Protein AF-0000000068820997 (afdb_homodimer)

Sequence (966 aa):
GFYFESSSDLPFSGQDLAVEGIIVVSINYRLNIFGFFCLGSAEARGNLGLLDQYFSLLWVKENIKHFGGDPEKLTLFGFGSGAASVTLHLISPRTAGIFQRAIISSGSALTPWLTSNDPTVASREVLRLLGCSSYVVNAMNCIRSKKVEHIFQALEEYSESYNWSDRFMPVVDTFLPANNRYLPVEPTKALKDGTYLQVPILTGITKPIANQQFVKWLELASQGYSQLQQYTERAKIPEIMRLYRFNGNIKDQIFELIKWRYTSFIEADVRILFQQLKNLEFESKIEATHFMQLSSLVSSYVQPIYVYFIDDIGFVLNTTASTELLLLFGPVLLKQAGRRRFNPVEARLSNLLKYMWVNFINFGNPTPNNNKNKPWRKYTSEDPYIEHFETVKAVDSNAEVKQRIQGIHFWNTLLPKINSIKNTLPHTLPKELQNSPDPAAGFRNAMYTLLGLVIALLILLTICLFLLKRRAKEGPSRFHMGYGFYFESSSDLPFSGQDLAVEGIIVVSINYRLNIFGFFCLGSAEARGNLGLLDQYFSLLWVKENIKHFGGDPEKLTLFGFGSGAASVTLHLISPRTAGIFQRAIISSGSALTPWLTSNDPTVASREVLRLLGCSSYVVNAMNCIRSKKVEHIFQALEEYSESYNWSDRFMPVVDTFLPANNRYLPVEPTKALKDGTYLQVPILTGITKPIANQQFVKWLELASQGYSQLQQYTERAKIPEIMRLYRFNGNIKDQIFELIKWRYTSFIEADVRILFQQLKNLEFESKIEATHFMQLSSLVSSYVQPIYVYFIDDIGFVLNTTASTELLLLFGPVLLKQAGRRRFNPVEARLSNLLKYMWVNFINFGNPTPNNNKNKPWRKYTSEDPYIEHFETVKAVDSNAEVKQRIQGIHFWNTLLPKINSIKNTLPHTLPKELQNSPDPAAGFRNAMYTLLGLVIALLILLTICLFLLKRRAKEGPSRFHMGY

Radius of gyration: 40.06 Å; Cα contacts (8 Å, |Δi|>4): 1339; chains: 2; bounding box: 61×111×149 Å

Structure (mmCIF, N/CA/C/O backbone):
data_AF-0000000068820997-model_v1
#
loop_
_entity.id
_entity.type
_entity.pdbx_description
1 polymer 'Carboxylesterase type B domain-containing protein'
#
loop_
_atom_site.group_PDB
_atom_site.id
_atom_site.type_symbol
_atom_site.label_atom_id
_atom_site.label_alt_id
_atom_site.label_comp_id
_atom_site.label_asym_id
_atom_site.label_entity_id
_atom_site.label_seq_id
_atom_site.pdbx_PDB_ins_code
_atom_site.Cartn_x
_atom_site.Cartn_y
_atom_site.Cartn_z
_atom_site.occupancy
_atom_site.B_iso_or_equiv
_atom_site.auth_seq_id
_atom_site.auth_comp_id
_atom_site.auth_asym_id
_atom_site.auth_atom_id
_atom_site.pdbx_PDB_model_num
ATOM 1 N N . GLY A 1 1 ? 6.371 31.594 10.812 1 52.06 1 GLY A N 1
ATOM 2 C CA . GLY A 1 1 ? 7.297 30.688 11.492 1 52.06 1 GLY A CA 1
ATOM 3 C C . GLY A 1 1 ? 7.266 29.281 10.953 1 52.06 1 GLY A C 1
ATOM 4 O O . GLY A 1 1 ? 6.203 28.781 10.578 1 52.06 1 GLY A O 1
ATOM 5 N N . PHE A 1 2 ? 8.383 28.75 10.75 1 53.88 2 PHE A N 1
ATOM 6 C CA . PHE A 1 2 ? 8.516 27.359 10.336 1 53.88 2 PHE A CA 1
ATOM 7 C C . PHE A 1 2 ? 8.461 26.438 11.547 1 53.88 2 PHE A C 1
ATOM 9 O O . PHE A 1 2 ? 9.367 26.438 12.375 1 53.88 2 PHE A O 1
ATOM 16 N N . TYR A 1 3 ? 7.504 25.672 11.781 1 52.22 3 TYR A N 1
ATOM 17 C CA . TYR A 1 3 ? 7.238 24.719 12.844 1 52.22 3 TYR A CA 1
ATOM 18 C C . TYR A 1 3 ? 7.254 25.391 14.211 1 52.22 3 TYR A C 1
ATOM 20 O O . TYR A 1 3 ? 7.719 24.812 15.195 1 52.22 3 TYR A O 1
ATOM 28 N N . PHE A 1 4 ? 6.953 26.656 14.242 1 53.72 4 PHE A N 1
ATOM 29 C CA . PHE A 1 4 ? 6.969 27.453 15.469 1 53.72 4 PHE A CA 1
ATOM 30 C C . PHE A 1 4 ? 8.391 27.609 15.992 1 53.72 4 PHE A C 1
ATOM 32 O O . PHE A 1 4 ? 8.594 27.906 17.172 1 53.72 4 PHE A O 1
ATOM 39 N N . GLU A 1 5 ? 9.305 27.234 15.156 1 51.81 5 GLU A N 1
ATOM 40 C CA . GLU A 1 5 ? 10.688 27.219 15.609 1 51.81 5 GLU A CA 1
ATOM 41 C C . GLU A 1 5 ? 11.484 28.375 15.023 1 51.81 5 GLU A C 1
ATOM 43 O O . GLU A 1 5 ? 12.344 28.953 15.695 1 51.81 5 GLU A O 1
ATOM 48 N N . SER A 1 6 ? 11.234 28.703 13.766 1 49.84 6 SER A N 1
ATOM 49 C CA . SER A 1 6 ? 12.062 29.719 13.117 1 49.84 6 SER A CA 1
ATOM 50 C C . SER A 1 6 ? 11.227 30.625 12.234 1 49.84 6 SER A C 1
ATOM 52 O O . SER A 1 6 ? 10.188 30.219 11.711 1 49.84 6 SER A O 1
ATOM 54 N N . SER A 1 7 ? 11.625 31.891 12.344 1 52.03 7 SER A N 1
ATOM 55 C CA . SER A 1 7 ? 10.961 32.875 11.484 1 52.03 7 SER A CA 1
ATOM 56 C C . SER A 1 7 ? 11.43 32.719 10.039 1 52.03 7 SER A C 1
ATOM 58 O O . SER A 1 7 ? 12.508 32.188 9.781 1 52.03 7 SER A O 1
ATOM 60 N N . SER A 1 8 ? 10.555 33.062 9.086 1 57.31 8 SER A N 1
ATOM 61 C CA . SER A 1 8 ? 10.945 33.094 7.68 1 57.31 8 SER A CA 1
ATOM 62 C C . SER A 1 8 ? 12.07 34.094 7.441 1 57.31 8 SER A C 1
ATOM 64 O O . SER A 1 8 ? 12.117 35.156 8.086 1 57.31 8 SER A O 1
ATOM 66 N N . ASP A 1 9 ? 13.117 33.656 6.777 1 53.94 9 ASP A N 1
ATOM 67 C CA . ASP A 1 9 ? 14.25 34.5 6.434 1 53.94 9 ASP A CA 1
ATOM 68 C C . ASP A 1 9 ? 13.805 35.688 5.57 1 53.94 9 ASP A C 1
ATOM 70 O O . ASP A 1 9 ? 14.414 36.75 5.609 1 53.94 9 ASP A O 1
ATOM 74 N N . LEU A 1 10 ? 12.766 35.469 4.777 1 59.38 10 LEU A N 1
ATOM 75 C CA . LEU A 1 10 ? 12.398 36.531 3.859 1 59.38 10 LEU A CA 1
ATOM 76 C C . LEU A 1 10 ? 11.102 37.188 4.297 1 59.38 10 LEU A C 1
ATOM 78 O O . LEU A 1 10 ? 10.102 36.531 4.559 1 59.38 10 LEU A O 1
ATOM 82 N N . PRO A 1 11 ? 11.234 38.438 4.543 1 63.59 11 PRO A N 1
ATOM 83 C CA . PRO A 1 11 ? 9.984 39.156 4.824 1 63.59 11 PRO A CA 1
ATOM 84 C C . PRO A 1 11 ? 9 39.094 3.654 1 63.59 11 PRO A C 1
ATOM 86 O O . PRO A 1 11 ? 9.398 39.281 2.502 1 63.59 11 PRO A O 1
ATOM 89 N N . PHE A 1 12 ? 7.848 38.594 3.904 1 71.88 12 PHE A N 1
ATOM 90 C CA . PHE A 1 12 ? 6.793 38.625 2.898 1 71.88 12 PHE A CA 1
ATOM 91 C C . PHE A 1 12 ? 6.121 40 2.855 1 71.88 12 PHE A C 1
ATOM 93 O O . PHE A 1 12 ? 5.457 40.406 3.811 1 71.88 12 PHE A O 1
ATOM 100 N N . SER A 1 13 ? 6.465 40.688 1.752 1 75.94 13 SER A N 1
ATOM 101 C CA . SER A 1 13 ? 5.781 41.969 1.599 1 75.94 13 SER A CA 1
ATOM 102 C C . SER A 1 13 ? 4.324 41.75 1.199 1 75.94 13 SER A C 1
ATOM 104 O O . SER A 1 13 ? 4.02 40.969 0.319 1 75.94 13 SER A O 1
ATOM 106 N N . GLY A 1 14 ? 3.451 42.406 1.972 1 80.81 14 GLY A N 1
ATOM 107 C CA . GLY A 1 14 ? 2.035 42.344 1.649 1 80.81 14 GLY A CA 1
ATOM 108 C C . GLY A 1 14 ? 1.63 43.312 0.568 1 80.81 14 GLY A C 1
ATOM 109 O O . GLY A 1 14 ? 0.439 43.5 0.308 1 80.81 14 GLY A O 1
ATOM 110 N N . GLN A 1 15 ? 2.568 43.906 -0.091 1 80.88 15 GLN A N 1
ATOM 111 C CA . GLN A 1 15 ? 2.307 45 -1.005 1 80.88 15 GLN A CA 1
ATOM 112 C C . GLN A 1 15 ? 1.437 44.562 -2.176 1 80.88 15 GLN A C 1
ATOM 114 O O . GLN A 1 15 ? 0.497 45.25 -2.561 1 80.88 15 GLN A O 1
ATOM 119 N N . ASP A 1 16 ? 1.731 43.438 -2.701 1 85.88 16 ASP A N 1
ATOM 120 C CA . ASP A 1 16 ? 1.03 42.969 -3.896 1 85.88 16 ASP A CA 1
ATOM 121 C C . ASP A 1 16 ? -0.427 42.656 -3.586 1 85.88 16 ASP A C 1
ATOM 123 O O . ASP A 1 16 ? -1.301 42.812 -4.441 1 85.88 16 ASP A O 1
ATOM 127 N N . LEU A 1 17 ? -0.652 42.219 -2.393 1 87 17 LEU A N 1
ATOM 128 C CA . LEU A 1 17 ? -2.029 41.969 -1.982 1 87 17 LEU A CA 1
ATOM 129 C C . LEU A 1 17 ? -2.73 43.281 -1.612 1 87 17 LEU A C 1
ATOM 131 O O . LEU A 1 17 ? -3.936 43.438 -1.828 1 87 17 LEU A O 1
ATOM 135 N N . ALA A 1 18 ? -1.967 44.188 -1.063 1 88.25 18 ALA A N 1
ATOM 136 C CA . ALA A 1 18 ? -2.523 45.438 -0.63 1 88.25 18 ALA A CA 1
ATOM 137 C C . ALA A 1 18 ? -3.035 46.25 -1.819 1 88.25 18 ALA A C 1
ATOM 139 O O . ALA A 1 18 ? -4.023 47 -1.705 1 88.25 18 ALA A O 1
ATOM 140 N N . VAL A 1 19 ? -2.477 46.062 -2.904 1 88.56 19 VAL A N 1
ATOM 141 C CA . VAL A 1 19 ? -2.861 46.812 -4.109 1 88.56 19 VAL A CA 1
ATOM 142 C C . VAL A 1 19 ? -4.254 46.375 -4.555 1 88.56 19 VAL A C 1
ATOM 144 O O . VAL A 1 19 ? -4.953 47.125 -5.25 1 88.56 19 VAL A O 1
ATOM 147 N N . GLU A 1 20 ? -4.613 45.25 -4.074 1 89.12 20 GLU A N 1
ATOM 148 C CA . GLU A 1 20 ? -5.918 44.719 -4.449 1 89.12 20 GLU A CA 1
ATOM 149 C C . GLU A 1 20 ? -7.023 45.312 -3.58 1 89.12 20 GLU A C 1
ATOM 151 O O . GLU A 1 20 ? -8.188 44.938 -3.697 1 89.12 20 GLU A O 1
ATOM 156 N N . GLY A 1 21 ? -6.664 46.219 -2.623 1 90.38 21 GLY A N 1
ATOM 157 C CA . GLY A 1 21 ? -7.676 46.938 -1.872 1 90.38 21 GLY A CA 1
ATOM 158 C C . GLY A 1 21 ? -7.871 46.406 -0.465 1 90.38 21 GLY A C 1
ATOM 159 O O . GLY A 1 21 ? -8.93 46.594 0.135 1 90.38 21 GLY A O 1
ATOM 160 N N . ILE A 1 22 ? -6.855 45.656 0.011 1 92.69 22 ILE A N 1
ATOM 161 C CA . ILE A 1 22 ? -6.949 45.156 1.378 1 92.69 22 ILE A CA 1
ATOM 162 C C . ILE A 1 22 ? -5.738 45.625 2.184 1 92.69 22 ILE A C 1
ATOM 164 O O . ILE A 1 22 ? -4.691 45.938 1.614 1 92.69 22 ILE A O 1
ATOM 168 N N . ILE A 1 23 ? -5.941 45.75 3.477 1 94.31 23 ILE A N 1
ATOM 169 C CA . ILE A 1 23 ? -4.844 46.031 4.383 1 94.31 23 ILE A CA 1
ATOM 170 C C . ILE A 1 23 ? -4.23 44.75 4.914 1 94.31 23 ILE A C 1
ATOM 172 O O . ILE A 1 23 ? -4.945 43.875 5.43 1 94.31 23 ILE A O 1
ATOM 176 N N . VAL A 1 24 ? -2.939 44.625 4.699 1 92.88 24 VAL A N 1
ATOM 177 C CA . VAL A 1 24 ? -2.236 43.438 5.148 1 92.88 24 VAL A CA 1
ATOM 178 C C . VAL A 1 24 ? -1.393 43.75 6.379 1 92.88 24 VAL A C 1
ATOM 180 O O . VAL A 1 24 ? -0.557 44.656 6.344 1 92.88 24 VAL A O 1
ATOM 183 N N . VAL A 1 25 ? -1.638 43.062 7.465 1 92.69 25 VAL A N 1
ATOM 184 C CA . VAL A 1 25 ? -0.865 43.188 8.695 1 92.69 25 VAL A CA 1
ATOM 185 C C . VAL A 1 25 ? -0.081 41.906 8.969 1 92.69 25 VAL A C 1
ATOM 187 O O . VAL A 1 25 ? -0.667 40.844 9.094 1 92.69 25 VAL A O 1
ATOM 190 N N . SER A 1 26 ? 1.206 42 9.016 1 89.5 26 SER A N 1
ATOM 191 C CA . SER A 1 26 ? 2.07 40.875 9.375 1 89.5 26 SER A CA 1
ATOM 192 C C . SER A 1 26 ? 2.584 41.031 10.805 1 89.5 26 SER A C 1
ATOM 194 O O . SER A 1 26 ? 2.973 42.125 11.234 1 89.5 26 SER A O 1
ATOM 196 N N . ILE A 1 27 ? 2.545 39.938 11.523 1 89 27 ILE A N 1
ATOM 197 C CA . ILE A 1 27 ? 2.934 40 12.93 1 89 27 ILE A CA 1
ATOM 198 C C . ILE A 1 27 ? 4.078 39.031 13.195 1 89 27 ILE A C 1
ATOM 200 O O . ILE A 1 27 ? 4.207 38 12.508 1 89 27 ILE A O 1
ATOM 204 N N . ASN A 1 28 ? 4.898 39.344 14.148 1 87.19 28 ASN A N 1
ATOM 205 C CA . ASN A 1 28 ? 5.91 38.469 14.695 1 87.19 28 ASN A CA 1
ATOM 206 C C . ASN A 1 28 ? 5.535 37.969 16.094 1 87.19 28 ASN A C 1
ATOM 208 O O . ASN A 1 28 ? 4.723 38.594 16.781 1 87.19 28 ASN A O 1
ATOM 212 N N . TYR A 1 29 ? 6.027 36.906 16.422 1 91.62 29 TYR A N 1
ATOM 213 C CA . TYR A 1 29 ? 5.77 36.312 17.734 1 91.62 29 TYR A CA 1
ATOM 214 C C . TYR A 1 29 ? 6.938 35.469 18.188 1 91.62 29 TYR A C 1
ATOM 216 O O . TYR A 1 29 ? 7.789 35.094 17.375 1 91.62 29 TYR A O 1
ATOM 224 N N . ARG A 1 30 ? 7.008 35.219 19.438 1 91.75 30 ARG A N 1
ATOM 225 C CA . ARG A 1 30 ? 8.086 34.406 20 1 91.75 30 ARG A CA 1
ATOM 226 C C . ARG A 1 30 ? 7.934 32.938 19.578 1 91.75 30 ARG A C 1
ATOM 228 O O . ARG A 1 30 ? 6.824 32.406 19.531 1 91.75 30 ARG A O 1
ATOM 235 N N . LEU A 1 31 ? 8.992 32.312 19.281 1 89.75 31 LEU A N 1
ATOM 236 C CA . LEU A 1 31 ? 9.023 30.938 18.781 1 89.75 31 LEU A CA 1
ATOM 237 C C . LEU A 1 31 ? 9.812 30.031 19.719 1 89.75 31 LEU A C 1
ATOM 239 O O . LEU A 1 31 ? 10.43 30.5 20.672 1 89.75 31 LEU A O 1
ATOM 243 N N . ASN A 1 32 ? 9.742 28.797 19.453 1 88.88 32 ASN A N 1
ATOM 244 C CA . ASN A 1 32 ? 10.555 27.781 20.109 1 88.88 32 ASN A CA 1
ATOM 245 C C . ASN A 1 32 ? 10.453 27.875 21.625 1 88.88 32 ASN A C 1
ATOM 247 O O . ASN A 1 32 ? 9.359 28.031 22.188 1 88.88 32 ASN A O 1
ATOM 251 N N . ILE A 1 33 ? 11.578 27.812 22.312 1 89.62 33 ILE A N 1
ATOM 252 C CA . ILE A 1 33 ? 11.609 27.797 23.766 1 89.62 33 ILE A CA 1
ATOM 253 C C . ILE A 1 33 ? 11.117 29.125 24.328 1 89.62 33 ILE A C 1
ATOM 255 O O . ILE A 1 33 ? 10.539 29.188 25.422 1 89.62 33 ILE A O 1
ATOM 259 N N . PHE A 1 34 ? 11.211 30.188 23.594 1 91.31 34 PHE A N 1
ATOM 260 C CA . PHE A 1 34 ? 10.828 31.516 24.062 1 91.31 34 PHE A CA 1
ATOM 261 C C . PHE A 1 34 ? 9.32 31.688 24 1 91.31 34 PHE A C 1
ATOM 263 O O . PHE A 1 34 ? 8.75 32.5 24.75 1 91.31 34 PHE A O 1
ATOM 270 N N . GLY A 1 35 ? 8.734 30.922 23.172 1 92.75 35 GLY A N 1
ATOM 271 C CA . GLY A 1 35 ? 7.301 31.078 23 1 92.75 35 GLY A CA 1
ATOM 272 C C . GLY A 1 35 ? 6.504 29.953 23.625 1 92.75 35 GLY A C 1
ATOM 273 O O . GLY A 1 35 ? 5.328 30.125 23.953 1 92.75 35 GLY A O 1
ATOM 274 N N . PHE A 1 36 ? 7.184 28.844 23.906 1 92.94 36 PHE A N 1
ATOM 275 C CA . PHE A 1 36 ? 6.367 27.688 24.234 1 92.94 36 PHE A CA 1
ATOM 276 C C . PHE A 1 36 ? 7.004 26.875 25.344 1 92.94 36 PHE A C 1
ATOM 278 O O . PHE A 1 36 ? 6.723 25.672 25.5 1 92.94 36 PHE A O 1
ATOM 285 N N . PHE A 1 37 ? 7.832 27.469 26.109 1 92.69 37 PHE A N 1
ATOM 286 C CA . PHE A 1 37 ? 8.398 26.859 27.312 1 92.69 37 PHE A CA 1
ATOM 287 C C . PHE A 1 37 ? 7.32 26.625 28.359 1 92.69 37 PHE A C 1
ATOM 289 O O . PHE A 1 37 ? 6.633 27.562 28.781 1 92.69 37 PHE A O 1
ATOM 296 N N . CYS A 1 38 ? 7.203 25.344 28.797 1 93.88 38 CYS A N 1
ATOM 297 C CA . CYS A 1 38 ? 6.117 25 29.719 1 93.88 38 CYS A CA 1
ATOM 298 C C . CYS A 1 38 ? 6.605 24.062 30.812 1 93.88 38 CYS A C 1
ATOM 300 O O . CYS A 1 38 ? 7.238 23.047 30.531 1 93.88 38 CYS A O 1
ATOM 302 N N . LEU A 1 39 ? 6.301 24.406 32.062 1 92.44 39 LEU A N 1
ATOM 303 C CA . LEU A 1 39 ? 6.609 23.547 33.219 1 92.44 39 LEU A CA 1
ATOM 304 C C . LEU A 1 39 ? 5.344 23.172 33.969 1 92.44 39 LEU A C 1
ATOM 306 O O . LEU A 1 39 ? 5.414 22.719 35.094 1 92.44 39 LEU A O 1
ATOM 310 N N . GLY A 1 40 ? 4.262 23.484 33.375 1 91.88 40 GLY A N 1
ATOM 311 C CA . GLY A 1 40 ? 3.004 23.125 34 1 91.88 40 GLY A CA 1
ATOM 312 C C . GLY A 1 40 ? 2.625 24.031 35.156 1 91.88 40 GLY A C 1
ATOM 313 O O . GLY A 1 40 ? 1.928 23.625 36.094 1 91.88 40 GLY A O 1
ATOM 314 N N . SER A 1 41 ? 3.139 25.25 35.094 1 90.88 41 SER A N 1
ATOM 315 C CA . SER A 1 41 ? 2.855 26.266 36.094 1 90.88 41 SER A CA 1
ATOM 316 C C . SER A 1 41 ? 2.596 27.625 35.469 1 90.88 41 SER A C 1
ATOM 318 O O . SER A 1 41 ? 2.861 27.828 34.281 1 90.88 41 SER A O 1
ATOM 320 N N . ALA A 1 42 ? 2.086 28.562 36.219 1 91.19 42 ALA A N 1
ATOM 321 C CA . ALA A 1 42 ? 1.763 29.891 35.719 1 91.19 42 ALA A CA 1
ATOM 322 C C . ALA A 1 42 ? 3.021 30.641 35.312 1 91.19 42 ALA A C 1
ATOM 324 O O . ALA A 1 42 ? 2.99 31.438 34.375 1 91.19 42 ALA A O 1
ATOM 325 N N . GLU A 1 43 ? 4.129 30.375 35.969 1 89.62 43 GLU A N 1
ATOM 326 C CA . GLU A 1 43 ? 5.379 31.062 35.656 1 89.62 43 GLU A CA 1
ATOM 327 C C . GLU A 1 43 ? 5.957 30.578 34.344 1 89.62 43 GLU A C 1
ATOM 329 O O . GLU A 1 43 ? 6.652 31.328 33.656 1 89.62 43 GLU A O 1
ATOM 334 N N . ALA A 1 44 ? 5.703 29.375 34.094 1 93.38 44 ALA A N 1
ATOM 335 C CA . ALA A 1 44 ? 6.094 28.766 32.812 1 93.38 44 ALA A CA 1
ATOM 336 C C . ALA A 1 44 ? 4.898 28.094 32.125 1 93.38 44 ALA A C 1
ATOM 338 O O . ALA A 1 44 ? 4.852 26.875 32 1 93.38 44 ALA A O 1
ATOM 339 N N . ARG A 1 45 ? 4.059 28.953 31.625 1 93.69 45 ARG A N 1
ATOM 340 C CA . ARG A 1 45 ? 2.711 28.547 31.25 1 93.69 45 ARG A CA 1
ATOM 341 C C . ARG A 1 45 ? 2.689 27.953 29.844 1 93.69 45 ARG A C 1
ATOM 343 O O . ARG A 1 45 ? 1.7 27.344 29.438 1 93.69 45 ARG A O 1
ATOM 350 N N . GLY A 1 46 ? 3.738 28.156 29.156 1 93.69 46 GLY A N 1
ATOM 351 C CA . GLY A 1 46 ? 3.652 27.859 27.734 1 93.69 46 GLY A CA 1
ATOM 352 C C . GLY A 1 46 ? 2.811 28.875 26.969 1 93.69 46 GLY A C 1
ATOM 353 O O . GLY A 1 46 ? 2.373 29.875 27.516 1 93.69 46 GLY A O 1
ATOM 354 N N . ASN A 1 47 ? 2.738 28.828 25.766 1 95.5 47 ASN A N 1
ATOM 355 C CA . ASN A 1 47 ? 1.821 29.5 24.844 1 95.5 47 ASN A CA 1
ATOM 356 C C . ASN A 1 47 ? 2.09 31 24.781 1 95.5 47 ASN A C 1
ATOM 358 O O . ASN A 1 47 ? 1.197 31.781 24.453 1 95.5 47 ASN A O 1
ATOM 362 N N . LEU A 1 48 ? 3.273 31.406 25.172 1 95.94 48 LEU A N 1
ATOM 363 C CA . LEU A 1 48 ? 3.59 32.812 25.031 1 95.94 48 LEU A CA 1
ATOM 364 C C . LEU A 1 48 ? 3.559 33.25 23.562 1 95.94 48 LEU A C 1
ATOM 366 O O . LEU A 1 48 ? 3.195 34.375 23.25 1 95.94 48 LEU A O 1
ATOM 370 N N . GLY A 1 49 ? 3.943 32.344 22.719 1 95.19 49 GLY A N 1
ATOM 371 C CA . GLY A 1 49 ? 3.842 32.625 21.297 1 95.19 49 GLY A CA 1
ATOM 372 C C . GLY A 1 49 ? 2.418 32.875 20.828 1 95.19 49 GLY A C 1
ATOM 373 O O . GLY A 1 49 ? 2.16 33.781 20.047 1 95.19 49 GLY A O 1
ATOM 374 N N . LEU A 1 50 ? 1.479 32.125 21.312 1 96.25 50 LEU A N 1
ATOM 375 C CA . LEU A 1 50 ? 0.072 32.312 20.984 1 96.25 50 LEU A CA 1
ATOM 376 C C . LEU A 1 50 ? -0.461 33.625 21.578 1 96.25 50 LEU A C 1
ATOM 378 O O . LEU A 1 50 ? -1.277 34.312 20.953 1 96.25 50 LEU A O 1
ATOM 382 N N . LEU A 1 51 ? -0 33.875 22.766 1 97.31 51 LEU A N 1
ATOM 383 C CA . LEU A 1 51 ? -0.439 35.094 23.422 1 97.31 51 LEU A CA 1
ATOM 384 C C . LEU A 1 51 ? 0.064 36.344 22.688 1 97.31 51 LEU A C 1
ATOM 386 O O . LEU A 1 51 ? -0.634 37.344 22.609 1 97.31 51 LEU A O 1
ATOM 390 N N . ASP A 1 52 ? 1.299 36.219 22.172 1 96.88 52 ASP A N 1
ATOM 391 C CA . ASP A 1 52 ? 1.787 37.281 21.312 1 96.88 52 ASP A CA 1
ATOM 392 C C . ASP A 1 52 ? 0.843 37.531 20.141 1 96.88 52 ASP A C 1
ATOM 394 O O . ASP A 1 52 ? 0.534 38.688 19.812 1 96.88 52 ASP A O 1
ATOM 398 N N . GLN A 1 53 ? 0.43 36.5 19.516 1 96.94 53 GLN A N 1
ATOM 399 C CA . GLN A 1 53 ? -0.495 36.594 18.391 1 96.94 53 GLN A CA 1
ATOM 400 C C . GLN A 1 53 ? -1.834 37.188 18.828 1 96.94 53 GLN A C 1
ATOM 402 O O . GLN A 1 53 ? -2.395 38.062 18.141 1 96.94 53 GLN A O 1
ATOM 407 N N . TYR A 1 54 ? -2.295 36.75 19.969 1 97.81 54 TYR A N 1
ATOM 408 C CA . TYR A 1 54 ? -3.562 37.219 20.516 1 97.81 54 TYR A CA 1
ATOM 409 C C . TYR A 1 54 ? -3.521 38.719 20.781 1 97.81 54 TYR A C 1
ATOM 411 O O . TYR A 1 54 ? -4.434 39.469 20.391 1 97.81 54 TYR A O 1
ATOM 419 N N . PHE A 1 55 ? -2.502 39.156 21.375 1 97.81 55 PHE A N 1
ATOM 420 C CA . PHE A 1 55 ? -2.387 40.562 21.688 1 97.81 55 PHE A CA 1
ATOM 421 C C . PHE A 1 55 ? -2.262 41.406 20.406 1 97.81 55 PHE A C 1
ATOM 423 O O . PHE A 1 55 ? -2.75 42.531 20.344 1 97.81 55 PHE A O 1
ATOM 430 N N . SER A 1 56 ? -1.592 40.844 19.453 1 96.75 56 SER A N 1
ATOM 431 C CA . SER A 1 56 ? -1.529 41.5 18.156 1 96.75 56 SER A CA 1
ATOM 432 C C . SER A 1 56 ? -2.914 41.625 17.531 1 96.75 56 SER A C 1
ATOM 434 O O . SER A 1 56 ? -3.242 42.656 16.938 1 96.75 56 SER A O 1
ATOM 436 N N . LEU A 1 57 ? -3.719 40.656 17.656 1 97.62 57 LEU A N 1
ATOM 437 C CA . LEU A 1 57 ? -5.082 40.656 17.125 1 97.62 57 LEU A CA 1
ATOM 438 C C . LEU A 1 57 ? -5.91 41.75 17.812 1 97.62 57 LEU A C 1
ATOM 440 O O . LEU A 1 57 ? -6.672 42.469 17.156 1 97.62 57 LEU A O 1
ATOM 444 N N . LEU A 1 58 ? -5.734 41.844 19.125 1 97.81 58 LEU A N 1
ATOM 445 C CA . LEU A 1 58 ? -6.438 42.875 19.875 1 97.81 58 LEU A CA 1
ATOM 446 C C . LEU A 1 58 ? -6.023 44.281 19.406 1 97.81 58 LEU A C 1
ATOM 448 O O . LEU A 1 58 ? -6.871 45.156 19.234 1 97.81 58 LEU A O 1
ATOM 452 N N . TRP A 1 59 ? -4.758 44.375 19.188 1 97.81 59 TRP A N 1
ATOM 453 C CA . TRP A 1 59 ? -4.246 45.656 18.703 1 97.81 59 TRP A CA 1
ATOM 454 C C . TRP A 1 59 ? -4.84 46 17.344 1 97.81 59 TRP A C 1
ATOM 456 O O . TRP A 1 59 ? -5.215 47.156 17.109 1 97.81 59 TRP A O 1
ATOM 466 N N . VAL A 1 60 ? -4.871 45.094 16.469 1 97.38 60 VAL A N 1
ATOM 467 C CA . VAL A 1 60 ? -5.402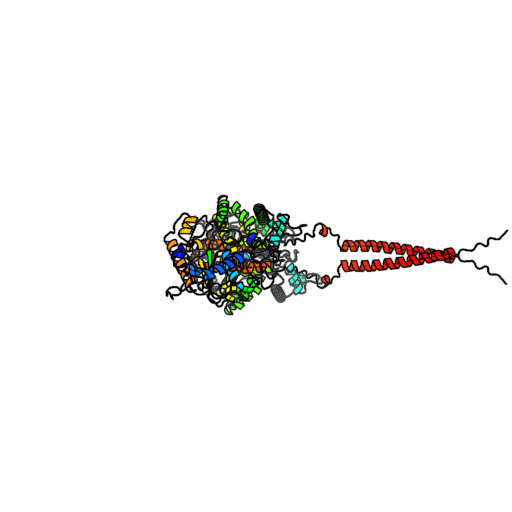 45.344 15.125 1 97.38 60 VAL A CA 1
ATOM 468 C C . VAL A 1 60 ? -6.879 45.719 15.211 1 97.38 60 VAL A C 1
ATOM 470 O O . VAL A 1 60 ? -7.324 46.656 14.555 1 97.38 60 VAL A O 1
ATOM 473 N N . LYS A 1 61 ? -7.629 45 15.984 1 97.06 61 LYS A N 1
ATOM 474 C CA . LYS A 1 61 ? -9.055 45.281 16.156 1 97.06 61 LYS A CA 1
ATOM 475 C C . LYS A 1 61 ? -9.281 46.719 16.641 1 97.06 61 LYS A C 1
ATOM 477 O O . LYS A 1 61 ? -10.18 47.406 16.156 1 97.06 61 LYS A O 1
ATOM 482 N N . GLU A 1 62 ? -8.414 47.188 17.453 1 97.06 62 GLU A N 1
ATOM 483 C CA . GLU A 1 62 ? -8.57 48.469 18.094 1 97.06 62 GLU A CA 1
ATOM 484 C C . GLU A 1 62 ? -8.07 49.594 17.172 1 97.06 62 GLU A C 1
ATOM 486 O O . GLU A 1 62 ? -8.594 50.719 17.203 1 97.06 62 GLU A O 1
ATOM 491 N N . ASN A 1 63 ? -7.109 49.281 16.297 1 97.56 63 ASN A N 1
ATOM 492 C CA . ASN A 1 63 ? -6.375 50.375 15.68 1 97.56 63 ASN A CA 1
ATOM 493 C C . ASN A 1 63 ? -6.543 50.375 14.164 1 97.56 63 ASN A C 1
ATOM 495 O O . ASN A 1 63 ? -6.238 51.344 13.5 1 97.56 63 ASN A O 1
ATOM 499 N N . ILE A 1 64 ? -7.059 49.375 13.594 1 96.56 64 ILE A N 1
ATOM 500 C CA . ILE A 1 64 ? -7 49.219 12.148 1 96.56 64 ILE A CA 1
ATOM 501 C C . ILE A 1 64 ? -7.812 50.312 11.469 1 96.56 64 ILE A C 1
ATOM 503 O O . ILE A 1 64 ? -7.551 50.656 10.312 1 96.56 64 ILE A O 1
ATOM 507 N N . LYS A 1 65 ? -8.789 50.844 12.18 1 96.31 65 LYS A N 1
ATOM 508 C CA . LYS A 1 65 ? -9.609 51.938 11.641 1 96.31 65 LYS A CA 1
ATOM 509 C C . LYS A 1 65 ? -8.758 53.125 11.289 1 96.31 65 LYS A C 1
ATOM 511 O O . LYS A 1 65 ? -9.062 53.875 10.336 1 96.31 65 LYS A O 1
ATOM 516 N N . HIS A 1 66 ? -7.742 53.344 11.984 1 97.12 66 HIS A N 1
ATOM 517 C CA . HIS A 1 66 ? -6.867 54.469 11.766 1 97.12 66 HIS A CA 1
ATOM 518 C C . HIS A 1 66 ? -5.988 54.281 10.531 1 97.12 66 HIS A C 1
ATOM 520 O O . HIS A 1 66 ? -5.367 55.219 10.047 1 97.12 66 HIS A O 1
ATOM 526 N N . PHE A 1 67 ? -6.027 53.094 10.016 1 94.5 67 PHE A N 1
ATOM 527 C CA . PHE A 1 67 ? -5.246 52.781 8.828 1 94.5 67 PHE A CA 1
ATOM 528 C C . PHE A 1 67 ? -6.152 52.562 7.625 1 94.5 67 PHE A C 1
ATOM 530 O O . PHE A 1 67 ? -5.699 52.125 6.57 1 94.5 67 PHE A O 1
ATOM 537 N N . GLY A 1 68 ? -7.41 52.844 7.941 1 94.56 68 GLY A N 1
ATOM 538 C CA . GLY A 1 68 ? -8.359 52.719 6.844 1 94.56 68 GLY A CA 1
ATOM 539 C C . GLY A 1 68 ? -9.008 51.344 6.762 1 94.56 68 GLY A C 1
ATOM 540 O O . GLY A 1 68 ? -9.734 51.062 5.809 1 94.56 68 GLY A O 1
ATOM 541 N N . GLY A 1 69 ? -8.672 50.562 7.711 1 94.81 69 GLY A N 1
ATOM 542 C CA . GLY A 1 69 ? -9.266 49.219 7.723 1 94.81 69 GLY A CA 1
ATOM 543 C C . GLY A 1 69 ? -10.578 49.156 8.484 1 94.81 69 GLY A C 1
ATOM 544 O O . GLY A 1 69 ? -10.961 50.125 9.141 1 94.81 69 GLY A O 1
ATOM 545 N N . ASP A 1 70 ? -11.328 48.094 8.32 1 95.12 70 ASP A N 1
ATOM 546 C CA . ASP A 1 70 ? -12.594 47.844 9 1 95.12 70 ASP A CA 1
ATOM 547 C C . ASP A 1 70 ? -12.414 46.781 10.109 1 95.12 70 ASP A C 1
ATOM 549 O O . ASP A 1 70 ? -12.141 45.625 9.82 1 95.12 70 ASP A O 1
ATOM 553 N N . PRO A 1 71 ? -12.562 47.156 11.336 1 95.56 71 PRO A N 1
ATOM 554 C CA . PRO A 1 71 ? -12.359 46.219 12.438 1 95.56 71 PRO A CA 1
ATOM 555 C C . PRO A 1 71 ? -13.398 45.094 12.461 1 95.56 71 PRO A C 1
ATOM 557 O O . PRO A 1 71 ? -13.234 44.125 13.188 1 95.56 71 PRO A O 1
ATOM 560 N N . GLU A 1 72 ? -14.461 45.188 11.656 1 94.5 72 GLU A N 1
ATOM 561 C CA . GLU A 1 72 ? -15.5 44.188 11.609 1 94.5 72 GLU A CA 1
ATOM 562 C C . GLU A 1 72 ? -15.312 43.25 10.414 1 94.5 72 GLU A C 1
ATOM 564 O O . GLU A 1 72 ? -16.156 42.375 10.164 1 94.5 72 GLU A O 1
ATOM 569 N N . LYS A 1 73 ? -14.242 43.406 9.688 1 95 73 LYS A N 1
ATOM 570 C CA . LYS A 1 73 ? -13.93 42.562 8.547 1 95 73 LYS A CA 1
ATOM 571 C C . LYS A 1 73 ? -12.484 42.062 8.609 1 95 73 LYS A C 1
ATOM 573 O O . LYS A 1 73 ? -11.734 42.188 7.641 1 95 73 LYS A O 1
ATOM 578 N N . LEU A 1 74 ? -12.18 41.5 9.711 1 97.56 74 LEU A N 1
ATOM 579 C CA . LEU A 1 74 ? -10.836 40.969 9.906 1 97.56 74 LEU A CA 1
ATOM 580 C C . LEU A 1 74 ? -10.781 39.5 9.492 1 97.56 74 LEU A C 1
ATOM 582 O O . LEU A 1 74 ? -11.664 38.719 9.844 1 97.56 74 LEU A O 1
ATOM 586 N N . THR A 1 75 ? -9.859 39.188 8.625 1 97.75 75 THR A N 1
ATOM 587 C CA . THR A 1 75 ? -9.578 37.781 8.234 1 97.75 75 THR A CA 1
ATOM 588 C C . THR A 1 75 ? -8.211 37.344 8.758 1 97.75 75 THR A C 1
ATOM 590 O O . THR A 1 75 ? -7.207 38.031 8.531 1 97.75 75 THR A O 1
ATOM 593 N N . LEU A 1 76 ? -8.219 36.281 9.469 1 97.69 76 LEU A N 1
ATOM 594 C CA . LEU A 1 76 ? -6.969 35.719 9.961 1 97.69 76 LEU A CA 1
ATOM 595 C C . LEU A 1 76 ? -6.395 34.719 8.961 1 97.69 76 LEU A C 1
ATOM 597 O O . LEU A 1 76 ? -7.07 33.781 8.578 1 97.69 76 LEU A O 1
ATOM 601 N N . PHE A 1 77 ? -5.199 35 8.492 1 95.94 77 PHE A N 1
ATOM 602 C CA . PHE A 1 77 ? -4.523 34.125 7.52 1 95.94 77 PHE A CA 1
ATOM 603 C C . PHE A 1 77 ? -3.238 33.562 8.102 1 95.94 77 PHE A C 1
ATOM 605 O O . PHE A 1 77 ? -2.467 34.281 8.742 1 95.94 77 PHE A O 1
ATOM 612 N N . GLY A 1 78 ? -3.057 32.281 7.918 1 93.81 78 GLY A N 1
ATOM 613 C CA . GLY A 1 78 ? -1.822 31.641 8.344 1 93.81 78 GLY A CA 1
ATOM 614 C C . GLY A 1 78 ? -1.356 30.547 7.395 1 93.81 78 GLY A C 1
ATOM 615 O O . GLY A 1 78 ? -2.174 29.875 6.77 1 93.81 78 GLY A O 1
ATOM 616 N N . PHE A 1 79 ? -0.021 30.328 7.367 1 90.56 79 PHE A N 1
ATOM 617 C CA . PHE A 1 79 ? 0.616 29.297 6.562 1 90.56 79 PHE A CA 1
ATOM 618 C C . PHE A 1 79 ? 1.5 28.406 7.43 1 90.56 79 PHE A C 1
ATOM 620 O O . PHE A 1 79 ? 2.219 28.891 8.305 1 90.56 79 PHE A O 1
ATOM 627 N N . GLY A 1 80 ? 1.422 27.078 7.188 1 88.62 80 GLY A N 1
ATOM 628 C CA . GLY A 1 80 ? 2.234 26.156 7.961 1 88.62 80 GLY A CA 1
ATOM 629 C C . GLY A 1 80 ? 1.919 26.188 9.445 1 88.62 80 GLY A C 1
ATOM 630 O O . GLY A 1 80 ? 0.792 25.891 9.852 1 88.62 80 GLY A O 1
ATOM 631 N N . SER A 1 81 ? 2.922 26.641 10.219 1 88.94 81 SER A N 1
ATOM 632 C CA . SER A 1 81 ? 2.686 26.797 11.648 1 88.94 81 SER A CA 1
ATOM 633 C C . SER A 1 81 ? 1.664 27.906 11.914 1 88.94 81 SER A C 1
ATOM 635 O O . SER A 1 81 ? 0.9 27.828 12.883 1 88.94 81 SER A O 1
ATOM 637 N N . GLY A 1 82 ? 1.671 28.875 11.039 1 92 82 GLY A N 1
ATOM 638 C CA . GLY A 1 82 ? 0.651 29.906 11.141 1 92 82 GLY A CA 1
ATOM 639 C C . GLY A 1 82 ? -0.754 29.391 10.914 1 92 82 GLY A C 1
ATOM 640 O O . GLY A 1 82 ? -1.704 29.844 11.555 1 92 82 GLY A O 1
ATOM 641 N N . ALA A 1 83 ? -0.794 28.453 9.977 1 94.5 83 ALA A N 1
ATOM 642 C CA . ALA A 1 83 ? -2.09 27.812 9.742 1 94.5 83 ALA A CA 1
ATOM 643 C C . ALA A 1 83 ? -2.568 27.078 10.984 1 94.5 83 ALA A C 1
ATOM 645 O O . ALA A 1 83 ? -3.75 27.125 11.336 1 94.5 83 ALA A O 1
ATOM 646 N N . ALA A 1 84 ? -1.701 26.406 11.57 1 94.88 84 ALA A N 1
ATOM 647 C CA . ALA A 1 84 ? -2.033 25.75 12.836 1 94.88 84 ALA A CA 1
ATOM 648 C C . ALA A 1 84 ? -2.484 26.75 13.883 1 94.88 84 ALA A C 1
ATOM 650 O O . ALA A 1 84 ? -3.449 26.516 14.609 1 94.88 84 ALA A O 1
ATOM 651 N N . SER A 1 85 ? -1.807 27.844 13.945 1 95.81 85 SER A N 1
ATOM 652 C CA . SER A 1 85 ? -2.152 28.891 14.891 1 95.81 85 SER A CA 1
ATOM 653 C C . SER A 1 85 ? -3.561 29.422 14.641 1 95.81 85 SER A C 1
ATOM 655 O O . SER A 1 85 ? -4.309 29.688 15.586 1 95.81 85 SER A O 1
ATOM 657 N N . VAL A 1 86 ? -3.861 29.625 13.414 1 97.06 86 VAL A N 1
ATOM 658 C CA . VAL A 1 86 ? -5.195 30.094 13.078 1 97.06 86 VAL A CA 1
ATOM 659 C C . VAL A 1 86 ? -6.246 29.172 13.68 1 97.06 86 VAL A C 1
ATOM 661 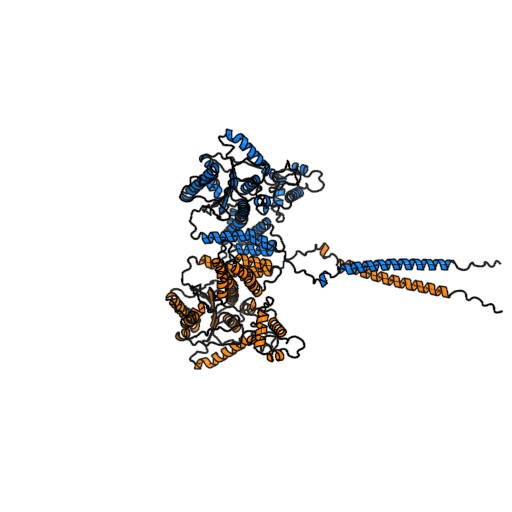O O . VAL A 1 86 ? -7.223 29.625 14.281 1 97.06 86 VAL A O 1
ATOM 664 N N . THR A 1 87 ? -6.02 27.891 13.516 1 96.75 87 THR A N 1
ATOM 665 C CA . THR A 1 87 ? -6.961 26.906 14.047 1 96.75 87 THR A CA 1
ATOM 666 C C . THR A 1 87 ? -7.004 26.984 15.57 1 96.75 87 THR A C 1
ATOM 668 O O . THR A 1 87 ? -8.078 26.891 16.172 1 96.75 87 THR A O 1
ATOM 671 N N . LEU A 1 88 ? -5.891 27.188 16.188 1 96.88 88 LEU A N 1
ATOM 672 C CA . LEU A 1 88 ? -5.836 27.281 17.641 1 96.88 88 LEU A CA 1
ATOM 673 C C . LEU A 1 88 ? -6.559 28.531 18.125 1 96.88 88 LEU A C 1
ATOM 675 O O . LEU A 1 88 ? -7.223 28.516 19.172 1 96.88 88 LEU A O 1
ATOM 679 N N . HIS A 1 89 ? -6.453 29.594 17.375 1 97.75 89 HIS A N 1
ATOM 680 C CA . HIS A 1 89 ? -7.188 30.812 17.719 1 97.75 89 HIS A CA 1
ATOM 681 C C . HIS A 1 89 ? -8.688 30.609 17.531 1 97.75 89 HIS A C 1
ATOM 683 O O . HIS A 1 89 ? -9.484 31.188 18.281 1 97.75 89 HIS A O 1
ATOM 689 N N . LEU A 1 90 ? -9.086 29.828 16.562 1 96.44 90 LEU A N 1
ATOM 690 C CA . LEU A 1 90 ? -10.492 29.484 16.391 1 96.44 90 LEU A CA 1
ATOM 691 C C . LEU A 1 90 ? -11.023 28.734 17.625 1 96.44 90 LEU A C 1
ATOM 693 O O . LEU A 1 90 ? -12.18 28.922 18 1 96.44 90 LEU A O 1
ATOM 697 N N . ILE A 1 91 ? -10.172 27.984 18.219 1 95.69 91 ILE A N 1
ATOM 698 C CA . ILE A 1 91 ? -10.57 27.125 19.328 1 95.69 91 ILE A CA 1
ATOM 699 C C . ILE A 1 91 ? -10.578 27.922 20.641 1 95.69 91 ILE A C 1
ATOM 701 O O . ILE A 1 91 ? -11.398 27.656 21.516 1 95.69 91 ILE A O 1
ATOM 705 N N . SER A 1 92 ? -9.727 28.891 20.781 1 97.06 92 SER A N 1
ATOM 706 C CA . SER A 1 92 ? -9.617 29.672 22 1 97.06 92 SER A CA 1
ATOM 707 C C . SER A 1 92 ? -10.852 30.547 22.219 1 97.06 92 SER A C 1
ATOM 709 O O . SER A 1 92 ? -11.211 31.344 21.344 1 97.06 92 SER A O 1
ATOM 711 N N . PRO A 1 93 ? -11.391 30.484 23.375 1 95.5 93 PRO A N 1
ATOM 712 C CA . PRO A 1 93 ? -12.547 31.344 23.641 1 95.5 93 PRO A CA 1
ATOM 713 C C . PRO A 1 93 ? -12.18 32.812 23.719 1 95.5 93 PRO A C 1
ATOM 715 O O . PRO A 1 93 ? -13.039 33.688 23.547 1 95.5 93 PRO A O 1
ATOM 718 N N . ARG A 1 94 ? -10.961 33.125 23.875 1 96.25 94 ARG A N 1
ATOM 719 C CA . ARG A 1 94 ? -10.508 34.5 24.062 1 96.25 94 ARG A CA 1
ATOM 720 C C . ARG A 1 94 ? -10.586 35.281 22.75 1 96.25 94 ARG A C 1
ATOM 722 O O . ARG A 1 94 ? -10.625 36.5 22.766 1 96.25 94 ARG A O 1
ATOM 729 N N . THR A 1 95 ? -10.672 34.594 21.672 1 96.62 95 THR A N 1
ATOM 730 C CA . THR A 1 95 ? -10.633 35.281 20.391 1 96.62 95 THR A CA 1
ATOM 731 C C . THR A 1 95 ? -12.039 35.469 19.828 1 96.62 95 THR A C 1
ATOM 733 O O . THR A 1 95 ? -12.211 35.938 18.703 1 96.62 95 THR A O 1
ATOM 736 N N . ALA A 1 96 ? -13.008 35.094 20.594 1 94.31 96 ALA A N 1
ATOM 737 C CA . ALA A 1 96 ? -14.391 35.219 20.125 1 94.31 96 ALA A CA 1
ATOM 738 C C . ALA A 1 96 ? -14.711 36.656 19.703 1 94.31 96 ALA A C 1
ATOM 740 O O . ALA A 1 96 ? -14.492 37.594 20.469 1 94.31 96 ALA A O 1
ATOM 741 N N . GLY A 1 97 ? -15.117 36.75 18.484 1 93.81 97 GLY A N 1
ATOM 742 C CA . GLY A 1 97 ? -15.617 38 18 1 93.81 97 GLY A CA 1
ATOM 743 C C . GLY A 1 97 ? -14.531 38.906 17.422 1 93.81 97 GLY A C 1
ATOM 744 O O . GLY A 1 97 ? -14.805 40 16.953 1 93.81 97 GLY A O 1
ATOM 745 N N . ILE A 1 98 ? -13.305 38.438 17.438 1 96.44 98 ILE A N 1
ATOM 746 C CA . ILE A 1 98 ? -12.211 39.312 17 1 96.44 98 ILE A CA 1
ATOM 747 C C . ILE A 1 98 ? -12.102 39.281 15.484 1 96.44 98 ILE A C 1
ATOM 749 O O . ILE A 1 98 ? -11.906 40.312 14.852 1 96.44 98 ILE A O 1
ATOM 753 N N . PHE A 1 99 ? -12.203 38.156 14.836 1 96.88 99 PHE A N 1
ATOM 754 C CA . PHE A 1 99 ? -12.117 38.062 13.391 1 96.88 99 PHE A CA 1
ATOM 755 C C . PHE A 1 99 ? -13.336 37.344 12.82 1 96.88 99 PHE A C 1
ATOM 757 O O . PHE A 1 99 ? -13.992 36.562 13.523 1 96.88 99 PHE A O 1
ATOM 764 N N . GLN A 1 100 ? -13.586 37.562 11.523 1 96.25 100 GLN A N 1
ATOM 765 C CA . GLN A 1 100 ? -14.852 37.125 10.93 1 96.25 100 GLN A CA 1
ATOM 766 C C . GLN A 1 100 ? -14.633 36.031 9.914 1 96.25 100 GLN A C 1
ATOM 768 O O . GLN A 1 100 ? -15.578 35.344 9.5 1 96.25 100 GLN A O 1
ATOM 773 N N . ARG A 1 101 ? -13.375 35.875 9.5 1 97.19 101 ARG A N 1
ATOM 774 C CA . ARG A 1 101 ? -13.031 34.844 8.539 1 97.19 101 ARG A CA 1
ATOM 775 C C . ARG A 1 101 ? -11.641 34.281 8.805 1 97.19 101 ARG A C 1
ATOM 777 O O . ARG A 1 101 ? -10.836 34.906 9.492 1 97.19 101 ARG A O 1
ATOM 784 N N . ALA A 1 102 ? -11.398 33.062 8.297 1 97.56 102 ALA A N 1
ATOM 785 C CA . ALA A 1 102 ? -10.102 32.438 8.531 1 97.56 102 ALA A CA 1
ATOM 786 C C . ALA A 1 102 ? -9.602 31.734 7.27 1 97.56 102 ALA A C 1
ATOM 788 O O . ALA A 1 102 ? -10.383 31.125 6.547 1 97.56 102 ALA A O 1
ATOM 789 N N . ILE A 1 103 ? -8.367 31.906 6.953 1 97.81 103 ILE A N 1
ATOM 790 C CA . ILE A 1 103 ? -7.68 31.203 5.875 1 97.81 103 ILE A CA 1
ATOM 791 C C . ILE A 1 103 ? -6.574 30.312 6.453 1 97.81 103 ILE A C 1
ATOM 793 O O . ILE A 1 103 ? -5.621 30.828 7.051 1 97.81 103 ILE A O 1
ATOM 797 N N . ILE A 1 104 ? -6.707 29.016 6.305 1 97.12 104 ILE A N 1
ATOM 798 C CA . ILE A 1 104 ? -5.781 28.031 6.84 1 97.12 104 ILE A CA 1
ATOM 799 C C . ILE A 1 104 ? -5.016 27.359 5.699 1 97.12 104 ILE A C 1
ATOM 801 O O . ILE A 1 104 ? -5.527 26.453 5.055 1 97.12 104 ILE A O 1
ATOM 805 N N . SER A 1 105 ? -3.74 27.734 5.551 1 94.69 105 SER A N 1
ATOM 806 C CA . SER A 1 105 ? -3.014 27.312 4.359 1 94.69 105 SER A CA 1
ATOM 807 C C . SER A 1 105 ? -1.889 26.344 4.715 1 94.69 105 SER A C 1
ATOM 809 O O . SER A 1 105 ? -0.946 26.703 5.418 1 94.69 105 SER A O 1
ATOM 811 N N . SER A 1 106 ? -1.975 25.141 4.219 1 92.62 106 SER A N 1
ATOM 812 C CA . SER A 1 106 ? -0.923 24.125 4.25 1 92.62 106 SER A CA 1
ATOM 813 C C . SER A 1 106 ? -0.438 23.875 5.672 1 92.62 106 SER A C 1
ATOM 815 O O . SER A 1 106 ? 0.768 23.828 5.926 1 92.62 106 SER A O 1
ATOM 817 N N . GLY A 1 107 ? -1.306 23.812 6.543 1 91.75 107 GLY A N 1
ATOM 818 C CA . GLY A 1 107 ? -1.022 23.531 7.941 1 91.75 107 GLY A CA 1
ATOM 819 C C . GLY A 1 107 ? -2.238 23.047 8.711 1 91.75 107 GLY A C 1
ATOM 820 O O . GLY A 1 107 ? -3.371 23.203 8.25 1 91.75 107 GLY A O 1
ATOM 821 N N . SER A 1 108 ? -1.956 22.391 9.852 1 93.94 108 SER A N 1
ATOM 822 C CA . SER A 1 108 ? -3.041 21.797 10.633 1 93.94 108 SER A CA 1
ATOM 823 C C . SER A 1 108 ? -2.701 21.781 12.117 1 93.94 108 SER A C 1
ATOM 825 O O . SER A 1 108 ? -1.543 21.594 12.492 1 93.94 108 SER A O 1
ATOM 827 N N . ALA A 1 109 ? -3.695 22.016 12.891 1 94.25 109 ALA A N 1
ATOM 828 C CA . ALA A 1 109 ? -3.529 21.938 14.336 1 94.25 109 ALA A CA 1
ATOM 829 C C . ALA A 1 109 ? -3.686 20.484 14.82 1 94.25 109 ALA A C 1
ATOM 831 O O . ALA A 1 109 ? -3.436 20.188 15.992 1 94.25 109 ALA A O 1
ATOM 832 N N . LEU A 1 110 ? -4.055 19.609 13.93 1 92.88 110 LEU A N 1
ATOM 833 C CA . LEU A 1 110 ? -4.273 18.234 14.32 1 92.88 110 LEU A CA 1
ATOM 834 C C . LEU A 1 110 ? -3.086 17.359 13.922 1 92.88 110 LEU A C 1
ATOM 836 O O . LEU A 1 110 ? -3.195 16.125 13.891 1 92.88 110 LEU A O 1
ATOM 840 N N . THR A 1 111 ? -2.016 17.938 13.664 1 90 111 THR A N 1
ATOM 841 C CA . THR A 1 111 ? -0.825 17.156 13.344 1 90 111 THR A CA 1
ATOM 842 C C . THR A 1 111 ? -0.381 16.328 14.547 1 90 111 THR A C 1
ATOM 844 O O . THR A 1 111 ? -0.433 16.812 15.688 1 90 111 THR A O 1
ATOM 847 N N . PRO A 1 112 ? 0.065 15.094 14.352 1 84.88 112 PRO A N 1
ATOM 848 C CA . PRO A 1 112 ? 0.414 14.203 15.453 1 84.88 112 PRO A CA 1
ATOM 849 C C . PRO A 1 112 ? 1.522 14.766 16.344 1 84.88 112 PRO A C 1
ATOM 851 O O . PRO A 1 112 ? 1.586 14.453 17.531 1 84.88 112 PRO A O 1
ATOM 854 N N . TRP A 1 113 ? 2.285 15.625 15.844 1 80.81 113 TRP A N 1
ATOM 855 C CA . TRP A 1 113 ? 3.418 16.109 16.625 1 80.81 113 TRP A CA 1
ATOM 856 C C . TRP A 1 113 ? 3.055 17.375 17.391 1 80.81 113 TRP A C 1
ATOM 858 O O . TRP A 1 113 ? 3.857 17.891 18.172 1 80.81 113 TRP A O 1
ATOM 868 N N . LEU A 1 114 ? 1.893 17.812 17.172 1 82.12 114 LEU A N 1
ATOM 869 C CA . LEU A 1 114 ? 1.425 18.953 17.938 1 82.12 114 LEU A CA 1
ATOM 870 C C . LEU A 1 114 ? 0.723 18.5 19.219 1 82.12 114 LEU A C 1
ATOM 872 O O . LEU A 1 114 ? 0.589 19.266 20.172 1 82.12 114 LEU A O 1
ATOM 876 N N . THR A 1 115 ? 0.28 17.25 19.234 1 70.19 115 THR A N 1
ATOM 877 C CA . THR A 1 115 ? -0.401 16.719 20.406 1 70.19 115 THR A CA 1
ATOM 878 C C . THR A 1 115 ? 0.597 16.094 21.375 1 70.19 115 THR A C 1
ATOM 880 O O . THR A 1 115 ? 1.393 15.234 20.984 1 70.19 115 THR A O 1
ATOM 883 N N . SER A 1 116 ? 0.931 16.875 22.406 1 65.94 116 SER A N 1
ATOM 884 C CA . SER A 1 116 ? 1.857 16.312 23.391 1 65.94 116 SER A CA 1
ATOM 885 C C . SER A 1 116 ? 1.111 15.695 24.578 1 65.94 116 SER A C 1
ATOM 887 O O . SER A 1 116 ? 0.085 16.219 25 1 65.94 116 SER A O 1
ATOM 889 N N . ASN A 1 117 ? 1.602 14.477 24.922 1 66.12 117 ASN A N 1
ATOM 890 C CA . ASN A 1 117 ? 1.065 13.891 26.156 1 66.12 117 ASN A CA 1
ATOM 891 C C . ASN A 1 117 ? 1.508 14.68 27.391 1 66.12 117 ASN A C 1
ATOM 893 O O . ASN A 1 117 ? 0.698 14.961 28.266 1 66.12 117 ASN A O 1
ATOM 897 N N . ASP A 1 118 ? 2.77 15.055 27.453 1 80.69 118 ASP A N 1
ATOM 898 C CA . ASP A 1 118 ? 3.332 15.859 28.531 1 80.69 118 ASP A CA 1
ATOM 899 C C . ASP A 1 118 ? 4.102 17.062 27.984 1 80.69 118 ASP A C 1
ATOM 901 O O . ASP A 1 118 ? 5.223 16.906 27.5 1 80.69 118 ASP A O 1
ATOM 905 N N . PRO A 1 119 ? 3.436 18.25 28.141 1 85.5 119 PRO A N 1
ATOM 906 C CA . PRO A 1 119 ? 4.027 19.438 27.531 1 85.5 119 PRO A CA 1
ATOM 907 C C . PRO A 1 119 ? 5.316 19.875 28.219 1 85.5 119 PRO A C 1
ATOM 909 O O . PRO A 1 119 ? 6.023 20.766 27.719 1 85.5 119 PRO A O 1
ATOM 912 N N . THR A 1 120 ? 5.672 19.234 29.328 1 89.62 120 THR A N 1
ATOM 913 C CA . THR A 1 120 ? 6.805 19.719 30.109 1 89.62 120 THR A CA 1
ATOM 914 C C . THR A 1 120 ? 8.086 18.984 29.734 1 89.62 120 THR A C 1
ATOM 916 O O . THR A 1 120 ? 9.18 19.391 30.109 1 89.62 120 THR A O 1
ATOM 919 N N . VAL A 1 121 ? 7.938 18 28.953 1 86.81 121 VAL A N 1
ATOM 920 C CA . VAL A 1 121 ? 9.055 17.094 28.703 1 86.81 121 VAL A CA 1
ATOM 921 C C . VAL A 1 121 ? 10.195 17.859 28.031 1 86.81 121 VAL A C 1
ATOM 923 O O . VAL A 1 121 ? 11.344 17.797 28.469 1 86.81 121 VAL A O 1
ATOM 926 N N . ALA A 1 122 ? 9.844 18.531 26.969 1 87 122 ALA A N 1
ATOM 927 C CA . ALA A 1 122 ? 10.875 19.266 26.25 1 87 122 ALA A CA 1
ATOM 928 C C . ALA A 1 122 ? 11.555 20.297 27.141 1 87 122 ALA A C 1
ATOM 930 O O . ALA A 1 122 ? 12.781 20.422 27.125 1 87 122 ALA A O 1
ATOM 931 N N . SER A 1 123 ? 10.773 20.969 27.891 1 90.94 123 SER A N 1
ATOM 932 C CA . SER A 1 123 ? 11.289 22 28.781 1 90.94 123 SER A CA 1
ATOM 933 C C . SER A 1 123 ? 12.203 21.406 29.844 1 90.94 123 SER A C 1
ATOM 935 O O . SER A 1 123 ? 13.281 21.953 30.109 1 90.94 123 SER A O 1
ATOM 937 N N . ARG A 1 124 ? 11.82 20.344 30.422 1 89.19 124 ARG A N 1
ATOM 938 C CA . ARG A 1 124 ? 12.602 19.688 31.453 1 89.19 124 ARG A CA 1
ATOM 939 C C . ARG A 1 124 ? 13.93 19.172 30.906 1 89.19 124 ARG A C 1
ATOM 941 O O . ARG A 1 124 ? 14.953 19.234 31.578 1 89.19 124 ARG A O 1
ATOM 948 N N . GLU A 1 125 ? 13.82 18.719 29.766 1 88.44 125 GLU A N 1
ATOM 949 C CA . GLU A 1 125 ? 15.039 18.188 29.156 1 88.44 125 GLU A CA 1
ATOM 950 C C . GLU A 1 125 ? 16.031 19.312 28.844 1 88.44 125 GLU A C 1
ATOM 952 O O . GLU A 1 125 ? 17.25 19.141 29.016 1 88.44 125 GLU A O 1
ATOM 957 N N . VAL A 1 126 ? 15.578 20.375 28.359 1 89.62 126 VAL A N 1
ATOM 958 C CA . VAL A 1 126 ? 16.453 21.5 28.062 1 89.62 126 VAL A CA 1
ATOM 959 C C . VAL A 1 126 ? 17.031 22.078 29.344 1 89.62 126 VAL A C 1
ATOM 961 O O . VAL A 1 126 ? 18.188 22.484 29.391 1 89.62 126 VAL A O 1
ATOM 964 N N . LEU A 1 127 ? 16.25 22.078 30.406 1 91.31 127 LEU A N 1
ATOM 965 C CA . LEU A 1 127 ? 16.734 22.531 31.703 1 91.31 127 LEU A CA 1
ATOM 966 C C . LEU A 1 127 ? 17.859 21.641 32.188 1 91.31 127 LEU A C 1
ATOM 968 O O . LEU A 1 127 ? 18.844 22.125 32.75 1 91.31 127 LEU A O 1
ATOM 972 N N . ARG A 1 128 ? 17.672 20.406 31.969 1 89.69 128 ARG A N 1
ATOM 973 C CA . ARG A 1 128 ? 18.719 19.453 32.344 1 89.69 128 ARG A CA 1
ATOM 974 C C . ARG A 1 128 ? 20.016 19.734 31.594 1 89.69 128 ARG A C 1
ATOM 976 O O . ARG A 1 128 ? 21.094 19.75 32.188 1 89.69 128 ARG A O 1
ATOM 983 N N . LEU A 1 129 ? 19.875 20 30.359 1 89 129 LEU A N 1
ATOM 984 C CA . LEU A 1 129 ? 21.047 20.266 29.531 1 89 129 LEU A CA 1
ATOM 985 C C . LEU A 1 129 ? 21.734 21.547 29.953 1 89 129 LEU A C 1
ATOM 987 O O . LEU A 1 129 ? 22.953 21.688 29.812 1 89 129 LEU A O 1
ATOM 991 N N . LEU A 1 130 ? 20.984 22.453 30.547 1 91.44 130 LEU A N 1
ATOM 992 C CA . LEU A 1 130 ? 21.516 23.75 30.938 1 91.44 130 LEU A CA 1
ATOM 993 C C . LEU A 1 130 ? 22.031 23.719 32.375 1 91.44 130 LEU A C 1
ATOM 995 O O . LEU A 1 130 ? 22.562 24.703 32.875 1 91.44 130 LEU A O 1
ATOM 999 N N . GLY A 1 131 ? 21.828 22.531 33.031 1 87.25 131 GLY A N 1
ATOM 1000 C CA . GLY A 1 131 ? 22.266 22.391 34.406 1 87.25 131 GLY A CA 1
ATOM 1001 C C . GLY A 1 131 ? 21.312 23.031 35.406 1 87.25 131 GLY A C 1
ATOM 1002 O O . GLY A 1 131 ? 21.703 23.391 36.531 1 87.25 131 GLY A O 1
ATOM 1003 N N . CYS A 1 132 ? 20.109 23.25 35 1 86.62 132 CYS A N 1
ATOM 1004 C CA . CYS A 1 132 ? 19.125 23.906 35.844 1 86.62 132 CYS A CA 1
ATOM 1005 C C . CYS A 1 132 ? 18.234 22.875 36.531 1 86.62 132 CYS A C 1
ATOM 1007 O O . CYS A 1 132 ? 17.234 23.234 37.156 1 86.62 132 CYS A O 1
ATOM 1009 N N . SER A 1 133 ? 18.188 21.516 36.344 1 71 133 SER A N 1
ATOM 1010 C CA . SER A 1 133 ? 17.25 20.484 36.781 1 71 133 SER A CA 1
ATOM 1011 C C . SER A 1 133 ? 17.375 20.266 38.312 1 71 133 SER A C 1
ATOM 1013 O O . SER A 1 133 ? 16.375 20.016 38.969 1 71 133 SER A O 1
ATOM 1015 N N . SER A 1 134 ? 18.562 19.828 38.812 1 58.53 134 SER A N 1
ATOM 1016 C CA . SER A 1 134 ? 18.766 19.203 40.125 1 58.53 134 SER A CA 1
ATOM 1017 C C . SER A 1 134 ? 18.297 20.109 41.25 1 58.53 134 SER A C 1
ATOM 1019 O O . SER A 1 134 ? 17.734 21.188 41 1 58.53 134 SER A O 1
ATOM 1021 N N . TYR A 1 135 ? 19.312 20.484 42.125 1 51.75 135 TYR A N 1
ATOM 1022 C CA . TYR A 1 135 ? 19.422 21.062 43.469 1 51.75 135 TYR A CA 1
ATOM 1023 C C . TYR A 1 135 ? 19.062 22.547 43.438 1 51.75 135 TYR A C 1
ATOM 1025 O O . TYR A 1 135 ? 19.188 23.234 44.438 1 51.75 135 TYR A O 1
ATOM 1033 N N . VAL A 1 136 ? 18.578 22.922 42.25 1 53.38 136 VAL A N 1
ATOM 1034 C CA . VAL A 1 136 ? 18.5 24.375 42.25 1 53.38 136 VAL A CA 1
ATOM 1035 C C . VAL A 1 136 ? 17.094 24.812 42.656 1 53.38 136 VAL A C 1
ATOM 1037 O O . VAL A 1 136 ? 16.094 24.234 42.188 1 53.38 136 VAL A O 1
ATOM 1040 N N . VAL A 1 137 ? 16.859 25.547 43.625 1 60.06 137 VAL A N 1
ATOM 1041 C CA . VAL A 1 137 ? 15.703 26.078 44.312 1 60.06 137 VAL A CA 1
ATOM 1042 C C . VAL A 1 137 ? 14.688 26.625 43.312 1 60.06 137 VAL A C 1
ATOM 1044 O O . VAL A 1 137 ? 13.492 26.344 43.406 1 60.06 137 VAL A O 1
ATOM 1047 N N . ASN A 1 138 ? 15.086 27.422 42.094 1 82.25 138 ASN A N 1
ATOM 1048 C CA . ASN A 1 138 ? 14.109 28.016 41.188 1 82.25 138 ASN A CA 1
ATOM 1049 C C . ASN A 1 138 ? 14.539 27.891 39.719 1 82.25 138 ASN A C 1
ATOM 1051 O O . ASN A 1 138 ? 15.398 28.641 39.25 1 82.25 138 ASN A O 1
ATOM 1055 N N . ALA A 1 139 ? 14.023 26.844 38.969 1 86.44 139 ALA A N 1
ATOM 1056 C CA . ALA A 1 139 ? 14.359 26.547 37.594 1 86.44 139 ALA A CA 1
ATOM 1057 C C . ALA A 1 139 ? 14.211 27.781 36.719 1 86.44 139 ALA A C 1
ATOM 1059 O O . ALA A 1 139 ? 15.016 28.016 35.812 1 86.44 139 ALA A O 1
ATOM 1060 N N . MET A 1 140 ? 13.297 28.594 37.062 1 88.81 140 MET A N 1
ATOM 1061 C CA . MET A 1 140 ? 13.047 29.781 36.25 1 88.81 140 MET A CA 1
ATOM 1062 C C . MET A 1 140 ? 14.164 30.812 36.438 1 88.81 140 MET A C 1
ATOM 1064 O O . MET A 1 140 ? 14.602 31.422 35.469 1 88.81 140 MET A O 1
ATOM 1068 N N . ASN A 1 141 ? 14.586 30.938 37.594 1 88.38 141 ASN A N 1
ATOM 1069 C CA . ASN A 1 141 ? 15.695 31.859 37.844 1 88.38 141 ASN A CA 1
ATOM 1070 C C . ASN A 1 141 ? 16.984 31.391 37.188 1 88.38 141 ASN A C 1
ATOM 1072 O O . ASN A 1 141 ? 17.75 32.188 36.656 1 88.38 141 ASN A O 1
ATOM 1076 N N . CYS A 1 142 ? 17.078 30.203 37.25 1 90.31 142 CYS A N 1
ATOM 1077 C CA . CYS A 1 142 ? 18.266 29.609 36.625 1 90.31 142 CYS A CA 1
ATOM 1078 C C . CYS A 1 142 ? 18.297 29.875 35.125 1 90.31 142 CYS A C 1
ATOM 1080 O O . CYS A 1 142 ? 19.297 30.375 34.594 1 90.31 142 CYS A O 1
ATOM 1082 N N . ILE A 1 143 ? 17.234 29.562 34.438 1 90.81 143 ILE A N 1
ATOM 1083 C CA . ILE A 1 143 ? 17.234 29.672 32.969 1 90.81 143 ILE A CA 1
ATOM 1084 C C . ILE A 1 143 ? 17.312 31.141 32.594 1 90.81 143 ILE A C 1
ATOM 1086 O O . ILE A 1 143 ? 17.922 31.484 31.562 1 90.81 143 ILE A O 1
ATOM 1090 N N . ARG A 1 144 ? 16.75 32 33.406 1 89.88 144 ARG A N 1
ATOM 1091 C CA . ARG A 1 144 ? 16.781 33.438 33.125 1 89.88 144 ARG A CA 1
ATOM 1092 C C . ARG A 1 144 ? 18.203 33.969 33.25 1 89.88 144 ARG A C 1
ATOM 1094 O O . ARG A 1 144 ? 18.531 35 32.688 1 89.88 144 ARG A O 1
ATOM 1101 N N . SER A 1 145 ? 18.969 33.25 34 1 89.62 145 SER A N 1
ATOM 1102 C CA . SER A 1 145 ? 20.328 33.719 34.25 1 89.62 145 SER A CA 1
ATOM 1103 C C . SER A 1 145 ? 21.281 33.25 33.156 1 89.62 145 SER A C 1
ATOM 1105 O O . SER A 1 145 ? 22.391 33.75 33.031 1 89.62 145 SER A O 1
ATOM 1107 N N . LYS A 1 146 ? 20.797 32.406 32.375 1 92.38 146 LYS A N 1
ATOM 1108 C CA . LYS A 1 146 ? 21.641 31.875 31.312 1 92.38 146 LYS A CA 1
ATOM 1109 C C . LYS A 1 146 ? 21.719 32.812 30.109 1 92.38 146 LYS A C 1
ATOM 1111 O O . LYS A 1 146 ? 20.75 33.5 29.812 1 92.38 146 LYS A O 1
ATOM 1116 N N . LYS A 1 147 ? 22.828 32.781 29.422 1 94 147 LYS A N 1
ATOM 1117 C CA . LYS A 1 147 ? 22.953 33.531 28.172 1 94 147 LYS A CA 1
ATOM 1118 C C . LYS A 1 147 ? 22.141 32.844 27.062 1 94 147 LYS A C 1
ATOM 1120 O O . LYS A 1 147 ? 22.016 31.625 27.016 1 94 147 LYS A O 1
ATOM 1125 N N . VAL A 1 148 ? 21.719 33.656 26.156 1 92.12 148 VAL A N 1
ATOM 1126 C CA . VAL A 1 148 ? 20.875 33.188 25.062 1 92.12 148 VAL A CA 1
ATOM 1127 C C . VAL A 1 148 ? 21.641 32.188 24.219 1 92.12 148 VAL A C 1
ATOM 1129 O O . VAL A 1 148 ? 21.078 31.203 23.719 1 92.12 148 VAL A O 1
ATOM 1132 N N . GLU A 1 149 ? 22.875 32.406 24.078 1 93.12 149 GLU A N 1
ATOM 1133 C CA . GLU A 1 149 ? 23.703 31.5 23.281 1 93.12 149 GLU A CA 1
ATOM 1134 C C . GLU A 1 149 ? 23.719 30.094 23.859 1 93.12 149 GLU A C 1
ATOM 1136 O O . GLU A 1 149 ? 23.703 29.109 23.125 1 93.12 149 GLU A O 1
ATOM 1141 N N . HIS A 1 150 ? 23.719 30.078 25.125 1 93.06 150 HIS A N 1
ATOM 1142 C CA . HIS A 1 150 ? 23.719 28.781 25.797 1 93.06 150 HIS A CA 1
ATOM 1143 C C . HIS A 1 150 ? 22.375 28.078 25.641 1 93.06 150 HIS A C 1
ATOM 1145 O O . HIS A 1 150 ? 22.328 26.859 25.531 1 93.06 150 HIS A O 1
ATOM 1151 N N . ILE A 1 151 ? 21.422 28.844 25.609 1 92.12 151 ILE A N 1
ATOM 1152 C CA . ILE A 1 151 ? 20.078 28.281 25.422 1 92.12 151 ILE A CA 1
ATOM 1153 C C . ILE A 1 151 ? 19.953 27.688 24.016 1 92.12 151 ILE A C 1
ATOM 1155 O O . ILE A 1 151 ? 19.453 26.594 23.844 1 92.12 151 ILE A O 1
ATOM 1159 N N . PHE A 1 152 ? 20.516 28.359 23.078 1 89.5 152 PHE A N 1
ATOM 1160 C CA . PHE A 1 152 ? 20.469 27.875 21.703 1 89.5 152 PHE A CA 1
ATOM 1161 C C . PHE A 1 152 ? 21.297 26.609 21.547 1 89.5 152 PHE A C 1
ATOM 1163 O O . PHE A 1 152 ? 20.922 25.703 20.781 1 89.5 152 PHE A O 1
ATOM 1170 N N . GLN A 1 153 ? 22.328 26.578 22.172 1 90.12 153 GLN A N 1
ATOM 1171 C CA . GLN A 1 153 ? 23.172 25.375 22.125 1 90.12 153 GLN A CA 1
ATOM 1172 C C . GLN A 1 153 ? 22.438 24.172 22.719 1 90.12 153 GLN A C 1
ATOM 1174 O O . GLN A 1 153 ? 22.516 23.062 22.188 1 90.12 153 GLN A O 1
ATOM 1179 N N . ALA A 1 154 ? 21.812 24.453 23.797 1 89 154 ALA A N 1
ATOM 1180 C CA . ALA A 1 154 ? 21.047 23.375 24.438 1 89 154 ALA A CA 1
ATOM 1181 C C . ALA A 1 154 ? 19.906 22.906 23.531 1 89 154 ALA A C 1
ATOM 1183 O O . ALA A 1 154 ? 19.609 21.703 23.469 1 89 154 ALA A O 1
ATOM 1184 N N . LEU A 1 155 ? 19.312 23.797 22.875 1 86.69 155 LEU A N 1
ATOM 1185 C CA . LEU A 1 155 ? 18.234 23.469 21.953 1 86.69 155 LEU A CA 1
ATOM 1186 C C . LEU A 1 155 ? 18.75 22.641 20.781 1 86.69 155 LEU A C 1
ATOM 1188 O O . LEU A 1 155 ? 18.078 21.703 20.328 1 86.69 155 LEU A O 1
ATOM 1192 N N . GLU A 1 156 ? 19.781 23.016 20.281 1 83.25 156 GLU A N 1
ATOM 1193 C CA . GLU A 1 156 ? 20.406 22.266 19.188 1 83.25 156 GLU A CA 1
ATOM 1194 C C . GLU A 1 156 ? 20.75 20.844 19.625 1 83.25 156 GLU A C 1
ATOM 1196 O O . GLU A 1 156 ? 20.516 19.891 18.875 1 83.25 156 GLU A O 1
ATOM 1201 N N . GLU A 1 157 ? 21.297 20.781 20.75 1 84.69 157 GLU A N 1
ATOM 1202 C CA . GLU A 1 157 ? 21.625 19.469 21.297 1 84.69 157 GLU A CA 1
ATOM 1203 C C . GLU A 1 157 ? 20.375 18.609 21.484 1 84.69 157 GLU A C 1
ATOM 1205 O O . GLU A 1 157 ? 20.375 17.406 21.219 1 84.69 157 GLU A O 1
ATOM 1210 N N . TYR A 1 158 ? 19.375 19.25 21.984 1 83.44 158 TYR A N 1
ATOM 1211 C CA . TYR A 1 158 ? 18.109 18.562 22.188 1 83.44 158 TYR A CA 1
ATOM 1212 C C . TYR A 1 158 ? 17.531 18.062 20.859 1 83.44 158 TYR A C 1
ATOM 1214 O O . TYR A 1 158 ? 17.062 16.938 20.781 1 83.44 158 TYR A O 1
ATOM 1222 N N . SER A 1 159 ? 17.531 18.859 19.875 1 75.38 159 SER A N 1
ATOM 1223 C CA . SER A 1 159 ? 16.984 18.531 18.562 1 75.38 159 SER A CA 1
ATOM 1224 C C . SER A 1 159 ? 17.75 17.391 17.906 1 75.38 159 SER A C 1
ATOM 1226 O O . SER A 1 159 ? 17.172 16.625 17.125 1 75.38 159 SER A O 1
ATOM 1228 N N . GLU A 1 160 ? 18.953 17.375 18.156 1 70.25 160 GLU A N 1
ATOM 1229 C CA . GLU A 1 160 ? 19.797 16.359 17.531 1 70.25 160 GLU A CA 1
ATOM 1230 C C . GLU A 1 160 ? 19.656 15.016 18.25 1 70.25 160 GLU A C 1
ATOM 1232 O O . GLU A 1 160 ? 20 13.977 17.672 1 70.25 160 GLU A O 1
ATOM 1237 N N . SER A 1 161 ? 19.156 15.164 19.453 1 63.25 161 SER A N 1
ATOM 1238 C CA . SER A 1 161 ? 19.062 13.906 20.188 1 63.25 161 SER A CA 1
ATOM 1239 C C . SER A 1 161 ? 17.875 13.078 19.703 1 63.25 161 SER A C 1
ATOM 1241 O O . SER A 1 161 ? 16.797 13.609 19.438 1 63.25 161 SER A O 1
ATOM 1243 N N . TYR A 1 162 ? 18.047 12.109 18.766 1 53.94 162 TYR A N 1
ATOM 1244 C CA . TYR A 1 162 ? 17.109 11.227 18.094 1 53.94 162 TYR A CA 1
ATOM 1245 C C . TYR A 1 162 ? 15.992 10.797 19.047 1 53.94 162 TYR A C 1
ATOM 1247 O O . TYR A 1 162 ? 14.922 10.367 18.609 1 53.94 162 TYR A O 1
ATOM 1255 N N . ASN A 1 163 ? 16.219 10.953 20.359 1 53.03 163 ASN A N 1
ATOM 1256 C CA . ASN A 1 163 ? 15.352 10.297 21.312 1 53.03 163 ASN A CA 1
ATOM 1257 C C . ASN A 1 163 ? 14.164 11.18 21.688 1 53.03 163 ASN A C 1
ATOM 1259 O O . ASN A 1 163 ? 13.211 10.719 22.328 1 53.03 163 ASN A O 1
ATOM 1263 N N . TRP A 1 164 ? 14.297 12.438 21.188 1 56.47 164 TRP A N 1
ATOM 1264 C CA . TRP A 1 164 ? 13.227 13.242 21.781 1 56.47 164 TRP A CA 1
ATOM 1265 C C . TRP A 1 164 ? 12.289 13.766 20.703 1 56.47 164 TRP A C 1
ATOM 1267 O O . TRP A 1 164 ? 12.734 14.375 19.719 1 56.47 164 TRP A O 1
ATOM 1277 N N . SER A 1 165 ? 11.031 13.219 20.781 1 61.69 165 SER A N 1
ATOM 1278 C CA . SER A 1 165 ? 10 13.531 19.797 1 61.69 165 SER A CA 1
ATOM 1279 C C . SER A 1 165 ? 9.148 14.719 20.25 1 61.69 165 SER A C 1
ATOM 1281 O O . SER A 1 165 ? 8.336 15.234 19.484 1 61.69 165 SER A O 1
ATOM 1283 N N . ASP A 1 166 ? 9.555 15.234 21.453 1 73.25 166 ASP A N 1
ATOM 1284 C CA . ASP A 1 166 ? 8.727 16.328 21.953 1 73.25 166 ASP A CA 1
ATOM 1285 C C . ASP A 1 166 ? 9.312 17.688 21.547 1 73.25 166 ASP A C 1
ATOM 1287 O O . ASP A 1 166 ? 10.523 17.875 21.594 1 73.25 166 ASP A O 1
ATOM 1291 N N . ARG A 1 167 ? 8.508 18.5 20.969 1 79.62 167 ARG A N 1
ATOM 1292 C CA . ARG A 1 167 ? 8.922 19.828 20.5 1 79.62 167 ARG A CA 1
ATOM 1293 C C . ARG A 1 167 ? 8.203 20.922 21.281 1 79.62 167 ARG A C 1
ATOM 1295 O O . ARG A 1 167 ? 7.305 20.641 22.078 1 79.62 167 ARG A O 1
ATOM 1302 N N . PHE A 1 168 ? 8.859 22.047 21.234 1 87.75 168 PHE A N 1
ATOM 1303 C CA . PHE A 1 168 ? 8.203 23.219 21.812 1 87.75 168 PHE A CA 1
ATOM 1304 C C . PHE A 1 168 ? 7.035 23.672 20.938 1 87.75 168 PHE A C 1
ATOM 1306 O O . PHE A 1 168 ? 7.234 24.281 19.891 1 87.75 168 PHE A O 1
ATOM 1313 N N . MET A 1 169 ? 5.887 23.266 21.422 1 89.44 169 MET A N 1
ATOM 1314 C CA . MET A 1 169 ? 4.66 23.516 20.672 1 89.44 169 MET A CA 1
ATOM 1315 C C . MET A 1 169 ? 3.57 24.062 21.578 1 89.44 169 MET A C 1
ATOM 1317 O O . MET A 1 169 ? 3.701 24.031 22.812 1 89.44 169 MET A O 1
ATOM 1321 N N . PRO A 1 170 ? 2.531 24.641 20.953 1 92.25 170 PRO A N 1
ATOM 1322 C CA . PRO A 1 170 ? 1.405 25.062 21.797 1 92.25 170 PRO A CA 1
ATOM 1323 C C . PRO A 1 170 ? 0.881 23.938 22.688 1 92.25 170 PRO A C 1
ATOM 1325 O O . PRO A 1 170 ? 0.899 22.766 22.297 1 92.25 170 PRO A O 1
ATOM 1328 N N . VAL A 1 171 ? 0.412 24.328 23.891 1 93.25 171 VAL A N 1
ATOM 1329 C CA . VAL A 1 171 ? 0.011 23.328 24.875 1 93.25 171 VAL A CA 1
ATOM 1330 C C . VAL A 1 171 ? -1.41 23.609 25.359 1 93.25 171 VAL A C 1
ATOM 1332 O O . VAL A 1 171 ? -1.845 24.766 25.375 1 93.25 171 VAL A O 1
ATOM 1335 N N . VAL A 1 172 ? -2.09 22.547 25.656 1 93.81 172 VAL A N 1
ATOM 1336 C CA . VAL A 1 172 ? -3.359 22.672 26.375 1 93.81 172 VAL A CA 1
ATOM 1337 C C . VAL A 1 172 ? -3.102 23.062 27.828 1 93.81 172 VAL A C 1
ATOM 1339 O O . VAL A 1 172 ? -2.398 22.344 28.547 1 93.81 172 VAL A O 1
ATOM 1342 N N . ASP A 1 173 ? -3.668 24.188 28.25 1 95 173 ASP A N 1
ATOM 1343 C CA . ASP A 1 173 ? -3.227 24.781 29.516 1 95 173 ASP A CA 1
ATOM 1344 C C . ASP A 1 173 ? -4.293 24.641 30.594 1 95 173 ASP A C 1
ATOM 1346 O O . ASP A 1 173 ? -4.586 25.594 31.312 1 95 173 ASP A O 1
ATOM 1350 N N . THR A 1 174 ? -4.793 23.469 30.719 1 93.19 174 THR A N 1
ATOM 1351 C CA . THR A 1 174 ? -5.828 23.188 31.703 1 93.19 174 THR A CA 1
ATOM 1352 C C . THR A 1 174 ? -5.246 23.234 33.125 1 93.19 174 THR A C 1
ATOM 1354 O O . THR A 1 174 ? -5.992 23.297 34.094 1 93.19 174 THR A O 1
ATOM 1357 N N . PHE A 1 175 ? -3.92 23.188 33.25 1 92.94 175 PHE A N 1
ATOM 1358 C CA . PHE A 1 175 ? -3.258 23.25 34.562 1 92.94 175 PHE A CA 1
ATOM 1359 C C . PHE A 1 175 ? -3.311 24.656 35.125 1 92.94 175 PHE A C 1
ATOM 1361 O O . PHE A 1 175 ? -3.029 24.859 36.312 1 92.94 175 PHE A O 1
ATOM 1368 N N . LEU A 1 176 ? -3.742 25.594 34.375 1 95.69 176 LEU A N 1
ATOM 1369 C CA . LEU A 1 176 ? -3.887 26.969 34.812 1 95.69 176 LEU A CA 1
ATOM 1370 C C . LEU A 1 176 ? -5.305 27.234 35.312 1 95.69 176 LEU A C 1
ATOM 1372 O O . LEU A 1 176 ? -6.238 26.516 34.969 1 95.69 176 LEU A O 1
ATOM 1376 N N . PRO A 1 177 ? -5.426 28.312 36.125 1 94.88 177 PRO A N 1
ATOM 1377 C CA . PRO A 1 177 ? -6.785 28.719 36.5 1 94.88 177 PRO A CA 1
ATOM 1378 C C . PRO A 1 177 ? -7.621 29.141 35.281 1 94.88 177 PRO A C 1
ATOM 1380 O O . PRO A 1 177 ? -7.082 29.656 34.312 1 94.88 177 PRO A O 1
ATOM 1383 N N . ALA A 1 178 ? -8.875 28.969 35.375 1 92.81 178 ALA A N 1
ATOM 1384 C CA . ALA A 1 178 ? -9.805 29.156 34.25 1 92.81 178 ALA A CA 1
ATOM 1385 C C . ALA A 1 178 ? -9.641 30.547 33.656 1 92.81 178 ALA A C 1
ATOM 1387 O O . ALA A 1 178 ? -9.734 30.703 32.438 1 92.81 178 ALA A O 1
ATOM 1388 N N . ASN A 1 179 ? -9.383 31.484 34.5 1 92.19 179 ASN A N 1
ATOM 1389 C CA . ASN A 1 179 ? -9.32 32.875 34 1 92.19 179 ASN A CA 1
ATOM 1390 C C . ASN A 1 179 ? -8.008 33.156 33.281 1 92.19 179 ASN A C 1
ATOM 1392 O O . ASN A 1 179 ? -7.879 34.156 32.594 1 92.19 179 ASN A O 1
ATOM 1396 N N . ASN A 1 180 ? -7.113 32.219 33.375 1 94.25 180 ASN A N 1
ATOM 1397 C CA . ASN A 1 180 ? -5.797 32.469 32.812 1 94.25 180 ASN A CA 1
ATOM 1398 C C . ASN A 1 180 ? -5.5 31.484 31.672 1 94.25 180 ASN A C 1
ATOM 1400 O O . ASN A 1 180 ? -4.398 31.484 31.125 1 94.25 180 ASN A O 1
ATOM 1404 N N . ARG A 1 181 ? -6.438 30.719 31.25 1 95.94 181 ARG A N 1
ATOM 1405 C CA . ARG A 1 181 ? -6.258 29.734 30.188 1 95.94 181 ARG A CA 1
ATOM 1406 C C . ARG A 1 181 ? -6.414 30.375 28.812 1 95.94 181 ARG A C 1
ATOM 1408 O O . ARG A 1 181 ? -7.211 31.312 28.641 1 95.94 181 ARG A O 1
ATOM 1415 N N . TYR A 1 182 ? -5.609 29.953 27.922 1 96.69 182 TYR A N 1
ATOM 1416 C CA . TYR A 1 182 ? -5.766 30.391 26.531 1 96.69 182 TYR A CA 1
ATOM 1417 C C . TYR A 1 182 ? -6.336 29.281 25.672 1 96.69 182 TYR A C 1
ATOM 1419 O O . TYR A 1 182 ? -7.207 29.516 24.828 1 96.69 182 TYR A O 1
ATOM 1427 N N . LEU A 1 183 ? -5.793 28.078 25.812 1 95.19 183 LEU A N 1
ATOM 1428 C CA . LEU A 1 183 ? -6.254 26.906 25.078 1 95.19 183 LEU A CA 1
ATOM 1429 C C . LEU A 1 183 ? -6.754 25.828 26.047 1 95.19 183 LEU A C 1
ATOM 1431 O O . LEU A 1 183 ? -6.078 24.828 26.266 1 95.19 183 LEU A O 1
ATOM 1435 N N . PRO A 1 184 ? -7.93 25.906 26.453 1 93.62 184 PRO A N 1
ATOM 1436 C CA . PRO A 1 184 ? -8.414 25.016 27.516 1 93.62 184 PRO A CA 1
ATOM 1437 C C . PRO A 1 184 ? -8.875 23.656 26.984 1 93.62 184 PRO A C 1
ATOM 1439 O O . PRO A 1 184 ? -9.094 22.734 27.766 1 93.62 184 PRO A O 1
ATOM 1442 N N . VAL A 1 185 ? -9.008 23.547 25.656 1 92.31 185 VAL A N 1
ATOM 1443 C CA . VAL A 1 185 ? -9.516 22.312 25.094 1 92.31 185 VAL A CA 1
ATOM 1444 C C . VAL A 1 185 ? -8.539 21.766 24.047 1 92.31 185 VAL A C 1
ATOM 1446 O O . VAL A 1 185 ? -7.957 22.531 23.281 1 92.31 185 VAL A O 1
ATOM 1449 N N . GLU A 1 186 ? -8.391 20.438 24.094 1 92.62 186 GLU A N 1
ATOM 1450 C CA . GLU A 1 186 ? -7.566 19.797 23.078 1 92.62 186 GLU A CA 1
ATOM 1451 C C . GLU A 1 186 ? -8.141 20.016 21.672 1 92.62 186 GLU A C 1
ATOM 1453 O O . GLU A 1 186 ? -9.344 19.891 21.469 1 92.62 186 GLU A O 1
ATOM 1458 N N . PRO A 1 187 ? -7.266 20.312 20.734 1 93.19 187 PRO A N 1
ATOM 1459 C CA . PRO A 1 187 ? -7.734 20.688 19.391 1 93.19 187 PRO A CA 1
ATOM 1460 C C . PRO A 1 187 ? -8.602 19.625 18.734 1 93.19 187 PRO A C 1
ATOM 1462 O O . PRO A 1 187 ? -9.633 19.938 18.141 1 93.19 187 PRO A O 1
ATOM 1465 N N . THR A 1 188 ? -8.242 18.359 18.875 1 90.56 188 THR A N 1
ATOM 1466 C CA . THR A 1 188 ? -9.031 17.297 18.266 1 90.56 188 THR A CA 1
ATOM 1467 C C . THR A 1 188 ? -10.438 17.25 18.859 1 90.56 188 THR A C 1
ATOM 1469 O O . THR A 1 188 ? -11.422 17.125 18.125 1 90.56 188 THR A O 1
ATOM 1472 N N . LYS A 1 189 ? -10.5 17.359 20.094 1 90.5 189 LYS A N 1
ATOM 1473 C CA . LYS A 1 189 ? -11.789 17.344 20.781 1 90.5 189 LYS A CA 1
ATOM 1474 C C . LYS A 1 189 ? -12.609 18.578 20.453 1 90.5 189 LYS A C 1
ATOM 1476 O O . LYS A 1 189 ? -13.812 18.5 20.234 1 90.5 189 LYS A O 1
ATOM 1481 N N . ALA A 1 190 ? -11.93 19.703 20.422 1 92.88 190 ALA A N 1
ATOM 1482 C CA . ALA A 1 190 ? -12.609 20.953 20.141 1 92.88 190 ALA A CA 1
ATOM 1483 C C . ALA A 1 190 ? -13.273 20.938 18.766 1 92.88 190 ALA A C 1
ATOM 1485 O O . ALA A 1 190 ? -14.438 21.328 18.609 1 92.88 190 ALA A O 1
ATOM 1486 N N . LEU A 1 191 ? -12.586 20.438 17.781 1 91.69 191 LEU A N 1
ATOM 1487 C CA . LEU A 1 191 ? -13.109 20.391 16.422 1 91.69 191 LEU A CA 1
ATOM 1488 C C . LEU A 1 191 ? -14.219 19.359 16.297 1 91.69 191 LEU A C 1
ATOM 1490 O O . LEU A 1 191 ? -15.234 19.609 15.641 1 91.69 191 LEU A O 1
ATOM 1494 N N . LYS A 1 192 ? -14.039 18.25 16.938 1 87.19 192 LYS A N 1
ATOM 1495 C CA . LYS A 1 192 ? -15.047 17.203 16.875 1 87.19 192 LYS A CA 1
ATOM 1496 C C . LYS A 1 192 ? -16.344 17.641 17.547 1 87.19 192 LYS A C 1
ATOM 1498 O O . LYS A 1 192 ? -17.438 17.328 17.062 1 87.19 192 LYS A O 1
ATOM 1503 N N . ASP A 1 193 ? -16.156 18.375 18.609 1 87.81 193 ASP A N 1
ATOM 1504 C CA . ASP A 1 193 ? -17.312 18.781 19.406 1 87.81 193 ASP A CA 1
ATOM 1505 C C . ASP A 1 193 ? -17.922 20.078 18.875 1 87.81 193 ASP A C 1
ATOM 1507 O O . ASP A 1 193 ? -19.016 20.469 19.281 1 87.81 193 ASP A O 1
ATOM 1511 N N . GLY A 1 194 ? -17.219 20.688 18.016 1 86.94 194 GLY A N 1
ATOM 1512 C CA . GLY A 1 194 ? -17.703 21.938 17.469 1 86.94 194 GLY A CA 1
ATOM 1513 C C . GLY A 1 194 ? -17.531 23.125 18.391 1 86.94 194 GLY A C 1
ATOM 1514 O O . GLY A 1 194 ? -18.266 24.109 18.312 1 86.94 194 GLY A O 1
ATOM 1515 N N . THR A 1 195 ? -16.656 22.953 19.328 1 87.44 195 THR A N 1
ATOM 1516 C CA . THR A 1 195 ? -16.422 24.016 20.281 1 87.44 195 THR A CA 1
ATOM 1517 C C . THR A 1 195 ? -15.312 24.953 19.797 1 87.44 195 THR A C 1
ATOM 1519 O O . THR A 1 195 ? -14.234 25.016 20.391 1 87.44 195 THR A O 1
ATOM 1522 N N . TYR A 1 196 ? -15.539 25.688 18.766 1 91 196 TYR A N 1
ATOM 1523 C CA . TYR A 1 196 ? -14.648 26.688 18.172 1 91 196 TYR A CA 1
ATOM 1524 C C . TYR A 1 196 ? -15.438 27.734 17.391 1 91 196 TYR A C 1
ATOM 1526 O O . TYR A 1 196 ? -16.625 27.547 17.125 1 91 196 TYR A O 1
ATOM 1534 N N . LEU A 1 197 ? -14.852 28.766 17.109 1 91.81 197 LEU A N 1
ATOM 1535 C CA . LEU A 1 197 ? -15.508 29.875 16.422 1 91.81 197 LEU A CA 1
ATOM 1536 C C . LEU A 1 197 ? -16 29.453 15.039 1 91.81 197 LEU A C 1
ATOM 1538 O O . LEU A 1 197 ? -15.25 28.859 14.266 1 91.81 197 LEU A O 1
ATOM 1542 N N . GLN A 1 198 ? -17.25 29.734 14.773 1 91.75 198 GLN A N 1
ATOM 1543 C CA . GLN A 1 198 ? -17.875 29.375 13.5 1 91.75 198 GLN A CA 1
ATOM 1544 C C . GLN A 1 198 ? -17.828 30.531 12.516 1 91.75 198 GLN A C 1
ATOM 1546 O O . GLN A 1 198 ? -18.75 31.344 12.461 1 91.75 198 GLN A O 1
ATOM 1551 N N . VAL A 1 199 ? -16.781 30.625 11.742 1 94.31 199 VAL A N 1
ATOM 1552 C CA . VAL A 1 199 ? -16.609 31.625 10.695 1 94.31 199 VAL A CA 1
ATOM 1553 C C . VAL A 1 199 ? -16.312 30.938 9.367 1 94.31 199 VAL A C 1
ATOM 1555 O O . VAL A 1 199 ? -15.891 29.781 9.336 1 94.31 199 VAL A O 1
ATOM 1558 N N . PRO A 1 200 ? -16.594 31.641 8.227 1 95.81 200 PRO A N 1
ATOM 1559 C CA . PRO A 1 200 ? -16.188 31.062 6.945 1 95.81 200 PRO A CA 1
ATOM 1560 C C . PRO A 1 200 ? -14.703 30.734 6.887 1 95.81 200 PRO A C 1
ATOM 1562 O O . PRO A 1 200 ? -13.875 31.516 7.359 1 95.81 200 PRO A O 1
ATOM 1565 N N . ILE A 1 201 ? -14.438 29.531 6.328 1 97.19 201 ILE A N 1
ATOM 1566 C CA . ILE A 1 201 ? -13.055 29.078 6.297 1 97.19 201 ILE A CA 1
ATOM 1567 C C . ILE A 1 201 ? -12.641 28.781 4.855 1 97.19 201 ILE A C 1
ATOM 1569 O O . ILE A 1 201 ? -13.391 28.172 4.102 1 97.19 201 ILE A O 1
ATOM 1573 N N . LEU A 1 202 ? -11.547 29.297 4.465 1 97.75 202 LEU A N 1
ATOM 1574 C CA . LEU A 1 202 ? -10.828 28.922 3.254 1 97.75 202 LEU A CA 1
ATOM 1575 C C . LEU A 1 202 ? -9.562 28.141 3.6 1 97.75 202 LEU A C 1
ATOM 1577 O O . LEU A 1 202 ? -8.688 28.641 4.309 1 97.75 202 LEU A O 1
ATOM 1581 N N . THR A 1 203 ? -9.539 26.828 3.205 1 97.56 203 THR A N 1
ATOM 1582 C CA . THR A 1 203 ? -8.391 26.016 3.561 1 97.56 203 THR A CA 1
ATOM 1583 C C . THR A 1 203 ? -7.918 25.203 2.361 1 97.56 203 THR A C 1
ATOM 1585 O O . THR A 1 203 ? -8.672 25 1.408 1 97.56 203 THR A O 1
ATOM 1588 N N . GLY A 1 204 ? -6.637 24.859 2.367 1 96.44 204 GLY A N 1
ATOM 1589 C CA . GLY A 1 204 ? -6.102 24.062 1.268 1 96.44 204 GLY A CA 1
ATOM 1590 C C . GLY A 1 204 ? -4.609 23.828 1.372 1 96.44 204 GLY A C 1
ATOM 1591 O O . GLY A 1 204 ? -3.979 24.234 2.357 1 96.44 204 GLY A O 1
ATOM 1592 N N . ILE A 1 205 ? -4.156 23.047 0.374 1 94.38 205 ILE A N 1
ATOM 1593 C CA . ILE A 1 205 ? -2.746 22.688 0.373 1 94.38 205 ILE A CA 1
ATOM 1594 C C . ILE A 1 205 ? -2.172 22.844 -1.034 1 94.38 205 ILE A C 1
ATOM 1596 O O . ILE A 1 205 ? -2.922 22.938 -2.01 1 94.38 205 ILE A O 1
ATOM 1600 N N . THR A 1 206 ? -0.845 22.953 -1.017 1 89.56 206 THR A N 1
ATOM 1601 C CA . THR A 1 206 ? -0.128 23.094 -2.279 1 89.56 206 THR A CA 1
ATOM 1602 C C . THR A 1 206 ? 0.952 22.031 -2.412 1 89.56 206 THR A C 1
ATOM 1604 O O . THR A 1 206 ? 1.607 21.672 -1.43 1 89.56 206 THR A O 1
ATOM 1607 N N . LYS A 1 207 ? 1.056 21.5 -3.646 1 80.38 207 LYS A N 1
ATOM 1608 C CA . LYS A 1 207 ? 2.096 20.531 -3.988 1 80.38 207 LYS A CA 1
ATOM 1609 C C . LYS A 1 207 ? 3.109 21.141 -4.957 1 80.38 207 LYS A C 1
ATOM 1611 O O . LYS A 1 207 ? 2.729 21.766 -5.949 1 80.38 207 LYS A O 1
ATOM 1616 N N . PRO A 1 208 ? 4.426 20.906 -4.723 1 67.94 208 PRO A N 1
ATOM 1617 C CA . PRO A 1 208 ? 5.117 20.516 -3.492 1 67.94 208 PRO A CA 1
ATOM 1618 C C . PRO A 1 208 ? 5.355 21.703 -2.553 1 67.94 208 PRO A C 1
ATOM 1620 O O . PRO A 1 208 ? 5.367 22.844 -2.992 1 67.94 208 PRO A O 1
ATOM 1623 N N . ILE A 1 209 ? 5.457 21.312 -1.344 1 62.91 209 ILE A N 1
ATOM 1624 C CA . ILE A 1 209 ? 5.828 22.391 -0.445 1 62.91 209 ILE A CA 1
ATOM 1625 C C . ILE A 1 209 ? 7.332 22.641 -0.532 1 62.91 209 ILE A C 1
ATOM 1627 O O . ILE A 1 209 ? 8.125 21.703 -0.604 1 62.91 209 ILE A O 1
ATOM 1631 N N . ALA A 1 210 ? 7.535 23.766 -0.811 1 60.5 210 ALA A N 1
ATOM 1632 C CA . ALA A 1 210 ? 8.945 24.141 -0.759 1 60.5 210 ALA A CA 1
ATOM 1633 C C . ALA A 1 210 ? 9.547 23.812 0.602 1 60.5 210 ALA A C 1
ATOM 1635 O O . ALA A 1 210 ? 8.93 24.047 1.64 1 60.5 210 ALA A O 1
ATOM 1636 N N . ASN A 1 211 ? 10.523 22.953 0.478 1 64 211 ASN A N 1
ATOM 1637 C CA . ASN A 1 211 ? 11.203 22.516 1.699 1 64 211 ASN A CA 1
ATOM 1638 C C . ASN A 1 211 ? 12.688 22.859 1.662 1 64 211 ASN A C 1
ATOM 1640 O O . ASN A 1 211 ? 13.344 22.672 0.633 1 64 211 ASN A O 1
ATOM 1644 N N . GLN A 1 212 ? 13.031 23.484 2.762 1 64.94 212 GLN A N 1
ATOM 1645 C CA . GLN A 1 212 ? 14.445 23.828 2.873 1 64.94 212 GLN A CA 1
ATOM 1646 C C . GLN A 1 212 ? 15.328 22.594 2.678 1 64.94 212 GLN A C 1
ATOM 1648 O O . GLN A 1 212 ? 16.469 22.703 2.238 1 64.94 212 GLN A O 1
ATOM 1653 N N . GLN A 1 213 ? 14.773 21.516 2.918 1 74.5 213 GLN A N 1
ATOM 1654 C CA . GLN A 1 213 ? 15.555 20.297 2.852 1 74.5 213 GLN A CA 1
ATOM 1655 C C . GLN A 1 213 ? 15.734 19.828 1.407 1 74.5 213 GLN A C 1
ATOM 1657 O O . GLN A 1 213 ? 16.531 18.922 1.133 1 74.5 213 GLN A O 1
ATOM 1662 N N . PHE A 1 214 ? 15.078 20.516 0.515 1 76.62 214 PHE A N 1
ATOM 1663 C CA . PHE A 1 214 ? 15.109 20.062 -0.875 1 76.62 214 PHE A CA 1
ATOM 1664 C C . PHE A 1 214 ? 16.516 20.203 -1.456 1 76.62 214 PHE A C 1
ATOM 1666 O O . PHE A 1 214 ? 16.938 19.375 -2.264 1 76.62 214 PHE A O 1
ATOM 1673 N N . VAL A 1 215 ? 17.156 21.297 -0.976 1 75.19 215 VAL A N 1
ATOM 1674 C CA . VAL A 1 215 ? 18.516 21.516 -1.46 1 75.19 215 VAL A CA 1
ATOM 1675 C C . VAL A 1 215 ? 19.406 20.359 -1.017 1 75.19 215 VAL A C 1
ATOM 1677 O O . VAL A 1 215 ? 20.219 19.844 -1.802 1 75.19 215 VAL A O 1
ATOM 1680 N N . LYS A 1 216 ? 19.25 20.016 0.22 1 83.25 216 LYS A N 1
ATOM 1681 C CA . LYS A 1 216 ? 20 18.875 0.731 1 83.25 216 LYS A CA 1
ATOM 1682 C C . LYS A 1 216 ? 19.672 17.594 -0.037 1 83.25 216 LYS A C 1
ATOM 1684 O O . LYS A 1 216 ? 20.562 16.797 -0.331 1 83.25 216 LYS A O 1
ATOM 1689 N N . TRP A 1 217 ? 18.469 17.375 -0.403 1 88.5 217 TRP A N 1
ATOM 1690 C CA . TRP A 1 217 ? 18.047 16.188 -1.141 1 88.5 217 TRP A CA 1
ATOM 1691 C C . TRP A 1 217 ? 18.656 16.172 -2.541 1 88.5 217 TRP A C 1
ATOM 1693 O O . TRP A 1 217 ? 19.031 15.117 -3.049 1 88.5 217 TRP A O 1
ATOM 1703 N N . LEU A 1 218 ? 18.703 17.375 -3.07 1 86.06 218 LEU A N 1
ATOM 1704 C CA . LEU A 1 218 ? 19.297 17.5 -4.402 1 86.06 218 LEU A CA 1
ATOM 1705 C C . LEU A 1 218 ? 20.781 17.156 -4.371 1 86.06 218 LEU A C 1
ATOM 1707 O O . LEU A 1 218 ? 21.297 16.531 -5.301 1 86.06 218 LEU A O 1
ATOM 1711 N N . GLU A 1 219 ? 21.375 17.641 -3.369 1 89.69 219 GLU A N 1
ATOM 1712 C CA . GLU A 1 219 ? 22.797 17.328 -3.205 1 89.69 219 GLU A CA 1
ATOM 1713 C C . GLU A 1 219 ? 23 15.828 -3.053 1 89.69 219 GLU A C 1
ATOM 1715 O O . GLU A 1 219 ? 23.906 15.258 -3.678 1 89.69 219 GLU A O 1
ATOM 1720 N N . LEU A 1 220 ? 22.234 15.219 -2.24 1 92.81 220 LEU A N 1
ATOM 1721 C CA . LEU A 1 220 ? 22.328 13.781 -2.037 1 92.81 220 LEU A CA 1
ATOM 1722 C C . LEU A 1 220 ? 22.016 13.023 -3.322 1 92.81 220 LEU A C 1
ATOM 1724 O O . LEU A 1 220 ? 22.656 12.023 -3.639 1 92.81 220 LEU A O 1
ATOM 1728 N N . ALA A 1 221 ? 21.031 13.484 -4.043 1 92.25 221 ALA A N 1
ATOM 1729 C CA . ALA A 1 221 ? 20.672 12.867 -5.316 1 92.25 221 ALA A CA 1
ATOM 1730 C C . ALA A 1 221 ? 21.828 12.953 -6.316 1 92.25 221 ALA A C 1
ATOM 1732 O O . ALA A 1 221 ? 22.031 12.031 -7.105 1 92.25 221 ALA A O 1
ATOM 1733 N N . SER A 1 222 ? 22.5 14.094 -6.254 1 93.62 222 SER A N 1
ATOM 1734 C CA . SER A 1 222 ? 23.625 14.281 -7.168 1 93.62 222 SER A CA 1
ATOM 1735 C C . SER A 1 222 ? 24.75 13.297 -6.859 1 93.62 222 SER A C 1
ATOM 1737 O O . SER A 1 222 ? 25.562 12.977 -7.738 1 93.62 222 SER A O 1
ATOM 1739 N N . GLN A 1 223 ? 24.812 12.883 -5.598 1 94.81 223 GLN A N 1
ATOM 1740 C CA . GLN A 1 223 ? 25.828 11.922 -5.191 1 94.81 223 GLN A CA 1
ATOM 1741 C C . GLN A 1 223 ? 25.438 10.5 -5.609 1 94.81 223 GLN A C 1
ATOM 1743 O O . GLN A 1 223 ? 26.266 9.594 -5.594 1 94.81 223 GLN A O 1
ATOM 1748 N N . GLY A 1 224 ? 24.156 10.328 -5.879 1 92 224 GLY A N 1
ATOM 1749 C CA . GLY A 1 224 ? 23.75 9.047 -6.426 1 92 224 GLY A CA 1
ATOM 1750 C C . GLY A 1 224 ? 22.531 8.469 -5.738 1 92 224 GLY A C 1
ATOM 1751 O O . GLY A 1 224 ? 22.062 9 -4.73 1 92 224 GLY A O 1
ATOM 1752 N N . TYR A 1 225 ? 22.078 7.355 -6.281 1 92.31 225 TYR A N 1
ATOM 1753 C CA . TYR A 1 225 ? 20.875 6.688 -5.801 1 92.31 225 TYR A CA 1
ATOM 1754 C C . TYR A 1 225 ? 21.078 6.145 -4.391 1 92.31 225 TYR A C 1
ATOM 1756 O O . TYR A 1 225 ? 20.219 6.309 -3.527 1 92.31 225 TYR A O 1
ATOM 1764 N N . SER A 1 226 ? 22.188 5.508 -4.164 1 92.31 226 SER A N 1
ATOM 1765 C CA . SER A 1 226 ? 22.453 4.848 -2.891 1 92.31 226 SER A CA 1
ATOM 1766 C C . SER A 1 226 ? 22.469 5.848 -1.74 1 92.31 226 SER A C 1
ATOM 1768 O O . SER A 1 226 ? 21.969 5.559 -0.652 1 92.31 226 SER A O 1
ATOM 1770 N N . GLN A 1 227 ? 23 7.012 -1.988 1 94.5 227 GLN A N 1
ATOM 1771 C CA . GLN A 1 227 ? 23.078 8.031 -0.944 1 94.5 227 GLN A CA 1
ATOM 1772 C C . GLN A 1 227 ? 21.688 8.547 -0.582 1 94.5 227 GLN A C 1
ATOM 1774 O O . GLN A 1 227 ? 21.359 8.703 0.598 1 94.5 227 GLN A O 1
ATOM 1779 N N . LEU A 1 228 ? 20.938 8.812 -1.57 1 94.06 228 LEU A N 1
ATOM 1780 C CA . LEU A 1 228 ? 19.594 9.312 -1.328 1 94.06 228 LEU A CA 1
ATOM 1781 C C . LEU A 1 228 ? 18.734 8.25 -0.658 1 94.06 228 LEU A C 1
ATOM 1783 O O . LEU A 1 228 ? 17.922 8.555 0.221 1 94.06 228 LEU A O 1
ATOM 1787 N N . GLN A 1 229 ? 18.953 7.027 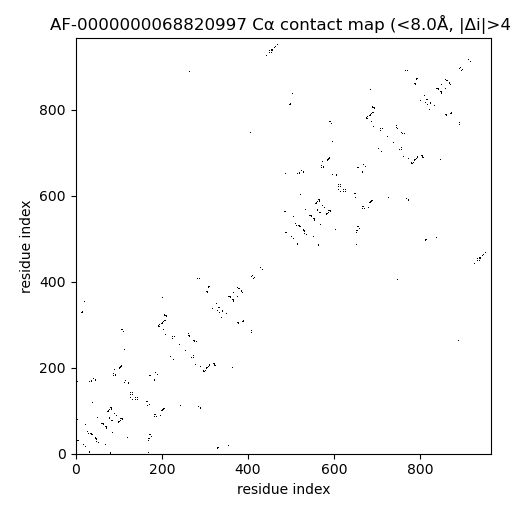-1.105 1 93.75 229 GLN A N 1
ATOM 1788 C CA . GLN A 1 229 ? 18.219 5.918 -0.507 1 93.75 229 GLN A CA 1
ATOM 1789 C C . GLN A 1 229 ? 18.562 5.766 0.972 1 93.75 229 GLN A C 1
ATOM 1791 O O . GLN A 1 229 ? 17.672 5.551 1.801 1 93.75 229 GLN A O 1
ATOM 1796 N N . GLN A 1 230 ? 19.797 5.836 1.326 1 93.81 230 GLN A N 1
ATOM 1797 C CA . GLN A 1 230 ? 20.234 5.723 2.713 1 93.81 230 GLN A CA 1
ATOM 1798 C C . GLN A 1 230 ? 19.641 6.836 3.572 1 93.81 230 GLN A C 1
ATOM 1800 O O . GLN A 1 230 ? 19.188 6.59 4.691 1 93.81 230 GLN A O 1
ATOM 1805 N N . TYR A 1 231 ? 19.688 7.977 3.039 1 93.81 231 TYR A N 1
ATOM 1806 C CA . TYR A 1 231 ? 19.094 9.102 3.76 1 93.81 231 TYR A CA 1
ATOM 1807 C C . TYR A 1 231 ? 17.609 8.891 3.996 1 93.81 231 TYR A C 1
ATOM 1809 O O . TYR A 1 231 ? 17.109 9.133 5.098 1 93.81 231 TYR A O 1
ATOM 1817 N N . THR A 1 232 ? 16.922 8.461 2.959 1 94.06 232 THR A N 1
ATOM 1818 C CA . THR A 1 232 ? 15.484 8.234 3.061 1 94.06 232 THR A CA 1
ATOM 1819 C C . THR A 1 232 ? 15.172 7.18 4.121 1 94.06 232 THR A C 1
ATOM 1821 O O . THR A 1 232 ? 14.305 7.379 4.969 1 94.06 232 THR A O 1
ATOM 1824 N N . GLU A 1 233 ? 15.914 6.113 4.121 1 94 233 GLU A N 1
ATOM 1825 C CA . GLU A 1 233 ? 15.625 4.961 4.969 1 94 233 GLU A CA 1
ATOM 1826 C C . GLU A 1 233 ? 16.141 5.18 6.387 1 94 233 GLU A C 1
ATOM 1828 O O . GLU A 1 233 ? 15.516 4.746 7.355 1 94 233 GLU A O 1
ATOM 1833 N N . ARG A 1 234 ? 17.219 5.898 6.551 1 92.69 234 ARG A N 1
ATOM 1834 C CA . ARG A 1 234 ? 17.875 5.961 7.855 1 92.69 234 ARG A CA 1
ATOM 1835 C C . ARG A 1 234 ? 17.531 7.27 8.57 1 92.69 234 ARG A C 1
ATOM 1837 O O . ARG A 1 234 ? 17.703 7.375 9.789 1 92.69 234 ARG A O 1
ATOM 1844 N N . ALA A 1 235 ? 17.078 8.172 7.801 1 90.69 235 ALA A N 1
ATOM 1845 C CA . ALA A 1 235 ? 16.859 9.469 8.422 1 90.69 235 ALA A CA 1
ATOM 1846 C C . ALA A 1 235 ? 15.398 9.906 8.273 1 90.69 235 ALA A C 1
ATOM 1848 O O . ALA A 1 235 ? 14.688 10.055 9.266 1 90.69 235 ALA A O 1
ATOM 1849 N N . LYS A 1 236 ? 14.922 9.961 7.059 1 92.25 236 LYS A N 1
ATOM 1850 C CA . LYS A 1 236 ? 13.633 10.594 6.805 1 92.25 236 LYS A CA 1
ATOM 1851 C C . LYS A 1 236 ? 12.484 9.742 7.336 1 92.25 236 LYS A C 1
ATOM 1853 O O . LYS A 1 236 ? 11.609 10.242 8.047 1 92.25 236 LYS A O 1
ATOM 1858 N N . ILE A 1 237 ? 12.492 8.445 6.98 1 94.81 237 ILE A N 1
ATOM 1859 C CA . ILE A 1 237 ? 11.398 7.59 7.422 1 94.81 237 ILE A CA 1
ATOM 1860 C C . ILE A 1 237 ? 11.367 7.527 8.945 1 94.81 237 ILE A C 1
ATOM 1862 O O . ILE A 1 237 ? 10.32 7.742 9.562 1 94.81 237 ILE A O 1
ATOM 1866 N N . PRO A 1 238 ? 12.484 7.367 9.617 1 91.19 238 PRO A N 1
ATOM 1867 C CA . PRO A 1 238 ? 12.461 7.363 11.086 1 91.19 238 PRO A CA 1
ATOM 1868 C C . PRO A 1 238 ? 11.992 8.695 11.672 1 91.19 238 PRO A C 1
ATOM 1870 O O . PRO A 1 238 ? 11.312 8.711 12.695 1 91.19 238 PRO A O 1
ATOM 1873 N N . GLU A 1 239 ? 12.367 9.758 11.047 1 87.56 239 GLU A N 1
ATOM 1874 C CA . GLU A 1 239 ? 11.914 11.062 11.5 1 87.56 239 GLU A CA 1
ATOM 1875 C C . GLU A 1 239 ? 10.391 11.156 11.5 1 87.56 239 GLU A C 1
ATOM 1877 O O . GLU A 1 239 ? 9.781 11.594 12.477 1 87.56 239 GLU A O 1
ATOM 1882 N N . ILE A 1 240 ? 9.852 10.75 10.422 1 91.69 240 ILE A N 1
ATOM 1883 C CA . ILE A 1 240 ? 8.398 10.828 10.258 1 91.69 240 ILE A CA 1
ATOM 1884 C C . ILE A 1 240 ? 7.723 9.883 11.242 1 91.69 240 ILE A C 1
ATOM 1886 O O . ILE A 1 240 ? 6.703 10.227 11.844 1 91.69 240 ILE A O 1
ATOM 1890 N N . MET A 1 241 ? 8.281 8.703 11.414 1 92.31 241 MET A N 1
ATOM 1891 C CA . MET A 1 241 ? 7.719 7.746 12.359 1 92.31 241 MET A CA 1
ATOM 1892 C C . MET A 1 241 ? 7.734 8.305 13.781 1 92.31 241 MET A C 1
ATOM 1894 O O . MET A 1 241 ? 6.797 8.086 14.547 1 92.31 241 MET A O 1
ATOM 1898 N N . ARG A 1 242 ? 8.734 9 14.102 1 87.12 242 ARG A N 1
ATOM 1899 C CA . ARG A 1 242 ? 8.805 9.625 15.422 1 87.12 242 ARG A CA 1
ATOM 1900 C C . ARG A 1 242 ? 7.742 10.703 15.578 1 87.12 242 ARG A C 1
ATOM 1902 O O . ARG A 1 242 ? 7.121 10.82 16.641 1 87.12 242 ARG A O 1
ATOM 1909 N N . LEU A 1 243 ? 7.555 11.438 14.555 1 87.19 243 LEU A N 1
ATOM 1910 C CA . LEU A 1 243 ? 6.555 12.5 14.578 1 87.19 243 LEU A CA 1
ATOM 1911 C C . LEU A 1 243 ? 5.156 11.93 14.797 1 87.19 243 LEU A C 1
ATOM 1913 O O . LEU A 1 243 ? 4.352 12.508 15.523 1 87.19 243 LEU A O 1
ATOM 1917 N N . TYR A 1 244 ? 4.941 10.758 14.195 1 90.62 244 TYR A N 1
ATOM 1918 C CA . TYR A 1 244 ? 3.629 10.133 14.305 1 90.62 244 TYR A CA 1
ATOM 1919 C C . TYR A 1 244 ? 3.549 9.242 15.539 1 90.62 244 TYR A C 1
ATOM 1921 O O . TYR A 1 244 ? 2.506 8.648 15.812 1 90.62 244 TYR A O 1
ATOM 1929 N N . ARG A 1 245 ? 4.758 9.078 16.219 1 87 245 ARG A N 1
ATOM 1930 C CA . ARG A 1 245 ? 4.859 8.266 17.438 1 87 245 ARG A CA 1
ATOM 1931 C C . ARG A 1 245 ? 4.598 6.793 17.125 1 87 245 ARG A C 1
ATOM 1933 O O . ARG A 1 245 ? 3.854 6.125 17.844 1 87 245 ARG A O 1
ATOM 1940 N N . PHE A 1 246 ? 5.062 6.387 16.016 1 89.75 246 PHE A N 1
ATOM 1941 C CA . PHE A 1 246 ? 5.031 4.973 15.656 1 89.75 246 PHE A CA 1
ATOM 1942 C C . PHE A 1 246 ? 6.191 4.227 16.297 1 89.75 246 PHE A C 1
ATOM 1944 O O . PHE A 1 246 ? 7.113 3.783 15.609 1 89.75 246 PHE A O 1
ATOM 1951 N N . ASN A 1 247 ? 6.258 4.121 17.531 1 77.5 247 ASN A N 1
ATOM 1952 C CA . ASN A 1 247 ? 7.371 3.521 18.266 1 77.5 247 ASN A CA 1
ATOM 1953 C C . ASN A 1 247 ? 6.926 2.281 19.031 1 77.5 247 ASN A C 1
ATOM 1955 O O . ASN A 1 247 ? 7.664 1.783 19.891 1 77.5 247 ASN A O 1
ATOM 1959 N N . GLY A 1 248 ? 5.844 1.72 18.734 1 77.75 248 GLY A N 1
ATOM 1960 C CA . GLY A 1 248 ? 5.34 0.574 19.484 1 77.75 248 GLY A CA 1
ATOM 1961 C C . GLY A 1 248 ? 5.969 -0.738 19.047 1 77.75 248 GLY A C 1
ATOM 1962 O O . GLY A 1 248 ? 7.074 -0.754 18.516 1 77.75 248 GLY A O 1
ATOM 1963 N N . ASN A 1 249 ? 5.297 -1.816 19.328 1 79.31 249 ASN A N 1
ATOM 1964 C CA . ASN A 1 249 ? 5.805 -3.172 19.156 1 79.31 249 ASN A CA 1
ATOM 1965 C C . ASN A 1 249 ? 5.957 -3.523 17.672 1 79.31 249 ASN A C 1
ATOM 1967 O O . ASN A 1 249 ? 6.688 -4.449 17.328 1 79.31 249 ASN A O 1
ATOM 1971 N N . ILE A 1 250 ? 5.344 -2.656 16.875 1 89.06 250 ILE A N 1
ATOM 1972 C CA . ILE A 1 250 ? 5.391 -3.049 15.469 1 89.06 250 ILE A CA 1
ATOM 1973 C C . ILE A 1 250 ? 6.121 -1.977 14.656 1 89.06 250 ILE A C 1
ATOM 1975 O O . ILE A 1 250 ? 5.82 -1.77 13.484 1 89.06 250 ILE A O 1
ATOM 1979 N N . LYS A 1 251 ? 7 -1.232 15.281 1 92.25 251 LYS A N 1
ATOM 1980 C CA . LYS A 1 251 ? 7.711 -0.127 14.648 1 92.25 251 LYS A CA 1
ATOM 1981 C C . LYS A 1 251 ? 8.453 -0.598 13.398 1 92.25 251 LYS A C 1
ATOM 1983 O O . LYS A 1 251 ? 8.484 0.106 12.383 1 92.25 251 LYS A O 1
ATOM 1988 N N . ASP A 1 252 ? 9.055 -1.788 13.516 1 92.94 252 ASP A N 1
ATOM 1989 C CA . ASP A 1 252 ? 9.828 -2.293 12.391 1 92.94 252 ASP A CA 1
ATOM 1990 C C . ASP A 1 252 ? 8.922 -2.646 11.211 1 92.94 252 ASP A C 1
ATOM 1992 O O . ASP A 1 252 ? 9.289 -2.439 10.055 1 92.94 252 ASP A O 1
ATOM 1996 N N . GLN A 1 253 ? 7.766 -3.174 11.5 1 93.62 253 GLN A N 1
ATOM 1997 C CA . GLN A 1 253 ? 6.793 -3.49 10.461 1 93.62 253 GLN A CA 1
ATOM 1998 C C . GLN A 1 253 ? 6.289 -2.225 9.773 1 93.62 253 GLN A C 1
ATOM 2000 O O . GLN A 1 253 ? 6.137 -2.191 8.555 1 93.62 253 GLN A O 1
ATOM 2005 N N . ILE A 1 254 ? 6.082 -1.18 10.547 1 95.94 254 ILE A N 1
ATOM 2006 C CA . ILE A 1 254 ? 5.609 0.088 10 1 95.94 254 ILE A CA 1
ATOM 2007 C C . ILE A 1 254 ? 6.691 0.705 9.117 1 95.94 254 ILE A C 1
ATOM 2009 O O . ILE A 1 254 ? 6.398 1.257 8.055 1 95.94 254 ILE A O 1
ATOM 2013 N N . PHE A 1 255 ? 7.91 0.555 9.586 1 96.19 255 PHE A N 1
ATOM 2014 C CA . PHE A 1 255 ? 9.039 1.039 8.797 1 96.19 255 PHE A CA 1
ATOM 2015 C C . PHE A 1 255 ? 9.047 0.391 7.418 1 96.19 255 PHE A C 1
ATOM 2017 O O . PHE A 1 255 ? 9.18 1.079 6.402 1 96.19 255 PHE A O 1
ATOM 2024 N N . GLU A 1 256 ? 8.906 -0.919 7.305 1 95.25 256 GLU A N 1
ATOM 2025 C CA . GLU A 1 256 ? 8.93 -1.648 6.043 1 95.25 256 GLU A CA 1
ATOM 2026 C C . GLU A 1 256 ? 7.746 -1.263 5.16 1 95.25 256 GLU A C 1
ATOM 2028 O O . GLU A 1 256 ? 7.863 -1.236 3.932 1 95.25 256 GLU A O 1
ATOM 2033 N N . LEU A 1 257 ? 6.66 -1.031 5.812 1 95.88 257 LEU A N 1
ATOM 2034 C CA . LEU A 1 257 ? 5.457 -0.647 5.082 1 95.88 257 LEU A CA 1
ATOM 2035 C C . LEU A 1 257 ? 5.637 0.715 4.422 1 95.88 257 LEU A C 1
ATOM 2037 O O . LEU A 1 257 ? 5.289 0.893 3.252 1 95.88 257 LEU A O 1
ATOM 2041 N N . ILE A 1 258 ? 6.141 1.693 5.156 1 97.38 258 ILE A N 1
ATOM 2042 C CA . ILE A 1 258 ? 6.375 3.023 4.605 1 97.38 258 ILE A CA 1
ATOM 2043 C C . ILE A 1 258 ? 7.422 2.945 3.496 1 97.38 258 ILE A C 1
ATOM 2045 O O . ILE A 1 258 ? 7.262 3.557 2.438 1 97.38 258 ILE A O 1
ATOM 2049 N N . LYS A 1 259 ? 8.461 2.189 3.775 1 95.25 259 LYS A N 1
ATOM 2050 C CA . LYS A 1 259 ? 9.5 2 2.771 1 95.25 259 LYS A CA 1
ATOM 2051 C C . LYS A 1 259 ? 8.922 1.431 1.479 1 95.25 259 LYS A C 1
ATOM 2053 O O . LYS A 1 259 ? 9.234 1.916 0.389 1 95.25 259 LYS A O 1
ATOM 2058 N N . TRP A 1 260 ? 8.094 0.459 1.543 1 94.25 260 TRP A N 1
ATOM 2059 C CA . TRP A 1 260 ? 7.477 -0.169 0.38 1 94.25 260 TRP A CA 1
ATOM 2060 C C . TRP A 1 260 ? 6.648 0.839 -0.408 1 94.25 260 TRP A C 1
ATOM 2062 O O . TRP A 1 260 ? 6.684 0.85 -1.642 1 94.25 260 TRP A O 1
ATOM 2072 N N . ARG A 1 261 ? 5.902 1.688 0.284 1 93.88 261 ARG A N 1
ATOM 2073 C CA . ARG A 1 261 ? 4.996 2.609 -0.4 1 93.88 261 ARG A CA 1
ATOM 2074 C C . ARG A 1 261 ? 5.777 3.688 -1.146 1 93.88 261 ARG A C 1
ATOM 2076 O O . ARG A 1 261 ? 5.352 4.141 -2.211 1 93.88 261 ARG A O 1
ATOM 2083 N N . TYR A 1 262 ? 6.922 4.059 -0.59 1 92.88 262 TYR A N 1
ATOM 2084 C CA . TYR A 1 262 ? 7.559 5.25 -1.143 1 92.88 262 TYR A CA 1
ATOM 2085 C C . TYR A 1 262 ? 8.914 4.914 -1.755 1 92.88 262 TYR A C 1
ATOM 2087 O O . TYR A 1 262 ? 9.766 5.789 -1.908 1 92.88 262 TYR A O 1
ATOM 2095 N N . THR A 1 263 ? 9.125 3.672 -2.062 1 82.12 263 THR A N 1
ATOM 2096 C CA . THR A 1 263 ? 10.32 3.275 -2.803 1 82.12 263 THR A CA 1
ATOM 2097 C C . THR A 1 263 ? 9.945 2.674 -4.152 1 82.12 263 THR A C 1
ATOM 2099 O O . THR A 1 263 ? 8.781 2.369 -4.398 1 82.12 263 THR A O 1
ATOM 2102 N N . SER A 1 264 ? 10.852 2.783 -5.07 1 70.12 264 SER A N 1
ATOM 2103 C CA . SER A 1 264 ? 10.641 2.189 -6.383 1 70.12 264 SER A CA 1
ATOM 2104 C C . SER A 1 264 ? 11.383 0.866 -6.52 1 70.12 264 SER A C 1
ATOM 2106 O O . SER A 1 264 ? 12.508 0.724 -6.02 1 70.12 264 SER A O 1
ATOM 2108 N N . PHE A 1 265 ? 10.703 -0.123 -7.047 1 68.44 265 PHE A N 1
ATOM 2109 C CA . PHE A 1 265 ? 11.297 -1.45 -7.172 1 68.44 265 PHE A CA 1
ATOM 2110 C C . PHE A 1 265 ? 11.742 -1.71 -8.602 1 68.44 265 PHE A C 1
ATOM 2112 O O . PHE A 1 265 ? 12.25 -2.789 -8.914 1 68.44 265 PHE A O 1
ATOM 2119 N N . ILE A 1 266 ? 11.469 -0.872 -9.508 1 65.69 266 ILE A N 1
ATOM 2120 C CA . ILE A 1 266 ? 11.867 -1.134 -10.883 1 65.69 266 ILE A CA 1
ATOM 2121 C C . ILE A 1 266 ? 13.352 -0.823 -11.062 1 65.69 266 ILE A C 1
ATOM 2123 O O . ILE A 1 266 ? 14.109 -1.656 -11.562 1 65.69 266 ILE A O 1
ATOM 2127 N N . GLU A 1 267 ? 13.656 0.495 -11.117 1 69.75 267 GLU A N 1
ATOM 2128 C CA . GLU A 1 267 ? 15.008 0.934 -11.438 1 69.75 267 GLU A CA 1
ATOM 2129 C C . GLU A 1 267 ? 15.555 1.868 -10.359 1 69.75 267 GLU A C 1
ATOM 2131 O O . GLU A 1 267 ? 14.789 2.555 -9.68 1 69.75 267 GLU A O 1
ATOM 2136 N N . ALA A 1 268 ? 16.859 1.436 -10.109 1 76.62 268 ALA A N 1
ATOM 2137 C CA . ALA A 1 268 ? 17.562 2.373 -9.234 1 76.62 268 ALA A CA 1
ATOM 2138 C C . ALA A 1 268 ? 17.719 3.732 -9.906 1 76.62 268 ALA A C 1
ATOM 2140 O O . ALA A 1 268 ? 18.844 4.145 -10.211 1 76.62 268 ALA A O 1
ATOM 2141 N N . ASP A 1 269 ? 16.609 4.367 -10.102 1 86.38 269 ASP A N 1
ATOM 2142 C CA . ASP A 1 269 ? 16.578 5.703 -10.695 1 86.38 269 ASP A CA 1
ATOM 2143 C C . ASP A 1 269 ? 16.5 6.777 -9.617 1 86.38 269 ASP A C 1
ATOM 2145 O O . ASP A 1 269 ? 15.492 6.879 -8.906 1 86.38 269 ASP A O 1
ATOM 2149 N N . VAL A 1 270 ? 17.531 7.543 -9.578 1 91 270 VAL A N 1
ATOM 2150 C CA . VAL A 1 270 ? 17.656 8.547 -8.531 1 91 270 VAL A CA 1
ATOM 2151 C C . VAL A 1 270 ? 16.547 9.586 -8.672 1 91 270 VAL A C 1
ATOM 2153 O O . VAL A 1 270 ? 16.047 10.109 -7.676 1 91 270 VAL A O 1
ATOM 2156 N N . ARG A 1 271 ? 16.141 9.867 -9.922 1 88.88 271 ARG A N 1
ATOM 2157 C CA . ARG A 1 271 ? 15.078 10.844 -10.148 1 88.88 271 ARG A CA 1
ATOM 2158 C C . ARG A 1 271 ? 13.75 10.367 -9.57 1 88.88 271 ARG A C 1
ATOM 2160 O O . ARG A 1 271 ? 12.992 11.164 -9.008 1 88.88 271 ARG A O 1
ATOM 2167 N N . ILE A 1 272 ? 13.469 9.078 -9.695 1 88.06 272 ILE A N 1
ATOM 2168 C CA . ILE A 1 272 ? 12.227 8.508 -9.18 1 88.06 272 ILE A CA 1
ATOM 2169 C C . ILE A 1 272 ? 12.25 8.523 -7.652 1 88.06 272 ILE A C 1
ATOM 2171 O O . ILE A 1 272 ? 11.258 8.875 -7.016 1 88.06 272 ILE A O 1
ATOM 2175 N N . LEU A 1 273 ? 13.406 8.125 -7.113 1 91.25 273 LEU A N 1
ATOM 2176 C CA . LEU A 1 273 ? 13.523 8.125 -5.656 1 91.25 273 LEU A CA 1
ATOM 2177 C C . LEU A 1 273 ? 13.375 9.531 -5.098 1 91.25 273 LEU A C 1
ATOM 2179 O O . LEU A 1 273 ? 12.781 9.719 -4.031 1 91.25 273 LEU A O 1
ATOM 2183 N N . PHE A 1 274 ? 13.914 10.508 -5.809 1 89.94 274 PHE A N 1
ATOM 2184 C CA . PHE A 1 274 ? 13.812 11.898 -5.402 1 89.94 274 PHE A CA 1
ATOM 2185 C C . PHE A 1 274 ? 12.352 12.344 -5.363 1 89.94 274 PHE A C 1
ATOM 2187 O O . PHE A 1 274 ? 11.922 12.992 -4.406 1 89.94 274 PHE A O 1
ATOM 2194 N N . GLN A 1 275 ? 11.633 11.984 -6.344 1 87.62 275 GLN A N 1
ATOM 2195 C CA . GLN A 1 275 ? 10.211 12.32 -6.391 1 87.62 275 GLN A CA 1
ATOM 2196 C C . GLN A 1 275 ? 9.445 11.617 -5.277 1 87.62 275 GLN A C 1
ATOM 2198 O O . GLN A 1 275 ? 8.523 12.203 -4.691 1 87.62 275 GLN A O 1
ATOM 2203 N N . GLN A 1 276 ? 9.781 10.398 -5.023 1 91.06 276 GLN A N 1
ATOM 2204 C CA . GLN A 1 276 ? 9.102 9.656 -3.965 1 91.06 276 GLN A CA 1
ATOM 2205 C C . GLN A 1 276 ? 9.391 10.258 -2.596 1 91.06 276 GLN A C 1
ATOM 2207 O O . GLN A 1 276 ? 8.539 10.242 -1.71 1 91.06 276 GLN A O 1
ATOM 2212 N N . LEU A 1 277 ? 10.594 10.727 -2.426 1 91.81 277 LEU A N 1
ATOM 2213 C CA . LEU A 1 277 ? 10.945 11.406 -1.185 1 91.81 277 LEU A CA 1
ATOM 2214 C C . LEU A 1 277 ? 10.109 12.672 -0.998 1 91.81 277 LEU A C 1
ATOM 2216 O O . LEU A 1 277 ? 9.625 12.938 0.104 1 91.81 277 LEU A O 1
ATOM 2220 N N . LYS A 1 278 ? 9.891 13.406 -2.043 1 88.69 278 LYS A N 1
ATOM 2221 C CA . LYS A 1 278 ? 9.039 14.594 -2.006 1 88.69 278 LYS A CA 1
ATOM 2222 C C . LYS A 1 278 ? 7.598 14.219 -1.662 1 88.69 278 LYS A C 1
ATOM 2224 O O . LYS A 1 278 ? 6.945 14.906 -0.874 1 88.69 278 LYS A O 1
ATOM 2229 N N . ASN A 1 279 ? 7.156 13.148 -2.248 1 91.06 279 ASN A N 1
ATOM 2230 C CA . ASN A 1 279 ? 5.801 12.688 -1.977 1 91.06 279 ASN A CA 1
ATOM 2231 C C . ASN A 1 279 ? 5.637 12.25 -0.522 1 91.06 279 ASN A C 1
ATOM 2233 O O . ASN A 1 279 ? 4.602 12.516 0.096 1 91.06 279 ASN A O 1
ATOM 2237 N N . LEU A 1 280 ? 6.652 11.547 -0.038 1 93.75 280 LEU A N 1
ATOM 2238 C CA . LEU A 1 280 ? 6.629 11.109 1.354 1 93.75 280 LEU A CA 1
ATOM 2239 C C . LEU A 1 280 ? 6.484 12.305 2.293 1 93.75 280 LEU A C 1
ATOM 2241 O O . LEU A 1 280 ? 5.637 12.289 3.191 1 93.75 280 LEU A O 1
ATOM 2245 N N . GLU A 1 281 ? 7.242 13.281 2.066 1 90.81 281 GLU A N 1
ATOM 2246 C CA . GLU A 1 281 ? 7.219 14.484 2.891 1 90.81 281 GLU A CA 1
ATOM 2247 C C . GLU A 1 281 ? 5.871 15.195 2.791 1 90.81 281 GLU A C 1
ATOM 2249 O O . GLU A 1 281 ? 5.281 15.562 3.809 1 90.81 281 GLU A O 1
ATOM 2254 N N . PHE A 1 282 ? 5.406 15.344 1.649 1 90.56 282 PHE A N 1
ATOM 2255 C CA . PHE A 1 282 ? 4.164 16.078 1.404 1 90.56 282 PHE A CA 1
ATOM 2256 C C . PHE A 1 282 ? 2.971 15.312 1.967 1 90.56 282 PHE A C 1
ATOM 2258 O O . PHE A 1 282 ? 2.143 15.883 2.678 1 90.56 282 PHE A O 1
ATOM 2265 N N . GLU A 1 283 ? 2.859 14.031 1.663 1 94.62 283 GLU A N 1
ATOM 2266 C CA . GLU A 1 283 ? 1.694 13.242 2.055 1 94.62 283 GLU A CA 1
ATOM 2267 C C . GLU A 1 283 ? 1.638 13.055 3.568 1 94.62 283 GLU A C 1
ATOM 2269 O O . GLU A 1 283 ? 0.562 13.109 4.168 1 94.62 283 GLU A O 1
ATOM 2274 N N . SER A 1 284 ? 2.756 12.867 4.156 1 94.62 284 SER A N 1
ATOM 2275 C CA . SER A 1 284 ? 2.787 12.578 5.586 1 94.62 284 SER A CA 1
ATOM 2276 C C . SER A 1 284 ? 2.633 13.852 6.414 1 94.62 284 SER A C 1
ATOM 2278 O O . SER A 1 284 ? 1.89 13.867 7.395 1 94.62 284 SER A O 1
ATOM 2280 N N . LYS A 1 285 ? 3.238 14.93 6.008 1 91.31 285 LYS A N 1
ATOM 2281 C CA . LYS A 1 285 ? 3.334 16.094 6.891 1 91.31 285 LYS A CA 1
ATOM 2282 C C . LYS A 1 285 ? 2.287 17.141 6.539 1 91.31 285 LYS A C 1
ATOM 2284 O O . LYS A 1 285 ? 1.929 17.969 7.375 1 91.31 285 LYS A O 1
ATOM 2289 N N . ILE A 1 286 ? 1.78 17.078 5.293 1 93 286 ILE A N 1
ATOM 2290 C CA . ILE A 1 286 ? 0.895 18.156 4.879 1 93 286 ILE A CA 1
ATOM 2291 C C . ILE A 1 286 ? -0.475 17.594 4.512 1 93 286 ILE A C 1
ATOM 2293 O O . ILE A 1 286 ? -1.478 17.906 5.156 1 93 286 ILE A O 1
ATOM 2297 N N . GLU A 1 287 ? -0.491 16.719 3.6 1 94.75 287 GLU A N 1
ATOM 2298 C CA . GLU A 1 287 ? -1.758 16.25 3.049 1 94.75 287 GLU A CA 1
ATOM 2299 C C . GLU A 1 287 ? -2.561 15.484 4.094 1 94.75 287 GLU A C 1
ATOM 2301 O O . GLU A 1 287 ? -3.744 15.758 4.301 1 94.75 287 GLU A O 1
ATOM 2306 N N . ALA A 1 288 ? -1.914 14.523 4.699 1 95.94 288 ALA A N 1
ATOM 2307 C CA . ALA A 1 288 ? -2.607 13.703 5.688 1 95.94 288 ALA A CA 1
ATOM 2308 C C . ALA A 1 288 ? -3.17 14.555 6.82 1 95.94 288 ALA A C 1
ATOM 2310 O O . ALA A 1 288 ? -4.336 14.414 7.195 1 95.94 288 ALA A O 1
ATOM 2311 N N . THR A 1 289 ? -2.414 15.461 7.312 1 95.19 289 THR A N 1
ATOM 2312 C CA . THR A 1 289 ? -2.82 16.266 8.461 1 95.19 289 THR A CA 1
ATOM 2313 C C . THR A 1 289 ? -3.893 17.281 8.062 1 95.19 289 THR A C 1
ATOM 2315 O O . THR A 1 289 ? -4.809 17.562 8.836 1 95.19 289 THR A O 1
ATOM 2318 N N . HIS A 1 290 ? -3.762 17.797 6.875 1 95.81 290 HIS A N 1
ATOM 2319 C CA . HIS A 1 290 ? -4.785 18.719 6.363 1 95.81 290 HIS A CA 1
ATOM 2320 C C . HIS A 1 290 ? -6.145 18.031 6.293 1 95.81 290 HIS A C 1
ATOM 2322 O O . HIS A 1 290 ? -7.145 18.578 6.762 1 95.81 290 HIS A O 1
ATOM 2328 N N . PHE A 1 291 ? -6.145 16.906 5.777 1 95.44 291 PHE A N 1
ATOM 2329 C CA . PHE A 1 291 ? -7.422 16.219 5.574 1 95.44 291 PHE A CA 1
ATOM 2330 C C . PHE A 1 291 ? -7.941 15.648 6.887 1 95.44 291 PHE A C 1
ATOM 2332 O O . PHE A 1 291 ? -9.156 15.492 7.066 1 95.44 291 PHE A O 1
ATOM 2339 N N . MET A 1 292 ? -7.074 15.352 7.801 1 94.62 292 MET A N 1
ATOM 2340 C CA . MET A 1 292 ? -7.531 15 9.141 1 94.62 292 MET A CA 1
ATOM 2341 C C . MET A 1 292 ? -8.289 16.156 9.781 1 94.62 292 MET A C 1
ATOM 2343 O O . MET A 1 292 ? -9.375 15.969 10.328 1 94.62 292 MET A O 1
ATOM 2347 N N . GLN A 1 293 ? -7.711 17.281 9.68 1 95.31 293 GLN A N 1
ATOM 2348 C CA . GLN A 1 293 ? -8.352 18.469 10.242 1 95.31 293 GLN A CA 1
ATOM 2349 C C . GLN A 1 293 ? -9.641 18.797 9.5 1 95.31 293 GLN A C 1
ATOM 2351 O O . GLN A 1 293 ? -10.648 19.156 10.125 1 95.31 293 GLN A O 1
ATOM 2356 N N . LEU A 1 294 ? -9.625 18.688 8.211 1 95 294 LEU A N 1
ATOM 2357 C CA . LEU A 1 294 ? -10.797 18.984 7.398 1 95 294 LEU A CA 1
ATOM 2358 C C . LEU A 1 294 ? -11.961 18.078 7.766 1 95 294 LEU A C 1
ATOM 2360 O O . LEU A 1 294 ? -13.109 18.516 7.832 1 95 294 LEU A O 1
ATOM 2364 N N . SER A 1 295 ? -11.68 16.828 7.996 1 91.88 295 SER A N 1
ATOM 2365 C CA . SER A 1 295 ? -12.711 15.867 8.383 1 91.88 295 SER A CA 1
ATOM 2366 C C . SER A 1 295 ? -13.352 16.25 9.711 1 91.88 295 SER A C 1
ATOM 2368 O O . SER A 1 295 ? -14.562 16.094 9.891 1 91.88 295 SER A O 1
ATOM 2370 N N . SER A 1 296 ? -12.57 16.75 10.594 1 90.88 296 SER A N 1
ATOM 2371 C CA . SER A 1 296 ? -13.078 17.188 11.891 1 90.88 296 SER A CA 1
ATOM 2372 C C . SER A 1 296 ? -13.875 18.484 11.758 1 90.88 296 SER A C 1
ATOM 2374 O O . SER A 1 296 ? -14.906 18.656 12.422 1 90.88 296 SER A O 1
ATOM 2376 N N . LEU A 1 297 ? -13.453 19.344 10.867 1 91.5 297 LEU A N 1
ATOM 2377 C CA . LEU A 1 297 ? -14.125 20.625 10.656 1 91.5 297 LEU A CA 1
ATOM 2378 C C . LEU A 1 297 ? -15.508 20.422 10.055 1 91.5 297 LEU A C 1
ATOM 2380 O O . LEU A 1 297 ? -16.469 21.062 10.477 1 91.5 297 LEU A O 1
ATOM 2384 N N . VAL A 1 298 ? -15.633 19.578 9.133 1 88.31 298 VAL A N 1
ATOM 2385 C CA . VAL A 1 298 ? -16.859 19.422 8.359 1 88.31 298 VAL A CA 1
ATOM 2386 C C . VAL A 1 298 ? -17.938 18.75 9.219 1 88.31 298 VAL A C 1
ATOM 2388 O O . VAL A 1 298 ? -19.125 18.984 9.023 1 88.31 298 VAL A O 1
ATOM 2391 N N . SER A 1 299 ? -17.562 17.984 10.094 1 78.06 299 SER A N 1
ATOM 2392 C CA . SER A 1 299 ? -18.516 17.25 10.922 1 78.06 299 SER A CA 1
ATOM 2393 C C . SER A 1 299 ? -19.297 18.188 11.836 1 78.06 299 SER A C 1
ATOM 2395 O O . SER A 1 299 ? -20.438 17.906 12.211 1 78.06 299 SER A O 1
ATOM 2397 N N . SER A 1 300 ? -18.75 19.297 12.078 1 67.44 300 SER A N 1
ATOM 2398 C CA . SER A 1 300 ? -19.359 20.125 13.117 1 67.44 300 SER A CA 1
ATOM 2399 C C . SER A 1 300 ? -19.656 21.531 12.594 1 67.44 300 SER A C 1
ATOM 2401 O O . SER A 1 300 ? -20.266 22.344 13.297 1 67.44 300 SER A O 1
ATOM 2403 N N . TYR A 1 301 ? -19.391 21.766 11.391 1 65.62 301 TYR A N 1
ATOM 2404 C CA . TYR A 1 301 ? -19.312 23.156 10.969 1 65.62 301 TYR A CA 1
ATOM 2405 C C . TYR A 1 301 ? -20.594 23.594 10.281 1 65.62 301 TYR A C 1
ATOM 2407 O O . TYR A 1 301 ? -21.172 22.844 9.484 1 65.62 301 TYR A O 1
ATOM 2415 N N . VAL A 1 302 ? -20.906 24.688 10.641 1 76.06 302 VAL A N 1
ATOM 2416 C CA . VAL A 1 302 ? -22.141 25.281 10.133 1 76.06 302 VAL A CA 1
ATOM 2417 C C . VAL A 1 302 ? -21.812 26.297 9.047 1 76.06 302 VAL A C 1
ATOM 2419 O O . VAL A 1 302 ? -22.547 26.438 8.07 1 76.06 302 VAL A O 1
ATOM 2422 N N . GLN A 1 303 ? -20.703 26.969 9.188 1 85.88 303 GLN A N 1
ATOM 2423 C CA . GLN A 1 303 ? -20.297 27.984 8.219 1 85.88 303 GLN A CA 1
ATOM 2424 C C . GLN A 1 303 ? -19.625 27.359 7.004 1 85.88 303 GLN A C 1
ATOM 2426 O O . GLN A 1 303 ? -19.203 26.203 7.055 1 85.88 303 GLN A O 1
ATOM 2431 N N . PRO A 1 304 ? -19.578 28.094 5.887 1 93.62 304 PRO A N 1
ATOM 2432 C CA . PRO A 1 304 ? -19.031 27.516 4.66 1 93.62 304 PRO A CA 1
ATOM 2433 C C . PRO A 1 304 ? -17.516 27.25 4.766 1 93.62 304 PRO A C 1
ATOM 2435 O O . PRO A 1 304 ? -16.797 28.047 5.367 1 93.62 304 PRO A O 1
ATOM 2438 N N . ILE A 1 305 ? -17.188 26.156 4.219 1 96.19 305 ILE A N 1
ATOM 2439 C CA . ILE A 1 305 ? -15.773 25.812 4.082 1 96.19 305 ILE A CA 1
ATOM 2440 C C . ILE A 1 305 ? -15.422 25.672 2.602 1 96.19 305 ILE A C 1
ATOM 2442 O O . ILE A 1 305 ? -16.109 24.969 1.857 1 96.19 305 ILE A O 1
ATOM 2446 N N . TYR A 1 306 ? -14.445 26.406 2.199 1 96.81 306 TYR A N 1
ATOM 2447 C CA . TYR A 1 306 ? -13.914 26.281 0.844 1 96.81 306 TYR A CA 1
ATOM 2448 C C . TYR A 1 306 ? -12.531 25.641 0.848 1 96.81 306 TYR A C 1
ATOM 2450 O O . TYR A 1 306 ? -11.656 26.047 1.611 1 96.81 306 TYR A O 1
ATOM 2458 N N . VAL A 1 307 ? -12.391 24.625 -0 1 96.94 307 VAL A N 1
ATOM 2459 C CA . VAL A 1 307 ? -11.141 23.875 -0.013 1 96.94 307 VAL A CA 1
ATOM 2460 C C . VAL A 1 307 ? -10.469 24.016 -1.377 1 96.94 307 VAL A C 1
ATOM 2462 O O . VAL A 1 307 ? -11.133 23.969 -2.412 1 96.94 307 VAL A O 1
ATOM 2465 N N . TYR A 1 308 ? -9.117 24.188 -1.367 1 95.62 308 TYR A N 1
ATOM 2466 C CA . TYR A 1 308 ? -8.383 24.297 -2.623 1 95.62 308 TYR A CA 1
ATOM 2467 C C . TYR A 1 308 ? -7.191 23.344 -2.637 1 95.62 308 TYR A C 1
ATOM 2469 O O . TYR A 1 308 ? -6.742 22.891 -1.584 1 95.62 308 TYR A O 1
ATOM 2477 N N . PHE A 1 309 ? -6.781 23.016 -3.771 1 93.12 309 PHE A N 1
ATOM 2478 C CA . PHE A 1 309 ? -5.551 22.281 -4.031 1 93.12 309 PHE A CA 1
ATOM 2479 C C . PHE A 1 309 ? -4.773 22.906 -5.184 1 93.12 309 PHE A C 1
ATOM 2481 O O . PHE A 1 309 ? -5.289 23.016 -6.297 1 93.12 309 PHE A O 1
ATOM 2488 N N . ILE A 1 310 ? -3.533 23.328 -4.809 1 91.25 310 ILE A N 1
ATOM 2489 C CA . ILE A 1 310 ? -2.664 23.859 -5.848 1 91.25 310 ILE A CA 1
ATOM 2490 C C . ILE A 1 310 ? -1.61 22.828 -6.23 1 91.25 310 ILE A C 1
ATOM 2492 O O . ILE A 1 310 ? -0.791 22.438 -5.402 1 91.25 310 ILE A O 1
ATOM 2496 N N . ASP A 1 311 ? -1.615 22.438 -7.449 1 85.5 311 ASP A N 1
ATOM 2497 C CA . ASP A 1 311 ? -0.686 21.422 -7.934 1 85.5 311 ASP A CA 1
ATOM 2498 C C . ASP A 1 311 ? 0.703 22.016 -8.164 1 85.5 311 ASP A C 1
ATOM 2500 O O . ASP A 1 311 ? 0.909 23.219 -7.984 1 85.5 311 ASP A O 1
ATOM 2504 N N . ASP A 1 312 ? 1.587 21.078 -8.492 1 77.88 312 ASP A N 1
ATOM 2505 C CA . ASP A 1 312 ? 2.945 21.5 -8.805 1 77.88 312 ASP A CA 1
ATOM 2506 C C . ASP A 1 312 ? 2.982 22.297 -10.109 1 77.88 312 ASP A C 1
ATOM 2508 O O . ASP A 1 312 ? 2.748 21.75 -11.188 1 77.88 312 ASP A O 1
ATOM 2512 N N . ILE A 1 313 ? 3.252 23.547 -9.945 1 77.06 313 ILE A N 1
ATOM 2513 C CA . ILE A 1 313 ? 3.219 24.406 -11.125 1 77.06 313 ILE A CA 1
ATOM 2514 C C . ILE A 1 313 ? 4.637 24.609 -11.656 1 77.06 313 ILE A C 1
ATOM 2516 O O . ILE A 1 313 ? 4.855 25.391 -12.586 1 77.06 313 ILE A O 1
ATOM 2520 N N . GLY A 1 314 ? 5.57 23.844 -11.008 1 71 314 GLY A N 1
ATOM 2521 C CA . GLY A 1 314 ? 6.902 23.766 -11.586 1 71 314 GLY A CA 1
ATOM 2522 C C . GLY A 1 314 ? 7.836 24.844 -11.078 1 71 314 GLY A C 1
ATOM 2523 O O . GLY A 1 314 ? 8.805 25.203 -11.75 1 71 314 GLY A O 1
ATOM 2524 N N . PHE A 1 315 ? 7.492 25.469 -9.914 1 69.81 315 PHE A N 1
ATOM 2525 C CA . PHE A 1 315 ? 8.43 26.438 -9.359 1 69.81 315 PHE A CA 1
ATOM 2526 C C . PHE A 1 315 ? 9.727 25.75 -8.93 1 69.81 315 PHE A C 1
ATOM 2528 O O . PHE A 1 315 ? 9.695 24.766 -8.188 1 69.81 315 PHE A O 1
ATOM 2535 N N . VAL A 1 316 ? 10.727 25.766 -9.656 1 62 316 VAL A N 1
ATOM 2536 C CA . VAL A 1 316 ? 12.008 25.219 -9.219 1 62 316 VAL A CA 1
ATOM 2537 C C . VAL A 1 316 ? 12.828 26.312 -8.539 1 62 316 VAL A C 1
ATOM 2539 O O . VAL A 1 316 ? 13.562 27.047 -9.203 1 62 316 VAL A O 1
ATOM 2542 N N . LEU A 1 317 ? 12.461 26.578 -7.305 1 63 317 LEU A N 1
ATOM 2543 C CA . LEU A 1 317 ? 13.141 27.672 -6.617 1 63 317 LEU A CA 1
ATOM 2544 C C . LEU A 1 317 ? 13.875 27.156 -5.379 1 63 317 LEU A C 1
ATOM 2546 O O . LEU A 1 317 ? 13.492 26.125 -4.809 1 63 317 LEU A O 1
ATOM 2550 N N . ASN A 1 318 ? 14.938 27.703 -5.188 1 59.5 318 ASN A N 1
ATOM 2551 C CA . ASN A 1 318 ? 15.68 27.469 -3.953 1 59.5 318 ASN A CA 1
ATOM 2552 C C . ASN A 1 318 ? 15.094 28.25 -2.785 1 59.5 318 ASN A C 1
ATOM 2554 O O . ASN A 1 318 ? 15.758 29.125 -2.225 1 59.5 318 ASN A O 1
ATOM 2558 N N . THR A 1 319 ? 13.828 28.188 -2.676 1 60.84 319 THR A N 1
ATOM 2559 C CA . THR A 1 319 ? 13.234 28.969 -1.599 1 60.84 319 THR A CA 1
ATOM 2560 C C . THR A 1 319 ? 12.344 28.078 -0.721 1 60.84 319 THR A C 1
ATOM 2562 O O . THR A 1 319 ? 11.945 27 -1.134 1 60.84 319 THR A O 1
ATOM 2565 N N . THR A 1 320 ? 12.242 28.703 0.497 1 62.06 320 THR A N 1
ATOM 2566 C CA . THR A 1 320 ? 11.359 28.047 1.456 1 62.06 320 THR A CA 1
ATOM 2567 C C . THR A 1 320 ? 9.914 28.5 1.249 1 62.06 320 THR A C 1
ATOM 2569 O O . THR A 1 320 ? 9 27.969 1.889 1 62.06 320 THR A O 1
ATOM 2572 N N . ALA A 1 321 ? 9.883 29.375 0.286 1 65.5 321 ALA A N 1
ATOM 2573 C CA . ALA A 1 321 ? 8.516 29.844 0.107 1 65.5 321 ALA A CA 1
ATOM 2574 C C . ALA A 1 321 ? 7.691 28.859 -0.71 1 65.5 321 ALA A C 1
ATOM 2576 O O . ALA A 1 321 ? 8.148 28.375 -1.753 1 65.5 321 ALA A O 1
ATOM 2577 N N . SER A 1 322 ? 6.625 28.578 -0.241 1 77.38 322 SER A N 1
ATOM 2578 C CA . SER A 1 322 ? 5.719 27.641 -0.9 1 77.38 322 SER A CA 1
ATOM 2579 C C . SER A 1 322 ? 5.086 28.266 -2.139 1 77.38 322 SER A C 1
ATOM 2581 O O . SER A 1 322 ? 5.02 29.484 -2.26 1 77.38 322 SER A O 1
ATOM 2583 N N . THR A 1 323 ? 4.633 27.516 -2.986 1 80.25 323 THR A N 1
ATOM 2584 C CA . THR A 1 323 ? 4.008 27.938 -4.234 1 80.25 323 THR A CA 1
ATOM 2585 C C . THR A 1 323 ? 2.822 28.859 -3.963 1 80.25 323 THR A C 1
ATOM 2587 O O . THR A 1 323 ? 2.635 29.859 -4.66 1 80.25 323 THR A O 1
ATOM 2590 N N . GLU A 1 324 ? 2.104 28.594 -3.023 1 86.38 324 GLU A N 1
ATOM 2591 C CA . GLU A 1 324 ? 0.923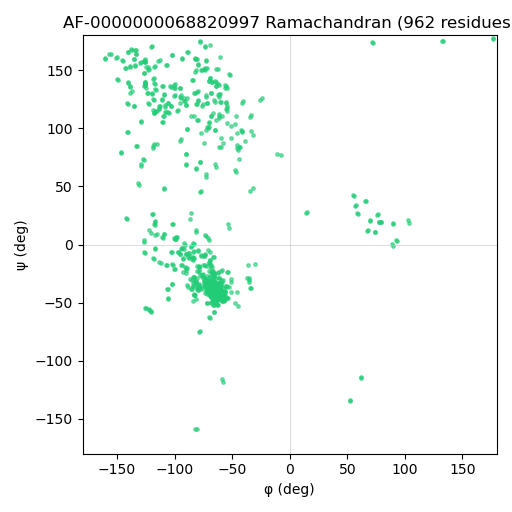 29.391 -2.695 1 86.38 324 GLU A CA 1
ATOM 2592 C C . GLU A 1 324 ? 1.312 30.797 -2.246 1 86.38 324 GLU A C 1
ATOM 2594 O O . GLU A 1 324 ? 0.687 31.781 -2.652 1 86.38 324 GLU A O 1
ATOM 2599 N N . LEU A 1 325 ? 2.307 30.859 -1.444 1 85.75 325 LEU A N 1
ATOM 2600 C CA . LEU A 1 325 ? 2.754 32.156 -0.971 1 85.75 325 LEU A CA 1
ATOM 2601 C C . LEU A 1 325 ? 3.357 32.969 -2.111 1 85.75 325 LEU A C 1
ATOM 2603 O O . LEU A 1 325 ? 3.16 34.188 -2.184 1 85.75 325 LEU A O 1
ATOM 2607 N N . LEU A 1 326 ? 4.02 32.312 -2.98 1 85.38 326 LEU A N 1
ATOM 2608 C CA . LEU A 1 326 ? 4.609 33 -4.129 1 85.38 326 LEU A CA 1
ATOM 2609 C C . LEU A 1 326 ? 3.529 33.562 -5.035 1 85.38 326 LEU A C 1
ATOM 2611 O O . LEU A 1 326 ? 3.686 34.688 -5.578 1 85.38 326 LEU A O 1
ATOM 2615 N N . LEU A 1 327 ? 2.527 32.875 -5.129 1 88.25 327 LEU A N 1
ATOM 2616 C CA . LEU A 1 327 ? 1.446 33.281 -6.008 1 88.25 327 LEU A CA 1
ATOM 2617 C C . LEU A 1 327 ? 0.636 34.406 -5.359 1 88.25 327 LEU A C 1
ATOM 2619 O O . LEU A 1 327 ? 0.23 35.375 -6.035 1 88.25 327 LEU A O 1
ATOM 2623 N N . LEU A 1 328 ? 0.433 34.344 -4.113 1 89.31 328 LEU A N 1
ATOM 2624 C CA . LEU A 1 328 ? -0.407 35.312 -3.41 1 89.31 328 LEU A CA 1
ATOM 2625 C C . LEU A 1 328 ? 0.352 36.625 -3.16 1 89.31 328 LEU A C 1
ATOM 2627 O O . LEU A 1 328 ? -0.234 37.688 -3.207 1 89.31 328 LEU A O 1
ATOM 2631 N N . PHE A 1 329 ? 1.642 36.5 -2.885 1 87.69 329 PHE A N 1
ATOM 2632 C CA . PHE A 1 329 ? 2.414 37.688 -2.51 1 87.69 329 PHE A CA 1
ATOM 2633 C C . PHE A 1 329 ? 3.381 38.062 -3.623 1 87.69 329 PHE A C 1
ATOM 2635 O O . PHE A 1 329 ? 4.285 38.875 -3.41 1 87.69 329 PHE A O 1
ATOM 2642 N N . GLY A 1 330 ? 3.205 37.406 -4.707 1 82.62 330 GLY A N 1
ATOM 2643 C CA . GLY A 1 330 ? 3.977 37.781 -5.879 1 82.62 330 GLY A CA 1
ATOM 2644 C C . GLY A 1 330 ? 3.375 38.969 -6.637 1 82.62 330 GLY A C 1
ATOM 2645 O O . GLY A 1 330 ? 2.205 39.312 -6.441 1 82.62 330 GLY A O 1
ATOM 2646 N N . PRO A 1 331 ? 4.238 39.594 -7.438 1 83.12 331 PRO A N 1
ATOM 2647 C CA . PRO A 1 331 ? 5.512 39.125 -7.988 1 83.12 331 PRO A CA 1
ATOM 2648 C C . PRO A 1 331 ? 6.707 39.5 -7.113 1 83.12 331 PRO A C 1
ATOM 2650 O O . PRO A 1 331 ? 7.812 39 -7.316 1 83.12 331 PRO A O 1
ATOM 2653 N N . VAL A 1 332 ? 6.527 40.312 -6.203 1 79.5 332 VAL A N 1
ATOM 2654 C CA . VAL A 1 332 ? 7.645 40.844 -5.422 1 79.5 332 VAL A CA 1
ATOM 2655 C C . VAL A 1 332 ? 8.344 39.688 -4.691 1 79.5 332 VAL A C 1
ATOM 2657 O O . VAL A 1 332 ? 9.578 39.594 -4.727 1 79.5 332 VAL A O 1
ATOM 2660 N N . LEU A 1 333 ? 7.609 38.875 -4.109 1 78.5 333 LEU A N 1
ATOM 2661 C CA . LEU A 1 333 ? 8.18 37.75 -3.361 1 78.5 333 LEU A CA 1
ATOM 2662 C C . LEU A 1 333 ? 8.969 36.844 -4.281 1 78.5 333 LEU A C 1
ATOM 2664 O O . LEU A 1 333 ? 10.031 36.344 -3.906 1 78.5 333 LEU A O 1
ATOM 2668 N N . LEU A 1 334 ? 8.406 36.625 -5.418 1 77.69 334 LEU A N 1
ATOM 2669 C CA . LEU A 1 334 ? 9.102 35.781 -6.379 1 77.69 334 LEU A CA 1
ATOM 2670 C C . LEU A 1 334 ? 10.422 36.406 -6.812 1 77.69 334 LEU A C 1
ATOM 2672 O O . LEU A 1 334 ? 11.414 35.688 -6.996 1 77.69 334 LEU A O 1
ATOM 2676 N N . LYS A 1 335 ? 10.352 37.656 -6.996 1 79.69 335 LYS A N 1
ATOM 2677 C CA . LYS A 1 335 ? 11.57 38.375 -7.367 1 79.69 335 LYS A CA 1
ATOM 2678 C C . LYS A 1 335 ? 12.617 38.281 -6.266 1 79.69 335 LYS A C 1
ATOM 2680 O O . LYS A 1 335 ? 13.805 38.094 -6.547 1 79.69 335 LYS A O 1
ATOM 2685 N N . GLN A 1 336 ? 12.234 38.375 -5.09 1 76.56 336 GLN A N 1
ATOM 2686 C CA . GLN A 1 336 ? 13.133 38.281 -3.941 1 76.56 336 GLN A CA 1
ATOM 2687 C C . GLN A 1 336 ? 13.672 36.875 -3.766 1 76.56 336 GLN A C 1
ATOM 2689 O O . GLN A 1 336 ? 14.859 36.688 -3.496 1 76.56 336 GLN A O 1
ATOM 2694 N N . ALA A 1 337 ? 12.828 35.969 -3.939 1 72.88 337 ALA A N 1
ATOM 2695 C CA . ALA A 1 337 ? 13.188 34.562 -3.656 1 72.88 337 ALA A CA 1
ATOM 2696 C C . ALA A 1 337 ? 13.914 33.938 -4.84 1 72.88 337 ALA A C 1
ATOM 2698 O O . ALA A 1 337 ? 14.836 33.125 -4.652 1 72.88 337 ALA A O 1
ATOM 2699 N N . GLY A 1 338 ? 13.469 34.156 -6.043 1 72.38 338 GLY A N 1
ATOM 2700 C CA . GLY A 1 338 ? 13.977 33.438 -7.195 1 72.38 338 GLY A CA 1
ATOM 2701 C C . GLY A 1 338 ? 14.656 34.312 -8.219 1 72.38 338 GLY A C 1
ATOM 2702 O O . GLY A 1 338 ? 15.195 33.844 -9.211 1 72.38 338 GLY A O 1
ATOM 2703 N N . ARG A 1 339 ? 14.633 35.562 -8 1 76.31 339 ARG A N 1
ATOM 2704 C CA . ARG A 1 339 ? 15.219 36.531 -8.922 1 76.31 339 ARG A CA 1
ATOM 2705 C C . ARG A 1 339 ? 14.602 36.406 -10.312 1 76.31 339 ARG A C 1
ATOM 2707 O O . ARG A 1 339 ? 15.312 36.438 -11.32 1 76.31 339 ARG A O 1
ATOM 2714 N N . ARG A 1 340 ? 13.336 36.062 -10.273 1 80.81 340 ARG A N 1
ATOM 2715 C CA . ARG A 1 340 ? 12.656 35.969 -11.555 1 80.81 340 ARG A CA 1
ATOM 2716 C C . ARG A 1 340 ? 11.234 36.531 -11.453 1 80.81 340 ARG A C 1
ATOM 2718 O O . ARG A 1 340 ? 10.711 36.719 -10.359 1 80.81 340 ARG A O 1
ATOM 2725 N N . ARG A 1 341 ? 10.695 36.75 -12.703 1 84.94 341 ARG A N 1
ATOM 2726 C CA . ARG A 1 341 ? 9.312 37.219 -12.797 1 84.94 341 ARG A CA 1
ATOM 2727 C C . ARG A 1 341 ? 8.375 36.062 -13.172 1 84.94 341 ARG A C 1
ATOM 2729 O O . ARG A 1 341 ? 8.82 35 -13.57 1 84.94 341 ARG A O 1
ATOM 2736 N N . PHE A 1 342 ? 7.133 36.406 -12.906 1 88.56 342 PHE A N 1
ATOM 2737 C CA . PHE A 1 342 ? 6.129 35.438 -13.344 1 88.56 342 PHE A CA 1
ATOM 2738 C C . PHE A 1 342 ? 6.133 35.312 -14.859 1 88.56 342 PHE A C 1
ATOM 2740 O O . PHE A 1 342 ? 6.266 36.312 -15.578 1 88.56 342 PHE A O 1
ATOM 2747 N N . ASN A 1 343 ? 6.062 34.094 -15.344 1 87.69 343 ASN A N 1
ATOM 2748 C CA . ASN A 1 343 ? 5.652 33.938 -16.734 1 87.69 343 ASN A CA 1
ATOM 2749 C C . ASN A 1 343 ? 4.156 34.188 -16.922 1 87.69 343 ASN A C 1
ATOM 2751 O O . ASN A 1 343 ? 3.432 34.344 -15.938 1 87.69 343 ASN A O 1
ATOM 2755 N N . PRO A 1 344 ? 3.68 34.281 -18.125 1 89.19 344 PRO A N 1
ATOM 2756 C CA . PRO A 1 344 ? 2.283 34.656 -18.344 1 89.19 344 PRO A CA 1
ATOM 2757 C C . PRO A 1 344 ? 1.298 33.688 -17.688 1 89.19 344 PRO A C 1
ATOM 2759 O O . PRO A 1 344 ? 0.273 34.125 -17.156 1 89.19 344 PRO A O 1
ATOM 2762 N N . VAL A 1 345 ? 1.625 32.469 -17.688 1 87.75 345 VAL A N 1
ATOM 2763 C CA . VAL A 1 345 ? 0.735 31.469 -17.094 1 87.75 345 VAL A CA 1
ATOM 2764 C C . VAL A 1 345 ? 0.717 31.625 -15.578 1 87.75 345 VAL A C 1
ATOM 2766 O O . VAL A 1 345 ? -0.349 31.594 -14.961 1 87.75 345 VAL A O 1
ATOM 2769 N N . GLU A 1 346 ? 1.883 31.828 -15.039 1 87.19 346 GLU A N 1
ATOM 2770 C CA . GLU A 1 346 ? 2.008 32.031 -13.594 1 87.19 346 GLU A CA 1
ATOM 2771 C C . GLU A 1 346 ? 1.315 33.312 -13.156 1 87.19 346 GLU A C 1
ATOM 2773 O O . GLU A 1 346 ? 0.671 33.344 -12.109 1 87.19 346 GLU A O 1
ATOM 2778 N N . ALA A 1 347 ? 1.447 34.312 -14 1 90.88 347 ALA A N 1
ATOM 2779 C CA . ALA A 1 347 ? 0.842 35.594 -13.688 1 90.88 347 ALA A CA 1
ATOM 2780 C C . ALA A 1 347 ? -0.681 35.5 -13.68 1 90.88 347 ALA A C 1
ATOM 2782 O O . ALA A 1 347 ? -1.342 36.094 -12.82 1 90.88 347 ALA A O 1
ATOM 2783 N N . ARG A 1 348 ? -1.167 34.812 -14.617 1 91.5 348 ARG A N 1
ATOM 2784 C CA . ARG A 1 348 ? -2.613 34.625 -14.688 1 91.5 348 ARG A CA 1
ATOM 2785 C C . ARG A 1 348 ? -3.129 33.875 -13.469 1 91.5 348 ARG A C 1
ATOM 2787 O O . ARG A 1 348 ? -4.168 34.219 -12.906 1 91.5 348 ARG A O 1
ATOM 2794 N N . LEU A 1 349 ? -2.387 32.906 -13.086 1 91.25 349 LEU A N 1
ATOM 2795 C CA . LEU A 1 349 ? -2.775 32.094 -11.922 1 91.25 349 LEU A CA 1
ATOM 2796 C C . LEU A 1 349 ? -2.689 32.938 -10.648 1 91.25 349 LEU A C 1
ATOM 2798 O O . LEU A 1 349 ? -3.561 32.844 -9.781 1 91.25 349 LEU A O 1
ATOM 2802 N N . SER A 1 350 ? -1.656 33.688 -10.531 1 91.69 350 SER A N 1
ATOM 2803 C CA . SER A 1 350 ? -1.481 34.562 -9.383 1 91.69 350 SER A CA 1
ATOM 2804 C C . SER A 1 350 ? -2.631 35.562 -9.273 1 91.69 350 SER A C 1
ATOM 2806 O O . SER A 1 350 ? -3.193 35.75 -8.195 1 91.69 350 SER A O 1
ATOM 2808 N N . ASN A 1 351 ? -2.99 36.094 -10.414 1 92.94 351 ASN A N 1
ATOM 2809 C CA . ASN A 1 351 ? -4.082 37.062 -10.43 1 92.94 351 ASN A CA 1
ATOM 2810 C C . ASN A 1 351 ? -5.41 36.438 -10.047 1 92.94 351 ASN A C 1
ATOM 2812 O O . ASN A 1 351 ? -6.207 37.031 -9.32 1 92.94 351 ASN A O 1
ATOM 2816 N N . LEU A 1 352 ? -5.539 35.281 -10.516 1 92.38 352 LEU A N 1
ATOM 2817 C CA . LEU A 1 352 ? -6.77 34.562 -10.211 1 92.38 352 LEU A CA 1
ATOM 2818 C C . LEU A 1 352 ? -6.859 34.25 -8.719 1 92.38 352 LEU A C 1
ATOM 2820 O O . LEU A 1 352 ? -7.91 34.438 -8.102 1 92.38 352 LEU A O 1
ATOM 2824 N N . LEU A 1 353 ? -5.797 33.781 -8.164 1 93.56 353 LEU A N 1
ATOM 2825 C CA . LEU A 1 353 ? -5.766 33.469 -6.742 1 93.56 353 LEU A CA 1
ATOM 2826 C C . LEU A 1 353 ? -6.023 34.719 -5.891 1 93.56 353 LEU A C 1
ATOM 2828 O O . LEU A 1 353 ? -6.832 34.656 -4.961 1 93.56 353 LEU A O 1
ATOM 2832 N N . LYS A 1 354 ? -5.406 35.781 -6.242 1 94.19 354 LYS A N 1
ATOM 2833 C CA . LYS A 1 354 ? -5.582 37.031 -5.496 1 94.19 354 LYS A CA 1
ATOM 2834 C C . LYS A 1 354 ? -7.031 37.5 -5.555 1 94.19 354 LYS A C 1
ATOM 2836 O O . LYS A 1 354 ? -7.594 37.906 -4.547 1 94.19 354 LYS A O 1
ATOM 2841 N N . TYR A 1 355 ? -7.52 37.375 -6.734 1 93.31 355 TYR A N 1
ATOM 2842 C CA . TYR A 1 355 ? -8.898 37.781 -6.926 1 93.31 355 TYR A CA 1
ATOM 2843 C C . TYR A 1 355 ? -9.844 37 -6.031 1 93.31 355 TYR A C 1
ATOM 2845 O O . T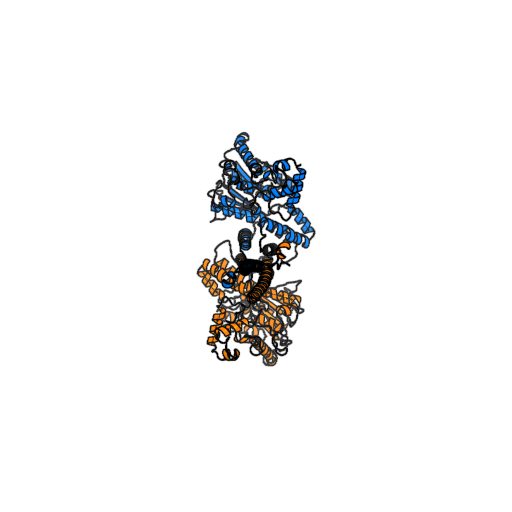YR A 1 355 ? -10.695 37.562 -5.344 1 93.31 355 TYR A O 1
ATOM 2853 N N . MET A 1 356 ? -9.672 35.75 -5.973 1 94.81 356 MET A N 1
ATOM 2854 C CA . MET A 1 356 ? -10.547 34.875 -5.199 1 94.81 356 MET A CA 1
ATOM 2855 C C . MET A 1 356 ? -10.305 35.062 -3.703 1 94.81 356 MET A C 1
ATOM 2857 O O . MET A 1 356 ? -11.25 35 -2.91 1 94.81 356 MET A O 1
ATOM 2861 N N . TRP A 1 357 ? -9.062 35.219 -3.289 1 95.62 357 TRP A N 1
ATOM 2862 C CA . TRP A 1 357 ? -8.742 35.438 -1.886 1 95.62 357 TRP A CA 1
ATOM 2863 C C . TRP A 1 357 ? -9.336 36.75 -1.396 1 95.62 357 TRP A C 1
ATOM 2865 O O . TRP A 1 357 ? -9.883 36.844 -0.291 1 95.62 357 TRP A O 1
ATOM 2875 N N . VAL A 1 358 ? -9.219 37.75 -2.25 1 94.81 358 VAL A N 1
ATOM 2876 C CA . VAL A 1 358 ? -9.781 39.062 -1.896 1 94.81 358 VAL A CA 1
ATOM 2877 C C . VAL A 1 358 ? -11.297 38.969 -1.771 1 94.81 358 VAL A C 1
ATOM 2879 O O . VAL A 1 358 ? -11.898 39.531 -0.85 1 94.81 358 VAL A O 1
ATOM 2882 N N . ASN A 1 359 ? -11.906 38.281 -2.682 1 94.5 359 ASN A N 1
ATOM 2883 C CA . ASN A 1 359 ? -13.344 38.031 -2.592 1 94.5 359 ASN A CA 1
ATOM 2884 C C . ASN A 1 359 ? -13.719 37.344 -1.29 1 94.5 359 ASN A C 1
ATOM 2886 O O . ASN A 1 359 ? -14.703 37.719 -0.644 1 94.5 359 ASN A O 1
ATOM 2890 N N . PHE A 1 360 ? -12.969 36.406 -0.929 1 96.19 360 PHE A N 1
ATOM 2891 C CA . PHE A 1 360 ? -13.25 35.688 0.312 1 96.19 360 PHE A CA 1
ATOM 2892 C C . PHE A 1 360 ? -13.117 36.625 1.512 1 96.19 360 PHE A C 1
ATOM 2894 O O . PHE A 1 360 ? -13.938 36.562 2.43 1 96.19 360 PHE A O 1
ATOM 2901 N N . ILE A 1 361 ? -12.102 37.375 1.523 1 95.94 361 ILE A N 1
ATOM 2902 C CA . ILE A 1 361 ? -11.844 38.312 2.617 1 95.94 361 ILE A CA 1
ATOM 2903 C C . ILE A 1 361 ? -12.992 39.312 2.729 1 95.94 361 ILE A C 1
ATOM 2905 O O . ILE A 1 361 ? -13.422 39.656 3.834 1 95.94 361 ILE A O 1
ATOM 2909 N N . ASN A 1 362 ? -13.531 39.688 1.598 1 94 362 ASN A N 1
ATOM 2910 C CA . ASN A 1 362 ? -14.57 40.719 1.575 1 94 362 ASN A CA 1
ATOM 2911 C C . ASN A 1 362 ? -15.945 40.125 1.849 1 94 362 ASN A C 1
ATOM 2913 O O . ASN A 1 362 ? -16.766 40.719 2.523 1 94 362 ASN A O 1
ATOM 2917 N N . PHE A 1 363 ? -16.156 38.875 1.331 1 93.38 363 PHE A N 1
ATOM 2918 C CA . PHE A 1 363 ? -17.547 38.406 1.295 1 93.38 363 PHE A CA 1
ATOM 2919 C C . PHE A 1 363 ? -17.688 37.062 1.985 1 93.38 363 PHE A C 1
ATOM 2921 O O . PHE A 1 363 ? -18.812 36.562 2.188 1 93.38 363 PHE A O 1
ATOM 2928 N N . GLY A 1 364 ? -16.641 36.469 2.354 1 94.38 364 GLY A N 1
ATOM 2929 C CA . GLY A 1 364 ? -16.688 35.125 2.896 1 94.38 364 GLY A CA 1
ATOM 2930 C C . GLY A 1 364 ? -16.938 34.062 1.837 1 94.38 364 GLY A C 1
ATOM 2931 O O . GLY A 1 364 ? -17.219 32.906 2.16 1 94.38 364 GLY A O 1
ATOM 2932 N N . ASN A 1 365 ? -16.859 34.469 0.596 1 94.19 365 ASN A N 1
ATOM 2933 C CA . ASN A 1 365 ? -17.062 33.656 -0.595 1 94.19 365 ASN A CA 1
ATOM 2934 C C . ASN A 1 365 ? -16.078 34 -1.7 1 94.19 365 ASN A C 1
ATOM 2936 O O . ASN A 1 365 ? -16.062 35.156 -2.18 1 94.19 365 ASN A O 1
ATOM 2940 N N . PRO A 1 366 ? -15.281 33.031 -2.148 1 95.5 366 PRO A N 1
ATOM 2941 C CA . PRO A 1 366 ? -14.289 33.344 -3.178 1 95.5 366 PRO A CA 1
ATOM 2942 C C . PRO A 1 366 ? -14.93 33.719 -4.512 1 95.5 366 PRO A C 1
ATOM 2944 O O . PRO A 1 366 ? -14.305 34.375 -5.34 1 95.5 366 PRO A O 1
ATOM 2947 N N . THR A 1 367 ? -16.172 33.219 -4.688 1 94.12 367 THR A N 1
ATOM 2948 C CA . THR A 1 367 ? -16.875 33.531 -5.926 1 94.12 367 THR A CA 1
ATOM 2949 C C . THR A 1 367 ? -18.281 34.062 -5.629 1 94.12 367 THR A C 1
ATOM 2951 O O . THR A 1 367 ? -19.266 33.375 -5.957 1 94.12 367 THR A O 1
ATOM 2954 N N . PRO A 1 368 ? -18.406 35.25 -5.066 1 87.62 368 PRO A N 1
ATOM 2955 C CA . PRO A 1 368 ? -19.719 35.781 -4.66 1 87.62 368 PRO A CA 1
ATOM 2956 C C . PRO A 1 368 ? -20.625 36.062 -5.848 1 87.62 368 PRO A C 1
ATOM 2958 O O . PRO A 1 368 ? -21.859 36 -5.719 1 87.62 368 PRO A O 1
ATOM 2961 N N . ASN A 1 369 ? -20.172 36.75 -6.918 1 75.69 369 ASN A N 1
ATOM 2962 C CA . ASN A 1 369 ? -21 37.156 -8.047 1 75.69 369 ASN A CA 1
ATOM 2963 C C . ASN A 1 369 ? -21.375 35.969 -8.938 1 75.69 369 ASN A C 1
ATOM 2965 O O . ASN A 1 369 ? -21.859 36.156 -10.047 1 75.69 369 ASN A O 1
ATOM 2969 N N . ASN A 1 370 ? -22.047 34.938 -8.328 1 58.34 370 ASN A N 1
ATOM 2970 C CA . ASN A 1 370 ? -22.5 33.781 -9.125 1 58.34 370 ASN A CA 1
ATOM 2971 C C . ASN A 1 370 ? -21.812 33.75 -10.484 1 58.34 370 ASN A C 1
ATOM 2973 O O . ASN A 1 370 ? -22.453 33.906 -11.523 1 58.34 370 ASN A O 1
ATOM 2977 N N . ASN A 1 371 ? -20.719 34.25 -10.562 1 54.47 371 ASN A N 1
ATOM 2978 C CA . ASN A 1 371 ? -20.141 34.094 -11.883 1 54.47 371 ASN A CA 1
ATOM 2979 C C . ASN A 1 371 ? -20.406 32.688 -12.438 1 54.47 371 ASN A C 1
ATOM 2981 O O . ASN A 1 371 ? -20.062 31.688 -11.797 1 54.47 371 ASN A O 1
ATOM 2985 N N . LYS A 1 372 ? -21.375 32.562 -13.203 1 50.31 372 LYS A N 1
ATOM 2986 C CA . LYS A 1 372 ? -22.109 31.469 -13.828 1 50.31 372 LYS A CA 1
ATOM 2987 C C . LYS A 1 372 ? -21.156 30.344 -14.242 1 50.31 372 LYS A C 1
ATOM 2989 O O . LYS A 1 372 ? -21.578 29.203 -14.398 1 50.31 372 LYS A O 1
ATOM 2994 N N . ASN A 1 373 ? -19.969 30.625 -14.539 1 56.09 373 ASN A N 1
ATOM 2995 C CA . ASN A 1 373 ? -19.359 29.531 -15.297 1 56.09 373 ASN A CA 1
ATOM 2996 C C . ASN A 1 373 ? -18.859 28.422 -14.391 1 56.09 373 ASN A C 1
ATOM 2998 O O . ASN A 1 373 ? -19.078 27.234 -14.68 1 56.09 373 ASN A O 1
ATOM 3002 N N . LYS A 1 374 ? -18.047 28.812 -13.18 1 74.5 374 LYS A N 1
ATOM 3003 C CA . LYS A 1 374 ? -17.719 27.672 -12.32 1 74.5 374 LYS A CA 1
ATOM 3004 C C . LYS A 1 374 ? -17.672 28.094 -10.852 1 74.5 374 LYS A C 1
ATOM 3006 O O . LYS A 1 374 ? -16.625 28.469 -10.344 1 74.5 374 LYS A O 1
ATOM 3011 N N . PRO A 1 375 ? -18.844 28.234 -10.156 1 87 375 PRO A N 1
ATOM 3012 C CA . PRO A 1 375 ? -18.828 28.594 -8.734 1 87 375 PRO A CA 1
ATOM 3013 C C . PRO A 1 375 ? -18.016 27.625 -7.891 1 87 375 PRO A C 1
ATOM 3015 O O . PRO A 1 375 ? -18.016 26.422 -8.148 1 87 375 PRO A O 1
ATOM 3018 N N . TRP A 1 376 ? -17.172 28.266 -6.98 1 93.75 376 TRP A N 1
ATOM 3019 C CA . TRP A 1 376 ? -16.484 27.469 -5.98 1 93.75 376 TRP A CA 1
ATOM 3020 C C . TRP A 1 376 ? -17.453 26.922 -4.945 1 93.75 376 TRP A C 1
ATOM 3022 O O . TRP A 1 376 ? -17.891 27.656 -4.055 1 93.75 376 TRP A O 1
ATOM 3032 N N . ARG A 1 377 ? -17.75 25.688 -5.016 1 92.5 377 ARG A N 1
ATOM 3033 C CA . ARG A 1 377 ? -18.734 25.062 -4.148 1 92.5 377 ARG A CA 1
ATOM 3034 C C . ARG A 1 377 ? -18.172 24.812 -2.752 1 92.5 377 ARG A C 1
ATOM 3036 O O . ARG A 1 377 ? -16.969 24.578 -2.594 1 92.5 377 ARG A O 1
ATOM 3043 N N . LYS A 1 378 ? -19.094 24.859 -1.809 1 93.19 378 LYS A N 1
ATOM 3044 C CA . LYS A 1 378 ? -18.719 24.594 -0.423 1 93.19 378 LYS A CA 1
ATOM 3045 C C . LYS A 1 378 ? -18.344 23.125 -0.225 1 93.19 378 LYS A C 1
ATOM 3047 O O . LYS A 1 378 ? -18.922 22.25 -0.873 1 93.19 378 LYS A O 1
ATOM 3052 N N . TYR A 1 379 ? -17.406 22.906 0.581 1 94.56 379 TYR A N 1
ATOM 3053 C CA . TYR A 1 379 ? -17.016 21.547 0.945 1 94.56 379 TYR A CA 1
ATOM 3054 C C . TYR A 1 379 ? -17.938 20.984 2.021 1 94.56 379 TYR A C 1
ATOM 3056 O O . TYR A 1 379 ? -18.031 21.547 3.115 1 94.56 379 TYR A O 1
ATOM 3064 N N . THR A 1 380 ? -18.625 19.844 1.716 1 91.19 380 THR A N 1
ATOM 3065 C CA . THR A 1 380 ? -19.484 19.141 2.67 1 91.19 380 THR A CA 1
ATOM 3066 C C . THR A 1 380 ? -19.219 17.641 2.645 1 91.19 380 THR A C 1
ATOM 3068 O O . THR A 1 380 ? -18.5 17.156 1.778 1 91.19 380 THR A O 1
ATOM 3071 N N . SER A 1 381 ? -19.75 16.953 3.639 1 84.25 381 SER A N 1
ATOM 3072 C CA . SER A 1 381 ? -19.594 15.508 3.684 1 84.25 381 SER A CA 1
ATOM 3073 C C . SER A 1 381 ? -20.234 14.844 2.473 1 84.25 381 SER A C 1
ATOM 3075 O O . SER A 1 381 ? -19.75 13.812 1.989 1 84.25 381 SER A O 1
ATOM 3077 N N . GLU A 1 382 ? -21.25 15.43 1.915 1 84.19 382 GLU A N 1
ATOM 3078 C CA . GLU A 1 382 ? -21.984 14.883 0.774 1 84.19 382 GLU A CA 1
ATOM 3079 C C . GLU A 1 382 ? -21.328 15.281 -0.543 1 84.19 382 GLU A C 1
ATOM 3081 O O . GLU A 1 382 ? -21.391 14.547 -1.527 1 84.19 382 GLU A O 1
ATOM 3086 N N . ASP A 1 383 ? -20.688 16.484 -0.456 1 89 383 ASP A N 1
ATOM 3087 C CA . ASP A 1 383 ? -20.016 17 -1.645 1 89 383 ASP A CA 1
ATOM 3088 C C . ASP A 1 383 ? -18.609 17.5 -1.309 1 89 383 ASP A C 1
ATOM 3090 O O . ASP A 1 383 ? -18.391 18.703 -1.171 1 89 383 ASP A O 1
ATOM 3094 N N . PRO A 1 384 ? -17.688 16.562 -1.3 1 89.81 384 PRO A N 1
ATOM 3095 C CA . PRO A 1 384 ? -16.312 16.953 -0.968 1 89.81 384 PRO A CA 1
ATOM 3096 C C . PRO A 1 384 ? -15.594 17.625 -2.135 1 89.81 384 PRO A C 1
ATOM 3098 O O . PRO A 1 384 ? -14.562 17.141 -2.596 1 89.81 384 PRO A O 1
ATOM 3101 N N . TYR A 1 385 ? -16.031 18.844 -2.436 1 92.06 385 TYR A N 1
ATOM 3102 C CA . TYR A 1 385 ? -15.516 19.562 -3.594 1 92.06 385 TYR A CA 1
ATOM 3103 C C . TYR A 1 385 ? -14.203 20.25 -3.26 1 92.06 385 TYR A C 1
ATOM 3105 O O . TYR A 1 385 ? -14.109 20.969 -2.264 1 92.06 385 TYR A O 1
ATOM 3113 N N . ILE A 1 386 ? -13.25 20.062 -4.07 1 93.62 386 ILE A N 1
ATOM 3114 C CA . ILE A 1 386 ? -11.953 20.719 -3.953 1 93.62 386 ILE A CA 1
ATOM 3115 C C . ILE A 1 386 ? -11.648 21.484 -5.234 1 93.62 386 ILE A C 1
ATOM 3117 O O . ILE A 1 386 ? -11.688 20.922 -6.332 1 93.62 386 ILE A O 1
ATOM 3121 N N . GLU A 1 387 ? -11.438 22.766 -5.07 1 93 387 GLU A N 1
ATOM 3122 C CA . GLU A 1 387 ? -11.047 23.578 -6.227 1 93 387 GLU A CA 1
ATOM 3123 C C . GLU A 1 387 ? -9.578 23.344 -6.586 1 93 387 GLU A C 1
ATOM 3125 O O . GLU A 1 387 ? -8.688 23.594 -5.777 1 93 387 GLU A O 1
ATOM 3130 N N . HIS A 1 388 ? -9.352 22.859 -7.801 1 90.44 388 HIS A N 1
ATOM 3131 C CA . HIS A 1 388 ? -7.996 22.547 -8.234 1 90.44 388 HIS A CA 1
ATOM 3132 C C . HIS A 1 388 ? -7.422 23.656 -9.102 1 90.44 388 HIS A C 1
ATOM 3134 O O . HIS A 1 388 ? -8.086 24.141 -10.023 1 90.44 388 HIS A O 1
ATOM 3140 N N . PHE A 1 389 ? -6.25 24.062 -8.688 1 89.94 389 PHE A N 1
ATOM 3141 C CA . PHE A 1 389 ? -5.504 25.031 -9.492 1 89.94 389 PHE A CA 1
ATOM 3142 C C . PHE A 1 389 ? -4.289 24.375 -10.133 1 89.94 389 PHE A C 1
ATOM 3144 O O . PHE A 1 389 ? -3.422 23.828 -9.43 1 89.94 389 PHE A O 1
ATOM 3151 N N . GLU A 1 390 ? -4.312 24.219 -11.383 1 83.19 390 GLU A N 1
ATOM 3152 C CA . GLU A 1 390 ? -3.223 23.578 -12.125 1 83.19 390 GLU A CA 1
ATOM 3153 C C . GLU A 1 390 ? -2.932 24.312 -13.422 1 83.19 390 GLU A C 1
ATOM 3155 O O . GLU A 1 390 ? -3.752 25.109 -13.891 1 83.19 390 GLU A O 1
ATOM 3160 N N . THR A 1 391 ? -1.704 24.188 -13.859 1 70.94 391 THR A N 1
ATOM 3161 C CA . THR A 1 391 ? -1.349 24.812 -15.125 1 70.94 391 THR A CA 1
ATOM 3162 C C . THR A 1 391 ? -1.596 23.859 -16.297 1 70.94 391 THR A C 1
ATOM 3164 O O . THR A 1 391 ? -1.81 24.297 -17.422 1 70.94 391 THR A O 1
ATOM 3167 N N . VAL A 1 392 ? -1.352 22.516 -16.016 1 62.47 392 VAL A N 1
ATOM 3168 C CA . VAL A 1 392 ? -1.577 21.531 -17.062 1 62.47 392 VAL A CA 1
ATOM 3169 C C . VAL A 1 392 ? -2.648 20.531 -16.625 1 62.47 392 VAL A C 1
ATOM 3171 O O . VAL A 1 392 ? -2.613 20.047 -15.5 1 62.47 392 VAL A O 1
ATOM 3174 N N . LYS A 1 393 ? -3.699 20.578 -17.359 1 59.06 393 LYS A N 1
ATOM 3175 C CA . LYS A 1 393 ? -4.805 19.703 -17 1 59.06 393 LYS A CA 1
ATOM 3176 C C . LYS A 1 393 ? -4.344 18.25 -16.906 1 59.06 393 LYS A C 1
ATOM 3178 O O . LYS A 1 393 ? -3.721 17.734 -17.828 1 59.06 393 LYS A O 1
ATOM 3183 N N . ALA A 1 394 ? -4.25 17.891 -15.711 1 55.16 394 ALA A N 1
ATOM 3184 C CA . ALA A 1 394 ? -3.936 16.469 -15.547 1 55.16 394 ALA A CA 1
ATOM 3185 C C . ALA A 1 394 ? -4.945 15.594 -16.281 1 55.16 394 ALA A C 1
ATOM 3187 O O . ALA A 1 394 ? -6.141 15.891 -16.297 1 55.16 394 ALA A O 1
ATOM 3188 N N . VAL A 1 395 ? -4.637 14.812 -17.266 1 51.06 395 VAL A N 1
ATOM 3189 C CA . VAL A 1 395 ? -5.434 13.961 -18.141 1 51.06 395 VAL A CA 1
ATOM 3190 C C . VAL A 1 395 ? -6.406 13.133 -17.297 1 51.06 395 VAL A C 1
ATOM 3192 O O . VAL A 1 395 ? -7.578 12.992 -17.656 1 51.06 395 VAL A O 1
ATOM 3195 N N . ASP A 1 396 ? -5.871 12.422 -16.188 1 59.41 396 ASP A N 1
ATOM 3196 C CA . ASP A 1 396 ? -6.812 11.492 -15.578 1 59.41 396 ASP A CA 1
ATOM 3197 C C . ASP A 1 396 ? -7.102 11.883 -14.125 1 59.41 396 ASP A C 1
ATOM 3199 O O . ASP A 1 396 ? -6.445 11.398 -13.203 1 59.41 396 ASP A O 1
ATOM 3203 N N . SER A 1 397 ? -8.078 12.766 -13.961 1 65.81 397 SER A N 1
ATOM 3204 C CA . SER A 1 397 ? -8.492 13.367 -12.695 1 65.81 397 SER A CA 1
ATOM 3205 C C . SER A 1 397 ? -9.008 12.305 -11.727 1 65.81 397 SER A C 1
ATOM 3207 O O . SER A 1 397 ? -8.727 12.367 -10.523 1 65.81 397 SER A O 1
ATOM 3209 N N . ASN A 1 398 ? -9.461 11.227 -12.281 1 71.12 398 ASN A N 1
ATOM 3210 C CA . ASN A 1 398 ? -10.047 10.219 -11.406 1 71.12 398 ASN A CA 1
ATOM 3211 C C . ASN A 1 398 ? -8.969 9.367 -10.742 1 71.12 398 ASN A C 1
ATOM 3213 O O . ASN A 1 398 ? -9.078 9.023 -9.562 1 71.12 398 ASN A O 1
ATOM 3217 N N . ALA A 1 399 ? -7.965 9.109 -11.539 1 74.31 399 ALA A N 1
ATOM 3218 C CA . ALA A 1 399 ? -6.871 8.305 -11 1 74.31 399 ALA A CA 1
ATOM 3219 C C . ALA A 1 399 ? -6.125 9.062 -9.906 1 74.31 399 ALA A C 1
ATOM 3221 O O . ALA A 1 399 ? -5.727 8.469 -8.898 1 74.31 399 ALA A O 1
ATOM 3222 N N . GLU A 1 400 ? -6.039 10.352 -10.078 1 77.38 400 GLU A N 1
ATOM 3223 C CA . GLU A 1 400 ? -5.336 11.172 -9.102 1 77.38 400 GLU A CA 1
ATOM 3224 C C . GLU A 1 400 ? -6.129 11.273 -7.801 1 77.38 400 GLU A C 1
ATOM 3226 O O . GLU A 1 400 ? -5.551 11.258 -6.711 1 77.38 400 GLU A O 1
ATOM 3231 N N . VAL A 1 401 ? -7.395 11.398 -7.984 1 79.56 401 VAL A N 1
ATOM 3232 C CA . VAL A 1 401 ? -8.258 11.492 -6.816 1 79.56 401 VAL A CA 1
ATOM 3233 C C . VAL A 1 401 ? -8.211 10.188 -6.031 1 79.56 401 VAL A C 1
ATOM 3235 O O . VAL A 1 401 ? -8.133 10.195 -4.797 1 79.56 401 VAL A O 1
ATOM 3238 N N . LYS A 1 402 ? -8.203 9.109 -6.773 1 80.12 402 LYS A N 1
ATOM 3239 C CA . LYS A 1 402 ? -8.148 7.797 -6.133 1 80.12 402 LYS A CA 1
ATOM 3240 C C . LYS A 1 402 ? -6.848 7.621 -5.352 1 80.12 402 LYS A C 1
ATOM 3242 O O . LYS A 1 402 ? -6.859 7.121 -4.227 1 80.12 402 LYS A O 1
ATOM 3247 N N . GLN A 1 403 ? -5.832 8.031 -5.965 1 83.56 403 GLN A N 1
ATOM 3248 C CA . GLN A 1 403 ? -4.531 7.902 -5.32 1 83.56 403 GLN A CA 1
ATOM 3249 C C . GLN A 1 403 ? -4.445 8.781 -4.07 1 83.56 403 GLN A C 1
ATOM 3251 O O . GLN A 1 403 ? -3.859 8.375 -3.064 1 83.56 403 GLN A O 1
ATOM 3256 N N . ARG A 1 404 ? -5.008 9.906 -4.164 1 87.81 404 ARG A N 1
ATOM 3257 C CA . ARG A 1 404 ? -5.004 10.828 -3.031 1 87.81 404 ARG A CA 1
ATOM 3258 C C . ARG A 1 404 ? -5.785 10.25 -1.856 1 87.81 404 ARG A C 1
ATOM 3260 O O . ARG A 1 404 ? -5.309 10.266 -0.719 1 87.81 404 ARG A O 1
ATOM 3267 N N . ILE A 1 405 ? -6.926 9.734 -2.164 1 88.81 405 ILE A N 1
ATOM 3268 C CA . ILE A 1 405 ? -7.777 9.188 -1.112 1 88.81 405 ILE A CA 1
ATOM 3269 C C . ILE A 1 405 ? -7.09 7.988 -0.466 1 88.81 405 ILE A C 1
ATOM 3271 O O . ILE A 1 405 ? -7.121 7.832 0.757 1 88.81 405 ILE A O 1
ATOM 3275 N N . GLN A 1 406 ? -6.457 7.207 -1.278 1 89.5 406 GLN A N 1
ATOM 3276 C CA . GLN A 1 406 ? -5.727 6.059 -0.758 1 89.5 406 GLN A CA 1
ATOM 3277 C C . GLN A 1 406 ? -4.582 6.496 0.146 1 89.5 406 GLN A C 1
ATOM 3279 O O . GLN A 1 406 ? -4.309 5.863 1.168 1 89.5 406 GLN A O 1
ATOM 3284 N N . GLY A 1 407 ? -3.912 7.535 -0.294 1 92.94 407 GLY A N 1
ATOM 3285 C CA . GLY A 1 407 ? -2.818 8.055 0.509 1 92.94 407 GLY A CA 1
ATOM 3286 C C . GLY A 1 407 ? -3.27 8.617 1.844 1 92.94 407 GLY A C 1
ATOM 3287 O O . GLY A 1 407 ? -2.631 8.375 2.871 1 92.94 407 GLY A O 1
ATOM 3288 N N . ILE A 1 408 ? -4.328 9.312 1.833 1 94.44 408 ILE A N 1
ATOM 3289 C CA . ILE A 1 408 ? -4.887 9.883 3.053 1 94.44 408 ILE A CA 1
ATOM 3290 C C . ILE A 1 408 ? -5.289 8.766 4.012 1 94.44 408 ILE A C 1
ATOM 3292 O O . ILE A 1 408 ? -5.004 8.836 5.211 1 94.44 408 ILE A O 1
ATOM 3296 N N . HIS A 1 409 ? -5.91 7.719 3.492 1 94.5 409 HIS A N 1
ATOM 3297 C CA . HIS A 1 409 ? -6.328 6.598 4.324 1 94.5 409 HIS A CA 1
ATOM 3298 C C . HIS A 1 409 ? -5.125 5.828 4.859 1 94.5 409 HIS A C 1
ATOM 3300 O O . HIS A 1 409 ? -5.18 5.258 5.949 1 94.5 409 HIS A O 1
ATOM 3306 N N . PHE A 1 410 ? -4.07 5.742 4.102 1 96.5 410 PHE A N 1
ATOM 3307 C CA . PHE A 1 410 ? -2.846 5.086 4.539 1 96.5 410 PHE A CA 1
ATOM 3308 C C . PHE A 1 410 ? -2.322 5.715 5.824 1 96.5 410 PHE A C 1
ATOM 3310 O O . PHE A 1 410 ? -2.062 5.012 6.805 1 96.5 410 PHE A O 1
ATOM 3317 N N . TRP A 1 411 ? -2.254 7.031 5.844 1 96.94 411 TRP A N 1
ATOM 3318 C CA . TRP A 1 411 ? -1.623 7.742 6.953 1 96.94 411 TRP A CA 1
ATOM 3319 C C . TRP A 1 411 ? -2.611 7.961 8.094 1 96.94 411 TRP A C 1
ATOM 3321 O O . TRP A 1 411 ? -2.242 7.871 9.266 1 96.94 411 TRP A O 1
ATOM 3331 N N . ASN A 1 412 ? -3.826 8.242 7.781 1 95.12 412 ASN A N 1
ATOM 3332 C CA . ASN A 1 412 ? -4.766 8.695 8.805 1 95.12 412 ASN A CA 1
ATOM 3333 C C . ASN A 1 412 ? -5.578 7.539 9.375 1 95.12 412 ASN A C 1
ATOM 3335 O O . ASN A 1 412 ? -6.18 7.664 10.445 1 95.12 412 ASN A O 1
ATOM 3339 N N . THR A 1 413 ? -5.613 6.414 8.688 1 94.06 413 THR A N 1
ATOM 3340 C CA . THR A 1 413 ? -6.469 5.324 9.148 1 94.06 413 THR A CA 1
ATOM 3341 C C . THR A 1 413 ? -5.66 4.043 9.32 1 94.06 413 THR A C 1
ATOM 3343 O O . THR A 1 413 ? -5.609 3.477 10.414 1 94.06 413 THR A O 1
ATOM 3346 N N . LEU A 1 414 ? -4.973 3.623 8.289 1 95.69 414 LEU A N 1
ATOM 3347 C CA . LEU A 1 414 ? -4.312 2.32 8.305 1 95.69 414 LEU A CA 1
ATOM 3348 C C . LEU A 1 414 ? -3.195 2.291 9.344 1 95.69 414 LEU A C 1
ATOM 3350 O O . LEU A 1 414 ? -3.182 1.427 10.219 1 95.69 414 LEU A O 1
ATOM 3354 N N . LEU A 1 415 ? -2.229 3.189 9.227 1 95.94 415 LEU A N 1
ATOM 3355 C CA . LEU A 1 415 ? -1.046 3.145 10.078 1 95.94 415 LEU A CA 1
ATOM 3356 C C . LEU A 1 415 ? -1.426 3.309 11.547 1 95.94 415 LEU A C 1
ATOM 3358 O O . LEU A 1 415 ? -0.972 2.543 12.398 1 95.94 415 LEU A O 1
ATOM 3362 N N . PRO A 1 416 ? -2.295 4.305 11.875 1 92.94 416 PRO A N 1
ATOM 3363 C CA . PRO A 1 416 ? -2.711 4.387 13.273 1 92.94 416 PRO A CA 1
ATOM 3364 C C . PRO A 1 416 ? -3.432 3.125 13.75 1 92.94 416 PRO A C 1
ATOM 3366 O O . PRO A 1 416 ? -3.242 2.693 14.891 1 92.94 416 PRO A O 1
ATOM 3369 N N . LYS A 1 417 ? -4.23 2.545 12.898 1 92.38 417 LYS A N 1
ATOM 3370 C CA . LYS A 1 417 ? -4.969 1.339 13.258 1 92.38 417 LYS A CA 1
ATOM 3371 C C . LYS A 1 417 ? -4.02 0.173 13.523 1 92.38 417 LYS A C 1
ATOM 3373 O O . LYS A 1 417 ? -4.133 -0.513 14.539 1 92.38 417 LYS A O 1
ATOM 3378 N N . ILE A 1 418 ? -3.1 -0.062 12.617 1 92.5 418 ILE A N 1
ATOM 3379 C CA . ILE A 1 418 ? -2.162 -1.173 12.75 1 92.5 418 ILE A CA 1
ATOM 3380 C C . ILE A 1 418 ? -1.271 -0.953 13.969 1 92.5 418 ILE A C 1
ATOM 3382 O O . ILE A 1 418 ? -0.905 -1.908 14.664 1 92.5 418 ILE A O 1
ATOM 3386 N N . ASN A 1 419 ? -0.962 0.277 14.219 1 90.81 419 ASN A N 1
ATOM 3387 C CA . ASN A 1 419 ? -0.126 0.599 15.375 1 90.81 419 ASN A CA 1
ATOM 3388 C C . ASN A 1 419 ? -0.864 0.355 16.688 1 90.81 419 ASN A C 1
ATOM 3390 O O . ASN A 1 419 ? -0.241 0.056 17.703 1 90.81 419 ASN A O 1
ATOM 3394 N N . SER A 1 420 ? -2.141 0.433 16.719 1 88.31 420 SER A N 1
ATOM 3395 C CA . SER A 1 420 ? -2.926 0.345 17.938 1 88.31 420 SER A CA 1
ATOM 3396 C C . SER A 1 420 ? -3.34 -1.094 18.234 1 88.31 420 SER A C 1
ATOM 3398 O O . SER A 1 420 ? -3.719 -1.421 19.359 1 88.31 420 SER A O 1
ATOM 3400 N N . ILE A 1 421 ? -3.297 -1.918 17.219 1 81.75 421 ILE A N 1
ATOM 3401 C CA . ILE A 1 421 ? -3.695 -3.305 17.422 1 81.75 421 ILE A CA 1
ATOM 3402 C C . ILE A 1 421 ? -2.736 -3.973 18.406 1 81.75 421 ILE A C 1
ATOM 3404 O O . ILE A 1 421 ? -1.521 -3.953 18.203 1 81.75 421 ILE A O 1
ATOM 3408 N N . LYS A 1 422 ? -3.248 -4.23 19.688 1 65.44 422 LYS A N 1
ATOM 3409 C CA . LYS A 1 422 ? -2.463 -4.914 20.719 1 65.44 422 LYS A CA 1
ATOM 3410 C C . LYS A 1 422 ? -2.271 -6.387 20.375 1 65.44 422 LYS A C 1
ATOM 3412 O O . LYS A 1 422 ? -3.203 -7.047 19.906 1 65.44 422 LYS A O 1
ATOM 3417 N N . ASN A 1 423 ? -1.126 -6.762 19.875 1 56.75 423 ASN A N 1
ATOM 3418 C CA . ASN A 1 423 ? -0.839 -8.164 19.609 1 56.75 423 ASN A CA 1
ATOM 3419 C C . ASN A 1 423 ? -1.272 -9.055 20.766 1 56.75 423 ASN A C 1
ATOM 3421 O O . ASN A 1 423 ? -0.86 -8.844 21.906 1 56.75 423 ASN A O 1
ATOM 3425 N N . THR A 1 424 ? -2.59 -9.391 20.828 1 45.19 424 THR A N 1
ATOM 3426 C CA . THR A 1 424 ? -3.006 -10.344 21.844 1 45.19 424 THR A CA 1
ATOM 3427 C C . THR A 1 424 ? -2.07 -11.555 21.875 1 45.19 424 THR A C 1
ATOM 3429 O O . THR A 1 424 ? -2.043 -12.344 20.922 1 45.19 424 THR A O 1
ATOM 3432 N N . LEU A 1 425 ? -0.961 -11.438 22.141 1 43.03 425 LEU A N 1
ATOM 3433 C CA . LEU A 1 425 ? -0.402 -12.734 22.516 1 43.03 425 LEU A CA 1
ATOM 3434 C C . LEU A 1 425 ? -1.446 -13.594 23.219 1 43.03 425 LEU A C 1
ATOM 3436 O O . LEU A 1 425 ? -2.109 -13.125 24.156 1 43.03 425 LEU A O 1
ATOM 3440 N N . PRO A 1 426 ? -2.084 -14.508 22.438 1 38.09 426 PRO A N 1
ATOM 3441 C CA . PRO A 1 426 ? -2.826 -15.406 23.328 1 38.09 426 PRO A CA 1
ATOM 3442 C C . PRO A 1 426 ? -2.104 -15.664 24.656 1 38.09 426 PRO A C 1
ATOM 3444 O O . PRO A 1 426 ? -1.124 -16.406 24.688 1 38.09 426 PRO A O 1
ATOM 3447 N N . HIS A 1 427 ? -1.646 -14.812 25.266 1 36.84 427 HIS A N 1
ATOM 3448 C CA . HIS A 1 427 ? -1.276 -15.258 26.609 1 36.84 427 HIS A CA 1
ATOM 3449 C C . HIS A 1 427 ? -2.455 -15.914 27.312 1 36.84 427 HIS A C 1
ATOM 3451 O O . HIS A 1 427 ? -2.914 -15.438 28.344 1 36.84 427 HIS A O 1
ATOM 3457 N N . THR A 1 428 ? -3.5 -16.344 26.609 1 33.88 428 THR A N 1
ATOM 3458 C CA . THR A 1 428 ? -4.27 -17.203 27.5 1 33.88 428 THR A CA 1
ATOM 3459 C C . THR A 1 428 ? -3.426 -18.375 27.984 1 33.88 428 THR A C 1
ATOM 3461 O O . THR A 1 428 ? -3.066 -19.25 27.188 1 33.88 428 THR A O 1
ATOM 3464 N N . LEU A 1 429 ? -2.629 -18.266 28.984 1 34.62 429 LEU A N 1
ATOM 3465 C CA . LEU A 1 429 ? -2.4 -19.422 29.844 1 34.62 429 LEU A CA 1
ATOM 3466 C C . LEU A 1 429 ? -3.666 -20.266 29.969 1 34.62 429 LEU A C 1
ATOM 3468 O O . LEU A 1 429 ? -4.766 -19.719 30.109 1 34.62 429 LEU A O 1
ATOM 3472 N N . PRO A 1 430 ? -3.762 -21.438 29.422 1 31.81 430 PRO A N 1
ATOM 3473 C CA . PRO A 1 430 ? -4.965 -22.203 29.766 1 31.81 430 PRO A CA 1
ATOM 3474 C C . PRO A 1 430 ? -5.57 -21.781 31.109 1 31.81 430 PRO A C 1
ATOM 3476 O O . PRO A 1 430 ? -4.848 -21.359 32 1 31.81 430 PRO A O 1
ATOM 3479 N N . LYS A 1 431 ? -6.805 -21.453 31.078 1 36.41 431 LYS A N 1
ATOM 3480 C CA . LYS A 1 431 ? -7.453 -21.109 32.344 1 36.41 431 LYS A CA 1
ATOM 3481 C C . LYS A 1 431 ? -6.887 -21.938 33.5 1 36.41 431 LYS A C 1
ATOM 3483 O O . LYS A 1 431 ? -6.887 -21.5 34.625 1 36.41 431 LYS A O 1
ATOM 3488 N N . GLU A 1 432 ? -6.605 -23.172 33.188 1 33.59 432 GLU A N 1
ATOM 3489 C CA . GLU A 1 432 ? -6.012 -24.078 34.156 1 33.59 432 GLU A CA 1
ATOM 3490 C C . GLU A 1 432 ? -4.645 -23.562 34.625 1 33.59 432 GLU A C 1
ATOM 3492 O O . GLU A 1 432 ? -4.258 -23.766 35.781 1 33.59 432 GLU A O 1
ATOM 3497 N N . LEU A 1 433 ? -3.826 -23.062 33.562 1 33.5 433 LEU A N 1
ATOM 3498 C CA . LEU A 1 433 ? -2.521 -22.656 34.062 1 33.5 433 LEU A CA 1
ATOM 3499 C C . LEU A 1 433 ? -2.539 -21.188 34.469 1 33.5 433 LEU A C 1
ATOM 3501 O O . LEU A 1 433 ? -1.562 -20.672 35.031 1 33.5 433 LEU A O 1
ATOM 3505 N N . GLN A 1 434 ? -3.312 -20.453 34 1 33.03 434 GLN A N 1
ATOM 3506 C CA . GLN A 1 434 ? -3.439 -19.078 34.438 1 33.03 434 GLN A CA 1
ATOM 3507 C C . GLN A 1 434 ? -3.836 -19.016 35.906 1 33.03 434 GLN A C 1
ATOM 3509 O O . GLN A 1 434 ? -3.555 -18.031 36.594 1 33.03 434 GLN A O 1
ATOM 3514 N N . ASN A 1 435 ? -4.738 -19.797 36.125 1 33.03 435 ASN A N 1
ATOM 3515 C CA . ASN A 1 435 ? -4.984 -20.062 37.531 1 33.03 435 ASN A CA 1
ATOM 3516 C C . ASN A 1 435 ? -3.852 -20.875 38.156 1 33.03 435 ASN A C 1
ATOM 3518 O O . ASN A 1 435 ? -4.09 -21.719 39.031 1 33.03 435 ASN A O 1
ATOM 3522 N N . SER A 1 436 ? -2.828 -21.125 37.375 1 32.94 436 SER A N 1
ATOM 3523 C CA . SER A 1 436 ? -1.731 -21.75 38.094 1 32.94 436 SER A CA 1
ATOM 3524 C C . SER A 1 436 ? -1.248 -20.844 39.25 1 32.94 436 SER A C 1
ATOM 3526 O O . SER A 1 436 ? -1.004 -19.656 39.031 1 32.94 436 SER A O 1
ATOM 3528 N N . PRO A 1 437 ? -1.455 -21.203 40.312 1 35.25 437 PRO A N 1
ATOM 3529 C CA . PRO A 1 437 ? -1.038 -20.422 41.469 1 35.25 437 PRO A CA 1
ATOM 3530 C C . PRO A 1 437 ? 0.35 -19.812 41.312 1 35.25 437 PRO A C 1
ATOM 3532 O O . PRO A 1 437 ? 1.164 -20.312 40.531 1 35.25 437 PRO A O 1
ATOM 3535 N N . ASP A 1 438 ? 0.598 -18.562 41.375 1 40.25 438 ASP A N 1
ATOM 3536 C CA . ASP A 1 438 ? 1.892 -17.891 41.531 1 40.25 438 ASP A CA 1
ATOM 3537 C C . ASP A 1 438 ? 2.998 -18.906 41.812 1 40.25 438 ASP A C 1
ATOM 3539 O O . ASP A 1 438 ? 2.998 -19.547 42.844 1 40.25 438 ASP A O 1
ATOM 3543 N N . PRO A 1 439 ? 3.367 -19.531 40.75 1 42.38 439 PRO A N 1
ATOM 3544 C CA . PRO A 1 439 ? 4.266 -20.625 41.156 1 42.38 439 PRO A CA 1
ATOM 3545 C C . PRO A 1 439 ? 5.152 -20.266 42.344 1 42.38 439 PRO A C 1
ATOM 3547 O O . PRO A 1 439 ? 5.586 -21.141 43.094 1 42.38 439 PRO A O 1
ATOM 3550 N N . ALA A 1 440 ? 5.383 -19.031 42.312 1 43.22 440 ALA A N 1
ATOM 3551 C CA . ALA A 1 440 ? 6.074 -18.469 43.469 1 43.22 440 ALA A CA 1
ATOM 3552 C C . ALA A 1 440 ? 5.129 -18.344 44.656 1 43.22 440 ALA A C 1
ATOM 3554 O O . ALA A 1 440 ? 5.574 -18.281 45.781 1 43.22 440 ALA A O 1
ATOM 3555 N N . ALA A 1 441 ? 3.9 -18.203 44.312 1 48.19 441 ALA A N 1
ATOM 3556 C CA . ALA A 1 441 ? 2.904 -18.125 45.375 1 48.19 441 ALA A CA 1
ATOM 3557 C C . ALA A 1 441 ? 2.84 -19.438 46.156 1 48.19 441 ALA A C 1
ATOM 3559 O O . ALA A 1 441 ? 2.699 -19.422 47.375 1 48.19 441 ALA A O 1
ATOM 3560 N N . GLY A 1 442 ? 2.957 -20.484 45.406 1 50.34 442 GLY A N 1
ATOM 3561 C CA . GLY A 1 442 ? 3.098 -21.797 46.031 1 50.34 442 GLY A CA 1
ATOM 3562 C C . GLY A 1 442 ? 4.359 -21.922 46.875 1 50.34 442 GLY A C 1
ATOM 3563 O O . GLY A 1 442 ? 4.316 -22.391 48 1 50.34 442 GLY A O 1
ATOM 3564 N N . PHE A 1 443 ? 5.391 -21.453 46.25 1 56.41 443 PHE A N 1
ATOM 3565 C CA . PHE A 1 443 ? 6.652 -21.469 47 1 56.41 443 PHE A CA 1
ATOM 3566 C C . PHE A 1 443 ? 6.656 -20.422 48.094 1 56.41 443 PHE A C 1
ATOM 3568 O O . PHE A 1 443 ? 7.199 -20.672 49.188 1 56.41 443 PHE A O 1
ATOM 3575 N N . ARG A 1 444 ? 6.031 -19.391 47.844 1 60.03 444 ARG A N 1
ATOM 3576 C CA . ARG A 1 444 ? 5.883 -18.344 48.875 1 60.03 444 ARG A CA 1
ATOM 3577 C C . ARG A 1 444 ? 4.992 -18.812 50 1 60.03 444 ARG A C 1
ATOM 3579 O O . ARG A 1 444 ? 5.32 -18.594 51.188 1 60.03 444 ARG A O 1
ATOM 3586 N N . ASN A 1 445 ? 3.98 -19.422 49.625 1 64 445 ASN A N 1
ATOM 3587 C CA . ASN A 1 445 ? 3.105 -19.984 50.656 1 64 445 ASN A CA 1
ATOM 3588 C C . ASN A 1 445 ? 3.762 -21.156 51.375 1 64 445 ASN A C 1
ATOM 3590 O O . ASN A 1 445 ? 3.631 -21.312 52.594 1 64 445 ASN A O 1
ATOM 3594 N N . ALA A 1 446 ? 4.477 -21.938 50.625 1 65.69 446 ALA A N 1
ATOM 3595 C CA . ALA A 1 446 ? 5.25 -23.016 51.188 1 65.69 446 ALA A CA 1
ATOM 3596 C C . ALA A 1 446 ? 6.355 -22.484 52.094 1 65.69 446 ALA A C 1
ATOM 3598 O O . ALA A 1 446 ? 6.594 -23.016 53.188 1 65.69 446 ALA A O 1
ATOM 3599 N N . MET A 1 447 ? 6.867 -21.453 51.688 1 65.62 447 MET A N 1
ATOM 3600 C CA . MET A 1 447 ? 7.906 -20.781 52.469 1 65.62 447 MET A CA 1
ATOM 3601 C C . MET A 1 447 ? 7.332 -20.203 53.75 1 65.62 447 MET A C 1
ATOM 3603 O O . MET A 1 447 ? 7.922 -20.375 54.812 1 65.62 447 MET A O 1
ATOM 3607 N N . TYR A 1 448 ? 6.203 -19.641 53.625 1 73.81 448 TYR A N 1
ATOM 3608 C CA . TYR A 1 448 ? 5.586 -19.094 54.812 1 73.81 448 TYR A CA 1
ATOM 3609 C C . TYR A 1 448 ? 5.121 -20.219 55.75 1 73.81 448 TYR A C 1
ATOM 3611 O O . TYR A 1 448 ? 5.242 -20.109 56.969 1 73.81 448 TYR A O 1
ATOM 3619 N N . THR A 1 449 ? 4.68 -21.266 55.25 1 75.69 449 THR A N 1
ATOM 3620 C CA . THR A 1 449 ? 4.293 -22.422 56.031 1 75.69 449 THR A CA 1
ATOM 3621 C C . THR A 1 449 ? 5.512 -23.047 56.719 1 75.69 449 THR A C 1
ATOM 3623 O O . THR A 1 449 ? 5.453 -23.438 57.875 1 75.69 449 THR A O 1
ATOM 3626 N N . LEU A 1 450 ? 6.547 -23.016 55.938 1 74.94 450 LEU A N 1
ATOM 3627 C CA . LEU A 1 450 ? 7.777 -23.578 56.469 1 74.94 450 LEU A CA 1
ATOM 3628 C C . LEU A 1 450 ? 8.383 -22.656 57.531 1 74.94 450 LEU A C 1
ATOM 3630 O O . LEU A 1 450 ? 8.906 -23.125 58.531 1 74.94 450 LEU A O 1
ATOM 3634 N N . LEU A 1 451 ? 8.203 -21.438 57.344 1 77.94 451 LEU A N 1
ATOM 3635 C CA . LEU A 1 451 ? 8.633 -20.453 58.312 1 77.94 451 LEU A CA 1
ATOM 3636 C C . LEU A 1 451 ? 7.824 -20.578 59.594 1 77.94 451 LEU A C 1
ATOM 3638 O O . LEU A 1 451 ? 8.383 -20.516 60.719 1 77.94 451 LEU A O 1
ATOM 3642 N N . GLY A 1 452 ? 6.59 -20.781 59.469 1 76.5 452 GLY A N 1
ATOM 3643 C CA . GLY A 1 452 ? 5.75 -21.047 60.625 1 76.5 452 GLY A CA 1
ATOM 3644 C C . GLY A 1 452 ? 6.148 -22.312 61.375 1 76.5 452 GLY A C 1
ATOM 3645 O O . GLY A 1 452 ? 6.168 -22.328 62.594 1 76.5 452 GLY A O 1
ATOM 3646 N N . LEU A 1 453 ? 6.52 -23.281 60.625 1 80 453 LEU A N 1
ATOM 3647 C CA . LEU A 1 453 ? 6.949 -24.547 61.188 1 80 453 LEU A CA 1
ATOM 3648 C C . LEU A 1 453 ? 8.281 -24.391 61.906 1 80 453 LEU A C 1
ATOM 3650 O O . LEU A 1 453 ? 8.484 -24.953 63 1 80 453 LEU A O 1
ATOM 3654 N N . VAL A 1 454 ? 9.102 -23.672 61.406 1 77.81 454 VAL A N 1
ATOM 3655 C CA . VAL A 1 454 ? 10.398 -23.391 62 1 77.81 454 VAL A CA 1
ATOM 3656 C C . VAL A 1 454 ? 10.203 -22.656 63.344 1 77.81 454 VAL A C 1
ATOM 3658 O O . VAL A 1 454 ? 10.82 -23 64.312 1 77.81 454 VAL A O 1
ATOM 3661 N N . ILE A 1 455 ? 9.305 -21.766 63.375 1 78.69 455 ILE A N 1
ATOM 3662 C CA . ILE A 1 455 ? 9.008 -21.016 64.562 1 78.69 455 ILE A CA 1
ATOM 3663 C C . ILE A 1 455 ? 8.398 -21.938 65.625 1 78.69 455 ILE A C 1
ATOM 3665 O O . ILE A 1 455 ? 8.773 -21.891 66.812 1 78.69 455 ILE A O 1
ATOM 3669 N N . ALA A 1 456 ? 7.594 -22.781 65.25 1 81.5 456 ALA A N 1
ATOM 3670 C CA . ALA A 1 456 ? 6.953 -23.734 66.188 1 81.5 456 ALA A CA 1
ATOM 3671 C C . ALA A 1 456 ? 7.969 -24.703 66.75 1 81.5 456 ALA A C 1
ATOM 3673 O O . ALA A 1 456 ? 7.953 -25 67.938 1 81.5 456 ALA A O 1
ATOM 3674 N N . LEU A 1 457 ? 8.859 -25.062 65.938 1 81.5 457 LEU A N 1
ATOM 3675 C CA . LEU A 1 457 ? 9.867 -26.031 66.375 1 81.5 457 LEU A CA 1
ATOM 3676 C C . LEU A 1 457 ? 10.883 -25.359 67.312 1 81.5 457 LEU A C 1
ATOM 3678 O O . LEU A 1 457 ? 11.336 -25.969 68.25 1 81.5 457 LEU A O 1
ATOM 3682 N N . LEU A 1 458 ? 11.125 -24.156 67.125 1 80.44 458 LEU A N 1
ATOM 3683 C CA . LEU A 1 458 ? 12.016 -23.391 68 1 80.44 458 LEU A CA 1
ATOM 3684 C C . LEU A 1 458 ? 11.391 -23.188 69.375 1 80.44 458 LEU A C 1
ATOM 3686 O O . LEU A 1 458 ? 12.078 -23.281 70.375 1 80.44 458 LEU A O 1
ATOM 3690 N N . ILE A 1 459 ? 10.172 -23 69.375 1 80.06 459 ILE A N 1
ATOM 3691 C CA . ILE A 1 459 ? 9.453 -22.859 70.625 1 80.06 459 ILE A CA 1
ATOM 3692 C C . ILE A 1 459 ? 9.477 -24.172 71.375 1 80.06 459 ILE A C 1
ATOM 3694 O O . ILE A 1 459 ? 9.742 -24.188 72.625 1 80.06 459 ILE A O 1
ATOM 3698 N N . LEU A 1 460 ? 9.352 -25.172 70.688 1 82.94 460 LEU A N 1
ATOM 3699 C CA . LEU A 1 460 ? 9.352 -26.5 71.312 1 82.94 460 LEU A CA 1
ATOM 3700 C C . LEU A 1 460 ? 10.742 -26.844 71.875 1 82.94 460 LEU A C 1
ATOM 3702 O O . LEU A 1 460 ? 10.875 -27.406 72.938 1 82.94 460 LEU A O 1
ATOM 3706 N N . LEU A 1 461 ? 11.609 -26.5 71.125 1 80.56 461 LEU A N 1
ATOM 3707 C CA . LEU A 1 461 ? 12.984 -26.719 71.562 1 80.56 461 LEU A CA 1
ATOM 3708 C C . LEU A 1 461 ? 13.32 -25.906 72.812 1 80.56 461 LEU A C 1
ATOM 3710 O O . LEU A 1 461 ? 13.977 -26.422 73.75 1 80.56 461 LEU A O 1
ATOM 3714 N N . THR A 1 462 ? 12.836 -24.781 72.938 1 81.88 462 THR A N 1
ATOM 3715 C CA . THR A 1 462 ? 13.055 -23.922 74.125 1 81.88 462 THR A CA 1
ATOM 3716 C C . THR A 1 462 ? 12.359 -24.5 75.312 1 81.88 462 THR A C 1
ATOM 3718 O O . THR A 1 462 ? 12.914 -24.469 76.438 1 81.88 462 THR A O 1
ATOM 3721 N N . ILE A 1 463 ? 11.367 -25.062 75.125 1 81.75 463 ILE A N 1
ATOM 3722 C CA . ILE A 1 463 ? 10.625 -25.688 76.188 1 81.75 463 ILE A CA 1
ATOM 3723 C C . ILE A 1 463 ? 11.367 -26.938 76.688 1 81.75 463 ILE A C 1
ATOM 3725 O O . ILE A 1 463 ? 11.516 -27.141 77.875 1 81.75 463 ILE A O 1
ATOM 3729 N N . CYS A 1 464 ? 11.875 -27.578 75.75 1 80.69 464 CYS A N 1
ATOM 3730 C CA . CYS A 1 464 ? 12.609 -28.781 76.125 1 80.69 464 CYS A CA 1
ATOM 3731 C C . CYS A 1 464 ? 13.891 -28.453 76.875 1 80.69 464 CYS A C 1
ATOM 3733 O O . CYS A 1 464 ? 14.234 -29.109 77.875 1 80.69 464 CYS A O 1
ATOM 3735 N N . LEU A 1 465 ? 14.391 -27.453 76.562 1 81.5 465 LEU A N 1
ATOM 3736 C CA . LEU A 1 465 ? 15.617 -27.016 77.188 1 81.5 465 LEU A CA 1
ATOM 3737 C C . LEU A 1 465 ? 15.328 -26.5 78.625 1 81.5 465 LEU A C 1
ATOM 3739 O O . LEU A 1 465 ? 16.094 -26.75 79.5 1 81.5 465 LEU A O 1
ATOM 3743 N N . PHE A 1 466 ? 14.258 -25.969 78.75 1 82.56 466 PHE A N 1
ATOM 3744 C CA . PHE A 1 466 ? 13.828 -25.484 80.062 1 82.56 466 PHE A CA 1
ATOM 3745 C C . PHE A 1 466 ? 13.516 -26.641 81 1 82.56 466 PHE A C 1
ATOM 3747 O O . PHE A 1 466 ? 13.891 -26.609 82.125 1 82.56 466 PHE A O 1
ATOM 3754 N N . LEU A 1 467 ? 13.102 -27.609 80.5 1 81.69 467 LEU A N 1
ATOM 3755 C CA . LEU A 1 467 ? 12.766 -28.781 81.312 1 81.69 467 LEU A CA 1
ATOM 3756 C C . LEU A 1 467 ? 14.023 -29.547 81.688 1 81.69 467 LEU A C 1
ATOM 3758 O O . LEU A 1 467 ? 14.141 -30.047 82.812 1 81.69 467 LEU A O 1
ATOM 3762 N N . LEU A 1 468 ? 14.719 -29.484 80.875 1 80.62 468 LEU A N 1
ATOM 3763 C CA . LEU A 1 468 ? 15.977 -30.172 81.125 1 80.62 468 LEU A CA 1
ATOM 3764 C C . LEU A 1 468 ? 16.781 -29.406 82.188 1 80.62 468 LEU A C 1
ATOM 3766 O O . LEU A 1 468 ? 17.375 -30.016 83.062 1 80.62 468 LEU A O 1
ATOM 3770 N N . LYS A 1 469 ? 16.641 -28.25 82.188 1 80.12 469 LYS A N 1
ATOM 3771 C CA . LYS A 1 469 ? 17.344 -27.422 83.125 1 80.12 469 LYS A CA 1
ATOM 3772 C C . LYS A 1 469 ? 16.672 -27.5 84.5 1 80.12 469 LYS A C 1
ATOM 3774 O O . LYS A 1 469 ? 17.359 -27.562 85.562 1 80.12 469 LYS A O 1
ATOM 3779 N N . ARG A 1 470 ? 15.609 -27.578 84.625 1 78.56 470 ARG A N 1
ATOM 3780 C CA . ARG A 1 470 ? 14.883 -27.672 85.875 1 78.56 470 ARG A CA 1
ATOM 3781 C C . ARG A 1 470 ? 15.141 -29.016 86.562 1 78.56 470 ARG A C 1
ATOM 3783 O O . ARG A 1 470 ? 15.312 -29.078 87.75 1 78.56 470 ARG A O 1
ATOM 3790 N N . ARG A 1 471 ? 15.336 -29.969 85.875 1 73.81 471 ARG A N 1
ATOM 3791 C CA . ARG A 1 471 ? 15.594 -31.281 86.438 1 73.81 471 ARG A CA 1
ATOM 3792 C C . ARG A 1 471 ? 17.047 -31.406 86.875 1 73.81 471 ARG A C 1
ATOM 3794 O O . ARG A 1 471 ? 17.359 -32.125 87.812 1 73.81 471 ARG A O 1
ATOM 3801 N N . ALA A 1 472 ? 17.672 -30.812 86.312 1 70.12 472 ALA A N 1
ATOM 3802 C CA . ALA A 1 472 ? 19.078 -30.859 86.75 1 70.12 472 ALA A CA 1
ATOM 3803 C C . ALA A 1 472 ? 19.281 -30.125 88.062 1 70.12 472 ALA A C 1
ATOM 3805 O O . ALA A 1 472 ? 20.141 -30.516 88.875 1 70.12 472 ALA A O 1
ATOM 3806 N N . LYS A 1 473 ? 18.562 -29.281 88.312 1 59.91 473 LYS A N 1
ATOM 3807 C CA . LYS A 1 473 ? 18.719 -28.547 89.562 1 59.91 473 LYS A CA 1
ATOM 3808 C C . LYS A 1 473 ? 18.109 -29.312 90.75 1 59.91 473 LYS A C 1
ATOM 3810 O O . LYS A 1 473 ? 18.5 -29.141 91.875 1 59.91 473 LYS A O 1
ATOM 3815 N N . GLU A 1 474 ? 17.375 -30.125 90.562 1 56.66 474 GLU A N 1
ATOM 3816 C CA . GLU A 1 474 ? 16.828 -30.875 91.688 1 56.66 474 GLU A CA 1
ATOM 3817 C C . GLU A 1 474 ? 17.734 -32.031 92.062 1 56.66 474 GLU A C 1
ATOM 3819 O O . GLU A 1 474 ? 17.328 -32.906 92.812 1 56.66 474 GLU A O 1
ATOM 3824 N N . GLY A 1 475 ? 18.922 -31.906 91.812 1 49.94 475 GLY A N 1
ATOM 3825 C CA . GLY A 1 475 ? 19.812 -32.906 92.312 1 49.94 475 GLY A CA 1
ATOM 3826 C C . GLY A 1 475 ? 19.938 -32.844 93.812 1 49.94 475 GLY A C 1
ATOM 3827 O O . GLY A 1 475 ? 19.547 -31.859 94.438 1 49.94 475 GLY A O 1
ATOM 3828 N N . PRO A 1 476 ? 20.625 -33.875 94.375 1 45.69 476 PRO A N 1
ATOM 3829 C CA . PRO A 1 476 ? 20.719 -34.312 95.75 1 45.69 476 PRO A CA 1
ATOM 3830 C C . PRO A 1 476 ? 21.453 -33.281 96.625 1 45.69 476 PRO A C 1
ATOM 3832 O O . PRO A 1 476 ? 22.359 -32.594 96.188 1 45.69 476 PRO A O 1
ATOM 3835 N N . SER A 1 477 ? 20.797 -32.688 97.5 1 42.03 477 SER A N 1
ATOM 3836 C CA . SER A 1 477 ? 21.375 -32.156 98.688 1 42.03 477 SER A CA 1
ATOM 3837 C C . SER A 1 477 ? 22.328 -33.125 99.375 1 42.03 477 SER A C 1
ATOM 3839 O O . SER A 1 477 ? 21.938 -34.281 99.625 1 42.03 477 SER A O 1
ATOM 3841 N N . ARG A 1 478 ? 23.578 -33 99.125 1 37.16 478 ARG A N 1
ATOM 3842 C CA . ARG A 1 478 ? 24.75 -33.594 99.75 1 37.16 478 ARG A CA 1
ATOM 3843 C C . ARG A 1 478 ? 24.656 -33.469 101.312 1 37.16 478 ARG A C 1
ATOM 3845 O O . ARG A 1 478 ? 24.422 -32.375 101.812 1 37.16 478 ARG A O 1
ATOM 3852 N N . PHE A 1 479 ? 24.328 -34.562 102 1 32.75 479 PHE A N 1
ATOM 3853 C CA . PHE A 1 479 ? 24.578 -34.812 103.438 1 32.75 479 PHE A CA 1
ATOM 3854 C C . PHE A 1 479 ? 26.062 -34.719 103.75 1 32.75 479 PHE A C 1
ATOM 3856 O O . PHE A 1 479 ? 26.891 -35.312 103.062 1 32.75 479 PHE A O 1
ATOM 3863 N N . HIS A 1 480 ? 26.625 -33.531 104.062 1 35.31 480 HIS A N 1
ATOM 3864 C CA . HIS A 1 480 ? 27.891 -33.312 104.75 1 35.31 480 HIS A CA 1
ATOM 3865 C C . HIS A 1 480 ? 28.031 -34.188 105.938 1 35.31 480 HIS A C 1
ATOM 3867 O O . HIS A 1 480 ? 27.203 -34.156 106.875 1 35.31 480 HIS A O 1
ATOM 3873 N N . MET A 1 481 ? 28.484 -35.5 105.812 1 27.3 481 MET A N 1
ATOM 3874 C CA . MET A 1 481 ? 29 -36.219 106.938 1 27.3 481 MET A CA 1
ATOM 3875 C C . MET A 1 481 ? 30.219 -35.531 107.562 1 27.3 481 MET A C 1
ATOM 3877 O O . MET A 1 481 ? 31.172 -35.219 106.812 1 27.3 481 MET A O 1
ATOM 3881 N N . GLY A 1 482 ? 30.062 -34.594 108.625 1 31.16 482 GLY A N 1
ATOM 3882 C CA . GLY A 1 482 ? 30.953 -34.188 109.688 1 31.16 482 GLY A CA 1
ATOM 3883 C C . GLY A 1 482 ? 31.688 -35.344 110.312 1 31.16 482 GLY A C 1
ATOM 3884 O O . GLY A 1 482 ? 31.094 -36.375 110.625 1 31.16 482 GLY A O 1
ATOM 3885 N N . TYR A 1 483 ? 33.031 -35.531 109.812 1 24.72 483 TYR A N 1
ATOM 3886 C CA . TYR A 1 483 ? 33.969 -35.812 110.875 1 24.72 483 TYR A CA 1
ATOM 3887 C C . TYR A 1 483 ? 34.281 -34.594 111.75 1 24.72 483 TYR A C 1
ATOM 3889 O O . TYR A 1 483 ? 34.188 -33.469 111.25 1 24.72 483 TYR A O 1
ATOM 3897 N N . GLY B 1 1 ? -6.648 -30.391 -13.773 1 52.34 1 GLY B N 1
ATOM 3898 C CA . GLY B 1 1 ? -7.211 -30.375 -12.43 1 52.34 1 GLY B CA 1
ATOM 3899 C C . GLY B 1 1 ? -7.152 -29 -11.781 1 52.34 1 GLY B C 1
ATOM 3900 O O . GLY B 1 1 ? -6.223 -28.234 -12.023 1 52.34 1 GLY B O 1
ATOM 3901 N N . PHE B 1 2 ? -8.188 -28.672 -11.148 1 53.97 2 PHE B N 1
ATOM 3902 C CA . PHE B 1 2 ? -8.242 -27.438 -10.375 1 53.97 2 PHE B CA 1
ATOM 3903 C C . PHE B 1 2 ? -7.68 -27.656 -8.977 1 53.97 2 PHE B C 1
ATOM 3905 O O . PHE B 1 2 ? -8.273 -28.375 -8.164 1 53.97 2 PHE B O 1
ATOM 3912 N N . TYR B 1 3 ? -6.586 -27.156 -8.578 1 52.59 3 TYR B N 1
ATOM 3913 C CA . TYR B 1 3 ? -5.871 -27.219 -7.312 1 52.59 3 TYR B CA 1
ATOM 3914 C C . TYR B 1 3 ? -5.539 -28.656 -6.938 1 52.59 3 TYR B C 1
ATOM 3916 O O . TYR B 1 3 ? -5.582 -29.031 -5.762 1 52.59 3 TYR B O 1
ATOM 3924 N N . PHE B 1 4 ? -5.43 -29.516 -7.914 1 55.06 4 PHE B N 1
ATOM 3925 C CA . PHE B 1 4 ? -5.164 -30.938 -7.707 1 55.06 4 PHE B CA 1
ATOM 3926 C C . PHE B 1 4 ? -6.352 -31.609 -7.035 1 55.06 4 PHE B C 1
ATOM 3928 O O . PHE B 1 4 ? -6.203 -32.688 -6.445 1 55.06 4 PHE B O 1
ATOM 3935 N N . GLU B 1 5 ? -7.418 -30.906 -7.004 1 52.06 5 GLU B N 1
ATOM 3936 C CA . GLU B 1 5 ? -8.57 -31.406 -6.258 1 52.06 5 GLU B CA 1
ATOM 3937 C C . GLU B 1 5 ? -9.664 -31.891 -7.199 1 52.06 5 GLU B C 1
ATOM 3939 O O . GLU B 1 5 ? -10.344 -32.875 -6.91 1 52.06 5 GLU B O 1
ATOM 3944 N N . SER B 1 6 ? -9.867 -31.203 -8.297 1 49.97 6 SER B N 1
ATOM 3945 C CA . SER B 1 6 ? -10.984 -31.547 -9.156 1 49.97 6 SER B CA 1
ATOM 3946 C C . SER B 1 6 ? -10.609 -31.438 -10.633 1 49.97 6 SER B C 1
ATOM 3948 O O . SER B 1 6 ? -9.742 -30.641 -10.992 1 49.97 6 SER B O 1
ATOM 3950 N N . SER B 1 7 ? -11.125 -32.438 -11.328 1 52.41 7 SER B N 1
ATOM 3951 C CA . SER B 1 7 ? -10.906 -32.406 -12.773 1 52.41 7 SER B CA 1
ATOM 3952 C C . SER B 1 7 ? -11.781 -31.359 -13.438 1 52.41 7 SER B C 1
ATOM 3954 O O . SER B 1 7 ? -12.789 -30.922 -12.867 1 52.41 7 SER B O 1
ATOM 3956 N N . SER B 1 8 ? -11.312 -30.797 -14.57 1 57.59 8 SER B N 1
ATOM 3957 C CA . SER B 1 8 ? -12.133 -29.875 -15.352 1 57.59 8 SER B CA 1
ATOM 3958 C C . SER B 1 8 ? -13.398 -30.547 -15.859 1 57.59 8 SER B C 1
ATOM 3960 O O . SER B 1 8 ? -13.383 -31.734 -16.188 1 57.59 8 SER B O 1
ATOM 3962 N N . ASP B 1 9 ? -14.539 -29.938 -15.594 1 54.03 9 ASP B N 1
ATOM 3963 C CA . ASP B 1 9 ? -15.828 -30.438 -16.062 1 54.03 9 ASP B CA 1
ATOM 3964 C C . ASP B 1 9 ? -15.852 -30.562 -17.578 1 54.03 9 ASP B C 1
ATOM 3966 O O . ASP B 1 9 ? -16.562 -31.422 -18.125 1 54.03 9 ASP B O 1
A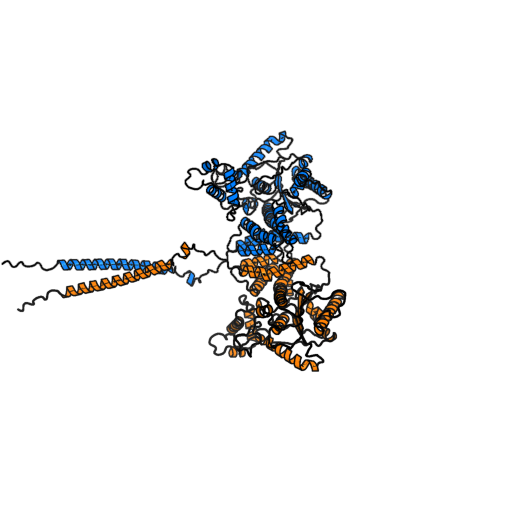TOM 3970 N N . LEU B 1 10 ? -15.109 -29.703 -18.25 1 59.41 10 LEU B N 1
ATOM 3971 C CA . LEU B 1 10 ? -15.203 -29.719 -19.703 1 59.41 10 LEU B CA 1
ATOM 3972 C C . LEU B 1 10 ? -13.938 -30.312 -20.328 1 59.41 10 LEU B C 1
ATOM 3974 O O . LEU B 1 10 ? -12.828 -29.906 -19.984 1 59.41 10 LEU B O 1
ATOM 3978 N N . PRO B 1 11 ? -14.156 -31.359 -21 1 63.91 11 PRO B N 1
ATOM 3979 C CA . PRO B 1 11 ? -12.992 -31.875 -21.734 1 63.91 11 PRO B CA 1
ATOM 3980 C C . PRO B 1 11 ? -12.438 -30.875 -22.734 1 63.91 11 PRO B C 1
ATOM 3982 O O . PRO B 1 11 ? -13.195 -30.25 -23.469 1 63.91 11 PRO B O 1
ATOM 3985 N N . PHE B 1 12 ? -11.211 -30.547 -22.594 1 71.62 12 PHE B N 1
ATOM 3986 C CA . PHE B 1 12 ? -10.547 -29.703 -23.562 1 71.62 12 PHE B CA 1
ATOM 3987 C C . PHE B 1 12 ? -10.117 -30.516 -24.781 1 71.62 12 PHE B C 1
ATOM 3989 O O . PHE B 1 12 ? -9.242 -31.375 -24.688 1 71.62 12 PHE B O 1
ATOM 3996 N N . SER B 1 13 ? -10.891 -30.25 -25.844 1 75.94 13 SER B N 1
ATOM 3997 C CA . SER B 1 13 ? -10.477 -30.922 -27.078 1 75.94 13 SER B CA 1
ATOM 3998 C C . SER B 1 13 ? -9.211 -30.297 -27.656 1 75.94 13 SER B C 1
ATOM 4000 O O . SER B 1 13 ? -9.102 -29.062 -27.719 1 75.94 13 SER B O 1
ATOM 4002 N N . GLY B 1 14 ? -8.227 -31.156 -27.906 1 80.75 14 GLY B N 1
ATOM 4003 C CA . GLY B 1 14 ? -6.996 -30.688 -28.516 1 80.75 14 GLY B CA 1
ATOM 4004 C C . GLY B 1 14 ? -7.098 -30.547 -30.031 1 80.75 14 GLY B C 1
ATOM 4005 O O . GLY B 1 14 ? -6.09 -30.312 -30.703 1 80.75 14 GLY B O 1
ATOM 4006 N N . GLN B 1 15 ? -8.266 -30.609 -30.547 1 80.81 15 GLN B N 1
ATOM 4007 C CA . GLN B 1 15 ? -8.461 -30.672 -31.984 1 80.81 15 GLN B CA 1
ATOM 4008 C C . GLN B 1 15 ? -7.961 -29.406 -32.688 1 80.81 15 GLN B C 1
ATOM 4010 O O . GLN B 1 15 ? -7.293 -29.484 -33.719 1 80.81 15 GLN B O 1
ATOM 4015 N N . ASP B 1 16 ? -8.258 -28.297 -32.125 1 85.81 16 ASP B N 1
ATOM 4016 C CA . ASP B 1 16 ? -7.914 -27.047 -32.75 1 85.81 16 ASP B CA 1
ATOM 4017 C C . ASP B 1 16 ? -6.402 -26.828 -32.781 1 85.81 16 ASP B C 1
ATOM 4019 O O . ASP B 1 16 ? -5.879 -26.203 -33.719 1 85.81 16 ASP B O 1
ATOM 4023 N N . LEU B 1 17 ? -5.762 -27.359 -31.828 1 86.81 17 LEU B N 1
ATOM 4024 C CA . LEU B 1 17 ? -4.305 -27.281 -31.828 1 86.81 17 LEU B CA 1
ATOM 4025 C C . LEU B 1 17 ? -3.707 -28.344 -32.75 1 86.81 17 LEU B C 1
ATOM 4027 O O . LEU B 1 17 ? -2.668 -28.109 -33.375 1 86.81 17 LEU B O 1
ATOM 4031 N N . ALA B 1 18 ? -4.371 -29.453 -32.781 1 88.19 18 ALA B N 1
ATOM 4032 C CA . ALA B 1 18 ? -3.883 -30.562 -33.594 1 88.19 18 ALA B CA 1
ATOM 4033 C C . ALA B 1 18 ? -3.896 -30.203 -35.094 1 88.19 18 ALA B C 1
ATOM 4035 O O . ALA B 1 18 ? -3.035 -30.656 -35.844 1 88.19 18 ALA B O 1
ATOM 4036 N N . VAL B 1 19 ? -4.738 -29.391 -35.469 1 88.5 19 VAL B N 1
ATOM 4037 C CA . VAL B 1 19 ? -4.867 -28.984 -36.844 1 88.5 19 VAL B CA 1
ATOM 4038 C C . VAL B 1 19 ? -3.645 -28.172 -37.281 1 88.5 19 VAL B C 1
ATOM 4040 O O . VAL B 1 19 ? -3.318 -28.094 -38.469 1 88.5 19 VAL B O 1
ATOM 4043 N N . GLU B 1 20 ? -2.992 -27.688 -36.281 1 89.12 20 GLU B N 1
ATOM 4044 C CA . GLU B 1 20 ? -1.816 -26.875 -36.562 1 89.12 20 GLU B CA 1
ATOM 4045 C C . GLU B 1 20 ? -0.582 -27.734 -36.781 1 89.12 20 GLU B C 1
ATOM 4047 O O . GLU B 1 20 ? 0.524 -27.219 -36.969 1 89.12 20 GLU B O 1
ATOM 4052 N N . GLY B 1 21 ? -0.729 -29.078 -36.719 1 90.5 21 GLY B N 1
ATOM 4053 C CA . GLY B 1 21 ? 0.362 -29.969 -37.094 1 90.5 21 GLY B CA 1
ATOM 4054 C C . GLY B 1 21 ? 1.069 -30.562 -35.875 1 90.5 21 GLY B C 1
ATOM 4055 O O . GLY B 1 21 ? 2.232 -30.969 -36 1 90.5 21 GLY B O 1
ATOM 4056 N N . ILE B 1 22 ? 0.369 -30.547 -34.75 1 92.75 22 ILE B N 1
ATOM 4057 C CA . ILE B 1 22 ? 0.963 -31.156 -33.562 1 92.75 22 ILE B CA 1
ATOM 4058 C C . ILE B 1 22 ? 0.022 -32.219 -33 1 92.75 22 ILE B C 1
ATOM 4060 O O . ILE B 1 22 ? -1.187 -32.188 -33.25 1 92.75 22 ILE B O 1
ATOM 4064 N N . ILE B 1 23 ? 0.603 -33.188 -32.344 1 94.31 23 ILE B N 1
ATOM 4065 C CA . ILE B 1 23 ? -0.182 -34.219 -31.656 1 94.31 23 ILE B CA 1
ATOM 4066 C C . ILE B 1 23 ? -0.408 -33.781 -30.203 1 94.31 23 ILE B C 1
ATOM 4068 O O . ILE B 1 23 ? 0.542 -33.469 -29.484 1 94.31 23 ILE B O 1
ATOM 4072 N N . VAL B 1 24 ? -1.667 -33.719 -29.844 1 92.81 24 VAL B N 1
ATOM 4073 C CA . VAL B 1 24 ? -2.021 -33.312 -28.484 1 92.81 24 VAL B CA 1
ATOM 4074 C C . VAL B 1 24 ? -2.465 -34.531 -27.672 1 92.81 24 VAL B C 1
ATOM 4076 O O . VAL B 1 24 ? -3.381 -35.25 -28.078 1 92.81 24 VAL B O 1
ATOM 4079 N N . VAL B 1 25 ? -1.781 -34.781 -26.562 1 92.81 25 VAL B N 1
ATOM 4080 C CA . VAL B 1 25 ? -2.133 -35.875 -25.656 1 92.81 25 VAL B CA 1
ATOM 4081 C C . VAL B 1 25 ? -2.609 -35.312 -24.328 1 92.81 25 VAL B C 1
ATOM 4083 O O . VAL B 1 25 ? -1.878 -34.562 -23.672 1 92.81 25 VAL B O 1
ATOM 4086 N N . SER B 1 26 ? -3.82 -35.594 -23.953 1 89.5 26 SER B N 1
ATOM 4087 C CA . SER B 1 26 ? -4.367 -35.219 -22.656 1 89.5 26 SER B CA 1
ATOM 4088 C C . SER B 1 26 ? -4.406 -36.406 -21.703 1 89.5 26 SER B C 1
ATOM 4090 O O . SER B 1 26 ? -4.777 -37.5 -22.078 1 89.5 26 SER B O 1
ATOM 4092 N N . ILE B 1 27 ? -3.982 -36.156 -20.484 1 89 27 ILE B N 1
ATOM 4093 C CA . ILE B 1 27 ? -3.906 -37.25 -19.531 1 89 27 ILE B CA 1
ATOM 4094 C C . ILE B 1 27 ? -4.762 -36.906 -18.297 1 89 27 ILE B C 1
ATOM 4096 O O . ILE B 1 27 ? -4.961 -35.75 -17.969 1 89 27 ILE B O 1
ATOM 4100 N N . ASN B 1 28 ? -5.285 -37.938 -17.672 1 87.38 28 ASN B N 1
ATOM 4101 C CA . ASN B 1 28 ? -5.938 -37.844 -16.375 1 87.38 28 ASN B CA 1
ATOM 4102 C C . ASN B 1 28 ? -5.074 -38.438 -15.266 1 87.38 28 ASN B C 1
ATOM 4104 O O . ASN B 1 28 ? -4.188 -39.25 -15.531 1 87.38 28 ASN B O 1
ATOM 4108 N N . TYR B 1 29 ? -5.273 -38 -14.148 1 91.69 29 TYR B N 1
ATOM 4109 C CA . TYR B 1 29 ? -4.535 -38.5 -13 1 91.69 29 TYR B CA 1
ATOM 4110 C C . TYR B 1 29 ? -5.367 -38.406 -11.727 1 91.69 29 TYR B C 1
ATOM 4112 O O . TYR B 1 29 ? -6.367 -37.688 -11.695 1 91.69 29 TYR B O 1
ATOM 4120 N N . ARG B 1 30 ? -5.004 -39.125 -10.75 1 91.62 30 ARG B N 1
ATOM 4121 C CA . ARG B 1 30 ? -5.723 -39.125 -9.477 1 91.62 30 ARG B CA 1
ATOM 4122 C C . ARG B 1 30 ? -5.516 -37.781 -8.75 1 91.62 30 ARG B C 1
ATOM 4124 O O . ARG B 1 30 ? -4.41 -37.25 -8.75 1 91.62 30 ARG B O 1
ATOM 4131 N N . LEU B 1 31 ? -6.512 -37.281 -8.141 1 89.75 31 LEU B N 1
ATOM 4132 C CA . LEU B 1 31 ? -6.508 -35.969 -7.477 1 89.75 31 LEU B CA 1
ATOM 4133 C C . LEU B 1 31 ? -6.836 -36.125 -5.992 1 89.75 31 LEU B C 1
ATOM 4135 O O . LEU B 1 31 ? -7.184 -37.219 -5.539 1 89.75 31 LEU B O 1
ATOM 4139 N N . ASN B 1 32 ? -6.672 -35.094 -5.301 1 88.94 32 ASN B N 1
ATOM 4140 C CA . ASN B 1 32 ? -7.086 -34.969 -3.906 1 88.94 32 ASN B CA 1
ATOM 4141 C C . ASN B 1 32 ? -6.527 -36.125 -3.057 1 88.94 32 ASN B C 1
ATOM 4143 O O . ASN B 1 32 ? -5.348 -36.469 -3.17 1 88.94 32 ASN B O 1
ATOM 4147 N N . ILE B 1 33 ? -7.348 -36.719 -2.227 1 89.5 33 ILE B N 1
ATOM 4148 C CA . ILE B 1 33 ? -6.906 -37.75 -1.283 1 89.5 33 ILE B CA 1
ATOM 4149 C C . ILE B 1 33 ? -6.453 -39 -2.043 1 89.5 33 ILE B C 1
ATOM 4151 O O . ILE B 1 33 ? -5.578 -39.719 -1.581 1 89.5 33 ILE B O 1
ATOM 4155 N N . PHE B 1 34 ? -6.93 -39.188 -3.219 1 91.44 34 PHE B N 1
ATOM 4156 C CA . PHE B 1 34 ? -6.602 -40.406 -3.992 1 91.44 34 PHE B CA 1
ATOM 4157 C C . PHE B 1 34 ? -5.23 -40.25 -4.645 1 91.44 34 PHE B C 1
ATOM 4159 O O . PHE B 1 34 ? -4.57 -41.25 -4.926 1 91.44 34 PHE B O 1
ATOM 4166 N N . GLY B 1 35 ? -4.848 -39.062 -4.805 1 92.75 35 GLY B N 1
ATOM 4167 C CA . GLY B 1 35 ? -3.576 -38.844 -5.477 1 92.75 35 GLY B CA 1
ATOM 4168 C C . GLY B 1 35 ? -2.471 -38.406 -4.531 1 92.75 35 GLY B C 1
ATOM 4169 O O . GLY B 1 35 ? -1.287 -38.625 -4.824 1 92.75 35 GLY B O 1
ATOM 4170 N N . PHE B 1 36 ? -2.869 -37.938 -3.355 1 93 36 PHE B N 1
ATOM 4171 C CA . PHE B 1 36 ? -1.837 -37.25 -2.582 1 93 36 PHE B CA 1
ATOM 4172 C C . PHE B 1 36 ? -1.971 -37.594 -1.1 1 93 36 PHE B C 1
ATOM 4174 O O . PHE B 1 36 ? -1.5 -36.812 -0.248 1 93 36 PHE B O 1
ATOM 4181 N N . PHE B 1 37 ? -2.58 -38.656 -0.787 1 92.69 37 PHE B N 1
ATOM 4182 C CA . PHE B 1 37 ? -2.65 -39.188 0.578 1 92.69 37 PHE B CA 1
ATOM 4183 C C . PHE B 1 37 ? -1.274 -39.594 1.066 1 92.69 37 PHE B C 1
ATOM 4185 O O . PHE B 1 37 ? -0.629 -40.469 0.448 1 92.69 37 PHE B O 1
ATOM 4192 N N . CYS B 1 38 ? -0.846 -39 2.215 1 93.81 38 CYS B N 1
ATOM 4193 C CA . CYS B 1 38 ? 0.508 -39.281 2.689 1 93.81 38 CYS B CA 1
ATOM 4194 C C . CYS B 1 38 ? 0.526 -39.5 4.199 1 93.81 38 CYS B C 1
ATOM 4196 O O . CYS B 1 38 ? -0.023 -38.688 4.949 1 93.81 38 CYS B O 1
ATOM 4198 N N . LEU B 1 39 ? 1.171 -40.562 4.641 1 92.38 39 LEU B N 1
ATOM 4199 C CA . LEU B 1 39 ? 1.356 -40.812 6.062 1 92.38 39 LEU B CA 1
ATOM 4200 C C . LEU B 1 39 ? 2.838 -40.938 6.406 1 92.38 39 LEU B C 1
ATOM 4202 O O . LEU B 1 39 ? 3.197 -41.438 7.473 1 92.38 39 LEU B O 1
ATOM 4206 N N . GLY B 1 40 ? 3.627 -40.562 5.48 1 91.88 40 GLY B N 1
ATOM 4207 C CA . GLY B 1 40 ? 5.059 -40.594 5.738 1 91.88 40 GLY B CA 1
ATOM 4208 C C . GLY B 1 40 ? 5.652 -41.969 5.691 1 91.88 40 GLY B C 1
ATOM 4209 O O . GLY B 1 40 ? 6.66 -42.25 6.352 1 91.88 40 GLY B O 1
ATOM 4210 N N . SER B 1 41 ? 4.98 -42.844 4.934 1 90.94 41 SER B N 1
ATOM 4211 C CA . SER B 1 41 ? 5.422 -44.219 4.762 1 90.94 41 SER B CA 1
ATOM 4212 C C . SER B 1 41 ? 5.277 -44.656 3.314 1 90.94 41 SER B C 1
ATOM 4214 O O . SER B 1 41 ? 4.629 -44 2.51 1 90.94 41 SER B O 1
ATOM 4216 N N . ALA B 1 42 ? 5.867 -45.781 2.984 1 91.19 42 ALA B N 1
ATOM 4217 C CA . ALA B 1 42 ? 5.828 -46.312 1.622 1 91.19 42 ALA B CA 1
ATOM 4218 C C . ALA B 1 42 ? 4.41 -46.688 1.223 1 91.19 42 ALA B C 1
ATOM 4220 O O . ALA B 1 42 ? 4.031 -46.594 0.053 1 91.19 42 ALA B O 1
ATOM 4221 N N . GLU B 1 43 ? 3.621 -47.125 2.188 1 89.69 43 GLU B N 1
ATOM 4222 C CA . GLU B 1 43 ? 2.254 -47.562 1.903 1 89.69 43 GLU B CA 1
ATOM 4223 C C . GLU B 1 43 ? 1.357 -46.375 1.584 1 89.69 43 GLU B C 1
ATOM 4225 O O . GLU B 1 43 ? 0.389 -46.5 0.833 1 89.69 43 GLU B O 1
ATOM 4230 N N . ALA B 1 44 ? 1.669 -45.312 2.199 1 93.38 44 ALA B N 1
ATOM 4231 C CA . ALA B 1 44 ? 0.986 -44.062 1.949 1 93.38 44 ALA B CA 1
ATOM 4232 C C . ALA B 1 44 ? 1.984 -42.938 1.622 1 93.38 44 ALA B C 1
ATOM 4234 O O . ALA B 1 44 ? 2.15 -42 2.398 1 93.38 44 ALA B O 1
ATOM 4235 N N . ARG B 1 45 ? 2.498 -43.062 0.417 1 93.69 45 ARG B N 1
ATOM 4236 C CA . ARG B 1 45 ? 3.701 -42.312 0.049 1 93.69 45 ARG B CA 1
ATOM 4237 C C . ARG B 1 45 ? 3.355 -40.906 -0.428 1 93.69 45 ARG B C 1
ATOM 4239 O O . ARG B 1 45 ? 4.238 -40.062 -0.562 1 93.69 45 ARG B O 1
ATOM 4246 N N . GLY B 1 46 ? 2.125 -40.719 -0.656 1 93.69 46 GLY B N 1
ATOM 4247 C CA . GLY B 1 46 ? 1.789 -39.5 -1.367 1 93.69 46 GLY B CA 1
ATOM 4248 C C . GLY B 1 46 ? 2.201 -39.531 -2.828 1 93.69 46 GLY B C 1
ATOM 4249 O O . GLY B 1 46 ? 2.656 -40.562 -3.33 1 93.69 46 GLY B O 1
ATOM 4250 N N . ASN B 1 47 ? 1.895 -38.625 -3.574 1 95.56 47 ASN B N 1
ATOM 4251 C CA . ASN B 1 47 ? 2.371 -38.312 -4.914 1 95.56 47 ASN B CA 1
ATOM 4252 C C . ASN B 1 47 ? 1.891 -39.344 -5.941 1 95.56 47 ASN B C 1
ATOM 4254 O O . ASN B 1 47 ? 2.516 -39.5 -6.988 1 95.56 47 ASN B O 1
ATOM 4258 N N . LEU B 1 48 ? 0.839 -40.062 -5.621 1 96 48 LEU B N 1
ATOM 4259 C CA . LEU B 1 48 ? 0.304 -40.969 -6.613 1 96 48 LEU B CA 1
ATOM 4260 C C . LEU B 1 48 ? -0.191 -40.219 -7.844 1 96 48 LEU B C 1
ATOM 4262 O O . LEU B 1 48 ? -0.107 -40.719 -8.969 1 96 48 LEU B O 1
ATOM 4266 N N . GLY B 1 49 ? -0.685 -39.062 -7.605 1 95.19 49 GLY B N 1
ATOM 4267 C CA . GLY B 1 49 ? -1.083 -38.219 -8.727 1 95.19 49 GLY B CA 1
ATOM 4268 C C . GLY B 1 49 ? 0.072 -37.844 -9.641 1 95.19 49 GLY B C 1
ATOM 4269 O O . GLY B 1 49 ? -0.063 -37.875 -10.867 1 95.19 49 GLY B O 1
ATOM 4270 N N . LEU B 1 50 ? 1.214 -37.562 -9.117 1 96.25 50 LEU B N 1
ATOM 4271 C CA . LEU B 1 50 ? 2.4 -37.25 -9.906 1 96.25 50 LEU B CA 1
ATOM 4272 C C . LEU B 1 50 ? 2.912 -38.5 -10.617 1 96.25 50 LEU B C 1
ATOM 4274 O O . LEU B 1 50 ? 3.385 -38.406 -11.758 1 96.25 50 LEU B O 1
ATOM 4278 N N . LEU B 1 51 ? 2.811 -39.594 -9.914 1 97.31 51 LEU B N 1
ATOM 4279 C CA . LEU B 1 51 ? 3.264 -40.844 -10.508 1 97.31 51 LEU B CA 1
ATOM 4280 C C . LEU B 1 51 ? 2.385 -41.219 -11.695 1 97.31 51 LEU B C 1
ATOM 4282 O O . LEU B 1 51 ? 2.877 -41.781 -12.688 1 97.31 51 LEU B O 1
ATOM 4286 N N . ASP B 1 52 ? 1.089 -40.969 -11.539 1 96.88 52 ASP B N 1
ATOM 4287 C CA . ASP B 1 52 ? 0.211 -41.156 -12.688 1 96.88 52 ASP B CA 1
ATOM 4288 C C . ASP B 1 52 ? 0.691 -40.344 -13.891 1 96.88 52 ASP B C 1
ATOM 4290 O O . ASP B 1 52 ? 0.721 -40.875 -15.016 1 96.88 52 ASP B O 1
ATOM 4294 N N . GLN B 1 53 ? 1.01 -39.156 -13.688 1 96.94 53 GLN B N 1
ATOM 4295 C CA . GLN B 1 53 ? 1.507 -38.281 -14.758 1 96.94 53 GLN B CA 1
ATOM 4296 C C . GLN B 1 53 ? 2.824 -38.812 -15.32 1 96.94 53 GLN B C 1
ATOM 4298 O O . GLN B 1 53 ? 3.014 -38.844 -16.547 1 96.94 53 GLN B O 1
ATOM 4303 N N . TYR B 1 54 ? 3.686 -39.281 -14.445 1 97.81 54 TYR B N 1
ATOM 4304 C CA . TYR B 1 54 ? 4.984 -39.812 -14.836 1 97.81 54 TYR B CA 1
ATOM 4305 C C . TYR B 1 54 ? 4.824 -41.031 -15.727 1 97.81 54 TYR B C 1
ATOM 4307 O O . TYR B 1 54 ? 5.453 -41.125 -16.781 1 97.81 54 TYR B O 1
ATOM 4315 N N . PHE B 1 55 ? 3.988 -41.906 -15.328 1 97.81 55 PHE B N 1
ATOM 4316 C CA . PHE B 1 55 ? 3.785 -43.094 -16.109 1 97.81 55 PHE B CA 1
ATOM 4317 C C . PHE B 1 55 ? 3.152 -42.781 -17.453 1 97.81 55 PHE B C 1
ATOM 4319 O O . PHE B 1 55 ? 3.436 -43.438 -18.453 1 97.81 55 PHE B O 1
ATOM 4326 N N . SER B 1 56 ? 2.299 -41.812 -17.438 1 96.75 56 SER B N 1
ATOM 4327 C CA . SER B 1 56 ? 1.735 -41.375 -18.703 1 96.75 56 SER B CA 1
ATOM 4328 C C . SER B 1 56 ? 2.818 -40.812 -19.625 1 96.75 56 SER B C 1
ATOM 4330 O O . SER B 1 56 ? 2.789 -41.031 -20.844 1 96.75 56 SER B O 1
ATOM 4332 N N . LEU B 1 57 ? 3.74 -40.094 -19.109 1 97.62 57 LEU B N 1
ATOM 4333 C CA . LEU B 1 57 ? 4.848 -39.531 -19.891 1 97.62 57 LEU B CA 1
ATOM 4334 C C . LEU B 1 57 ? 5.699 -40.656 -20.484 1 97.62 57 LEU B C 1
ATOM 4336 O O . LEU B 1 57 ? 6.102 -40.594 -21.641 1 97.62 57 LEU B O 1
ATOM 4340 N N . LEU B 1 58 ? 5.934 -41.688 -19.672 1 97.81 58 LEU B N 1
ATOM 4341 C CA . LEU B 1 58 ? 6.688 -42.844 -20.172 1 97.81 58 LEU B CA 1
ATOM 4342 C C . LEU B 1 58 ? 5.957 -43.5 -21.328 1 97.81 58 LEU B C 1
ATOM 4344 O O . LEU B 1 58 ? 6.574 -43.875 -22.328 1 97.81 58 LEU B O 1
ATOM 4348 N N . TRP B 1 59 ? 4.688 -43.594 -21.125 1 97.81 59 TRP B N 1
ATOM 4349 C CA . TRP B 1 59 ? 3.885 -44.219 -22.172 1 97.81 59 TRP B CA 1
ATOM 4350 C C . TRP B 1 59 ? 3.959 -43.406 -23.469 1 97.81 59 TRP B C 1
ATOM 4352 O O . TRP B 1 59 ? 4.082 -43.969 -24.562 1 97.81 59 TRP B O 1
ATOM 4362 N N . VAL B 1 60 ? 3.824 -42.156 -23.391 1 97.38 60 VAL B N 1
ATOM 4363 C CA . VAL B 1 60 ? 3.863 -41.281 -24.562 1 97.38 60 VAL B CA 1
ATOM 4364 C C . VAL B 1 60 ? 5.223 -41.406 -25.234 1 97.38 60 VAL B C 1
ATOM 4366 O O . VAL B 1 60 ? 5.305 -41.531 -26.469 1 97.38 60 VAL B O 1
ATOM 4369 N N . LYS B 1 61 ? 6.277 -41.344 -24.484 1 97.12 61 LYS B N 1
ATOM 4370 C CA . LYS B 1 61 ? 7.629 -41.469 -25.031 1 97.12 61 LYS B CA 1
ATOM 4371 C C . LYS B 1 61 ? 7.805 -42.75 -25.812 1 97.12 61 LYS B C 1
ATOM 4373 O O . LYS B 1 61 ? 8.398 -42.75 -26.891 1 97.12 61 LYS B O 1
ATOM 4378 N N . GLU B 1 62 ? 7.195 -43.781 -25.359 1 97.06 62 GLU B N 1
ATOM 4379 C CA . GLU B 1 62 ? 7.359 -45.125 -25.953 1 97.06 62 GLU B CA 1
ATOM 4380 C C . GLU B 1 62 ? 6.453 -45.312 -27.156 1 97.06 62 GLU B C 1
ATOM 4382 O O . GLU B 1 62 ? 6.801 -46 -28.109 1 97.06 62 GLU B O 1
ATOM 4387 N N . ASN B 1 63 ? 5.316 -44.594 -27.156 1 97.62 63 ASN B N 1
ATOM 4388 C CA . ASN B 1 63 ? 4.281 -45 -28.094 1 97.62 63 ASN B CA 1
ATOM 4389 C C . ASN B 1 63 ? 3.957 -43.906 -29.109 1 97.62 63 ASN B C 1
ATOM 4391 O O . ASN B 1 63 ? 3.32 -44.156 -30.125 1 97.62 63 ASN B O 1
ATOM 4395 N N . ILE B 1 64 ? 4.391 -42.75 -28.922 1 96.56 64 ILE B N 1
ATOM 4396 C CA . ILE B 1 64 ? 3.896 -41.625 -29.688 1 96.56 64 ILE B CA 1
ATOM 4397 C C . ILE B 1 64 ? 4.293 -41.781 -31.156 1 96.56 64 ILE B C 1
ATOM 4399 O O . ILE B 1 64 ? 3.637 -41.219 -32.062 1 96.56 64 ILE B O 1
ATOM 4403 N N . LYS B 1 65 ? 5.355 -42.531 -31.391 1 96.31 65 LYS B N 1
ATOM 4404 C CA . LYS B 1 65 ? 5.805 -42.781 -32.75 1 96.31 65 LYS B CA 1
ATOM 4405 C C . LYS B 1 65 ? 4.727 -43.469 -33.562 1 96.31 65 LYS B C 1
ATOM 4407 O O . LYS B 1 65 ? 4.605 -43.25 -34.781 1 96.31 65 LYS B O 1
ATOM 4412 N N . HIS B 1 66 ? 3.973 -44.25 -32.969 1 97.19 66 HIS B N 1
ATOM 4413 C CA . HIS B 1 66 ? 2.924 -45 -33.625 1 97.19 66 HIS B CA 1
ATOM 4414 C C . HIS B 1 66 ? 1.735 -44.094 -33.969 1 97.19 66 HIS B C 1
ATOM 4416 O O . HIS B 1 66 ? 0.864 -44.5 -34.75 1 97.19 66 HIS B O 1
ATOM 4422 N N . PHE B 1 67 ? 1.776 -42.938 -33.469 1 94.5 67 PHE B N 1
ATOM 4423 C CA . PHE B 1 67 ? 0.704 -41.969 -33.75 1 94.5 67 PHE B CA 1
ATOM 4424 C C . PHE B 1 67 ? 1.195 -40.844 -34.625 1 94.5 67 PHE B C 1
ATOM 4426 O O . PHE B 1 67 ? 0.492 -39.844 -34.812 1 94.5 67 PHE B O 1
ATOM 4433 N N . GLY B 1 68 ? 2.43 -41.062 -35.031 1 94.56 68 GLY B N 1
ATOM 4434 C CA . GLY B 1 68 ? 2.98 -40.062 -35.938 1 94.56 68 GLY B CA 1
ATOM 4435 C C . GLY B 1 68 ? 3.75 -38.969 -35.25 1 94.56 68 GLY B C 1
ATOM 4436 O O . GLY B 1 68 ? 4.156 -38 -35.844 1 94.56 68 GLY B O 1
ATOM 4437 N N . GLY B 1 69 ? 3.842 -39.156 -33.969 1 94.81 69 GLY B N 1
ATOM 4438 C CA . GLY B 1 69 ? 4.582 -38.188 -33.188 1 94.81 69 GLY B CA 1
ATOM 4439 C C . GLY B 1 69 ? 6.062 -38.5 -33.094 1 94.81 69 GLY B C 1
ATOM 4440 O O . GLY B 1 69 ? 6.504 -39.562 -33.5 1 94.81 69 GLY B O 1
ATOM 4441 N N . ASP B 1 70 ? 6.871 -37.531 -32.656 1 95.06 70 ASP B N 1
ATOM 4442 C CA . ASP B 1 70 ? 8.305 -37.656 -32.469 1 95.06 70 ASP B CA 1
ATOM 4443 C C . ASP B 1 70 ? 8.633 -37.75 -30.969 1 95.06 70 ASP B C 1
ATOM 4445 O O . ASP B 1 70 ? 8.453 -36.781 -30.219 1 95.06 70 ASP B O 1
ATOM 4449 N N . PRO B 1 71 ? 9.125 -38.844 -30.516 1 95.56 71 PRO B N 1
ATOM 4450 C CA . PRO B 1 71 ? 9.414 -39.031 -29.094 1 95.56 71 PRO B CA 1
ATOM 4451 C C . PRO B 1 71 ? 10.547 -38.125 -28.594 1 95.56 71 PRO B C 1
ATOM 4453 O O . PRO B 1 71 ? 10.758 -38 -27.391 1 95.56 71 PRO B O 1
ATOM 4456 N N . GLU B 1 72 ? 11.258 -37.469 -29.516 1 94.44 72 GLU B N 1
ATOM 4457 C CA . GLU B 1 72 ? 12.367 -36.594 -29.141 1 94.44 72 GLU B CA 1
ATOM 4458 C C . GLU B 1 72 ? 11.938 -35.125 -29.172 1 94.44 72 GLU B C 1
ATOM 4460 O O . GLU B 1 72 ? 12.766 -34.219 -28.984 1 94.44 72 GLU B O 1
ATOM 4465 N N . LYS B 1 73 ? 10.68 -34.875 -29.406 1 94.94 73 LYS B N 1
ATOM 4466 C CA . LYS B 1 73 ? 10.141 -33.5 -29.422 1 94.94 73 LYS B CA 1
ATOM 4467 C C . LYS B 1 73 ? 8.875 -33.406 -28.562 1 94.94 73 LYS B C 1
ATOM 4469 O O . LYS B 1 73 ? 7.852 -32.906 -29.031 1 94.94 73 LYS B O 1
ATOM 4474 N N . LEU B 1 74 ? 9.016 -33.875 -27.391 1 97.56 74 LEU B N 1
ATOM 4475 C CA . LEU B 1 74 ? 7.898 -33.812 -26.453 1 97.56 74 LEU B CA 1
ATOM 4476 C C . LEU B 1 74 ? 7.91 -32.531 -25.656 1 97.56 74 LEU B C 1
ATOM 4478 O O . LEU B 1 74 ? 8.961 -32.125 -25.156 1 97.56 74 LEU B O 1
ATOM 4482 N N . THR B 1 75 ? 6.816 -31.812 -25.672 1 97.75 75 THR B N 1
ATOM 4483 C CA . THR B 1 75 ? 6.621 -30.625 -24.844 1 97.75 75 THR B CA 1
ATOM 4484 C C . THR B 1 75 ? 5.57 -30.875 -23.766 1 97.75 75 THR B C 1
ATOM 4486 O O . THR B 1 75 ? 4.465 -31.328 -24.078 1 97.75 75 THR B O 1
ATOM 4489 N N . LEU B 1 76 ? 5.949 -30.656 -22.578 1 97.69 76 LEU B N 1
ATOM 4490 C CA . LEU B 1 76 ? 5.012 -30.797 -21.469 1 97.69 76 LEU B CA 1
ATOM 4491 C C . LEU B 1 76 ? 4.293 -29.469 -21.188 1 97.69 76 LEU B C 1
ATOM 4493 O O . LEU B 1 76 ? 4.934 -28.453 -20.969 1 97.69 76 LEU B O 1
ATOM 4497 N N . PHE B 1 77 ? 2.977 -29.5 -21.312 1 95.94 77 PHE B N 1
ATOM 4498 C CA . PHE B 1 77 ? 2.148 -28.312 -21.094 1 95.94 77 PHE B CA 1
ATOM 4499 C C . PHE B 1 77 ? 1.213 -28.516 -19.906 1 95.94 77 PHE B C 1
ATOM 4501 O O . PHE B 1 77 ? 0.592 -29.562 -19.781 1 95.94 77 PHE B O 1
ATOM 4508 N N . GLY B 1 78 ? 1.176 -27.516 -19.047 1 93.88 78 GLY B N 1
ATOM 4509 C CA . GLY B 1 78 ? 0.245 -27.547 -17.922 1 93.88 78 GLY B CA 1
ATOM 4510 C C . GLY B 1 78 ? -0.35 -26.188 -17.609 1 93.88 78 GLY B C 1
ATOM 4511 O O . GLY B 1 78 ? 0.307 -25.156 -17.781 1 93.88 78 GLY B O 1
ATOM 4512 N N . PHE B 1 79 ? -1.585 -26.203 -17.047 1 90.5 79 PHE B N 1
ATOM 4513 C CA . PHE B 1 79 ? -2.297 -25 -16.609 1 90.5 79 PHE B CA 1
ATOM 4514 C C . PHE B 1 79 ? -2.73 -25.125 -15.156 1 90.5 79 PHE B C 1
ATOM 4516 O O . PHE B 1 79 ? -3.195 -26.188 -14.734 1 90.5 79 PHE B O 1
ATOM 4523 N N . GLY B 1 80 ? -2.555 -24.047 -14.398 1 88.69 80 GLY B N 1
ATOM 4524 C CA . GLY B 1 80 ? -2.945 -24.062 -12.992 1 88.69 80 GLY B CA 1
ATOM 4525 C C . GLY B 1 80 ? -2.18 -25.094 -12.18 1 88.69 80 GLY B C 1
ATOM 4526 O O . GLY B 1 80 ? -0.955 -25.016 -12.07 1 88.69 80 GLY B O 1
ATOM 4527 N N . SER B 1 81 ? -2.939 -26.094 -11.695 1 88.94 81 SER B N 1
ATOM 4528 C CA . SER B 1 81 ? -2.285 -27.188 -10.992 1 88.94 81 SER B CA 1
ATOM 4529 C C . SER B 1 81 ? -1.39 -28 -11.93 1 88.94 81 SER B C 1
ATOM 4531 O O . SER B 1 81 ? -0.356 -28.531 -11.508 1 88.94 81 SER B O 1
ATOM 4533 N N . GLY B 1 82 ? -1.807 -28.047 -13.18 1 92.06 82 GLY B N 1
ATOM 4534 C CA . GLY B 1 82 ? -0.958 -28.688 -14.172 1 92.06 82 GLY B CA 1
ATOM 4535 C C . GLY B 1 82 ? 0.362 -27.969 -14.383 1 92.06 82 GLY B C 1
ATOM 4536 O O . GLY B 1 82 ? 1.392 -28.609 -14.609 1 92.06 82 GLY B O 1
ATOM 4537 N N . ALA B 1 83 ? 0.221 -26.641 -14.328 1 94.5 83 ALA B N 1
ATOM 4538 C CA . ALA B 1 83 ? 1.45 -25.859 -14.438 1 94.5 83 ALA B CA 1
ATOM 4539 C C . ALA B 1 83 ? 2.395 -26.172 -13.273 1 94.5 83 ALA B C 1
ATOM 4541 O O . ALA B 1 83 ? 3.607 -26.281 -13.469 1 94.5 83 ALA B O 1
ATOM 4542 N N . ALA B 1 84 ? 1.867 -26.25 -12.148 1 94.88 84 ALA B N 1
ATOM 4543 C CA . ALA B 1 84 ? 2.67 -26.641 -10.992 1 94.88 84 ALA B CA 1
ATOM 4544 C C . ALA B 1 84 ? 3.287 -28.031 -11.203 1 94.88 84 ALA B C 1
ATOM 4546 O O . ALA B 1 84 ? 4.461 -28.25 -10.883 1 94.88 84 ALA B O 1
ATOM 4547 N N . SER B 1 85 ? 2.52 -28.906 -11.719 1 95.81 85 SER B N 1
ATOM 4548 C CA . SER B 1 85 ? 2.998 -30.25 -11.992 1 95.81 85 SER B CA 1
ATOM 4549 C C . SER B 1 85 ? 4.168 -30.25 -12.969 1 95.81 85 SER B C 1
ATOM 4551 O O . SER B 1 85 ? 5.133 -30.984 -12.797 1 95.81 85 SER B O 1
ATOM 4553 N N . VAL B 1 86 ? 4.031 -29.469 -13.969 1 97.06 86 VAL B N 1
ATOM 4554 C CA . VAL B 1 86 ? 5.113 -29.375 -14.945 1 97.06 86 VAL B CA 1
ATOM 4555 C C . VAL B 1 86 ? 6.418 -29.016 -14.242 1 97.06 86 VAL B C 1
ATOM 4557 O O . VAL B 1 86 ? 7.457 -29.625 -14.5 1 97.06 86 VAL B O 1
ATOM 4560 N N . THR B 1 87 ? 6.336 -28.047 -13.367 1 96.75 87 THR B N 1
ATOM 4561 C CA . THR B 1 87 ? 7.527 -27.625 -12.633 1 96.75 87 THR B CA 1
ATOM 4562 C C . THR B 1 87 ? 8.039 -28.75 -11.742 1 96.75 87 THR B C 1
ATOM 4564 O O . THR B 1 87 ? 9.25 -28.969 -11.641 1 96.75 87 THR B O 1
ATOM 4567 N N . LEU B 1 88 ? 7.164 -29.484 -11.133 1 96.88 88 LEU B N 1
ATOM 4568 C CA . LEU B 1 88 ? 7.562 -30.594 -10.281 1 96.88 88 LEU B CA 1
ATOM 4569 C C . LEU B 1 88 ? 8.219 -31.703 -11.094 1 96.88 88 LEU B C 1
ATOM 4571 O O . LEU B 1 88 ? 9.18 -32.344 -10.641 1 96.88 88 LEU B O 1
ATOM 4575 N N . HIS B 1 89 ? 7.734 -31.906 -12.289 1 97.75 89 HIS B N 1
ATOM 4576 C CA . HIS B 1 89 ? 8.359 -32.875 -13.172 1 97.75 89 HIS B CA 1
ATOM 4577 C C . HIS B 1 89 ? 9.734 -32.406 -13.625 1 97.75 89 HIS B C 1
ATOM 4579 O O . HIS B 1 89 ? 10.648 -33.219 -13.82 1 97.75 89 HIS B O 1
ATOM 4585 N N . LEU B 1 90 ? 9.906 -31.125 -13.805 1 96.38 90 LEU B N 1
ATOM 4586 C CA . LEU B 1 90 ? 11.227 -30.562 -14.117 1 96.38 90 LEU B CA 1
ATOM 4587 C C . LEU B 1 90 ? 12.211 -30.859 -12.992 1 96.38 90 LEU B C 1
ATOM 4589 O O . LEU B 1 90 ? 13.398 -31.094 -13.25 1 96.38 90 LEU B O 1
ATOM 4593 N N . ILE B 1 91 ? 11.719 -30.891 -11.805 1 95.62 91 ILE B N 1
ATOM 4594 C CA . ILE B 1 91 ? 12.562 -31.016 -10.625 1 95.62 91 ILE B CA 1
ATOM 4595 C C . ILE B 1 91 ? 12.883 -32.5 -10.383 1 95.62 91 ILE B C 1
ATOM 4597 O O . ILE B 1 91 ? 13.961 -32.812 -9.898 1 95.62 91 ILE B O 1
ATOM 4601 N N . SER B 1 92 ? 11.977 -33.375 -10.711 1 97.06 92 SER B N 1
ATOM 4602 C CA . SER B 1 92 ? 12.164 -34.812 -10.453 1 97.06 92 SER B CA 1
ATOM 4603 C C . SER B 1 92 ? 13.266 -35.406 -11.328 1 97.06 92 SER B C 1
ATOM 4605 O O . SER B 1 92 ? 13.219 -35.281 -12.555 1 97.06 92 SER B O 1
ATOM 4607 N N . PRO B 1 93 ? 14.148 -36.094 -10.734 1 95.5 93 PRO B N 1
ATOM 4608 C CA . PRO B 1 93 ? 15.203 -36.719 -11.539 1 95.5 93 PRO B CA 1
ATOM 4609 C C . PRO B 1 93 ? 14.68 -37.844 -12.43 1 95.5 93 PRO B C 1
ATOM 4611 O O . PRO B 1 93 ? 15.312 -38.188 -13.422 1 95.5 93 PRO B O 1
ATOM 4614 N N . ARG B 1 94 ? 13.531 -38.344 -12.156 1 96.25 94 ARG B N 1
ATOM 4615 C CA . ARG B 1 94 ? 12.977 -39.469 -12.875 1 96.25 94 ARG B CA 1
ATOM 4616 C C . ARG B 1 94 ? 12.531 -39.062 -14.273 1 96.25 94 ARG B C 1
ATOM 4618 O O . ARG B 1 94 ? 12.398 -39.906 -15.156 1 96.25 94 ARG B O 1
ATOM 4625 N N . THR B 1 95 ? 12.359 -37.812 -14.492 1 96.62 95 THR B N 1
ATOM 4626 C CA . THR B 1 95 ? 11.828 -37.375 -15.773 1 96.62 95 THR B CA 1
ATOM 4627 C C . THR B 1 95 ? 12.945 -36.906 -16.703 1 96.62 95 THR B C 1
ATOM 4629 O O . THR B 1 95 ? 12.68 -36.406 -17.797 1 96.62 95 THR B O 1
ATOM 4632 N N . ALA B 1 96 ? 14.148 -37.062 -16.266 1 94.25 96 ALA B N 1
ATOM 4633 C CA . ALA B 1 96 ? 15.281 -36.625 -17.078 1 94.25 96 ALA B CA 1
ATOM 4634 C C . ALA B 1 96 ? 15.25 -37.25 -18.469 1 94.25 96 ALA B C 1
ATOM 4636 O O . ALA B 1 96 ? 15.156 -38.5 -18.594 1 94.25 96 ALA B O 1
ATOM 4637 N N . GLY B 1 97 ? 15.219 -36.406 -19.422 1 93.69 97 GLY B N 1
ATOM 4638 C CA . GLY B 1 97 ? 15.359 -36.875 -20.797 1 93.69 97 GLY B CA 1
ATOM 4639 C C . GLY B 1 97 ? 14.039 -37.219 -21.438 1 93.69 97 GLY B C 1
ATOM 4640 O O . GLY B 1 97 ? 13.992 -37.594 -22.609 1 93.69 97 GLY B O 1
ATOM 4641 N N . ILE B 1 98 ? 12.961 -37.094 -20.719 1 96.44 98 ILE B N 1
ATOM 4642 C CA . ILE B 1 98 ? 11.672 -37.531 -21.25 1 96.44 98 ILE B CA 1
ATOM 4643 C C . ILE B 1 98 ? 11.086 -36.438 -22.156 1 96.44 98 ILE B C 1
ATOM 4645 O O . ILE B 1 98 ? 10.562 -36.75 -23.234 1 96.44 98 ILE B O 1
ATOM 4649 N N . PHE B 1 99 ? 11.133 -35.188 -21.797 1 96.88 99 PHE B N 1
ATOM 4650 C CA . PHE B 1 99 ? 10.602 -34.094 -22.609 1 96.88 99 PHE B CA 1
ATOM 4651 C C . PHE B 1 99 ? 11.656 -33.031 -22.844 1 96.88 99 PHE B C 1
ATOM 4653 O O . PHE B 1 99 ? 12.602 -32.906 -22.062 1 96.88 99 PHE B O 1
ATOM 4660 N N . GLN B 1 100 ? 11.453 -32.25 -23.906 1 96.25 100 GLN B N 1
ATOM 4661 C CA . GLN B 1 100 ? 12.508 -31.344 -24.359 1 96.25 100 GLN B CA 1
ATOM 4662 C C . GLN B 1 100 ? 12.133 -29.891 -24.141 1 96.25 100 GLN B C 1
ATOM 4664 O O . GLN B 1 100 ? 12.984 -29 -24.234 1 96.25 100 GLN B O 1
ATOM 4669 N N . ARG B 1 101 ? 10.844 -29.672 -23.906 1 97.19 101 ARG B N 1
ATOM 4670 C CA . ARG B 1 101 ? 10.359 -28.312 -23.672 1 97.19 101 ARG B CA 1
ATOM 4671 C C . ARG B 1 101 ? 9.219 -28.312 -22.656 1 97.19 101 ARG B C 1
ATOM 4673 O O . ARG B 1 101 ? 8.586 -29.344 -22.422 1 97.19 101 ARG B O 1
ATOM 4680 N N . ALA B 1 102 ? 9 -27.156 -22.031 1 97.5 102 ALA B N 1
ATOM 4681 C CA . ALA B 1 102 ? 7.945 -27.062 -21.031 1 97.5 102 ALA B CA 1
ATOM 4682 C C . ALA B 1 102 ? 7.172 -25.766 -21.156 1 97.5 102 ALA B C 1
ATOM 4684 O O . ALA B 1 102 ? 7.758 -24.703 -21.422 1 97.5 102 ALA B O 1
ATOM 4685 N N . ILE B 1 103 ? 5.891 -25.812 -21.062 1 97.81 103 ILE B N 1
ATOM 4686 C CA . ILE B 1 103 ? 5 -24.656 -21.031 1 97.81 103 ILE B CA 1
ATOM 4687 C C . ILE B 1 103 ? 4.27 -24.625 -19.688 1 97.81 103 ILE B C 1
ATOM 4689 O O . ILE B 1 103 ? 3.494 -25.531 -19.375 1 97.81 103 ILE B O 1
ATOM 4693 N N . ILE B 1 104 ? 4.527 -23.609 -18.891 1 97.06 104 ILE B N 1
ATOM 4694 C CA . ILE B 1 104 ? 3.965 -23.422 -17.562 1 97.06 104 ILE B CA 1
ATOM 4695 C C . ILE B 1 104 ? 2.977 -22.266 -17.562 1 97.06 104 ILE B C 1
ATOM 4697 O O . ILE B 1 104 ? 3.377 -21.109 -17.484 1 97.06 104 ILE B O 1
ATOM 4701 N N . SER B 1 105 ? 1.684 -22.594 -17.516 1 94.62 105 SER B N 1
ATOM 4702 C CA . SER B 1 105 ? 0.681 -21.562 -17.734 1 94.62 105 SER B CA 1
ATOM 4703 C C . SER B 1 105 ? -0.125 -21.297 -16.469 1 94.62 105 SER B C 1
ATOM 4705 O O . SER B 1 105 ? -0.838 -22.188 -15.984 1 94.62 105 SER B O 1
ATOM 4707 N N . SER B 1 106 ? -0.037 -20.109 -15.938 1 92.62 106 SER B N 1
ATOM 4708 C CA . SER B 1 106 ? -0.871 -19.578 -14.867 1 92.62 106 SER B CA 1
ATOM 4709 C C . SER B 1 106 ? -0.838 -20.484 -13.641 1 92.62 106 SER B C 1
ATOM 4711 O O . SER B 1 106 ? -1.883 -20.797 -13.062 1 92.62 106 SER B O 1
ATOM 4713 N N . GLY B 1 107 ? 0.258 -20.938 -13.328 1 91.75 107 GLY B N 1
ATOM 4714 C CA . GLY B 1 107 ? 0.476 -21.781 -12.164 1 91.75 107 GLY B CA 1
ATOM 4715 C C . GLY B 1 107 ? 1.927 -21.828 -11.719 1 91.75 107 GLY B C 1
ATOM 4716 O O . GLY B 1 107 ? 2.824 -21.453 -12.484 1 91.75 107 GLY B O 1
ATOM 4717 N N . SER B 1 108 ? 2.121 -22.219 -10.445 1 93.88 108 SER B N 1
ATOM 4718 C CA . SER B 1 108 ? 3.467 -22.219 -9.883 1 93.88 108 SER B CA 1
ATOM 4719 C C . SER B 1 108 ? 3.625 -23.312 -8.836 1 93.88 108 SER B C 1
ATOM 4721 O O . SER B 1 108 ? 2.688 -23.594 -8.086 1 93.88 108 SER B O 1
ATOM 4723 N N . ALA B 1 109 ? 4.766 -23.891 -8.852 1 94.31 109 ALA B N 1
ATOM 4724 C CA . ALA B 1 109 ? 5.086 -24.875 -7.828 1 94.31 109 ALA B CA 1
ATOM 4725 C C . ALA B 1 109 ? 5.582 -24.219 -6.551 1 94.31 109 ALA B C 1
ATOM 4727 O O . ALA B 1 109 ? 5.766 -24.875 -5.523 1 94.31 109 ALA B O 1
ATOM 4728 N N . LEU B 1 110 ? 5.762 -22.922 -6.598 1 92.81 110 LEU B N 1
ATOM 4729 C CA . LEU B 1 110 ? 6.281 -22.219 -5.434 1 92.81 110 LEU B CA 1
ATOM 4730 C C . LEU B 1 110 ? 5.164 -21.5 -4.688 1 92.81 110 LEU B C 1
ATOM 4732 O O . LEU B 1 110 ? 5.426 -20.609 -3.873 1 92.81 110 LEU B O 1
ATOM 4736 N N . THR B 1 111 ? 3.988 -21.859 -4.934 1 90.19 111 THR B N 1
ATOM 4737 C CA . THR B 1 111 ? 2.879 -21.266 -4.195 1 90.19 111 THR B CA 1
ATOM 4738 C C . THR B 1 111 ? 2.963 -21.625 -2.715 1 90.19 111 THR B C 1
ATOM 4740 O O . THR B 1 111 ? 3.311 -22.75 -2.361 1 90.19 111 THR B O 1
ATOM 4743 N N . PRO B 1 112 ? 2.658 -20.672 -1.809 1 85.06 112 PRO B N 1
ATOM 4744 C CA . PRO B 1 112 ? 2.812 -20.891 -0.369 1 85.06 112 PRO B CA 1
ATOM 4745 C C . PRO B 1 112 ? 1.979 -22.062 0.139 1 85.06 112 PRO B C 1
ATOM 4747 O O . PRO B 1 112 ? 2.344 -22.703 1.13 1 85.06 112 PRO B O 1
ATOM 4750 N N . TRP B 1 113 ? 0.979 -22.422 -0.539 1 81.25 113 TRP B N 1
ATOM 4751 C CA . TRP B 1 113 ? 0.102 -23.469 -0.028 1 81.25 113 TRP B CA 1
ATOM 4752 C C . TRP B 1 113 ? 0.513 -24.828 -0.57 1 81.25 113 TRP B C 1
ATOM 4754 O O . TRP B 1 113 ? -0.054 -25.859 -0.184 1 81.25 113 TRP B O 1
ATOM 4764 N N . LEU B 1 114 ? 1.468 -24.812 -1.409 1 82.56 114 LEU B N 1
ATOM 4765 C CA . LEU B 1 114 ? 1.996 -26.094 -1.88 1 82.56 114 LEU B CA 1
ATOM 4766 C C . LEU B 1 114 ? 3.127 -26.578 -0.979 1 82.56 114 LEU B C 1
ATOM 4768 O O . LEU B 1 114 ? 3.443 -27.766 -0.96 1 82.56 114 LEU B O 1
ATOM 4772 N N . THR B 1 115 ? 3.732 -25.656 -0.229 1 70.38 115 THR B N 1
ATOM 4773 C CA . THR B 1 115 ? 4.82 -26.031 0.662 1 70.38 115 THR B CA 1
ATOM 4774 C C . THR B 1 115 ? 4.285 -26.422 2.037 1 70.38 115 THR B C 1
ATOM 4776 O O . THR B 1 115 ? 3.531 -25.656 2.65 1 70.38 115 THR B O 1
ATOM 4779 N N . SER B 1 116 ? 4.18 -27.75 2.238 1 65.88 116 SER B N 1
ATOM 4780 C CA . SER B 1 116 ? 3.697 -28.188 3.543 1 65.88 116 SER B CA 1
ATOM 4781 C C . SER B 1 116 ? 4.859 -28.516 4.48 1 65.88 116 SER B C 1
ATOM 4783 O O . SER B 1 116 ? 5.879 -29.047 4.051 1 65.88 116 SER B O 1
ATOM 4785 N N . ASN B 1 117 ? 4.68 -27.984 5.727 1 65.81 117 ASN B N 1
ATOM 4786 C CA . ASN B 1 117 ? 5.652 -28.391 6.734 1 65.81 117 ASN B CA 1
ATOM 4787 C C . ASN B 1 117 ? 5.516 -29.875 7.09 1 65.81 117 ASN B C 1
ATOM 4789 O O . ASN B 1 117 ? 6.516 -30.578 7.191 1 65.81 117 ASN B O 1
ATOM 4793 N N . ASP B 1 118 ? 4.305 -30.344 7.254 1 80.5 118 ASP B N 1
ATOM 4794 C CA . ASP B 1 118 ? 4.012 -31.734 7.543 1 80.5 118 ASP B CA 1
ATOM 4795 C C . ASP B 1 118 ? 2.949 -32.281 6.59 1 80.5 118 ASP B C 1
ATOM 4797 O O . ASP B 1 118 ? 1.764 -31.969 6.73 1 80.5 118 ASP B O 1
ATOM 4801 N N . PRO B 1 119 ? 3.463 -33.125 5.645 1 85.69 119 PRO B N 1
ATOM 4802 C CA . PRO B 1 119 ? 2.547 -33.594 4.602 1 85.69 119 PRO B CA 1
ATOM 4803 C C . PRO B 1 119 ? 1.497 -34.594 5.129 1 85.69 119 PRO B C 1
ATOM 4805 O O . PRO B 1 119 ? 0.555 -34.938 4.41 1 85.69 119 PRO B O 1
ATOM 4808 N N . THR B 1 120 ? 1.61 -34.969 6.395 1 89.56 120 THR B N 1
ATOM 4809 C CA . THR B 1 120 ? 0.731 -36 6.898 1 89.56 120 THR B CA 1
ATOM 4810 C C . THR B 1 120 ? -0.489 -35.406 7.59 1 89.56 120 THR B C 1
ATOM 4812 O O . THR B 1 120 ? -1.46 -36.125 7.871 1 89.56 120 THR B O 1
ATOM 4815 N N . VAL B 1 121 ? -0.463 -34.156 7.758 1 86.62 121 VAL B N 1
ATOM 4816 C CA . VAL B 1 121 ? -1.466 -33.531 8.602 1 86.62 121 VAL B CA 1
ATOM 4817 C C . VAL B 1 121 ? -2.854 -33.719 7.992 1 86.62 121 VAL B C 1
ATOM 4819 O O . VAL B 1 121 ? -3.779 -34.156 8.68 1 86.62 121 VAL B O 1
ATOM 4822 N N . ALA B 1 122 ? -2.959 -33.375 6.746 1 86.81 122 ALA B N 1
ATOM 4823 C CA . ALA B 1 122 ? -4.258 -33.5 6.098 1 86.81 122 ALA B CA 1
ATOM 4824 C C . ALA B 1 122 ? -4.754 -34.969 6.145 1 86.81 122 ALA B C 1
ATOM 4826 O O . ALA B 1 122 ? -5.922 -35.219 6.434 1 86.81 122 ALA B O 1
ATOM 4827 N N . SER B 1 123 ? -3.871 -35.844 5.871 1 90.88 123 SER B N 1
ATOM 4828 C CA . SER B 1 123 ? -4.211 -37.25 5.859 1 90.88 123 SER B CA 1
ATOM 4829 C C . SER B 1 123 ? -4.652 -37.75 7.242 1 90.88 123 SER B C 1
ATOM 4831 O O . SER B 1 123 ? -5.648 -38.469 7.367 1 90.88 123 SER B O 1
ATOM 4833 N N . ARG B 1 124 ? -3.959 -37.375 8.234 1 89.19 124 ARG B N 1
ATOM 4834 C CA . ARG B 1 124 ? -4.273 -37.75 9.602 1 89.19 124 ARG B CA 1
ATOM 4835 C C . ARG B 1 124 ? -5.621 -37.188 10.047 1 89.19 124 ARG B C 1
ATOM 4837 O O . ARG B 1 124 ? -6.379 -37.875 10.75 1 89.19 124 ARG B O 1
ATOM 4844 N N . GLU B 1 125 ? -5.836 -36.062 9.617 1 88.25 125 GLU B N 1
ATOM 4845 C CA . GLU B 1 125 ? -7.098 -35.438 10 1 88.25 125 GLU B CA 1
ATOM 4846 C C . GLU B 1 125 ? -8.281 -36.125 9.32 1 88.25 125 GLU B C 1
ATOM 4848 O O . GLU B 1 125 ? -9.336 -36.281 9.938 1 88.25 125 GLU B O 1
ATOM 4853 N N . VAL B 1 126 ? -8.148 -36.438 8.117 1 89.44 126 VAL B N 1
ATOM 4854 C CA . VAL B 1 126 ? -9.227 -37.125 7.41 1 89.44 126 VAL B CA 1
ATOM 4855 C C . VAL B 1 126 ? -9.43 -38.5 7.988 1 89.44 126 VAL B C 1
ATOM 4857 O O . VAL B 1 126 ? -10.562 -39 8.102 1 89.44 126 VAL B O 1
ATOM 4860 N N . LEU B 1 127 ? -8.344 -39.156 8.391 1 91.31 127 LEU B N 1
ATOM 4861 C CA . LEU B 1 127 ? -8.445 -40.469 9.047 1 91.31 127 LEU B CA 1
ATOM 4862 C C . LEU B 1 127 ? -9.234 -40.375 10.344 1 91.31 127 LEU B C 1
ATOM 4864 O O . LEU B 1 127 ? -10.047 -41.219 10.656 1 91.31 127 LEU B O 1
ATOM 4868 N N . ARG B 1 128 ? -8.961 -39.312 11.023 1 89.62 128 ARG B N 1
ATOM 4869 C CA . ARG B 1 128 ? -9.688 -39.094 12.266 1 89.62 128 ARG B CA 1
ATOM 4870 C C . ARG B 1 128 ? -11.18 -38.906 12 1 89.62 128 ARG B C 1
ATOM 4872 O O . ARG B 1 128 ? -12.008 -39.5 12.703 1 89.62 128 ARG B O 1
ATOM 4879 N N . LEU B 1 129 ? -11.492 -38.188 11 1 88.75 129 LEU B N 1
ATOM 4880 C CA . LEU B 1 129 ? -12.883 -37.938 10.656 1 88.75 129 LEU B CA 1
ATOM 4881 C C . LEU B 1 129 ? -13.578 -39.219 10.219 1 88.75 129 LEU B C 1
ATOM 4883 O O . LEU B 1 129 ? -14.781 -39.375 10.43 1 88.75 129 LEU B O 1
ATOM 4887 N N . LEU B 1 130 ? -12.812 -40.156 9.727 1 91.31 130 LEU B N 1
ATOM 4888 C CA . LEU B 1 130 ? -13.367 -41.406 9.219 1 91.31 130 LEU B CA 1
ATOM 4889 C C . LEU B 1 130 ? -13.383 -42.5 10.305 1 91.31 130 LEU B C 1
ATOM 4891 O O . LEU B 1 130 ? -13.859 -43.594 10.078 1 91.31 130 LEU B O 1
ATOM 4895 N N . GLY B 1 131 ? -12.82 -42.125 11.508 1 87.25 131 GLY B N 1
ATOM 4896 C CA . GLY B 1 131 ? -12.758 -43.062 12.609 1 87.25 131 GLY B CA 1
ATOM 4897 C C . GLY B 1 131 ? -11.633 -44.062 12.477 1 87.25 131 GLY B C 1
ATOM 4898 O O . GLY B 1 131 ? -11.703 -45.156 13.055 1 87.25 131 GLY B O 1
ATOM 4899 N N . CYS B 1 132 ? -10.664 -43.75 11.672 1 86.62 132 CYS B N 1
ATOM 4900 C CA . CYS B 1 132 ? -9.555 -44.656 11.43 1 86.62 132 CYS B CA 1
ATOM 4901 C C . CYS B 1 132 ? -8.352 -44.312 12.297 1 86.62 132 CYS B C 1
ATOM 4903 O O . CYS B 1 132 ? -7.27 -44.875 12.109 1 86.62 132 CYS B O 1
ATOM 4905 N N . SER B 1 133 ? -8.18 -43.219 13.141 1 70.88 133 SER B N 1
ATOM 4906 C CA . SER B 1 133 ? -7.02 -42.719 13.859 1 70.88 133 SER B CA 1
ATOM 4907 C C . SER B 1 133 ? -6.621 -43.656 15 1 70.88 133 SER B C 1
ATOM 4909 O O . SER B 1 133 ? -5.434 -43.812 15.273 1 70.88 133 SER B O 1
ATOM 4911 N N . SER B 1 134 ? -7.492 -43.875 16.047 1 58.78 134 SER B N 1
ATOM 4912 C CA . SER B 1 134 ? -7.176 -44.375 17.375 1 58.78 134 SER B CA 1
ATOM 4913 C C . SER B 1 134 ? -6.531 -45.75 17.312 1 58.78 134 SER B C 1
ATOM 4915 O O . SER B 1 134 ? -6.289 -46.281 16.234 1 58.78 134 SER B O 1
ATOM 4917 N N . TYR B 1 135 ? -7.297 -46.75 17.906 1 51.44 135 TYR B N 1
ATOM 4918 C CA . TYR B 1 135 ? -7.074 -48.125 18.359 1 51.44 135 TYR B CA 1
ATOM 4919 C C . TYR B 1 135 ? -6.938 -49.062 17.172 1 51.44 135 TYR B C 1
ATOM 4921 O O . TYR B 1 135 ? -6.828 -50.281 17.359 1 51.44 135 TYR B O 1
ATOM 4929 N N . VAL B 1 136 ? -6.898 -48.406 16 1 52 136 VAL B N 1
ATOM 4930 C CA . VAL B 1 136 ? -7.035 -49.438 14.945 1 52 136 VAL B CA 1
ATOM 4931 C C . VAL B 1 136 ? -5.652 -49.844 14.445 1 52 136 VAL B C 1
ATOM 4933 O O . VAL B 1 136 ? -4.777 -49 14.25 1 52 136 VAL B O 1
ATOM 4936 N N . VAL B 1 137 ? -5.277 -51 14.398 1 59.47 137 VAL B N 1
ATOM 4937 C CA . VAL B 1 137 ? -4.047 -51.719 14.109 1 59.47 137 VAL B CA 1
ATOM 4938 C C . VAL B 1 137 ? -3.461 -51.25 12.781 1 59.47 137 VAL B C 1
ATOM 4940 O O . VAL B 1 137 ? -2.258 -50.969 12.688 1 59.47 137 VAL B O 1
ATOM 4943 N N . ASN B 1 138 ? -4.324 -50.969 11.57 1 80.94 138 ASN B N 1
ATOM 4944 C CA . ASN B 1 138 ? -3.766 -50.594 10.273 1 80.94 138 ASN B CA 1
ATOM 4945 C C . ASN B 1 138 ? -4.605 -49.531 9.586 1 80.94 138 ASN B C 1
ATOM 4947 O O . ASN B 1 138 ? -5.668 -49.844 9.031 1 80.94 138 ASN B O 1
ATOM 4951 N N . ALA B 1 139 ? -4.223 -48.188 9.703 1 85.88 139 ALA B N 1
ATOM 4952 C CA . ALA B 1 139 ? -4.934 -47.062 9.148 1 85.88 139 ALA B CA 1
ATOM 4953 C C . ALA B 1 139 ? -5.242 -47.25 7.668 1 85.88 139 ALA B C 1
ATOM 4955 O O . ALA B 1 139 ? -6.316 -46.875 7.191 1 85.88 139 ALA B O 1
ATOM 4956 N N . MET B 1 140 ? -4.398 -47.969 7.02 1 88.75 140 MET B N 1
ATOM 4957 C CA . MET B 1 140 ? -4.578 -48.188 5.59 1 88.75 140 MET B CA 1
ATOM 4958 C C . MET B 1 140 ? -5.719 -49.156 5.328 1 88.75 140 MET B C 1
ATOM 4960 O O . MET B 1 140 ? -6.523 -48.969 4.414 1 88.75 140 MET B O 1
ATOM 4964 N N . ASN B 1 141 ? -5.766 -50.156 6.105 1 88.31 141 ASN B N 1
ATOM 4965 C CA . ASN B 1 141 ? -6.852 -51.125 5.961 1 88.31 141 ASN B CA 1
ATOM 4966 C C . ASN B 1 141 ? -8.203 -50.469 6.285 1 88.31 141 ASN B C 1
ATOM 4968 O O . ASN B 1 141 ? -9.203 -50.781 5.633 1 88.31 141 ASN B O 1
ATOM 4972 N N . CYS B 1 142 ? -8.117 -49.719 7.199 1 90.19 142 CYS B N 1
ATOM 4973 C CA . CYS B 1 142 ? -9.344 -49.062 7.609 1 90.19 142 CYS B CA 1
ATOM 4974 C C . CYS B 1 142 ? -9.883 -48.156 6.492 1 90.19 142 CYS B C 1
ATOM 4976 O O . CYS B 1 142 ? -11.047 -48.281 6.113 1 90.19 142 CYS B O 1
ATOM 4978 N N . ILE B 1 143 ? -9.062 -47.312 5.941 1 90.75 143 ILE B N 1
ATOM 4979 C CA . ILE B 1 143 ? -9.539 -46.344 4.938 1 90.75 143 ILE B CA 1
ATOM 4980 C C . ILE B 1 143 ? -9.938 -47.094 3.67 1 90.75 143 ILE B C 1
ATOM 4982 O O . ILE B 1 143 ? -10.883 -46.688 2.982 1 90.75 143 ILE B O 1
ATOM 4986 N N . ARG B 1 144 ? -9.273 -48.188 3.402 1 89.88 144 ARG B N 1
ATOM 4987 C CA . ARG B 1 144 ? -9.594 -48.969 2.221 1 89.88 144 ARG B CA 1
ATOM 4988 C C . ARG B 1 144 ? -10.953 -49.656 2.367 1 89.88 144 ARG B C 1
ATOM 4990 O O . ARG B 1 144 ? -11.594 -50 1.371 1 89.88 144 ARG B O 1
ATOM 4997 N N . SER B 1 145 ? -11.312 -49.812 3.586 1 89.69 145 SER B N 1
ATOM 4998 C CA . SER B 1 145 ? -12.586 -50.469 3.846 1 89.69 145 SER B CA 1
ATOM 4999 C C . SER B 1 145 ? -13.75 -49.5 3.783 1 89.69 145 SER B C 1
ATOM 5001 O O . SER B 1 145 ? -14.906 -49.906 3.693 1 89.69 145 SER B O 1
ATOM 5003 N N . LYS B 1 146 ? -13.445 -48.312 3.727 1 92.25 146 LYS B N 1
ATOM 5004 C CA . LYS B 1 146 ? -14.5 -47.281 3.727 1 92.25 146 LYS B CA 1
ATOM 5005 C C . LYS B 1 146 ? -15.07 -47.094 2.326 1 92.25 146 LYS B C 1
ATOM 5007 O O . LYS B 1 146 ? -14.352 -47.219 1.333 1 92.25 146 LYS B O 1
ATOM 5012 N N . LYS B 1 147 ? -16.328 -46.75 2.258 1 93.81 147 LYS B N 1
ATOM 5013 C CA . LYS B 1 147 ? -16.938 -46.375 0.988 1 93.81 147 LYS B CA 1
ATOM 5014 C C . LYS B 1 147 ? -16.438 -45 0.512 1 93.81 147 LYS B C 1
ATOM 5016 O O . LYS B 1 147 ? -16.172 -44.125 1.325 1 93.81 147 LYS B O 1
ATOM 5021 N N . VAL B 1 148 ? -16.453 -44.875 -0.767 1 92 148 VAL B N 1
ATOM 5022 C CA . VAL B 1 148 ? -15.938 -43.656 -1.382 1 92 148 VAL B CA 1
ATOM 5023 C C . VAL B 1 148 ? -16.797 -42.469 -0.956 1 92 148 VAL B C 1
ATOM 5025 O O . VAL B 1 148 ? -16.281 -41.375 -0.746 1 92 148 VAL B O 1
ATOM 5028 N N . GLU B 1 149 ? -18.031 -42.688 -0.797 1 93.06 149 GLU B N 1
ATOM 5029 C CA . GLU B 1 149 ? -18.938 -41.625 -0.397 1 93.06 149 GLU B CA 1
ATOM 5030 C C . GLU B 1 149 ? -18.562 -41.062 0.977 1 93.06 149 GLU B C 1
ATOM 5032 O O . GLU B 1 149 ? -18.656 -39.844 1.211 1 93.06 149 GLU B O 1
ATOM 5037 N N . HIS B 1 150 ? -18.172 -41.969 1.766 1 92.81 150 HIS B N 1
ATOM 5038 C CA . HIS B 1 150 ? -17.781 -41.562 3.109 1 92.81 150 HIS B CA 1
ATOM 5039 C C . HIS B 1 150 ? -16.469 -40.781 3.086 1 92.81 150 HIS B C 1
ATOM 5041 O O . HIS B 1 150 ? -16.281 -39.844 3.877 1 92.81 150 HIS B O 1
ATOM 5047 N N . ILE B 1 151 ? -15.68 -41.156 2.227 1 91.94 151 ILE B N 1
ATOM 5048 C CA . ILE B 1 151 ? -14.414 -40.438 2.086 1 91.94 151 ILE B CA 1
ATOM 5049 C C . ILE B 1 151 ? -14.664 -39.031 1.584 1 91.94 151 ILE B C 1
ATOM 5051 O O . ILE B 1 151 ? -14.086 -38.062 2.104 1 91.94 151 ILE B O 1
ATOM 5055 N N . PHE B 1 152 ? -15.57 -38.875 0.705 1 89.31 152 PHE B N 1
ATOM 5056 C CA . PHE B 1 152 ? -15.891 -37.562 0.164 1 89.31 152 PHE B CA 1
ATOM 5057 C C . PHE B 1 152 ? -16.547 -36.688 1.225 1 89.31 152 PHE B C 1
ATOM 5059 O O . PHE B 1 152 ? -16.312 -35.469 1.272 1 89.31 152 PHE B O 1
ATOM 5066 N N . GLN B 1 153 ? -17.328 -37.25 1.967 1 90 153 GLN B N 1
ATOM 5067 C CA . GLN B 1 153 ? -17.953 -36.531 3.051 1 90 153 GLN B CA 1
ATOM 5068 C C . GLN B 1 153 ? -16.922 -36.031 4.055 1 90 153 GLN B C 1
ATOM 5070 O O . GLN B 1 153 ? -17.016 -34.875 4.531 1 90 153 GLN B O 1
ATOM 5075 N N . ALA B 1 154 ? -16.031 -36.875 4.348 1 88.75 154 ALA B N 1
ATOM 5076 C CA . ALA B 1 154 ? -14.961 -36.469 5.266 1 88.75 154 ALA B CA 1
ATOM 5077 C C . ALA B 1 154 ? -14.117 -35.344 4.68 1 88.75 154 ALA B C 1
ATOM 5079 O O . ALA B 1 154 ? -13.688 -34.438 5.402 1 88.75 154 ALA B O 1
ATOM 5080 N N . LEU B 1 155 ? -13.883 -35.406 3.43 1 86.69 155 LEU B N 1
ATOM 5081 C CA . LEU B 1 155 ? -13.117 -34.375 2.752 1 86.69 155 LEU B CA 1
ATOM 5082 C C . LEU B 1 155 ? -13.859 -33.062 2.77 1 86.69 155 LEU B C 1
ATOM 5084 O O . LEU B 1 155 ? -13.25 -32 2.939 1 86.69 155 LEU B O 1
ATOM 5088 N N . GLU B 1 156 ? -15.039 -33.094 2.516 1 83.25 156 GLU B N 1
ATOM 5089 C CA . GLU B 1 156 ? -15.867 -31.891 2.559 1 83.25 156 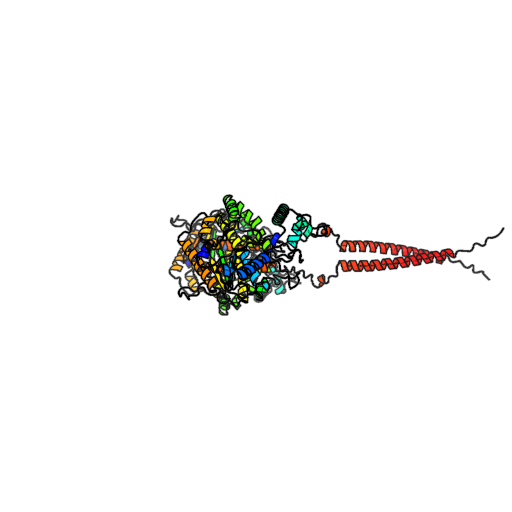GLU B CA 1
ATOM 5090 C C . GLU B 1 156 ? -15.852 -31.266 3.951 1 83.25 156 GLU B C 1
ATOM 5092 O O . GLU B 1 156 ? -15.742 -30.031 4.086 1 83.25 156 GLU B O 1
ATOM 5097 N N . GLU B 1 157 ? -15.992 -32.125 4.879 1 84.62 157 GLU B N 1
ATOM 5098 C CA . GLU B 1 157 ? -15.945 -31.641 6.258 1 84.62 157 GLU B CA 1
ATOM 5099 C C . GLU B 1 157 ? -14.594 -31.016 6.59 1 84.62 157 GLU B C 1
ATOM 5101 O O . GLU B 1 157 ? -14.523 -30 7.277 1 84.62 157 GLU B O 1
ATOM 5106 N N . TYR B 1 158 ? -13.586 -31.656 6.133 1 83.38 158 TYR B N 1
ATOM 5107 C CA . TYR B 1 158 ? -12.234 -31.156 6.34 1 83.38 158 TYR B CA 1
ATOM 5108 C C . TYR B 1 158 ? -12.055 -29.781 5.688 1 83.38 158 TYR B C 1
ATOM 5110 O O . TYR B 1 158 ? -11.469 -28.875 6.285 1 83.38 158 TYR B O 1
ATOM 5118 N N . SER B 1 159 ? -12.477 -29.641 4.508 1 75.25 159 SER B N 1
ATOM 5119 C CA . SER B 1 159 ? -12.328 -28.406 3.744 1 75.25 159 SER B CA 1
ATOM 5120 C C . SER B 1 159 ? -13.102 -27.25 4.383 1 75.25 159 SER B C 1
ATOM 5122 O O . SER B 1 159 ? -12.711 -26.094 4.27 1 75.25 159 SER B O 1
ATOM 5124 N N . GLU B 1 160 ? -14.148 -27.594 4.93 1 70.19 160 GLU B N 1
ATOM 5125 C CA . GLU B 1 160 ? -15.008 -26.578 5.539 1 70.19 160 GLU B CA 1
ATOM 5126 C C . GLU B 1 160 ? -14.469 -26.141 6.898 1 70.19 160 GLU B C 1
ATOM 5128 O O . GLU B 1 160 ? -14.812 -25.062 7.395 1 70.19 160 GLU B O 1
ATOM 5133 N N . SER B 1 161 ? -13.664 -27.062 7.402 1 63.12 161 SER B N 1
ATOM 5134 C CA . SER B 1 161 ? -13.148 -26.703 8.719 1 63.12 161 SER B CA 1
ATOM 5135 C C . SER B 1 161 ? -12.086 -25.625 8.633 1 63.12 161 SER B C 1
ATOM 5137 O O . SER B 1 161 ? -11.219 -25.672 7.758 1 63.12 161 SER B O 1
ATOM 5139 N N . TYR B 1 162 ? -12.43 -24.312 8.648 1 54.19 162 TYR B N 1
ATOM 5140 C CA . TYR B 1 162 ? -11.648 -23.078 8.539 1 54.19 162 TYR B CA 1
ATOM 5141 C C . TYR B 1 162 ? -10.25 -23.281 9.109 1 54.19 162 TYR B C 1
ATOM 5143 O O . TYR B 1 162 ? -9.344 -22.469 8.859 1 54.19 162 TYR B O 1
ATOM 5151 N N . ASN B 1 163 ? -10.047 -24.344 9.898 1 52.56 163 ASN B N 1
ATOM 5152 C CA . ASN B 1 163 ? -8.836 -24.422 10.695 1 52.56 163 ASN B CA 1
ATOM 5153 C C . ASN B 1 163 ? -7.711 -25.125 9.938 1 52.56 163 ASN B C 1
ATOM 5155 O O . ASN B 1 163 ? -6.562 -25.141 10.383 1 52.56 163 ASN B O 1
ATOM 5159 N N . TRP B 1 164 ? -8.148 -25.672 8.75 1 57.09 164 TRP B N 1
ATOM 5160 C CA . TRP B 1 164 ? -7.062 -26.484 8.227 1 57.09 164 TRP B CA 1
ATOM 5161 C C . TRP B 1 164 ? -6.578 -25.953 6.879 1 57.09 164 TRP B C 1
ATOM 5163 O O . TRP B 1 164 ? -7.379 -25.734 5.969 1 57.09 164 TRP B O 1
ATOM 5173 N N . SER B 1 165 ? -5.305 -25.453 6.93 1 62.12 165 SER B N 1
ATOM 5174 C CA . SER B 1 165 ? -4.66 -24.859 5.766 1 62.12 165 SER B CA 1
ATOM 5175 C C . SER B 1 165 ? -3.887 -25.891 4.961 1 62.12 165 SER B C 1
ATOM 5177 O O . SER B 1 165 ? -3.455 -25.625 3.84 1 62.12 165 SER B O 1
ATOM 5179 N N . ASP B 1 166 ? -3.959 -27.141 5.516 1 73.44 166 ASP B N 1
ATOM 5180 C CA . ASP B 1 166 ? -3.18 -28.141 4.801 1 73.44 166 ASP B CA 1
ATOM 5181 C C . ASP B 1 166 ? -4.043 -28.891 3.783 1 73.44 166 ASP B C 1
ATOM 5183 O O . ASP B 1 166 ? -5.18 -29.266 4.082 1 73.44 166 ASP B O 1
ATOM 5187 N N . ARG B 1 167 ? -3.613 -28.906 2.58 1 79.56 167 ARG B N 1
ATOM 5188 C CA . ARG B 1 167 ? -4.336 -29.547 1.496 1 79.56 167 ARG B CA 1
ATOM 5189 C C . ARG B 1 167 ? -3.566 -30.766 0.972 1 79.56 167 ARG B C 1
ATOM 5191 O O . ARG B 1 167 ? -2.422 -31 1.367 1 79.56 167 ARG B O 1
ATOM 5198 N N . PHE B 1 168 ? -4.352 -31.578 0.345 1 87.75 168 PHE B N 1
ATOM 5199 C CA . PHE B 1 168 ? -3.715 -32.719 -0.329 1 87.75 168 PHE B CA 1
ATOM 5200 C C . PHE B 1 168 ? -2.957 -32.25 -1.565 1 87.75 168 PHE B C 1
ATOM 5202 O O . PHE B 1 168 ? -3.562 -31.953 -2.598 1 87.75 168 PHE B O 1
ATOM 5209 N N . MET B 1 169 ? -1.674 -32.156 -1.343 1 89.5 169 MET B N 1
ATOM 5210 C CA . MET B 1 169 ? -0.798 -31.625 -2.385 1 89.5 169 MET B CA 1
ATOM 5211 C C . MET B 1 169 ? 0.44 -32.5 -2.551 1 89.5 169 MET B C 1
ATOM 5213 O O . MET B 1 169 ? 0.716 -33.375 -1.71 1 89.5 169 MET B O 1
ATOM 5217 N N . PRO B 1 170 ? 1.142 -32.312 -3.678 1 92.31 170 PRO B N 1
ATOM 5218 C CA . PRO B 1 170 ? 2.404 -33.031 -3.816 1 92.31 170 PRO B CA 1
ATOM 5219 C C . PRO B 1 170 ? 3.338 -32.844 -2.625 1 92.31 170 PRO B C 1
ATOM 5221 O O . PRO B 1 170 ? 3.359 -31.75 -2.029 1 92.31 170 PRO B O 1
ATOM 5224 N N . VAL B 1 171 ? 4.105 -33.906 -2.295 1 93.19 171 VAL B N 1
ATOM 5225 C CA . VAL B 1 171 ? 4.93 -33.844 -1.092 1 93.19 171 VAL B CA 1
ATOM 5226 C C . VAL B 1 171 ? 6.375 -34.188 -1.441 1 93.19 171 VAL B C 1
ATOM 5228 O O . VAL B 1 171 ? 6.633 -34.938 -2.381 1 93.19 171 VAL B O 1
ATOM 5231 N N . VAL B 1 172 ? 7.266 -33.562 -0.716 1 93.81 172 VAL B N 1
ATOM 5232 C CA . VAL B 1 172 ? 8.664 -33.969 -0.765 1 93.81 172 VAL B CA 1
ATOM 5233 C C . VAL B 1 172 ? 8.836 -35.312 -0.038 1 93.81 172 VAL B C 1
ATOM 5235 O O . VAL B 1 172 ? 8.5 -35.438 1.144 1 93.81 172 VAL B O 1
ATOM 5238 N N . ASP B 1 173 ? 9.344 -36.312 -0.746 1 95 173 ASP B N 1
ATOM 5239 C CA . ASP B 1 173 ? 9.242 -37.688 -0.24 1 95 173 ASP B CA 1
ATOM 5240 C C . ASP B 1 173 ? 10.609 -38.219 0.204 1 95 173 ASP B C 1
ATOM 5242 O O . ASP B 1 173 ? 10.984 -39.344 -0.116 1 95 173 ASP B O 1
ATOM 5246 N N . THR B 1 174 ? 11.273 -37.406 0.959 1 93.19 174 THR B N 1
ATOM 5247 C CA . THR B 1 174 ? 12.602 -37.781 1.452 1 93.19 174 THR B CA 1
ATOM 5248 C C . THR B 1 174 ? 12.5 -38.906 2.486 1 93.19 174 THR B C 1
ATOM 5250 O O . THR B 1 174 ? 13.5 -39.531 2.822 1 93.19 174 THR B O 1
ATOM 5253 N N . PHE B 1 175 ? 11.289 -39.156 3.021 1 92.94 175 PHE B N 1
ATOM 5254 C CA . PHE B 1 175 ? 11.078 -40.219 4.008 1 92.94 175 PHE B CA 1
ATOM 5255 C C . PHE B 1 175 ? 11.117 -41.594 3.35 1 92.94 175 PHE B C 1
ATOM 5257 O O . PHE B 1 175 ? 11.195 -42.594 4.035 1 92.94 175 PHE B O 1
ATOM 5264 N N . LEU B 1 176 ? 11.148 -41.625 2.066 1 95.62 176 LEU B N 1
ATOM 5265 C CA . LEU B 1 176 ? 11.242 -42.875 1.326 1 95.62 176 LEU B CA 1
ATOM 5266 C C . LEU B 1 176 ? 12.695 -43.219 1.004 1 95.62 176 LEU B C 1
ATOM 5268 O O . LEU B 1 176 ? 13.555 -42.312 0.988 1 95.62 176 LEU B O 1
ATOM 5272 N N . PRO B 1 177 ? 12.914 -44.5 0.705 1 94.94 177 PRO B N 1
ATOM 5273 C CA . PRO B 1 177 ? 14.25 -44.844 0.223 1 94.94 177 PRO B CA 1
ATOM 5274 C C . PRO B 1 177 ? 14.602 -44.188 -1.1 1 94.94 177 PRO B C 1
ATOM 5276 O O . PRO B 1 177 ? 13.711 -43.906 -1.911 1 94.94 177 PRO B O 1
ATOM 5279 N N . ALA B 1 178 ? 15.82 -43.938 -1.324 1 92.75 178 ALA B N 1
ATOM 5280 C CA . ALA B 1 178 ? 16.312 -43.156 -2.449 1 92.75 178 ALA B CA 1
ATOM 5281 C C . ALA B 1 178 ? 15.781 -43.688 -3.773 1 92.75 178 ALA B C 1
ATOM 5283 O O . ALA B 1 178 ? 15.461 -42.938 -4.68 1 92.75 178 ALA B O 1
ATOM 5284 N N . ASN B 1 179 ? 15.68 -44.969 -3.818 1 92.12 179 ASN B N 1
ATOM 5285 C CA . ASN B 1 179 ? 15.273 -45.594 -5.078 1 92.12 179 ASN B CA 1
ATOM 5286 C C . ASN B 1 179 ? 13.773 -45.469 -5.316 1 92.12 179 ASN B C 1
ATOM 5288 O O . ASN B 1 179 ? 13.297 -45.656 -6.434 1 92.12 179 ASN B O 1
ATOM 5292 N N . ASN B 1 180 ? 13.094 -45.031 -4.324 1 94.25 180 ASN B N 1
ATOM 5293 C CA . ASN B 1 180 ? 11.641 -44.938 -4.438 1 94.25 180 ASN B CA 1
ATOM 5294 C C . ASN B 1 180 ? 11.141 -43.5 -4.359 1 94.25 180 ASN B C 1
ATOM 5296 O O . ASN B 1 180 ? 9.93 -43.281 -4.355 1 94.25 180 ASN B O 1
ATOM 5300 N N . ARG B 1 181 ? 12 -42.562 -4.387 1 95.94 181 ARG B N 1
ATOM 5301 C CA . ARG B 1 181 ? 11.625 -41.156 -4.293 1 95.94 181 ARG B CA 1
ATOM 5302 C C . ARG B 1 181 ? 11.25 -40.594 -5.66 1 95.94 181 ARG B C 1
ATOM 5304 O O . ARG B 1 181 ? 11.812 -41 -6.68 1 95.94 181 ARG B O 1
ATOM 5311 N N . TYR B 1 182 ? 10.266 -39.781 -5.664 1 96.69 182 TYR B N 1
ATOM 5312 C CA . TYR B 1 182 ? 9.906 -39.062 -6.891 1 96.69 182 TYR B CA 1
ATOM 5313 C C . TYR B 1 182 ? 10.32 -37.594 -6.824 1 96.69 182 TYR B C 1
ATOM 5315 O O . TYR B 1 182 ? 10.828 -37.062 -7.797 1 96.69 182 TYR B O 1
ATOM 5323 N N . LEU B 1 183 ? 10.016 -36.969 -5.719 1 95.19 183 LEU B N 1
ATOM 5324 C CA . LEU B 1 183 ? 10.375 -35.562 -5.48 1 95.19 183 LEU B CA 1
ATOM 5325 C C . LEU B 1 183 ? 11.305 -35.438 -4.273 1 95.19 183 LEU B C 1
ATOM 5327 O O . LEU B 1 183 ? 10.875 -35 -3.203 1 95.19 183 LEU B O 1
ATOM 5331 N N . PRO B 1 184 ? 12.531 -35.625 -4.449 1 93.62 184 PRO B N 1
ATOM 5332 C CA . PRO B 1 184 ? 13.445 -35.688 -3.309 1 93.62 184 PRO B CA 1
ATOM 5333 C C . PRO B 1 184 ? 13.898 -34.312 -2.82 1 93.62 184 PRO B C 1
ATOM 5335 O O . PRO B 1 184 ? 14.477 -34.188 -1.74 1 93.62 184 PRO B O 1
ATOM 5338 N N . VAL B 1 185 ? 13.602 -33.281 -3.617 1 92.25 185 VAL B N 1
ATOM 5339 C CA . VAL B 1 185 ? 14.078 -31.953 -3.25 1 92.25 185 VAL B CA 1
ATOM 5340 C C . VAL B 1 185 ? 12.898 -30.984 -3.205 1 92.25 185 VAL B C 1
ATOM 5342 O O . VAL B 1 185 ? 12 -31.047 -4.051 1 92.25 185 VAL B O 1
ATOM 5345 N N . GLU B 1 186 ? 12.953 -30.109 -2.182 1 92.56 186 GLU B N 1
ATOM 5346 C CA . GLU B 1 186 ? 11.938 -29.062 -2.102 1 92.56 186 GLU B CA 1
ATOM 5347 C C . GLU B 1 186 ? 12 -28.141 -3.322 1 92.56 186 GLU B C 1
ATOM 5349 O O . GLU B 1 186 ? 13.086 -27.734 -3.746 1 92.56 186 GLU B O 1
ATOM 5354 N N . PRO B 1 187 ? 10.852 -27.797 -3.836 1 93.06 187 PRO B N 1
ATOM 5355 C CA . PRO B 1 187 ? 10.812 -27.047 -5.098 1 93.06 187 PRO B CA 1
ATOM 5356 C C . PRO B 1 187 ? 11.562 -25.719 -5.02 1 93.06 187 PRO B C 1
ATOM 5358 O O . PRO B 1 187 ? 12.297 -25.375 -5.945 1 93.06 187 PRO B O 1
ATOM 5361 N N . THR B 1 188 ? 11.445 -25 -3.934 1 90.38 188 THR B N 1
ATOM 5362 C CA . THR B 1 188 ? 12.133 -23.719 -3.807 1 90.38 188 THR B CA 1
ATOM 5363 C C . THR B 1 188 ? 13.648 -23.906 -3.852 1 90.38 188 THR B C 1
ATOM 5365 O O . THR B 1 188 ? 14.352 -23.156 -4.535 1 90.38 188 THR B O 1
ATOM 5368 N N . LYS B 1 189 ? 14.094 -24.859 -3.16 1 90.38 189 LYS B N 1
ATOM 5369 C CA . LYS B 1 189 ? 15.523 -25.156 -3.129 1 90.38 189 LYS B CA 1
ATOM 5370 C C . LYS B 1 189 ? 16 -25.656 -4.484 1 90.38 189 LYS B C 1
ATOM 5372 O O . LYS B 1 189 ? 17.078 -25.281 -4.949 1 90.38 189 LYS B O 1
ATOM 5377 N N . ALA B 1 190 ? 15.203 -26.5 -5.086 1 92.75 190 ALA B N 1
ATOM 5378 C CA . ALA B 1 190 ? 15.578 -27.062 -6.379 1 92.75 190 ALA B CA 1
ATOM 5379 C C . ALA B 1 190 ? 15.766 -25.969 -7.426 1 92.75 190 ALA B C 1
ATOM 5381 O O . ALA B 1 190 ? 16.75 -25.984 -8.172 1 92.75 190 ALA B O 1
ATOM 5382 N N . LEU B 1 191 ? 14.875 -25.031 -7.469 1 91.44 191 LEU B N 1
ATOM 5383 C CA . LEU B 1 191 ? 14.938 -23.969 -8.461 1 91.44 191 LEU B CA 1
ATOM 5384 C C . LEU B 1 191 ? 16.094 -23.016 -8.156 1 91.44 191 LEU B C 1
ATOM 5386 O O . LEU B 1 191 ? 16.797 -22.578 -9.062 1 91.44 191 LEU B O 1
ATOM 5390 N N . LYS B 1 192 ? 16.281 -22.734 -6.918 1 86.94 192 LYS B N 1
ATOM 5391 C CA . LYS B 1 192 ? 17.359 -21.812 -6.523 1 86.94 192 LYS B CA 1
ATOM 5392 C C . LYS B 1 192 ? 18.719 -22.422 -6.828 1 86.94 192 LYS B C 1
ATOM 5394 O O . LYS B 1 192 ? 19.641 -21.719 -7.27 1 86.94 192 LYS B O 1
ATOM 5399 N N . ASP B 1 193 ? 18.781 -23.719 -6.629 1 87.5 193 ASP B N 1
ATOM 5400 C CA . ASP B 1 193 ? 20.062 -24.391 -6.789 1 87.5 193 ASP B CA 1
ATOM 5401 C C . ASP B 1 193 ? 20.281 -24.828 -8.234 1 87.5 193 ASP B C 1
ATOM 5403 O O . ASP B 1 193 ? 21.391 -25.234 -8.609 1 87.5 193 ASP B O 1
ATOM 5407 N N . GLY B 1 194 ? 19.266 -24.734 -8.977 1 86.31 194 GLY B N 1
ATOM 5408 C CA . GLY B 1 194 ? 19.375 -25.125 -10.375 1 86.31 194 GLY B CA 1
ATOM 5409 C C . GLY B 1 194 ? 19.344 -26.641 -10.57 1 86.31 194 GLY B C 1
ATOM 5410 O O . GLY B 1 194 ? 19.875 -27.141 -11.562 1 86.31 194 GLY B O 1
ATOM 5411 N N . THR B 1 195 ? 18.844 -27.297 -9.586 1 87.06 195 THR B N 1
ATOM 5412 C CA . THR B 1 195 ? 18.781 -28.75 -9.672 1 87.06 195 THR B CA 1
ATOM 5413 C C . THR B 1 195 ? 17.453 -29.188 -10.297 1 87.06 195 THR B C 1
ATOM 5415 O O . THR B 1 195 ? 16.625 -29.812 -9.633 1 87.06 195 THR B O 1
ATOM 5418 N N . TYR B 1 196 ? 17.234 -28.953 -11.531 1 90.81 196 TYR B N 1
ATOM 5419 C CA . TYR B 1 196 ? 16.078 -29.328 -12.328 1 90.81 196 TYR B CA 1
ATOM 5420 C C . TYR B 1 196 ? 16.422 -29.375 -13.812 1 90.81 196 TYR B C 1
ATOM 5422 O O . TYR B 1 196 ? 17.484 -28.891 -14.227 1 90.81 196 TYR B O 1
ATOM 5430 N N . LEU B 1 197 ? 15.633 -29.969 -14.555 1 91.56 197 LEU B N 1
ATOM 5431 C CA . LEU B 1 197 ? 15.883 -30.156 -15.977 1 91.56 197 LEU B CA 1
ATOM 5432 C C . LEU B 1 197 ? 15.961 -28.812 -16.703 1 91.56 197 LEU B C 1
ATOM 5434 O O . LEU B 1 197 ? 15.094 -27.953 -16.531 1 91.56 197 LEU B O 1
ATOM 5438 N N . GLN B 1 198 ? 17.016 -28.641 -17.453 1 91.69 198 GLN B N 1
ATOM 5439 C CA . GLN B 1 198 ? 17.234 -27.406 -18.203 1 91.69 198 GLN B CA 1
ATOM 5440 C C . GLN B 1 198 ? 16.719 -27.516 -19.625 1 91.69 198 GLN B C 1
ATOM 5442 O O . GLN B 1 198 ? 17.453 -27.922 -20.531 1 91.69 198 GLN B O 1
ATOM 5447 N N . VAL B 1 199 ? 15.484 -27.156 -19.844 1 94.25 199 VAL B N 1
ATOM 5448 C CA . VAL B 1 199 ? 14.852 -27.125 -21.156 1 94.25 199 VAL B CA 1
ATOM 5449 C C . VAL B 1 199 ? 14.242 -25.75 -21.422 1 94.25 199 VAL B C 1
ATOM 5451 O O . VAL B 1 199 ? 13.992 -25 -20.469 1 94.25 199 VAL B O 1
ATOM 5454 N N . PRO B 1 200 ? 14.039 -25.406 -22.719 1 95.75 200 PRO B N 1
ATOM 5455 C CA . PRO B 1 200 ? 13.336 -24.141 -22.969 1 95.75 200 PRO B CA 1
ATOM 5456 C C . PRO B 1 200 ? 11.969 -24.078 -22.297 1 95.75 200 PRO B C 1
ATOM 5458 O O . PRO B 1 200 ? 11.234 -25.078 -22.297 1 95.75 200 PRO B O 1
ATOM 5461 N N . ILE B 1 201 ? 11.719 -22.891 -21.719 1 97.12 201 ILE B N 1
ATOM 5462 C CA . ILE B 1 201 ? 10.469 -22.75 -20.969 1 97.12 201 ILE B CA 1
ATOM 5463 C C . ILE B 1 201 ? 9.664 -21.578 -21.531 1 97.12 201 ILE B C 1
ATOM 5465 O O . ILE B 1 201 ? 10.219 -20.516 -21.797 1 97.12 201 ILE B O 1
ATOM 5469 N N . LEU B 1 202 ? 8.438 -21.812 -21.797 1 97.75 202 LEU B N 1
ATOM 5470 C CA . LEU B 1 202 ? 7.43 -20.781 -22.062 1 97.75 202 LEU B CA 1
ATOM 5471 C C . LEU B 1 202 ? 6.461 -20.672 -20.891 1 97.75 202 LEU B C 1
ATOM 5473 O O . LEU B 1 202 ? 5.801 -21.641 -20.516 1 97.75 202 LEU B O 1
ATOM 5477 N N . THR B 1 203 ? 6.496 -19.5 -20.188 1 97.5 203 THR B N 1
ATOM 5478 C CA . THR B 1 203 ? 5.641 -19.359 -19.016 1 97.5 203 THR B CA 1
ATOM 5479 C C . THR B 1 203 ? 4.93 -18 -19.031 1 97.5 203 THR B C 1
ATOM 5481 O O . THR B 1 203 ? 5.359 -17.078 -19.734 1 97.5 203 THR B O 1
ATOM 5484 N N . GLY B 1 204 ? 3.783 -17.953 -18.375 1 96.38 204 GLY B N 1
ATOM 5485 C CA . GLY B 1 204 ? 3.043 -16.703 -18.344 1 96.38 204 GLY B CA 1
ATOM 5486 C C . GLY B 1 204 ? 1.706 -16.828 -17.625 1 96.38 204 GLY B C 1
ATOM 5487 O O . GLY B 1 204 ? 1.379 -17.891 -17.094 1 96.38 204 GLY B O 1
ATOM 5488 N N . ILE B 1 205 ? 1.072 -15.633 -17.562 1 94.31 205 ILE B N 1
ATOM 5489 C CA . ILE B 1 205 ? -0.2 -15.578 -16.859 1 94.31 205 ILE B CA 1
ATOM 5490 C C . ILE B 1 205 ? -1.211 -14.773 -17.672 1 94.31 205 ILE B C 1
ATOM 5492 O O . ILE B 1 205 ? -0.835 -14.031 -18.578 1 94.31 205 ILE B O 1
ATOM 5496 N N . THR B 1 206 ? -2.463 -15.039 -17.312 1 89.56 206 THR B N 1
ATOM 5497 C CA . THR B 1 206 ? -3.561 -14.344 -17.969 1 89.56 206 THR B CA 1
ATOM 5498 C C . THR B 1 206 ? -4.465 -13.664 -16.953 1 89.56 206 THR B C 1
ATOM 5500 O O . THR B 1 206 ? -4.719 -14.211 -15.875 1 89.56 206 THR B O 1
ATOM 5503 N N . LYS B 1 207 ? -4.863 -12.438 -17.312 1 80.31 207 LYS B N 1
ATOM 5504 C CA . LYS B 1 207 ? -5.805 -11.672 -16.5 1 80.31 207 LYS B CA 1
ATOM 5505 C C . LYS B 1 207 ? -7.156 -11.539 -17.203 1 80.31 207 LYS B C 1
ATOM 5507 O O . LYS B 1 207 ? -7.215 -11.219 -18.391 1 80.31 207 LYS B O 1
ATOM 5512 N N . PRO B 1 208 ? -8.273 -11.719 -16.469 1 67.88 208 PRO B N 1
ATOM 5513 C CA . PRO B 1 208 ? -8.469 -12.43 -15.195 1 67.88 208 PRO B CA 1
ATOM 5514 C C . PRO B 1 208 ? -8.57 -13.938 -15.375 1 67.88 208 PRO B C 1
ATOM 5516 O O . PRO B 1 208 ? -8.883 -14.422 -16.469 1 67.88 208 PRO B O 1
ATOM 5519 N N . ILE B 1 209 ? -8.234 -14.555 -14.305 1 63.12 209 ILE B N 1
ATOM 5520 C CA . ILE B 1 209 ? -8.453 -16 -14.398 1 63.12 209 ILE B CA 1
ATOM 5521 C C . ILE B 1 209 ? -9.93 -16.312 -14.172 1 63.12 209 ILE B C 1
ATOM 5523 O O . ILE B 1 209 ? -10.57 -15.695 -13.312 1 63.12 209 ILE B O 1
ATOM 5527 N N . ALA B 1 210 ? -10.359 -16.922 -15.07 1 60.78 210 ALA B N 1
ATOM 5528 C CA . ALA B 1 210 ? -11.719 -17.422 -14.859 1 60.78 210 ALA B CA 1
ATOM 5529 C C . ALA B 1 210 ? -11.812 -18.234 -13.578 1 60.78 210 ALA B C 1
ATOM 5531 O O . ALA B 1 210 ? -10.93 -19.062 -13.289 1 60.78 210 ALA B O 1
ATOM 5532 N N . ASN B 1 211 ? -12.633 -17.688 -12.727 1 64 211 ASN B N 1
ATOM 5533 C CA . ASN B 1 211 ? -12.82 -18.359 -11.445 1 64 211 ASN B CA 1
ATOM 5534 C C . ASN B 1 211 ? -14.273 -18.781 -11.234 1 64 211 ASN B C 1
ATOM 5536 O O . ASN B 1 211 ? -15.195 -18.031 -11.562 1 64 211 ASN B O 1
ATOM 5540 N N . GLN B 1 212 ? -14.312 -20.047 -10.867 1 65.12 212 GLN B N 1
ATOM 5541 C CA . GLN B 1 212 ? -15.656 -20.562 -10.594 1 65.12 212 GLN B CA 1
ATOM 5542 C C . GLN B 1 212 ? -16.375 -19.703 -9.57 1 65.12 212 GLN B C 1
ATOM 5544 O O . GLN B 1 212 ? -17.609 -19.641 -9.57 1 65.12 212 GLN B O 1
ATOM 5549 N N . GLN B 1 213 ? -15.641 -19.047 -8.828 1 74.62 213 GLN B N 1
ATOM 5550 C CA . GLN B 1 213 ? -16.234 -18.266 -7.754 1 74.62 213 GLN B CA 1
ATOM 5551 C C . GLN B 1 213 ? -16.797 -16.938 -8.281 1 74.62 213 GLN B C 1
ATOM 5553 O O . GLN B 1 213 ? -17.5 -16.219 -7.562 1 74.62 213 GLN B O 1
ATOM 5558 N N . PHE B 1 214 ? -16.562 -16.703 -9.531 1 76.69 214 PHE B N 1
ATOM 5559 C CA . PHE B 1 214 ? -16.969 -15.422 -10.086 1 76.69 214 PHE B CA 1
ATOM 5560 C C . PHE B 1 214 ? -18.484 -15.289 -10.109 1 76.69 214 PHE B C 1
ATOM 5562 O O . PHE B 1 214 ? -19.016 -14.203 -9.891 1 76.69 214 PHE B O 1
ATOM 5569 N N . VAL B 1 215 ? -19.078 -16.469 -10.375 1 75.38 215 VAL B N 1
ATOM 5570 C CA . VAL B 1 215 ? -20.547 -16.453 -10.398 1 75.38 215 VAL B CA 1
ATOM 5571 C C . VAL B 1 215 ? -21.078 -16.094 -9.016 1 75.38 215 VAL B C 1
ATOM 5573 O O . VAL B 1 215 ? -22.016 -15.297 -8.891 1 75.38 215 VAL B O 1
ATOM 5576 N N . LYS B 1 216 ? -20.5 -16.719 -8.039 1 83.31 216 LYS B N 1
ATOM 5577 C CA . LYS B 1 216 ? -20.891 -16.406 -6.672 1 83.31 216 LYS B CA 1
ATOM 5578 C C . LYS B 1 216 ? -20.641 -14.938 -6.352 1 83.31 216 LYS B C 1
ATOM 5580 O O . LYS B 1 216 ? -21.453 -14.297 -5.688 1 83.31 216 LYS B O 1
ATOM 5585 N N . TRP B 1 217 ? -19.609 -14.359 -6.801 1 88.56 217 TRP B N 1
ATOM 5586 C CA . TRP B 1 217 ? -19.281 -12.953 -6.555 1 88.56 217 TRP B CA 1
ATOM 5587 C C . TRP B 1 217 ? -20.281 -12.039 -7.238 1 88.56 217 TRP B C 1
ATOM 5589 O O . TRP B 1 217 ? -20.672 -11 -6.684 1 88.56 217 TRP B O 1
ATOM 5599 N N . LEU B 1 218 ? -20.672 -12.5 -8.414 1 86.12 218 LEU B N 1
ATOM 5600 C CA . LEU B 1 218 ? -21.656 -11.719 -9.141 1 86.12 218 LEU B CA 1
ATOM 5601 C C . LEU B 1 218 ? -23 -11.703 -8.414 1 86.12 218 LEU B C 1
ATOM 5603 O O . LEU B 1 218 ? -23.688 -10.688 -8.383 1 86.12 218 LEU B O 1
ATOM 5607 N N . GLU B 1 219 ? -23.312 -12.844 -7.938 1 89.81 219 GLU B N 1
ATOM 5608 C CA . GLU B 1 219 ? -24.531 -12.938 -7.16 1 89.81 219 GLU B CA 1
ATOM 5609 C C . GLU B 1 219 ? -24.484 -12.039 -5.93 1 89.81 219 GLU B C 1
ATOM 5611 O O . GLU B 1 219 ? -25.438 -11.32 -5.637 1 89.81 219 GLU B O 1
ATOM 5616 N N . LEU B 1 220 ? -23.406 -12.094 -5.23 1 92.94 220 LEU B N 1
ATOM 5617 C CA . LEU B 1 220 ? -23.234 -11.258 -4.047 1 92.94 220 LEU B CA 1
ATOM 5618 C C . LEU B 1 220 ? -23.25 -9.773 -4.422 1 92.94 220 LEU B C 1
ATOM 5620 O O . LEU B 1 220 ? -23.828 -8.953 -3.707 1 92.94 220 LEU B O 1
ATOM 5624 N N . ALA B 1 221 ? -22.625 -9.453 -5.52 1 92.31 221 ALA B N 1
ATOM 5625 C CA . ALA B 1 221 ? -22.609 -8.07 -6 1 92.31 221 ALA B CA 1
ATOM 5626 C C . ALA B 1 221 ? -24.016 -7.578 -6.32 1 92.31 221 ALA B C 1
ATOM 5628 O O . ALA B 1 221 ? -24.344 -6.41 -6.094 1 92.31 221 ALA B O 1
ATOM 5629 N N . SER B 1 222 ? -24.797 -8.5 -6.871 1 93.75 222 SER B N 1
ATOM 5630 C CA . SER B 1 222 ? -26.172 -8.133 -7.215 1 93.75 222 SER B CA 1
ATOM 5631 C C . SER B 1 222 ? -26.984 -7.832 -5.969 1 93.75 222 SER B C 1
ATOM 5633 O O . SER B 1 222 ? -27.969 -7.098 -6.031 1 93.75 222 SER B O 1
ATOM 5635 N N . GLN B 1 223 ? -26.578 -8.461 -4.852 1 95 223 GLN B N 1
ATOM 5636 C CA . GLN B 1 223 ? -27.266 -8.219 -3.588 1 95 223 GLN B CA 1
ATOM 5637 C C . GLN B 1 223 ? -26.828 -6.895 -2.969 1 95 223 GLN B C 1
ATOM 5639 O O . GLN B 1 223 ? -27.484 -6.391 -2.053 1 95 223 GLN B O 1
ATOM 5644 N N . GLY B 1 224 ? -25.703 -6.402 -3.418 1 92.12 224 GLY B N 1
ATOM 5645 C CA . GLY B 1 224 ? -25.312 -5.07 -2.98 1 92.12 224 GLY B CA 1
ATOM 5646 C C . GLY B 1 224 ? -23.875 -4.988 -2.523 1 92.12 224 GLY B C 1
ATOM 5647 O O . GLY B 1 224 ? -23.188 -6.012 -2.418 1 92.12 224 GLY B O 1
ATOM 5648 N N . TYR B 1 225 ? -23.484 -3.766 -2.221 1 92.38 225 TYR B N 1
ATOM 5649 C CA . TYR B 1 225 ? -22.109 -3.475 -1.826 1 92.38 225 TYR B CA 1
ATOM 5650 C C . TYR B 1 225 ? -21.766 -4.133 -0.493 1 92.38 225 TYR B C 1
ATOM 5652 O O . TYR B 1 225 ? -20.703 -4.742 -0.344 1 92.38 225 TYR B O 1
ATOM 5660 N N . SER B 1 226 ? -22.656 -4.012 0.451 1 92.56 226 SER B N 1
ATOM 5661 C CA . SER B 1 226 ? -22.406 -4.5 1.804 1 92.56 226 SER B CA 1
ATOM 5662 C C . SER B 1 226 ? -22.188 -6.008 1.818 1 92.56 226 SER B C 1
ATOM 5664 O O . SER B 1 226 ? -21.328 -6.508 2.543 1 92.56 226 SER B O 1
ATOM 5666 N N . GLN B 1 227 ? -22.922 -6.707 1.013 1 94.5 227 GLN B N 1
ATOM 5667 C CA . GLN B 1 227 ? -22.797 -8.156 0.969 1 94.5 227 GLN B CA 1
ATOM 5668 C C . GLN B 1 227 ? -21.453 -8.578 0.38 1 94.5 227 GLN B C 1
ATOM 5670 O O . GLN B 1 227 ? -20.797 -9.477 0.909 1 94.5 227 GLN B O 1
ATOM 5675 N N . LEU B 1 228 ? -21.109 -7.953 -0.666 1 94.06 228 LEU B N 1
ATOM 5676 C CA . LEU B 1 228 ? -19.844 -8.281 -1.301 1 94.06 228 LEU B CA 1
ATOM 5677 C C . LEU B 1 228 ? -18.672 -7.898 -0.399 1 94.06 228 LEU B C 1
ATOM 5679 O O . LEU B 1 228 ? -17.672 -8.625 -0.323 1 94.06 228 LEU B O 1
ATOM 5683 N N . GLN B 1 229 ? -18.844 -6.766 0.257 1 93.81 229 GLN B N 1
ATOM 5684 C CA . GLN B 1 229 ? -17.812 -6.324 1.187 1 93.81 229 GLN B CA 1
ATOM 5685 C C . GLN B 1 229 ? -17.641 -7.32 2.33 1 93.81 229 GLN B C 1
ATOM 5687 O O . GLN B 1 229 ? -16.516 -7.645 2.713 1 93.81 229 GLN B O 1
ATOM 5692 N N . GLN B 1 230 ? -18.703 -7.805 2.895 1 93.88 230 GLN B N 1
ATOM 5693 C CA . GLN B 1 230 ? -18.656 -8.773 3.984 1 93.88 230 GLN B CA 1
ATOM 5694 C C . GLN B 1 230 ? -17.969 -10.07 3.541 1 93.88 230 GLN B C 1
ATOM 5696 O O . GLN B 1 230 ? -17.156 -10.633 4.277 1 93.88 230 GLN B O 1
ATOM 5701 N N . TYR B 1 231 ? -18.328 -10.484 2.412 1 93.81 231 TYR B N 1
ATOM 5702 C CA . TYR B 1 231 ? -17.719 -11.688 1.878 1 93.81 231 TYR B CA 1
ATOM 5703 C C . TYR B 1 231 ? -16.219 -11.5 1.702 1 93.81 231 TYR B C 1
ATOM 5705 O O . TYR B 1 231 ? -15.43 -12.383 2.059 1 93.81 231 TYR B O 1
ATOM 5713 N N . THR B 1 232 ? -15.844 -10.367 1.14 1 94.12 232 THR B N 1
ATOM 5714 C CA . THR B 1 232 ? -14.43 -10.086 0.904 1 94.12 232 THR B CA 1
ATOM 5715 C C . THR B 1 232 ? -13.656 -10.07 2.219 1 94.12 232 THR B C 1
ATOM 5717 O O . THR B 1 232 ? -12.602 -10.695 2.33 1 94.12 232 THR B O 1
ATOM 5720 N N . GLU B 1 233 ? -14.195 -9.43 3.215 1 94.06 233 GLU B N 1
ATOM 5721 C CA . GLU B 1 233 ? -13.492 -9.203 4.473 1 94.06 233 GLU B CA 1
ATOM 5722 C C . GLU B 1 233 ? -13.562 -10.43 5.375 1 94.06 233 GLU B C 1
ATOM 5724 O O . GLU B 1 233 ? -12.602 -10.734 6.09 1 94.06 233 GLU B O 1
ATOM 5729 N N . ARG B 1 234 ? -14.617 -11.188 5.309 1 92.88 234 ARG B N 1
ATOM 5730 C CA . ARG B 1 234 ? -14.82 -12.25 6.289 1 92.88 234 ARG B CA 1
ATOM 5731 C C . ARG B 1 234 ? -14.469 -13.617 5.703 1 92.88 234 ARG B C 1
ATOM 5733 O O . ARG B 1 234 ? -14.25 -14.578 6.445 1 92.88 234 ARG B O 1
ATOM 5740 N N . ALA B 1 235 ? -14.406 -13.633 4.434 1 90.81 235 ALA B N 1
ATOM 5741 C CA . ALA B 1 235 ? -14.18 -14.938 3.83 1 90.81 235 ALA B CA 1
ATOM 5742 C C . ALA B 1 235 ? -12.922 -14.93 2.963 1 90.81 235 ALA B C 1
ATOM 5744 O O . ALA B 1 235 ? -11.961 -15.648 3.24 1 90.81 235 ALA B O 1
ATOM 5745 N N . LYS B 1 236 ? -12.875 -14.031 2.016 1 92.31 236 LYS B N 1
ATOM 5746 C CA . LYS B 1 236 ? -11.836 -14.109 0.991 1 92.31 236 LYS B CA 1
ATOM 5747 C C . LYS B 1 236 ? -10.477 -13.742 1.563 1 92.31 236 LYS B C 1
ATOM 5749 O O . LYS B 1 236 ? -9.5 -14.477 1.376 1 92.31 236 LYS B O 1
ATOM 5754 N N . ILE B 1 237 ? -10.414 -12.602 2.258 1 94.88 237 ILE B N 1
ATOM 5755 C CA . ILE B 1 237 ? -9.125 -12.172 2.795 1 94.88 237 ILE B CA 1
ATOM 5756 C C . ILE B 1 237 ? -8.602 -13.203 3.785 1 94.88 237 ILE B C 1
ATOM 5758 O O . ILE B 1 237 ? -7.457 -13.648 3.688 1 94.88 237 ILE B O 1
ATOM 5762 N N . PRO B 1 238 ? -9.414 -13.734 4.688 1 91.31 238 PRO B N 1
ATOM 5763 C CA . PRO B 1 238 ? -8.93 -14.766 5.602 1 91.31 238 PRO B CA 1
ATOM 5764 C C . PRO B 1 238 ? -8.492 -16.031 4.875 1 91.31 238 PRO B C 1
ATOM 5766 O O . PRO B 1 238 ? -7.523 -16.688 5.289 1 91.31 238 PRO B O 1
ATOM 5769 N N . GLU B 1 239 ? -9.172 -16.375 3.85 1 87.69 239 GLU B N 1
ATOM 5770 C CA . GLU B 1 239 ? -8.781 -17.547 3.061 1 87.69 239 GLU B CA 1
ATOM 5771 C C . GLU B 1 239 ? -7.371 -17.391 2.51 1 87.69 239 GLU B C 1
ATOM 5773 O O . GLU B 1 239 ? -6.551 -18.297 2.617 1 87.69 239 GLU B O 1
ATOM 5778 N N . ILE B 1 240 ? -7.16 -16.266 1.948 1 91.81 240 ILE B N 1
ATOM 5779 C CA . ILE B 1 240 ? -5.867 -16 1.33 1 91.81 240 ILE B CA 1
ATOM 5780 C C . ILE B 1 240 ? -4.781 -15.953 2.406 1 91.81 240 ILE B C 1
ATOM 5782 O O . ILE B 1 240 ? -3.682 -16.469 2.211 1 91.81 240 ILE B O 1
ATOM 5786 N N . MET B 1 241 ? -5.078 -15.344 3.521 1 92.44 241 MET B N 1
ATOM 5787 C CA . MET B 1 241 ? -4.117 -15.273 4.617 1 92.44 241 MET B CA 1
ATOM 5788 C C . MET B 1 241 ? -3.758 -16.672 5.121 1 92.44 241 MET B C 1
ATOM 5790 O O . MET B 1 241 ? -2.604 -16.922 5.461 1 92.44 241 MET B O 1
ATOM 5794 N N . ARG B 1 242 ? -4.691 -17.516 5.141 1 87.38 242 ARG B N 1
ATOM 5795 C CA . ARG B 1 242 ? -4.426 -18.891 5.551 1 87.38 242 ARG B CA 1
ATOM 5796 C C . ARG B 1 242 ? -3.527 -19.594 4.543 1 87.38 242 ARG B C 1
ATOM 5798 O O . ARG B 1 242 ? -2.627 -20.344 4.926 1 87.38 242 ARG B O 1
ATOM 5805 N N . LEU B 1 243 ? -3.777 -19.344 3.318 1 87.38 243 LEU B N 1
ATOM 5806 C CA . LEU B 1 243 ? -2.982 -19.953 2.26 1 87.38 243 LEU B CA 1
ATOM 5807 C C . LEU B 1 243 ? -1.521 -19.531 2.357 1 87.38 243 LEU B C 1
ATOM 5809 O O . LEU B 1 243 ? -0.616 -20.344 2.154 1 87.38 243 LEU B O 1
ATOM 5813 N N . TYR B 1 244 ? -1.354 -18.266 2.732 1 90.75 244 TYR B N 1
ATOM 5814 C CA . TYR B 1 244 ? -0.001 -17.719 2.826 1 90.75 244 TYR B CA 1
ATOM 5815 C C . TYR B 1 244 ? 0.593 -17.984 4.207 1 90.75 244 TYR B C 1
ATOM 5817 O O . TYR B 1 244 ? 1.742 -17.625 4.469 1 90.75 244 TYR B O 1
ATOM 5825 N N . ARG B 1 245 ? -0.3 -18.531 5.148 1 87.31 245 ARG B N 1
ATOM 5826 C CA . ARG B 1 245 ? 0.104 -18.844 6.516 1 87.31 245 ARG B CA 1
ATOM 5827 C C . ARG B 1 245 ? 0.457 -17.578 7.281 1 87.31 245 ARG B C 1
ATOM 5829 O O . ARG B 1 245 ? 1.479 -17.516 7.969 1 87.31 245 ARG B O 1
ATOM 5836 N N . PHE B 1 246 ? -0.273 -16.562 7.027 1 89.88 246 PHE B N 1
ATOM 5837 C CA . PHE B 1 246 ? -0.158 -15.328 7.801 1 89.88 246 PHE B CA 1
ATOM 5838 C C . PHE B 1 246 ? -0.942 -15.43 9.102 1 89.88 246 PHE B C 1
ATOM 5840 O O . PHE B 1 246 ? -1.966 -14.766 9.273 1 89.88 246 PHE B O 1
ATOM 5847 N N . ASN B 1 247 ? -0.581 -16.234 9.977 1 77.75 247 ASN B N 1
ATOM 5848 C CA . ASN B 1 247 ? -1.308 -16.484 11.219 1 77.75 247 ASN B CA 1
ATOM 5849 C C . ASN B 1 247 ? -0.476 -16.125 12.445 1 77.75 247 ASN B C 1
ATOM 5851 O O . ASN B 1 247 ? -0.824 -16.484 13.562 1 77.75 247 ASN B O 1
ATOM 5855 N N . GLY B 1 248 ? 0.522 -15.383 12.305 1 77.81 248 GLY B N 1
ATOM 5856 C CA . GLY B 1 248 ? 1.391 -15.047 13.422 1 77.81 248 GLY B CA 1
ATOM 5857 C C . GLY B 1 248 ? 0.844 -13.93 14.289 1 77.81 248 GLY B C 1
ATOM 5858 O O . GLY B 1 248 ? -0.365 -13.688 14.312 1 77.81 248 GLY B O 1
ATOM 5859 N N . ASN B 1 249 ? 1.719 -13.289 15.016 1 79.44 249 ASN B N 1
ATOM 5860 C CA . ASN B 1 249 ? 1.368 -12.305 16.031 1 79.44 249 ASN B CA 1
ATOM 5861 C C . ASN B 1 249 ? 0.805 -11.031 15.398 1 79.44 249 ASN B C 1
ATOM 5863 O O . ASN B 1 249 ? 0.136 -10.242 16.078 1 79.44 249 ASN B O 1
ATOM 5867 N N . ILE B 1 250 ? 1.01 -10.977 14.078 1 89.12 250 ILE B N 1
ATOM 5868 C CA . ILE B 1 250 ? 0.566 -9.711 13.492 1 89.12 250 ILE B CA 1
ATOM 5869 C C . ILE B 1 250 ? -0.523 -9.984 12.461 1 89.12 250 ILE B C 1
ATOM 5871 O O . ILE B 1 250 ? -0.659 -9.234 11.484 1 89.12 250 ILE B O 1
ATOM 5875 N N . LYS B 1 251 ? -1.244 -11.055 12.602 1 92.31 251 LYS B N 1
ATOM 5876 C CA . LYS B 1 251 ? -2.268 -11.469 11.641 1 92.31 251 LYS B CA 1
ATOM 5877 C C . LYS B 1 251 ? -3.299 -10.359 11.43 1 92.31 251 LYS B C 1
ATOM 5879 O O . LYS B 1 251 ? -3.748 -10.133 10.305 1 92.31 251 LYS B O 1
ATOM 5884 N N . ASP B 1 252 ? -3.67 -9.703 12.547 1 93 252 ASP B N 1
ATOM 5885 C CA . ASP B 1 252 ? -4.688 -8.656 12.438 1 93 252 ASP B CA 1
ATOM 5886 C C . ASP B 1 252 ? -4.164 -7.453 11.664 1 93 252 ASP B C 1
ATOM 5888 O O . ASP B 1 252 ? -4.906 -6.828 10.898 1 93 252 ASP B O 1
ATOM 5892 N N . GLN B 1 253 ? -2.912 -7.137 11.852 1 93.62 253 GLN B N 1
ATOM 5893 C CA . GLN B 1 253 ? -2.289 -6.047 11.109 1 93.62 253 GLN B CA 1
ATOM 5894 C C . GLN B 1 253 ? -2.209 -6.363 9.617 1 93.62 253 GLN B C 1
ATOM 5896 O O . GLN B 1 253 ? -2.463 -5.496 8.781 1 93.62 253 GLN B O 1
ATOM 5901 N N . ILE B 1 254 ? -1.91 -7.609 9.297 1 95.94 254 ILE B N 1
ATOM 5902 C CA . ILE B 1 254 ? -1.82 -8.031 7.902 1 95.94 254 ILE B CA 1
ATOM 5903 C C . ILE B 1 254 ? -3.205 -7.98 7.258 1 95.94 254 ILE B C 1
ATOM 5905 O O . ILE B 1 254 ? -3.344 -7.566 6.105 1 95.94 254 ILE B O 1
ATOM 5909 N N . PHE B 1 255 ? -4.184 -8.367 8.047 1 96.31 255 PHE B N 1
ATOM 5910 C CA . PHE B 1 255 ? -5.559 -8.297 7.562 1 96.31 255 PHE B CA 1
ATOM 5911 C C . PHE B 1 255 ? -5.914 -6.871 7.16 1 96.31 255 PHE B C 1
ATOM 5913 O O . PHE B 1 255 ? -6.461 -6.641 6.078 1 96.31 255 PHE B O 1
ATOM 5920 N N . GLU B 1 256 ? -5.633 -5.867 7.98 1 95.31 256 GLU B N 1
ATOM 5921 C CA . GLU B 1 256 ? -5.957 -4.469 7.715 1 95.31 256 GLU B CA 1
ATOM 5922 C C . GLU B 1 256 ? -5.18 -3.943 6.508 1 95.31 256 GLU B C 1
ATOM 5924 O O . GLU B 1 256 ? -5.684 -3.104 5.758 1 95.31 256 GLU B O 1
ATOM 5929 N N . LEU B 1 257 ? -3.986 -4.426 6.406 1 95.88 257 LEU B N 1
ATOM 5930 C CA . LEU B 1 257 ? -3.145 -4.004 5.293 1 95.88 257 LEU B CA 1
ATOM 5931 C C . LEU B 1 257 ? -3.713 -4.5 3.967 1 95.88 257 LEU B C 1
ATOM 5933 O O . LEU B 1 257 ? -3.783 -3.74 2.996 1 95.88 257 LEU B O 1
ATOM 5937 N N . ILE B 1 258 ? -4.09 -5.762 3.896 1 97.38 258 ILE B N 1
ATOM 5938 C CA . ILE B 1 258 ? -4.672 -6.316 2.68 1 97.38 258 ILE B CA 1
ATOM 5939 C C . ILE B 1 258 ? -5.996 -5.617 2.373 1 97.38 258 ILE B C 1
ATOM 5941 O O . ILE B 1 258 ? -6.266 -5.262 1.224 1 97.38 258 ILE B O 1
ATOM 5945 N N . LYS B 1 259 ? -6.781 -5.434 3.416 1 95.31 259 LYS B N 1
ATOM 5946 C CA . LYS B 1 259 ? -8.047 -4.734 3.254 1 95.31 259 LYS B CA 1
ATOM 5947 C C . LYS B 1 259 ? -7.836 -3.342 2.664 1 95.31 259 LYS B C 1
ATOM 5949 O O . LYS B 1 259 ? -8.539 -2.941 1.735 1 95.31 259 LYS B O 1
ATOM 5954 N N . TRP B 1 260 ? -6.887 -2.604 3.129 1 94.25 260 TRP B N 1
ATOM 5955 C CA . TRP B 1 260 ? -6.59 -1.259 2.648 1 94.25 260 TRP B CA 1
ATOM 5956 C C . TRP B 1 260 ? -6.207 -1.28 1.173 1 94.25 260 TRP B C 1
ATOM 5958 O O . TRP B 1 260 ? -6.633 -0.417 0.402 1 94.25 260 TRP B O 1
ATOM 5968 N N . ARG B 1 261 ? -5.406 -2.262 0.758 1 93.88 261 ARG B N 1
ATOM 5969 C CA . ARG B 1 261 ? -4.91 -2.287 -0.613 1 93.88 261 ARG B CA 1
ATOM 5970 C C . ARG B 1 261 ? -6.031 -2.609 -1.596 1 93.88 261 ARG B C 1
ATOM 5972 O O . ARG B 1 261 ? -6.039 -2.109 -2.723 1 93.88 261 ARG B O 1
ATOM 5979 N N . TYR B 1 262 ? -6.988 -3.412 -1.15 1 92.88 262 TYR B N 1
ATOM 5980 C CA . TYR B 1 262 ? -7.93 -3.93 -2.139 1 92.88 262 TYR B CA 1
ATOM 5981 C C . TYR B 1 262 ? -9.344 -3.449 -1.849 1 92.88 262 TYR B C 1
ATOM 5983 O O . TYR B 1 262 ? -10.32 -4.059 -2.297 1 92.88 262 TYR B O 1
ATOM 5991 N N . THR B 1 263 ? -9.469 -2.408 -1.085 1 81.81 263 THR B N 1
ATOM 5992 C CA . THR B 1 263 ? -10.773 -1.777 -0.887 1 81.81 263 THR B CA 1
ATOM 5993 C C . THR B 1 263 ? -10.758 -0.343 -1.408 1 81.81 263 THR B C 1
ATOM 5995 O O . THR B 1 263 ? -9.695 0.217 -1.681 1 81.81 263 THR B O 1
ATOM 5998 N N . SER B 1 264 ? -11.914 0.096 -1.791 1 70.31 264 SER B N 1
ATOM 5999 C CA . SER B 1 264 ? -12.055 1.473 -2.258 1 70.31 264 SER B CA 1
ATOM 6000 C C . SER B 1 264 ? -12.609 2.375 -1.161 1 70.31 264 SER B C 1
ATOM 6002 O O . SER B 1 264 ? -13.477 1.961 -0.39 1 70.31 264 SER B O 1
ATOM 6004 N N . PHE B 1 265 ? -12.008 3.533 -1.003 1 68.5 265 PHE B N 1
ATOM 6005 C CA . PHE B 1 265 ? -12.414 4.449 0.054 1 68.5 265 PHE B CA 1
ATOM 6006 C C . PHE B 1 265 ? -13.25 5.59 -0.513 1 68.5 265 PHE B C 1
ATOM 6008 O O . PHE B 1 265 ? -13.68 6.48 0.226 1 68.5 265 PHE B O 1
ATOM 6015 N N . ILE B 1 266 ? -13.391 5.691 -1.762 1 65.69 266 ILE B N 1
ATOM 6016 C CA . ILE B 1 266 ? -14.156 6.805 -2.314 1 65.69 266 ILE B CA 1
ATOM 6017 C C . ILE B 1 266 ? -15.648 6.52 -2.166 1 65.69 266 ILE B C 1
ATOM 6019 O O . ILE B 1 266 ? -16.406 7.355 -1.653 1 65.69 266 ILE B O 1
ATOM 6023 N N . GLU B 1 267 ? -16.141 5.598 -3.033 1 69.75 267 GLU B N 1
ATOM 6024 C CA . GLU B 1 267 ? -17.578 5.34 -3.1 1 69.75 267 GLU B CA 1
ATOM 6025 C C . GLU B 1 267 ? -17.875 3.855 -2.924 1 69.75 267 GLU B C 1
ATOM 6027 O O . GLU B 1 267 ? -17.047 3.004 -3.236 1 69.75 267 GLU B O 1
ATOM 6032 N N . ALA B 1 268 ? -18.969 3.793 -2.045 1 77 268 ALA B N 1
ATOM 6033 C CA . ALA B 1 268 ? -19.469 2.426 -1.945 1 77 268 ALA B CA 1
ATOM 6034 C C . ALA B 1 268 ? -20.047 1.949 -3.281 1 77 268 ALA B C 1
ATOM 6036 O O . ALA B 1 268 ? -21.25 1.761 -3.42 1 77 268 ALA B O 1
ATOM 6037 N N . ASP B 1 269 ? -19.141 1.779 -4.207 1 86.56 269 ASP B N 1
ATOM 6038 C CA . ASP B 1 269 ? -19.484 1.288 -5.535 1 86.56 269 ASP B CA 1
ATOM 6039 C C . ASP B 1 269 ? -19.219 -0.209 -5.66 1 86.56 269 ASP B C 1
ATOM 6041 O O . ASP B 1 269 ? -18.062 -0.64 -5.609 1 86.56 269 ASP B O 1
ATOM 6045 N N . VAL B 1 270 ? -20.281 -0.91 -5.848 1 91.12 270 VAL B N 1
ATOM 6046 C CA . VAL B 1 270 ? -20.203 -2.367 -5.875 1 91.12 270 VAL B CA 1
ATOM 6047 C C . VAL B 1 270 ? -19.359 -2.818 -7.059 1 91.12 270 VAL B C 1
ATOM 6049 O O . VAL B 1 270 ? -18.641 -3.82 -6.973 1 91.12 270 VAL B O 1
ATOM 6052 N N . ARG B 1 271 ? -19.406 -2.072 -8.164 1 89.19 271 ARG B N 1
ATOM 6053 C CA . ARG B 1 271 ? -18.625 -2.434 -9.344 1 89.19 271 ARG B CA 1
ATOM 6054 C C . ARG B 1 271 ? -17.125 -2.334 -9.062 1 89.19 271 ARG B C 1
ATOM 6056 O O . ARG B 1 271 ? -16.344 -3.176 -9.516 1 89.19 271 ARG B O 1
ATOM 6063 N N . ILE B 1 272 ? -16.719 -1.306 -8.312 1 88.12 272 ILE B N 1
ATOM 6064 C CA . ILE B 1 272 ? -15.312 -1.112 -7.98 1 88.12 272 ILE B CA 1
ATOM 6065 C C . ILE B 1 272 ? -14.852 -2.215 -7.027 1 88.12 272 ILE B C 1
ATOM 6067 O O . ILE B 1 272 ? -13.766 -2.777 -7.199 1 88.12 272 ILE B O 1
ATOM 6071 N N . LEU B 1 273 ? -15.703 -2.496 -6.043 1 91.31 273 LEU B N 1
ATOM 6072 C CA . LEU B 1 273 ? -15.359 -3.545 -5.094 1 91.31 273 LEU B CA 1
ATOM 6073 C C . LEU B 1 273 ? -15.234 -4.895 -5.793 1 91.31 273 LEU B C 1
ATOM 6075 O O . LEU B 1 273 ? -14.367 -5.699 -5.449 1 91.31 273 LEU B O 1
ATOM 6079 N N . PHE B 1 274 ? -16.109 -5.121 -6.758 1 90 274 PHE B N 1
ATOM 6080 C CA . PHE B 1 274 ? -16.078 -6.355 -7.531 1 90 274 PHE B CA 1
ATOM 6081 C C . PHE B 1 274 ? -14.758 -6.488 -8.281 1 90 274 PHE B C 1
ATOM 6083 O O . PHE B 1 274 ? -14.133 -7.555 -8.281 1 90 274 PHE B O 1
ATOM 6090 N N . GLN B 1 275 ? -14.344 -5.445 -8.875 1 87.75 275 GLN B N 1
ATOM 6091 C CA . GLN B 1 275 ? -13.078 -5.445 -9.594 1 87.75 275 GLN B CA 1
ATOM 6092 C C . GLN B 1 275 ? -11.906 -5.656 -8.648 1 87.75 275 GLN B C 1
ATOM 6094 O O . GLN B 1 275 ? -10.938 -6.344 -8.984 1 87.75 275 GLN B O 1
ATOM 6099 N N . GLN B 1 276 ? -11.969 -5.039 -7.512 1 91 276 GLN B N 1
ATOM 6100 C CA . GLN B 1 276 ? -10.891 -5.188 -6.535 1 91 276 GLN B CA 1
ATOM 6101 C C . GLN B 1 276 ? -10.812 -6.617 -6.016 1 91 276 GLN B C 1
ATOM 6103 O O . GLN B 1 276 ? -9.727 -7.121 -5.723 1 91 276 GLN B O 1
ATOM 6108 N N . LEU B 1 277 ? -11.953 -7.23 -5.863 1 91.81 277 LEU B N 1
ATOM 6109 C CA . LEU B 1 277 ? -11.984 -8.633 -5.457 1 91.81 277 LEU B CA 1
ATOM 6110 C C . LEU B 1 277 ? -11.312 -9.516 -6.504 1 91.81 277 LEU B C 1
ATOM 6112 O O . LEU B 1 277 ? -10.547 -10.422 -6.16 1 91.81 277 LEU B O 1
ATOM 6116 N N . LYS B 1 278 ? -11.539 -9.25 -7.746 1 88.62 278 LYS B N 1
ATOM 6117 C CA . LYS B 1 278 ? -10.891 -9.969 -8.836 1 88.62 278 LYS B CA 1
ATOM 6118 C C . LYS B 1 278 ? -9.383 -9.758 -8.812 1 88.62 278 LYS B C 1
ATOM 6120 O O . LYS B 1 278 ? -8.617 -10.703 -9.016 1 88.62 278 LYS B O 1
ATOM 6125 N N . ASN B 1 279 ? -9.016 -8.539 -8.562 1 91.06 279 ASN B N 1
ATOM 6126 C CA . ASN B 1 279 ? -7.59 -8.227 -8.492 1 91.06 279 ASN B CA 1
ATOM 6127 C C . ASN B 1 279 ? -6.914 -8.938 -7.328 1 91.06 279 ASN B C 1
ATOM 6129 O O . ASN B 1 279 ? -5.785 -9.414 -7.457 1 91.06 279 ASN B O 1
ATOM 6133 N N . LEU B 1 280 ? -7.617 -8.938 -6.195 1 93.69 280 LEU B N 1
ATOM 6134 C CA . LEU B 1 280 ? -7.086 -9.625 -5.023 1 93.69 280 LEU B CA 1
ATOM 6135 C C . LEU B 1 280 ? -6.816 -11.094 -5.328 1 93.69 280 LEU B C 1
ATOM 6137 O O . LEU B 1 280 ? -5.734 -11.602 -5.027 1 93.69 280 LEU B O 1
ATOM 6141 N N . GLU B 1 281 ? -7.742 -11.711 -5.918 1 90.94 281 GLU B N 1
ATOM 6142 C CA . GLU B 1 281 ? -7.621 -13.125 -6.266 1 90.94 281 GLU B CA 1
ATOM 6143 C C . GLU B 1 281 ? -6.488 -13.352 -7.262 1 90.94 281 GLU B C 1
ATOM 6145 O O . GLU B 1 281 ? -5.66 -14.25 -7.07 1 90.94 281 GLU B O 1
ATOM 6150 N N . PHE B 1 282 ? -6.43 -12.586 -8.234 1 90.56 282 PHE B N 1
ATOM 6151 C CA . PHE B 1 282 ? -5.449 -12.742 -9.297 1 90.56 282 PHE B CA 1
ATOM 6152 C C . PHE B 1 282 ? -4.043 -12.453 -8.789 1 90.56 282 PHE B C 1
ATOM 6154 O O . PHE B 1 282 ? -3.121 -13.234 -9.008 1 90.56 282 PHE B O 1
ATOM 6161 N N . GLU B 1 283 ? -3.863 -11.312 -8.117 1 94.56 283 GLU B N 1
ATOM 6162 C CA . GLU B 1 283 ? -2.535 -10.891 -7.684 1 94.56 283 GLU B CA 1
ATOM 6163 C C . GLU B 1 283 ? -1.974 -11.828 -6.621 1 94.56 283 GLU B C 1
ATOM 6165 O O . GLU B 1 283 ? -0.781 -12.141 -6.629 1 94.56 283 GLU B O 1
ATOM 6170 N N . SER B 1 284 ? -2.809 -12.273 -5.762 1 94.69 284 SER B N 1
ATOM 6171 C CA . SER B 1 284 ? -2.34 -13.094 -4.648 1 94.69 284 SER B CA 1
ATOM 6172 C C . SER B 1 284 ? -2.107 -14.539 -5.082 1 94.69 284 SER B C 1
ATOM 6174 O O . SER B 1 284 ? -1.1 -15.148 -4.719 1 94.69 284 SER B O 1
ATOM 6176 N N . LYS B 1 285 ? -2.953 -15.078 -5.91 1 91.38 285 LYS B N 1
ATOM 6177 C CA . LYS B 1 285 ? -2.922 -16.516 -6.145 1 91.38 285 LYS B CA 1
ATOM 6178 C C . LYS B 1 285 ? -2.199 -16.844 -7.449 1 91.38 285 LYS B C 1
ATOM 6180 O O . LYS B 1 285 ? -1.718 -17.969 -7.633 1 91.38 285 LYS B O 1
ATOM 6185 N N . ILE B 1 286 ? -2.109 -15.844 -8.352 1 93 286 ILE B N 1
ATOM 6186 C CA . ILE B 1 286 ? -1.559 -16.172 -9.656 1 93 286 ILE B CA 1
ATOM 6187 C C . ILE B 1 286 ? -0.313 -15.328 -9.922 1 93 286 ILE B C 1
ATOM 6189 O O . ILE B 1 286 ? 0.789 -15.867 -10.062 1 93 286 ILE B O 1
ATOM 6193 N N . GLU B 1 287 ? -0.474 -14.086 -9.875 1 94.75 287 GLU B N 1
ATOM 6194 C CA . GLU B 1 287 ? 0.604 -13.188 -10.281 1 94.75 287 GLU B CA 1
ATOM 6195 C C . GLU B 1 287 ? 1.797 -13.289 -9.336 1 94.75 287 GLU B C 1
ATOM 6197 O O . GLU B 1 287 ? 2.934 -13.469 -9.781 1 94.75 287 GLU B O 1
ATOM 6202 N N . ALA B 1 288 ? 1.515 -13.156 -8.078 1 96 288 ALA B N 1
ATOM 6203 C CA . ALA B 1 288 ? 2.592 -13.195 -7.09 1 96 288 ALA B CA 1
ATOM 6204 C C . ALA B 1 288 ? 3.363 -14.508 -7.168 1 96 288 ALA B C 1
ATOM 6206 O O . ALA B 1 288 ? 4.598 -14.508 -7.199 1 96 288 ALA B O 1
ATOM 6207 N N . THR B 1 289 ? 2.688 -15.586 -7.273 1 95.19 289 THR B N 1
ATOM 6208 C CA . THR B 1 289 ? 3.324 -16.906 -7.254 1 95.19 289 THR B CA 1
ATOM 6209 C C . THR B 1 289 ? 4.066 -17.156 -8.562 1 95.19 289 THR B C 1
ATOM 6211 O O . THR B 1 289 ? 5.133 -17.781 -8.562 1 95.19 289 THR B O 1
ATOM 6214 N N . HIS B 1 290 ? 3.496 -16.688 -9.633 1 95.75 290 HIS B N 1
ATOM 6215 C CA . HIS B 1 290 ? 4.168 -16.812 -10.922 1 95.75 290 HIS B CA 1
ATOM 6216 C C . HIS B 1 290 ? 5.512 -16.094 -10.914 1 95.75 290 HIS B C 1
ATOM 6218 O O . HIS B 1 290 ? 6.527 -16.672 -11.32 1 95.75 290 HIS B O 1
ATOM 6224 N N . PHE B 1 291 ? 5.508 -14.961 -10.43 1 95.38 291 PHE B N 1
ATOM 6225 C CA . PHE B 1 291 ? 6.734 -14.172 -10.484 1 95.38 291 PHE B CA 1
ATOM 6226 C C . PHE B 1 291 ? 7.719 -14.633 -9.422 1 95.38 291 PHE B C 1
ATOM 6228 O O . PHE B 1 291 ? 8.93 -14.484 -9.586 1 95.38 291 PHE B O 1
ATOM 6235 N N . MET B 1 292 ? 7.23 -15.203 -8.359 1 94.56 292 MET B N 1
ATOM 6236 C CA . MET B 1 292 ? 8.141 -15.836 -7.41 1 94.56 292 MET B CA 1
ATOM 6237 C C . MET B 1 292 ? 8.891 -16.984 -8.07 1 94.56 292 MET B C 1
ATOM 6239 O O . MET B 1 292 ? 10.109 -17.094 -7.941 1 94.56 292 MET B O 1
ATOM 6243 N N . GLN B 1 293 ? 8.156 -17.781 -8.75 1 95.25 293 GLN B N 1
ATOM 6244 C CA . GLN B 1 293 ? 8.773 -18.906 -9.453 1 95.25 293 GLN B CA 1
ATOM 6245 C C . GLN B 1 293 ? 9.703 -18.422 -10.555 1 95.25 293 GLN B C 1
ATOM 6247 O O . GLN B 1 293 ? 10.797 -18.969 -10.734 1 95.25 293 GLN B O 1
ATOM 6252 N N . LEU B 1 294 ? 9.297 -17.438 -11.289 1 94.88 294 LEU B N 1
ATOM 6253 C CA . LEU B 1 294 ? 10.102 -16.891 -12.383 1 94.88 294 LEU B CA 1
ATOM 6254 C C . LEU B 1 294 ? 11.438 -16.359 -11.875 1 94.88 294 LEU B C 1
ATOM 6256 O O . LEU B 1 294 ? 12.477 -16.562 -12.508 1 94.88 294 LEU B O 1
ATOM 6260 N N . SER B 1 295 ? 11.414 -15.703 -10.75 1 91.75 295 SER B N 1
ATOM 6261 C CA . SER B 1 295 ? 12.641 -15.18 -10.156 1 91.75 295 SER B CA 1
ATOM 6262 C C . SER B 1 295 ? 13.609 -16.297 -9.797 1 91.75 295 SER B C 1
ATOM 6264 O O . SER B 1 295 ? 14.82 -16.141 -9.953 1 91.75 295 SER B O 1
ATOM 6266 N N . SER B 1 296 ? 13.086 -17.391 -9.359 1 90.69 296 SER B N 1
ATOM 6267 C CA . SER B 1 296 ? 13.914 -18.531 -9.016 1 90.69 296 SER B CA 1
ATOM 6268 C C . SER B 1 296 ? 14.445 -19.234 -10.266 1 90.69 296 SER B C 1
ATOM 6270 O O . SER B 1 296 ? 15.586 -19.688 -10.297 1 90.69 296 SER B O 1
ATOM 6272 N N . LEU B 1 297 ? 13.641 -19.25 -11.305 1 91.31 297 LEU B N 1
ATOM 6273 C CA . LEU B 1 297 ? 14.023 -19.891 -12.562 1 91.31 297 LEU B CA 1
ATOM 6274 C C . LEU B 1 297 ? 15.156 -19.125 -13.234 1 91.31 297 LEU B C 1
ATOM 6276 O O . LEU B 1 297 ? 16.109 -19.734 -13.727 1 91.31 297 LEU B O 1
ATOM 6280 N N . VAL B 1 298 ? 15.102 -17.875 -13.25 1 88.19 298 VAL B N 1
ATOM 6281 C CA . VAL B 1 298 ? 16.031 -17.047 -14.016 1 88.19 298 VAL B CA 1
ATOM 6282 C C . VAL B 1 298 ? 17.391 -17.047 -13.336 1 88.19 298 VAL B C 1
ATOM 6284 O O . VAL B 1 298 ? 18.422 -16.906 -14.008 1 88.19 298 VAL B O 1
ATOM 6287 N N . SER B 1 299 ? 17.438 -17.188 -12.125 1 77.94 299 SER B N 1
ATOM 6288 C CA . SER B 1 299 ? 18.703 -17.141 -11.391 1 77.94 299 SER B CA 1
ATOM 6289 C C . SER B 1 299 ? 19.594 -18.328 -11.742 1 77.94 299 SER B C 1
ATOM 6291 O O . SER B 1 299 ? 20.828 -18.234 -11.664 1 77.94 299 SER B O 1
ATOM 6293 N N . SER B 1 300 ? 19.016 -19.344 -12.203 1 67.38 300 SER B N 1
ATOM 6294 C CA . SER B 1 300 ? 19.797 -20.562 -12.352 1 67.38 300 SER B CA 1
ATOM 6295 C C . SER B 1 300 ? 19.703 -21.125 -13.766 1 67.38 300 SER B C 1
ATOM 6297 O O . SER B 1 300 ? 20.391 -22.094 -14.102 1 67.38 300 SER B O 1
ATOM 6299 N N . TYR B 1 301 ? 19.047 -20.438 -14.609 1 65.88 301 TYR B N 1
ATOM 6300 C CA . TYR B 1 301 ? 18.641 -21.109 -15.836 1 65.88 301 TYR B CA 1
ATOM 6301 C C . TYR B 1 301 ? 19.562 -20.75 -16.984 1 65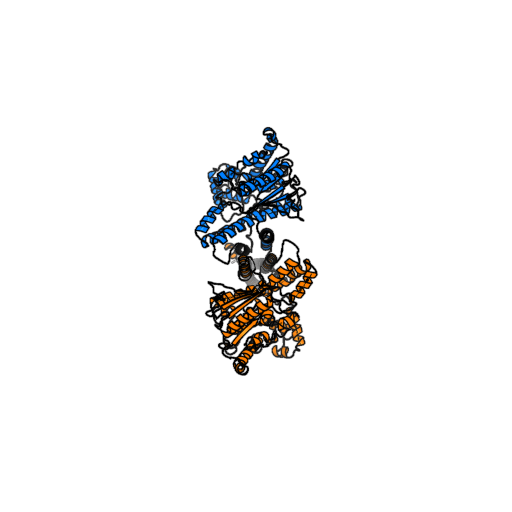.88 301 TYR B C 1
ATOM 6303 O O . TYR B 1 301 ? 19.953 -19.578 -17.141 1 65.88 301 TYR B O 1
ATOM 6311 N N . VAL B 1 302 ? 19.828 -21.703 -17.641 1 76.25 302 VAL B N 1
ATOM 6312 C CA . VAL B 1 302 ? 20.734 -21.578 -18.766 1 76.25 302 VAL B CA 1
ATOM 6313 C C . VAL B 1 302 ? 19.938 -21.562 -20.078 1 76.25 302 VAL B C 1
ATOM 6315 O O . VAL B 1 302 ? 20.297 -20.859 -21.016 1 76.25 302 VAL B O 1
ATOM 6318 N N . GLN B 1 303 ? 18.844 -22.297 -20.109 1 86.5 303 GLN B N 1
ATOM 6319 C CA . GLN B 1 303 ? 18.016 -22.359 -21.297 1 86.5 303 GLN B CA 1
ATOM 6320 C C . GLN B 1 303 ? 17.094 -21.156 -21.406 1 86.5 303 GLN B C 1
ATOM 6322 O O . GLN B 1 303 ? 16.859 -20.453 -20.406 1 86.5 303 GLN B O 1
ATOM 6327 N N . PRO B 1 304 ? 16.594 -20.875 -22.609 1 93.56 304 PRO B N 1
ATOM 6328 C CA . PRO B 1 304 ? 15.766 -19.688 -22.781 1 93.56 304 PRO B CA 1
ATOM 6329 C C . PRO B 1 304 ? 14.422 -19.781 -22.062 1 93.56 304 PRO B C 1
ATOM 6331 O O . PRO B 1 304 ? 13.82 -20.859 -22.016 1 93.56 304 PRO B O 1
ATOM 6334 N N . ILE B 1 305 ? 14.086 -18.688 -21.516 1 96.12 305 ILE B N 1
ATOM 6335 C CA . ILE B 1 305 ? 12.766 -18.547 -20.891 1 96.12 305 ILE B CA 1
ATOM 6336 C C . ILE B 1 305 ? 11.984 -17.453 -21.609 1 96.12 305 ILE B C 1
ATOM 6338 O O . ILE B 1 305 ? 12.484 -16.344 -21.797 1 96.12 305 ILE B O 1
ATOM 6342 N N . TYR B 1 306 ? 10.836 -17.797 -22.078 1 96.75 306 TYR B N 1
ATOM 6343 C CA . TYR B 1 306 ? 9.93 -16.828 -22.688 1 96.75 306 TYR B CA 1
ATOM 6344 C C . TYR B 1 306 ? 8.719 -16.578 -21.781 1 96.75 306 TYR B C 1
ATOM 6346 O O . TYR B 1 306 ? 8.078 -17.531 -21.328 1 96.75 306 TYR B O 1
ATOM 6354 N N . VAL B 1 307 ? 8.453 -15.305 -21.531 1 96.94 307 VAL B N 1
ATOM 6355 C CA . VAL B 1 307 ? 7.383 -14.953 -20.609 1 96.94 307 VAL B CA 1
ATOM 6356 C C . VAL B 1 307 ? 6.297 -14.172 -21.344 1 96.94 307 VAL B C 1
ATOM 6358 O O . VAL B 1 307 ? 6.598 -13.305 -22.172 1 96.94 307 VAL B O 1
ATOM 6361 N N . TYR B 1 308 ? 5.016 -14.492 -21.047 1 95.5 308 TYR B N 1
ATOM 6362 C CA . TYR B 1 308 ? 3.912 -13.773 -21.672 1 95.5 308 TYR B CA 1
ATOM 6363 C C . TYR B 1 308 ? 2.92 -13.281 -20.625 1 95.5 308 TYR B C 1
ATOM 6365 O O . TYR B 1 308 ? 2.9 -13.773 -19.5 1 95.5 308 TYR B O 1
ATOM 6373 N N . PHE B 1 309 ? 2.215 -12.305 -20.969 1 93.06 309 PHE B N 1
ATOM 6374 C CA . PHE B 1 309 ? 1.081 -11.781 -20.203 1 93.06 309 PHE B CA 1
ATOM 6375 C C . PHE B 1 309 ? -0.101 -11.5 -21.125 1 93.06 309 PHE B C 1
ATOM 6377 O O . PHE B 1 309 ? 0.01 -10.719 -22.078 1 93.06 309 PHE B O 1
ATOM 6384 N N . ILE B 1 310 ? -1.193 -12.227 -20.797 1 91.12 310 ILE B N 1
ATOM 6385 C CA . ILE B 1 310 ? -2.414 -11.984 -21.547 1 91.12 310 ILE B CA 1
ATOM 6386 C C . ILE B 1 310 ? -3.383 -11.148 -20.719 1 91.12 310 ILE B C 1
ATOM 6388 O O . ILE B 1 310 ? -3.83 -11.578 -19.656 1 91.12 310 ILE B O 1
ATOM 6392 N N . ASP B 1 311 ? -3.713 -10.008 -21.203 1 85 311 ASP B N 1
ATOM 6393 C CA . ASP B 1 311 ? -4.598 -9.102 -20.484 1 85 311 ASP B CA 1
ATOM 6394 C C . ASP B 1 311 ? -6.055 -9.539 -20.609 1 85 311 ASP B C 1
ATOM 6396 O O . ASP B 1 311 ? -6.355 -10.523 -21.297 1 85 311 ASP B O 1
ATOM 6400 N N . ASP B 1 312 ? -6.863 -8.789 -19.875 1 77.75 312 ASP B N 1
ATOM 6401 C CA . ASP B 1 312 ? -8.297 -9.047 -19.938 1 77.75 312 ASP B CA 1
ATOM 6402 C C . ASP B 1 312 ? -8.859 -8.672 -21.312 1 77.75 312 ASP B C 1
ATOM 6404 O O . ASP B 1 312 ? -8.906 -7.492 -21.672 1 77.75 312 ASP B O 1
ATOM 6408 N N . ILE B 1 313 ? -9.227 -9.68 -22.016 1 77 313 ILE B N 1
ATOM 6409 C CA . ILE B 1 313 ? -9.688 -9.422 -23.375 1 77 313 ILE B CA 1
ATOM 6410 C C . ILE B 1 313 ? -11.219 -9.375 -23.406 1 77 313 ILE B C 1
ATOM 6412 O O . ILE B 1 313 ? -11.82 -9.297 -24.469 1 77 313 ILE B O 1
ATOM 6416 N N . GLY B 1 314 ? -11.789 -9.445 -22.156 1 70.88 314 GLY B N 1
ATOM 6417 C CA . GLY B 1 314 ? -13.211 -9.172 -22.047 1 70.88 314 GLY B CA 1
ATOM 6418 C C . GLY B 1 314 ? -14.07 -10.414 -22.203 1 70.88 314 GLY B C 1
ATOM 6419 O O . GLY B 1 314 ? -15.242 -10.312 -22.578 1 70.88 314 GLY B O 1
ATOM 6420 N N . PHE B 1 315 ? -13.469 -11.625 -22.047 1 69.94 315 PHE B N 1
ATOM 6421 C CA . PHE B 1 315 ? -14.312 -12.812 -22.094 1 69.94 315 PHE B CA 1
ATOM 6422 C C . PHE B 1 315 ? -15.297 -12.82 -20.922 1 69.94 315 PHE B C 1
ATOM 6424 O O . PHE B 1 315 ? -14.906 -12.672 -19.766 1 69.94 315 PHE B O 1
ATOM 6431 N N . VAL B 1 316 ? -16.469 -12.445 -21.078 1 61.75 316 VAL B N 1
ATOM 6432 C CA . VAL B 1 316 ? -17.453 -12.562 -20.016 1 61.75 316 VAL B CA 1
ATOM 6433 C C . VAL B 1 316 ? -18.156 -13.914 -20.109 1 61.75 316 VAL B C 1
ATOM 6435 O O . VAL B 1 316 ? -19.156 -14.055 -20.828 1 61.75 316 VAL B O 1
ATOM 6438 N N . LEU B 1 317 ? -17.453 -14.914 -19.641 1 62.78 317 LEU B N 1
ATOM 6439 C CA . LEU B 1 317 ? -18.031 -16.25 -19.766 1 62.78 317 LEU B CA 1
ATOM 6440 C C . LEU B 1 317 ? -18.266 -16.875 -18.391 1 62.78 317 LEU B C 1
ATOM 6442 O O . LEU B 1 317 ? -17.594 -16.516 -17.422 1 62.78 317 LEU B O 1
ATOM 6446 N N . ASN B 1 318 ? -19.281 -17.547 -18.328 1 59.31 318 ASN B N 1
ATOM 6447 C CA . ASN B 1 318 ? -19.562 -18.359 -17.141 1 59.31 318 ASN B CA 1
ATOM 6448 C C . ASN B 1 318 ? -18.75 -19.641 -17.141 1 59.31 318 ASN B C 1
ATOM 6450 O O . ASN B 1 318 ? -19.312 -20.734 -17.203 1 59.31 318 ASN B O 1
ATOM 6454 N N . THR B 1 319 ? -17.516 -19.484 -17.453 1 60.84 319 THR B N 1
ATOM 6455 C CA . THR B 1 319 ? -16.719 -20.703 -17.516 1 60.84 319 THR B CA 1
ATOM 6456 C C . THR B 1 319 ? -15.484 -20.578 -16.609 1 60.84 319 THR B C 1
ATOM 6458 O O . THR B 1 319 ? -15.086 -19.484 -16.234 1 60.84 319 THR B O 1
ATOM 6461 N N . THR B 1 320 ? -15.094 -21.859 -16.312 1 62.03 320 THR B N 1
ATOM 6462 C CA . THR B 1 320 ? -13.875 -21.969 -15.523 1 62.03 320 THR B CA 1
ATOM 6463 C C . THR B 1 320 ? -12.641 -21.938 -16.422 1 62.03 320 THR B C 1
ATOM 6465 O O . THR B 1 320 ? -11.508 -21.906 -15.93 1 62.03 320 THR B O 1
ATOM 6468 N N . ALA B 1 321 ? -13.023 -21.859 -17.672 1 65.5 321 ALA B N 1
ATOM 6469 C CA . ALA B 1 321 ? -11.852 -21.875 -18.547 1 65.5 321 ALA B CA 1
ATOM 6470 C C . ALA B 1 321 ? -11.203 -20.5 -18.609 1 65.5 321 ALA B C 1
ATOM 6472 O O . ALA B 1 321 ? -11.883 -19.5 -18.781 1 65.5 321 ALA B O 1
ATOM 6473 N N . SER B 1 322 ? -10.008 -20.516 -18.453 1 77.38 322 SER B N 1
ATOM 6474 C CA . SER B 1 322 ? -9.234 -19.281 -18.484 1 77.38 322 SER B CA 1
ATOM 6475 C C . SER B 1 322 ? -9.117 -18.734 -19.906 1 77.38 322 SER B C 1
ATOM 6477 O O . SER B 1 322 ? -9.266 -19.5 -20.875 1 77.38 322 SER B O 1
ATOM 6479 N N . THR B 1 323 ? -8.875 -17.562 -20.047 1 80.12 323 THR B N 1
ATOM 6480 C CA . THR B 1 323 ? -8.742 -16.875 -21.328 1 80.12 323 THR B CA 1
ATOM 6481 C C . THR B 1 323 ? -7.676 -17.531 -22.188 1 80.12 323 THR B C 1
ATOM 6483 O O . THR B 1 323 ? -7.855 -17.703 -23.406 1 80.12 323 THR B O 1
ATOM 6486 N N . GLU B 1 324 ? -6.656 -17.906 -21.641 1 86.25 324 GLU B N 1
ATOM 6487 C CA . GLU B 1 324 ? -5.555 -18.516 -22.391 1 86.25 324 GLU B CA 1
ATOM 6488 C C . GLU B 1 324 ? -5.969 -19.859 -22.984 1 86.25 324 GLU B C 1
ATOM 6490 O O . GLU B 1 324 ? -5.641 -20.172 -24.125 1 86.25 324 GLU B O 1
ATOM 6495 N N . LEU B 1 325 ? -6.656 -20.625 -22.203 1 85.62 325 LEU B N 1
ATOM 6496 C CA . LEU B 1 325 ? -7.105 -21.922 -22.688 1 85.62 325 LEU B CA 1
ATOM 6497 C C . LEU B 1 325 ? -8.148 -21.766 -23.797 1 85.62 325 LEU B C 1
ATOM 6499 O O . LEU B 1 325 ? -8.148 -22.516 -24.766 1 85.62 325 LEU B O 1
ATOM 6503 N N . LEU B 1 326 ? -8.953 -20.781 -23.672 1 85.25 326 LEU B N 1
ATOM 6504 C CA . LEU B 1 326 ? -9.969 -20.516 -24.688 1 85.25 326 LEU B CA 1
ATOM 6505 C C . LEU B 1 326 ? -9.32 -20.109 -26 1 85.25 326 LEU B C 1
ATOM 6507 O O . LEU B 1 326 ? -9.789 -20.5 -27.078 1 85.25 326 LEU B O 1
ATOM 6511 N N . LEU B 1 327 ? -8.312 -19.406 -25.875 1 88.12 327 LEU B N 1
ATOM 6512 C CA . LEU B 1 327 ? -7.641 -18.938 -27.078 1 88.12 327 LEU B CA 1
ATOM 6513 C C . LEU B 1 327 ? -6.828 -20.047 -27.719 1 88.12 327 LEU B C 1
ATOM 6515 O O . LEU B 1 327 ? -6.793 -20.156 -28.953 1 88.12 327 LEU B O 1
ATOM 6519 N N . LEU B 1 328 ? -6.234 -20.859 -26.953 1 89.19 328 LEU B N 1
ATOM 6520 C CA . LEU B 1 328 ? -5.355 -21.906 -27.469 1 89.19 328 LEU B CA 1
ATOM 6521 C C . LEU B 1 328 ? -6.168 -23.094 -28 1 89.19 328 LEU B C 1
ATOM 6523 O O . LEU B 1 328 ? -5.781 -23.719 -28.984 1 89.19 328 LEU B O 1
ATOM 6527 N N . PHE B 1 329 ? -7.273 -23.391 -27.328 1 87.62 329 PHE B N 1
ATOM 6528 C CA . PHE B 1 329 ? -8.039 -24.578 -27.688 1 87.62 329 PHE B CA 1
ATOM 6529 C C . PHE B 1 329 ? -9.359 -24.188 -28.344 1 87.62 329 PHE B C 1
ATOM 6531 O O . PHE B 1 329 ? -10.25 -25.031 -28.5 1 87.62 329 PHE B O 1
ATOM 6538 N N . GLY B 1 330 ? -9.461 -22.938 -28.609 1 82.81 330 GLY B N 1
ATOM 6539 C CA . GLY B 1 330 ? -10.617 -22.484 -29.375 1 82.81 330 GLY B CA 1
ATOM 6540 C C . GLY B 1 330 ? -10.461 -22.656 -30.875 1 82.81 330 GLY B C 1
ATOM 6541 O O . GLY B 1 330 ? -9.352 -22.859 -31.359 1 82.81 330 GLY B O 1
ATOM 6542 N N . PRO B 1 331 ? -11.594 -22.656 -31.562 1 82.5 331 PRO B N 1
ATOM 6543 C CA . PRO B 1 331 ? -12.906 -22.125 -31.172 1 82.5 331 PRO B CA 1
ATOM 6544 C C . PRO B 1 331 ? -13.797 -23.188 -30.516 1 82.5 331 PRO B C 1
ATOM 6546 O O . PRO B 1 331 ? -14.828 -22.859 -29.922 1 82.5 331 PRO B O 1
ATOM 6549 N N . VAL B 1 332 ? -13.453 -24.359 -30.594 1 79.31 332 VAL B N 1
ATOM 6550 C CA . VAL B 1 332 ? -14.32 -25.438 -30.109 1 79.31 332 VAL B CA 1
ATOM 6551 C C . VAL B 1 332 ? -14.586 -25.266 -28.625 1 79.31 332 VAL B C 1
ATOM 6553 O O . VAL B 1 332 ? -15.742 -25.344 -28.188 1 79.31 332 VAL B O 1
ATOM 6556 N N . LEU B 1 333 ? -13.594 -25 -27.906 1 78.31 333 LEU B N 1
ATOM 6557 C CA . LEU B 1 333 ? -13.734 -24.859 -26.469 1 78.31 333 LEU B CA 1
ATOM 6558 C C . LEU B 1 333 ? -14.648 -23.672 -26.125 1 78.31 333 LEU B C 1
ATOM 6560 O O . LEU B 1 333 ? -15.453 -23.75 -25.203 1 78.31 333 LEU B O 1
ATOM 6564 N N . LEU B 1 334 ? -14.453 -22.641 -26.875 1 77.44 334 LEU B N 1
ATOM 6565 C CA . LEU B 1 334 ? -15.289 -21.469 -26.641 1 77.44 334 LEU B CA 1
ATOM 6566 C C . LEU B 1 334 ? -16.75 -21.781 -26.938 1 77.44 334 LEU B C 1
ATOM 6568 O O . LEU B 1 334 ? -17.641 -21.297 -26.234 1 77.44 334 LEU B O 1
ATOM 6572 N N . LYS B 1 335 ? -16.906 -22.5 -27.984 1 79.25 335 LYS B N 1
ATOM 6573 C CA . LYS B 1 335 ? -18.266 -22.906 -28.344 1 79.25 335 LYS B CA 1
ATOM 6574 C C . LYS B 1 335 ? -18.891 -23.766 -27.25 1 79.25 335 LYS B C 1
ATOM 6576 O O . LYS B 1 335 ? -20.062 -23.609 -26.922 1 79.25 335 LYS B O 1
ATOM 6581 N N . GLN B 1 336 ? -18.172 -24.609 -26.688 1 76.38 336 GLN B N 1
ATOM 6582 C CA . GLN B 1 336 ? -18.625 -25.5 -25.625 1 76.38 336 GLN B CA 1
ATOM 6583 C C . GLN B 1 336 ? -18.891 -24.719 -24.344 1 76.38 336 GLN B C 1
ATOM 6585 O O . GLN B 1 336 ? -19.891 -24.953 -23.672 1 76.38 336 GLN B O 1
ATOM 6590 N N . ALA B 1 337 ? -18.016 -23.859 -24.062 1 72.75 337 ALA B N 1
ATOM 6591 C CA . ALA B 1 337 ? -18.062 -23.156 -22.781 1 72.75 337 ALA B CA 1
ATOM 6592 C C . ALA B 1 337 ? -19.031 -21.969 -22.844 1 72.75 337 ALA B C 1
ATOM 6594 O O . ALA B 1 337 ? -19.734 -21.688 -21.859 1 72.75 337 ALA B O 1
ATOM 6595 N N . GLY B 1 338 ? -19.031 -21.188 -23.891 1 72.06 338 GLY B N 1
ATOM 6596 C CA . GLY B 1 338 ? -19.766 -19.938 -23.938 1 72.06 338 GLY B CA 1
ATOM 6597 C C . GLY B 1 338 ? -20.844 -19.922 -25 1 72.06 338 GLY B C 1
ATOM 6598 O O . GLY B 1 338 ? -21.609 -18.953 -25.109 1 72.06 338 GLY B O 1
ATOM 6599 N N . ARG B 1 339 ? -20.938 -20.938 -25.734 1 76.12 339 ARG B N 1
ATOM 6600 C CA . ARG B 1 339 ? -21.922 -21.047 -26.812 1 76.12 339 ARG B CA 1
ATOM 6601 C C . ARG B 1 339 ? -21.766 -19.891 -27.797 1 76.12 339 ARG B C 1
ATOM 6603 O O . ARG B 1 339 ? -22.766 -19.281 -28.203 1 76.12 339 ARG B O 1
ATOM 6610 N N . ARG B 1 340 ? -20.531 -19.5 -27.922 1 80.56 340 ARG B N 1
ATOM 6611 C CA . ARG B 1 340 ? -20.297 -18.422 -28.891 1 80.56 340 ARG B CA 1
ATOM 6612 C C . ARG B 1 340 ? -19 -18.672 -29.672 1 80.56 340 ARG B C 1
ATOM 6614 O O . ARG B 1 340 ? -18.188 -19.516 -29.281 1 80.56 340 ARG B O 1
ATOM 6621 N N . ARG B 1 341 ? -18.922 -17.859 -30.781 1 84.81 341 ARG B N 1
ATOM 6622 C CA . ARG B 1 341 ? -17.719 -17.922 -31.609 1 84.81 341 ARG B CA 1
ATOM 6623 C C . ARG B 1 341 ? -16.797 -16.734 -31.328 1 84.81 341 ARG B C 1
ATOM 6625 O O . ARG B 1 341 ? -17.203 -15.773 -30.672 1 84.81 341 ARG B O 1
ATOM 6632 N N . PHE B 1 342 ? -15.609 -17 -31.797 1 88.38 342 PHE B N 1
ATOM 6633 C CA . PHE B 1 342 ? -14.68 -15.891 -31.703 1 88.38 342 PHE B CA 1
ATOM 6634 C C . PHE B 1 342 ? -15.148 -14.719 -32.562 1 88.38 342 PHE B C 1
ATOM 6636 O O . PHE B 1 342 ? -15.633 -14.914 -33.688 1 88.38 342 PHE B O 1
ATOM 6643 N N . ASN B 1 343 ? -15.062 -13.508 -32 1 87.44 343 ASN B N 1
ATOM 6644 C CA . ASN B 1 343 ? -15.109 -12.359 -32.906 1 87.44 343 ASN B CA 1
ATOM 6645 C C . ASN B 1 343 ? -13.805 -12.195 -33.688 1 87.44 343 ASN B C 1
ATOM 6647 O O . ASN B 1 343 ? -12.828 -12.898 -33.406 1 87.44 343 ASN B O 1
ATOM 6651 N N . PRO B 1 344 ? -13.75 -11.344 -34.656 1 88.94 344 PRO B N 1
ATOM 6652 C CA . PRO B 1 344 ? -12.562 -11.258 -35.531 1 88.94 344 PRO B CA 1
ATOM 6653 C C . PRO B 1 344 ? -11.297 -10.922 -34.75 1 88.94 344 PRO B C 1
ATOM 6655 O O . PRO B 1 344 ? -10.227 -11.453 -35.031 1 88.94 344 PRO B O 1
ATOM 6658 N N . VAL B 1 345 ? -11.43 -10.117 -33.75 1 87.44 345 VAL B N 1
ATOM 6659 C CA . VAL B 1 345 ? -10.273 -9.711 -32.969 1 87.44 345 VAL B CA 1
ATOM 6660 C C . VAL B 1 345 ? -9.789 -10.891 -32.125 1 87.44 345 VAL B C 1
ATOM 6662 O O . VAL B 1 345 ? -8.586 -11.164 -32.062 1 87.44 345 VAL B O 1
ATOM 6665 N N . GLU B 1 346 ? -10.742 -11.578 -31.547 1 86.94 346 GLU B N 1
ATOM 6666 C CA . GLU B 1 346 ? -10.422 -12.758 -30.75 1 86.94 346 GLU B CA 1
ATOM 6667 C C . GLU B 1 346 ? -9.812 -13.859 -31.609 1 86.94 346 GLU B C 1
ATOM 6669 O O . GLU B 1 346 ? -8.875 -14.531 -31.188 1 86.94 346 GLU B O 1
ATOM 6674 N N . ALA B 1 347 ? -10.328 -13.961 -32.781 1 90.75 347 ALA B N 1
ATOM 6675 C CA . ALA B 1 347 ? -9.844 -14.984 -33.719 1 90.75 347 ALA B CA 1
ATOM 6676 C C . ALA B 1 347 ? -8.398 -14.711 -34.125 1 90.75 347 ALA B C 1
ATOM 6678 O O . ALA B 1 347 ? -7.586 -15.633 -34.219 1 90.75 347 ALA B O 1
ATOM 6679 N N . ARG B 1 348 ? -8.148 -13.508 -34.406 1 91.31 348 ARG B N 1
ATOM 6680 C CA . ARG B 1 348 ? -6.789 -13.133 -34.781 1 91.31 348 ARG B CA 1
ATOM 6681 C C . ARG B 1 348 ? -5.812 -13.398 -33.625 1 91.31 348 ARG B C 1
ATOM 6683 O O . ARG B 1 348 ? -4.707 -13.898 -33.875 1 91.31 348 ARG B O 1
ATOM 6690 N N . LEU B 1 349 ? -6.254 -13.086 -32.438 1 91.06 349 LEU B N 1
ATOM 6691 C CA . LEU B 1 349 ? -5.41 -13.32 -31.281 1 91.06 349 LEU B CA 1
ATOM 6692 C C . LEU B 1 349 ? -5.195 -14.812 -31.047 1 91.06 349 LEU B C 1
ATOM 6694 O O . LEU B 1 349 ? -4.09 -15.242 -30.719 1 91.06 349 LEU B O 1
ATOM 6698 N N . SER B 1 350 ? -6.234 -15.555 -31.172 1 91.56 350 SER B N 1
ATOM 6699 C CA . SER B 1 350 ? -6.152 -17 -31.016 1 91.56 350 SER B CA 1
ATOM 6700 C C . SER B 1 350 ? -5.176 -17.609 -32.031 1 91.56 350 SER B C 1
ATOM 6702 O O . SER B 1 350 ? -4.328 -18.422 -31.656 1 91.56 350 SER B O 1
ATOM 6704 N N . ASN B 1 351 ? -5.281 -17.109 -33.25 1 92.81 351 ASN B N 1
ATOM 6705 C CA . ASN B 1 351 ? -4.398 -17.625 -34.281 1 92.81 351 ASN B CA 1
ATOM 6706 C C . ASN B 1 351 ? -2.941 -17.266 -34 1 92.81 351 ASN B C 1
ATOM 6708 O O . ASN B 1 351 ? -2.041 -18.078 -34.25 1 92.81 351 ASN B O 1
ATOM 6712 N N . LEU B 1 352 ? -2.805 -16.125 -33.531 1 92.25 352 LEU B N 1
ATOM 6713 C CA . LEU B 1 352 ? -1.455 -15.672 -33.219 1 92.25 352 LEU B CA 1
ATOM 6714 C C . LEU B 1 352 ? -0.854 -16.5 -32.094 1 92.25 352 LEU B C 1
ATOM 6716 O O . LEU B 1 352 ? 0.304 -16.922 -32.188 1 92.25 352 LEU B O 1
ATOM 6720 N N . LEU B 1 353 ? -1.604 -16.734 -31.078 1 93.38 353 LEU B N 1
ATOM 6721 C CA . LEU B 1 353 ? -1.134 -17.516 -29.938 1 93.38 353 LEU B CA 1
ATOM 6722 C C . LEU B 1 353 ? -0.792 -18.938 -30.375 1 93.38 353 LEU B C 1
ATOM 6724 O O . LEU B 1 353 ? 0.269 -19.469 -30.016 1 93.38 353 LEU B O 1
ATOM 6728 N N . LYS B 1 354 ? -1.639 -19.516 -31.156 1 94.19 354 LYS B N 1
ATOM 6729 C CA . LYS B 1 354 ? -1.405 -20.875 -31.625 1 94.19 354 LYS B CA 1
ATOM 6730 C C . LYS B 1 354 ? -0.134 -20.953 -32.469 1 94.19 354 LYS B C 1
ATOM 6732 O O . LYS B 1 354 ? 0.659 -21.891 -32.312 1 94.19 354 LYS B O 1
ATOM 6737 N N . TYR B 1 355 ? -0.039 -19.969 -33.281 1 93.19 355 TYR B N 1
ATOM 6738 C CA . TYR B 1 355 ? 1.139 -19.938 -34.125 1 93.19 355 TYR B CA 1
ATOM 6739 C C . TYR B 1 355 ? 2.416 -19.875 -33.312 1 93.19 355 TYR B C 1
ATOM 6741 O O . TYR B 1 355 ? 3.354 -20.641 -33.562 1 93.19 355 TYR B O 1
ATOM 6749 N N . MET B 1 356 ? 2.453 -19.094 -32.344 1 94.69 356 MET B N 1
ATOM 6750 C CA . MET B 1 356 ? 3.643 -18.922 -31.516 1 94.69 356 MET B CA 1
ATOM 6751 C C . MET B 1 356 ? 3.873 -20.141 -30.625 1 94.69 356 MET B C 1
ATOM 6753 O O . MET B 1 356 ? 5.016 -20.531 -30.391 1 94.69 356 MET B O 1
ATOM 6757 N N . TRP B 1 357 ? 2.812 -20.719 -30.078 1 95.62 357 TRP B N 1
ATOM 6758 C CA . TRP B 1 357 ? 2.928 -21.922 -29.25 1 95.62 357 TRP B CA 1
ATOM 6759 C C . TRP B 1 357 ? 3.465 -23.094 -30.078 1 95.62 357 TRP B C 1
ATOM 6761 O O . TRP B 1 357 ? 4.32 -23.844 -29.609 1 95.62 357 TRP B O 1
ATOM 6771 N N . VAL B 1 358 ? 2.943 -23.188 -31.281 1 94.88 358 VAL B N 1
ATOM 6772 C CA . VAL B 1 358 ? 3.4 -24.25 -32.156 1 94.88 358 VAL B CA 1
ATOM 6773 C C . VAL B 1 358 ? 4.879 -24.047 -32.5 1 94.88 358 VAL B C 1
ATOM 6775 O O . VAL B 1 358 ? 5.652 -25.016 -32.5 1 94.88 358 VAL B O 1
ATOM 6778 N N . ASN B 1 359 ? 5.262 -22.859 -32.781 1 94.5 359 ASN B N 1
ATOM 6779 C CA . ASN B 1 359 ? 6.668 -22.547 -33 1 94.5 359 ASN B CA 1
ATOM 6780 C C . ASN B 1 359 ? 7.535 -22.938 -31.812 1 94.5 359 ASN B C 1
ATOM 6782 O O . ASN B 1 359 ? 8.609 -23.531 -31.984 1 94.5 359 ASN B O 1
ATOM 6786 N N . PHE B 1 360 ? 7.082 -22.656 -30.672 1 96.19 360 PHE B N 1
ATOM 6787 C CA . PHE B 1 360 ? 7.84 -23.016 -29.484 1 96.19 360 PHE B CA 1
ATOM 6788 C C . PHE B 1 360 ? 7.965 -24.531 -29.344 1 96.19 360 PHE B C 1
ATOM 6790 O O . PHE B 1 360 ? 9.031 -25.031 -29 1 96.19 360 PHE B O 1
ATOM 6797 N N . ILE B 1 361 ? 6.91 -25.203 -29.562 1 96 361 ILE B N 1
ATOM 6798 C CA . ILE B 1 361 ? 6.887 -26.656 -29.469 1 96 361 ILE B CA 1
ATOM 6799 C C . ILE B 1 361 ? 7.855 -27.266 -30.469 1 96 361 ILE B C 1
ATOM 6801 O O . ILE B 1 361 ? 8.562 -28.234 -30.156 1 96 361 ILE B O 1
ATOM 6805 N N . ASN B 1 362 ? 7.938 -26.641 -31.609 1 94.06 362 ASN B N 1
ATOM 6806 C CA . ASN B 1 362 ? 8.766 -27.188 -32.688 1 94.06 362 ASN B CA 1
ATOM 6807 C C . ASN B 1 362 ? 10.227 -26.781 -32.531 1 94.06 362 ASN B C 1
ATOM 6809 O O . ASN B 1 362 ? 11.125 -27.578 -32.812 1 94.06 362 ASN B O 1
ATOM 6813 N N . PHE B 1 363 ? 10.445 -25.516 -32.031 1 93.38 363 PHE B N 1
ATOM 6814 C CA . PHE B 1 363 ? 11.797 -24.984 -32.188 1 93.38 363 PHE B CA 1
ATOM 6815 C C . PHE B 1 363 ? 12.336 -24.531 -30.828 1 93.38 363 PHE B C 1
ATOM 6817 O O . PHE B 1 363 ? 13.516 -24.188 -30.703 1 93.38 363 PHE B O 1
ATOM 6824 N N . GLY B 1 364 ? 11.539 -24.547 -29.844 1 94.31 364 GLY B N 1
ATOM 6825 C CA . GLY B 1 364 ? 11.953 -24 -28.562 1 94.31 364 GLY B CA 1
ATOM 6826 C C . GLY B 1 364 ? 12 -22.484 -28.547 1 94.31 364 GLY B C 1
ATOM 6827 O O . GLY B 1 364 ? 12.531 -21.875 -27.609 1 94.31 364 GLY B O 1
ATOM 6828 N N . ASN B 1 365 ? 11.469 -21.875 -29.578 1 94.06 365 ASN B N 1
ATOM 6829 C CA . ASN B 1 365 ? 11.398 -20.438 -29.812 1 94.06 365 ASN B CA 1
ATOM 6830 C C . ASN B 1 365 ? 10.07 -20.047 -30.438 1 94.06 365 ASN B C 1
ATOM 6832 O O . ASN B 1 365 ? 9.75 -20.484 -31.547 1 94.06 365 ASN B O 1
ATOM 6836 N N . PRO B 1 366 ? 9.312 -19.156 -29.781 1 95.5 366 PRO B N 1
ATOM 6837 C CA . PRO B 1 366 ? 8.016 -18.781 -30.344 1 95.5 366 PRO B CA 1
ATOM 6838 C C . PRO B 1 366 ? 8.141 -18 -31.641 1 95.5 366 PRO B C 1
ATOM 6840 O O . PRO B 1 366 ? 7.195 -17.938 -32.438 1 95.5 366 PRO B O 1
ATOM 6843 N N . THR B 1 367 ? 9.312 -17.359 -31.797 1 94.06 367 THR B N 1
ATOM 6844 C CA . THR B 1 367 ? 9.539 -16.578 -33 1 94.06 367 THR B CA 1
ATOM 6845 C C . THR B 1 367 ? 10.883 -16.953 -33.656 1 94.06 367 THR B C 1
ATOM 6847 O O . THR B 1 367 ? 11.789 -16.125 -33.688 1 94.06 367 THR B O 1
ATOM 6850 N N . PRO B 1 368 ? 11.008 -18.172 -34.188 1 87.62 368 PRO B N 1
ATOM 6851 C CA . PRO B 1 368 ? 12.297 -18.641 -34.719 1 87.62 368 PRO B CA 1
ATOM 6852 C C . PRO B 1 368 ? 12.734 -17.875 -35.938 1 87.62 368 PRO B C 1
ATOM 6854 O O . PRO B 1 368 ? 13.93 -17.75 -36.219 1 87.62 368 PRO B O 1
ATOM 6857 N N . ASN B 1 369 ? 11.883 -17.641 -36.969 1 75.5 369 ASN B N 1
ATOM 6858 C CA . ASN B 1 369 ? 12.242 -17 -38.25 1 75.5 369 ASN B CA 1
ATOM 6859 C C . ASN B 1 369 ? 12.469 -15.5 -38.062 1 75.5 369 ASN B C 1
ATOM 6861 O O . ASN B 1 369 ? 12.539 -14.758 -39.031 1 75.5 369 ASN B O 1
ATOM 6865 N N . ASN B 1 370 ? 13.477 -15.125 -37.188 1 58.09 370 ASN B N 1
ATOM 6866 C CA . ASN B 1 370 ? 13.797 -13.711 -37.031 1 58.09 370 ASN B CA 1
ATOM 6867 C C . ASN B 1 370 ? 12.711 -12.82 -37.625 1 58.09 370 ASN B C 1
ATOM 6869 O O . ASN B 1 370 ? 12.953 -12.109 -38.594 1 58.09 370 ASN B O 1
ATOM 6873 N N . ASN B 1 371 ? 11.609 -13.266 -37.656 1 54.34 371 ASN B N 1
ATOM 6874 C CA . ASN B 1 371 ? 10.641 -12.32 -38.188 1 54.34 371 ASN B CA 1
ATOM 6875 C C . ASN B 1 371 ? 10.891 -10.906 -37.656 1 54.34 371 ASN B C 1
ATOM 6877 O O . ASN B 1 371 ? 10.961 -10.695 -36.469 1 54.34 371 ASN B O 1
ATOM 6881 N N . LYS B 1 372 ? 11.547 -10.125 -38.406 1 50.69 372 LYS B N 1
ATOM 6882 C CA . LYS B 1 372 ? 12.148 -8.805 -38.312 1 50.69 372 LYS B CA 1
ATOM 6883 C C . LYS B 1 372 ? 11.289 -7.883 -37.438 1 50.69 372 LYS B C 1
ATOM 6885 O O . LYS B 1 372 ? 11.789 -6.902 -36.875 1 50.69 372 LYS B O 1
ATOM 6890 N N . ASN B 1 373 ? 10.055 -8.031 -37.344 1 56.03 373 ASN B N 1
ATOM 6891 C CA . ASN B 1 373 ? 9.391 -6.828 -36.844 1 56.03 373 ASN B CA 1
ATOM 6892 C C . ASN B 1 373 ? 9.414 -6.766 -35.344 1 56.03 373 ASN B C 1
ATOM 6894 O O . ASN B 1 373 ? 9.711 -5.719 -34.75 1 56.03 373 ASN B O 1
ATOM 6898 N N . LYS B 1 374 ? 8.992 -8.023 -34.562 1 73.62 374 LYS B N 1
ATOM 6899 C CA . LYS B 1 374 ? 9.141 -7.891 -33.094 1 73.62 374 LYS B CA 1
ATOM 6900 C C . LYS B 1 374 ? 9.508 -9.227 -32.469 1 73.62 374 LYS B C 1
ATOM 6902 O O . LYS B 1 374 ? 8.633 -10 -32.094 1 73.62 374 LYS B O 1
ATOM 6907 N N . PRO B 1 375 ? 10.773 -9.664 -32.531 1 86.81 375 PRO B N 1
ATOM 6908 C CA . PRO B 1 375 ? 11.172 -10.922 -31.891 1 86.81 375 PRO B CA 1
ATOM 6909 C C . PRO B 1 375 ? 10.805 -10.969 -30.406 1 86.81 375 PRO B C 1
ATOM 6911 O O . PRO B 1 375 ? 10.883 -9.953 -29.719 1 86.81 375 PRO B O 1
ATOM 6914 N N . TRP B 1 376 ? 10.219 -12.18 -30.016 1 93.69 376 TRP B N 1
ATOM 6915 C CA . TRP B 1 376 ? 9.992 -12.438 -28.609 1 93.69 376 TRP B CA 1
ATOM 6916 C C . TRP B 1 376 ? 11.312 -12.664 -27.875 1 93.69 376 TRP B C 1
ATOM 6918 O O . TRP B 1 376 ? 11.906 -13.742 -27.969 1 93.69 376 TRP B O 1
ATOM 6928 N N . ARG B 1 377 ? 11.742 -11.711 -27.141 1 92.38 377 ARG B N 1
ATOM 6929 C CA . ARG B 1 377 ? 13.039 -11.758 -26.469 1 92.38 377 ARG B CA 1
ATOM 6930 C C . ARG B 1 377 ? 12.984 -12.664 -25.234 1 92.38 377 ARG B C 1
ATOM 6932 O O . ARG B 1 377 ? 11.945 -12.773 -24.594 1 92.38 377 ARG B O 1
ATOM 6939 N N . LYS B 1 378 ? 14.133 -13.242 -24.969 1 93.12 378 LYS B N 1
ATOM 6940 C CA . LYS B 1 378 ? 14.258 -14.102 -23.797 1 93.12 378 LYS B CA 1
ATOM 6941 C C . LYS B 1 378 ? 14.18 -13.281 -22.516 1 93.12 378 LYS B C 1
ATOM 6943 O O . LYS B 1 378 ? 14.641 -12.141 -22.469 1 93.12 378 LYS B O 1
ATOM 6948 N N . TYR B 1 379 ? 13.586 -13.82 -21.547 1 94.56 379 TYR B N 1
ATOM 6949 C CA . TYR B 1 379 ? 13.523 -13.195 -20.219 1 94.56 379 TYR B CA 1
ATOM 6950 C C . TYR B 1 379 ? 14.812 -13.445 -19.453 1 94.56 379 TYR B C 1
ATOM 6952 O O . TYR B 1 379 ? 15.18 -14.594 -19.203 1 94.56 379 TYR B O 1
ATOM 6960 N N . THR B 1 380 ? 15.516 -12.352 -19.047 1 91 380 THR B N 1
ATOM 6961 C CA . THR B 1 380 ? 16.719 -12.43 -18.234 1 91 380 THR B CA 1
ATOM 6962 C C . THR B 1 380 ? 16.672 -11.414 -17.094 1 91 380 THR B C 1
ATOM 6964 O O . THR B 1 380 ? 15.797 -10.555 -17.062 1 91 380 THR B O 1
ATOM 6967 N N . SER B 1 381 ? 17.578 -11.578 -16.156 1 84.06 381 SER B N 1
ATOM 6968 C CA . SER B 1 381 ? 17.641 -10.633 -15.047 1 84.06 381 SER B CA 1
ATOM 6969 C C . SER B 1 381 ? 17.953 -9.227 -15.539 1 84.06 381 SER B C 1
ATOM 6971 O O . SER B 1 381 ? 17.484 -8.242 -14.961 1 84.06 381 SER B O 1
ATOM 6973 N N . GLU B 1 382 ? 18.656 -9.086 -16.625 1 84.06 382 GLU B N 1
ATOM 6974 C CA . GLU B 1 382 ? 19.047 -7.797 -17.188 1 84.06 382 GLU B CA 1
ATOM 6975 C C . GLU B 1 382 ? 17.953 -7.227 -18.078 1 84.06 382 GLU B C 1
ATOM 6977 O O . GLU B 1 382 ? 17.812 -6.008 -18.188 1 84.06 382 GLU B O 1
ATOM 6982 N N . ASP B 1 383 ? 17.219 -8.203 -18.688 1 88.94 383 ASP B N 1
ATOM 6983 C CA . ASP B 1 383 ? 16.141 -7.809 -19.578 1 88.94 383 ASP B CA 1
ATOM 6984 C C . ASP B 1 383 ? 14.859 -8.594 -19.281 1 88.94 383 ASP B C 1
ATOM 6986 O O . ASP B 1 383 ? 14.531 -9.547 -19.984 1 88.94 383 ASP B O 1
ATOM 6990 N N . PRO B 1 384 ? 14.125 -8.086 -18.312 1 89.69 384 PRO B N 1
ATOM 6991 C CA . PRO B 1 384 ? 12.891 -8.789 -17.953 1 89.69 384 PRO B CA 1
ATOM 6992 C C . PRO B 1 384 ? 11.75 -8.516 -18.938 1 89.69 384 PRO B C 1
ATOM 6994 O O . PRO B 1 384 ? 10.711 -7.988 -18.531 1 89.69 384 PRO B O 1
ATOM 6997 N N . TYR B 1 385 ? 11.906 -9.07 -20.125 1 92 385 TYR B N 1
ATOM 6998 C CA . TYR B 1 385 ? 10.945 -8.812 -21.188 1 92 385 TYR B CA 1
ATOM 6999 C C . TYR B 1 385 ? 9.727 -9.711 -21.062 1 92 385 TYR B C 1
ATOM 7001 O O . TYR B 1 385 ? 9.852 -10.93 -20.922 1 92 385 TYR B O 1
ATOM 7009 N N . ILE B 1 386 ? 8.602 -9.141 -21.125 1 93.56 386 ILE B N 1
ATOM 7010 C CA . ILE B 1 386 ? 7.328 -9.852 -21.094 1 93.56 386 ILE B CA 1
ATOM 7011 C C . ILE B 1 386 ? 6.523 -9.516 -22.359 1 93.56 386 ILE B C 1
ATOM 7013 O O . ILE B 1 386 ? 6.285 -8.344 -22.641 1 93.56 386 ILE B O 1
ATOM 7017 N N . GLU B 1 387 ? 6.211 -10.547 -23.094 1 92.88 387 GLU B N 1
ATOM 7018 C CA . GLU B 1 387 ? 5.359 -10.328 -24.266 1 92.88 387 GLU B CA 1
ATOM 7019 C C . GLU B 1 387 ? 3.904 -10.117 -23.859 1 92.88 387 GLU B C 1
ATOM 7021 O O . GLU B 1 387 ? 3.293 -11 -23.25 1 92.88 387 GLU B O 1
ATOM 7026 N N . HIS B 1 388 ? 3.363 -8.961 -24.219 1 90.25 388 HIS B N 1
ATOM 7027 C CA . HIS B 1 388 ? 1.999 -8.625 -23.828 1 90.25 388 HIS B CA 1
ATOM 7028 C C . HIS B 1 388 ? 1.026 -8.852 -24.984 1 90.25 388 HIS B C 1
ATOM 7030 O O . HIS B 1 388 ? 1.289 -8.43 -26.109 1 90.25 388 HIS B O 1
ATOM 7036 N N . PHE B 1 389 ? 0.017 -9.594 -24.625 1 89.75 389 PHE B N 1
ATOM 7037 C CA . PHE B 1 389 ? -1.073 -9.789 -25.562 1 89.75 389 PHE B CA 1
ATOM 7038 C C . PHE B 1 389 ? -2.326 -9.047 -25.109 1 89.75 389 PHE B C 1
ATOM 7040 O O . PHE B 1 389 ? -2.834 -9.297 -24.016 1 89.75 389 PHE B O 1
ATOM 7047 N N . GLU B 1 390 ? -2.693 -8.047 -25.797 1 83 390 GLU B N 1
ATOM 7048 C CA . GLU B 1 390 ? -3.863 -7.242 -25.469 1 83 390 GLU B CA 1
ATOM 7049 C C . GLU B 1 390 ? -4.656 -6.871 -26.719 1 83 390 GLU B C 1
ATOM 7051 O O . GLU B 1 390 ? -4.145 -6.977 -27.828 1 83 390 GLU B O 1
ATOM 7056 N N . THR B 1 391 ? -5.922 -6.668 -26.516 1 70.44 391 THR B N 1
ATOM 7057 C CA . THR B 1 391 ? -6.746 -6.25 -27.641 1 70.44 391 THR B CA 1
ATOM 7058 C C . THR B 1 391 ? -6.754 -4.73 -27.781 1 70.44 391 THR B C 1
ATOM 7060 O O . THR B 1 391 ? -6.965 -4.195 -28.859 1 70.44 391 THR B O 1
ATOM 7063 N N . VAL B 1 392 ? -6.746 -4.008 -26.562 1 61.75 392 VAL B N 1
ATOM 7064 C CA . VAL B 1 392 ? -6.742 -2.549 -26.609 1 61.75 392 VAL B CA 1
ATOM 7065 C C . VAL B 1 392 ? -5.453 -2.02 -25.984 1 61.75 392 VAL B C 1
ATOM 7067 O O . VAL B 1 392 ? -5.047 -2.473 -24.906 1 61.75 392 VAL B O 1
ATOM 7070 N N . LYS B 1 393 ? -4.68 -1.416 -26.812 1 58.38 393 LYS B N 1
ATOM 7071 C CA . LYS B 1 393 ? -3.402 -0.895 -26.328 1 58.38 393 LYS B CA 1
ATOM 7072 C C . LYS B 1 393 ? -3.594 -0.037 -25.078 1 58.38 393 LYS B C 1
ATOM 7074 O O . LYS B 1 393 ? -4.402 0.894 -25.078 1 58.38 393 LYS B O 1
ATOM 7079 N N . ALA B 1 394 ? -3.293 -0.645 -24.047 1 55.16 394 ALA B N 1
ATOM 7080 C CA . ALA B 1 394 ? -3.33 0.161 -22.828 1 55.16 394 ALA B CA 1
ATOM 7081 C C . ALA B 1 394 ? -2.467 1.411 -22.969 1 55.16 394 ALA B C 1
ATOM 7083 O O . ALA B 1 394 ? -1.375 1.358 -23.531 1 55.16 394 ALA B O 1
ATOM 7084 N N . VAL B 1 395 ? -2.939 2.596 -22.969 1 50.88 395 VAL B N 1
ATOM 7085 C CA . VAL B 1 395 ? -2.32 3.904 -23.156 1 50.88 395 VAL B CA 1
ATOM 7086 C C . VAL B 1 395 ? -1.032 3.988 -22.344 1 50.88 395 VAL B C 1
ATOM 7088 O O . VAL B 1 395 ? -0.01 4.473 -22.828 1 50.88 395 VAL B O 1
ATOM 7091 N N . ASP B 1 396 ? -1.112 3.668 -20.953 1 59.09 396 ASP B N 1
ATOM 7092 C CA . ASP B 1 396 ? 0.097 4.004 -20.203 1 59.09 396 ASP B CA 1
ATOM 7093 C C . ASP B 1 396 ? 0.768 2.746 -19.656 1 59.09 396 ASP B C 1
ATOM 7095 O O . ASP B 1 396 ? 0.501 2.338 -18.516 1 59.09 396 ASP B O 1
ATOM 7099 N N . SER B 1 397 ? 1.615 2.139 -20.5 1 65.44 397 SER B N 1
ATOM 7100 C CA . SER B 1 397 ? 2.32 0.885 -20.25 1 65.44 397 SER B CA 1
ATOM 7101 C C . SER B 1 397 ? 3.262 1.007 -19.062 1 65.44 397 SER B C 1
ATOM 7103 O O . SER B 1 397 ? 3.377 0.079 -18.25 1 65.44 397 SER B O 1
ATOM 7105 N N . ASN B 1 398 ? 3.66 2.217 -18.781 1 70.88 398 ASN B N 1
ATOM 7106 C CA . ASN B 1 398 ? 4.625 2.377 -17.703 1 70.88 398 ASN B CA 1
ATOM 7107 C C . ASN B 1 398 ? 3.943 2.344 -16.344 1 70.88 398 ASN B C 1
ATOM 7109 O O . ASN B 1 398 ? 4.473 1.758 -15.391 1 70.88 398 ASN B O 1
ATOM 7113 N N . ALA B 1 399 ? 2.789 2.943 -16.344 1 74.06 399 ALA B N 1
ATOM 7114 C CA . ALA B 1 399 ? 2.049 2.965 -15.078 1 74.06 399 ALA B CA 1
ATOM 7115 C C . ALA B 1 399 ? 1.59 1.563 -14.688 1 74.06 399 ALA B C 1
ATOM 7117 O O . ALA B 1 399 ? 1.62 1.199 -13.508 1 74.06 399 ALA B O 1
ATOM 7118 N N . GLU B 1 400 ? 1.279 0.788 -15.68 1 77.25 400 GLU B N 1
ATOM 7119 C CA . GLU B 1 400 ? 0.817 -0.572 -15.422 1 77.25 400 GLU B CA 1
ATOM 7120 C C . GLU B 1 400 ? 1.959 -1.459 -14.938 1 77.25 400 GLU B C 1
ATOM 7122 O O . GLU B 1 400 ? 1.768 -2.301 -14.055 1 77.25 400 GLU B O 1
ATOM 7127 N N . VAL B 1 401 ? 3.064 -1.241 -15.555 1 79.5 401 VAL B N 1
ATOM 7128 C CA . VAL B 1 401 ? 4.234 -2.018 -15.164 1 79.5 401 VAL B CA 1
ATOM 7129 C C . VAL B 1 401 ? 4.621 -1.679 -13.727 1 79.5 401 VAL B C 1
ATOM 7131 O O . VAL B 1 401 ? 4.941 -2.57 -12.938 1 79.5 401 VAL B O 1
ATOM 7134 N N . LYS B 1 402 ? 4.527 -0.402 -13.422 1 79.94 402 LYS B N 1
ATOM 7135 C CA . LYS B 1 402 ? 4.863 0.042 -12.07 1 79.94 402 LYS B CA 1
ATOM 7136 C C . LYS B 1 402 ? 3.918 -0.57 -11.039 1 79.94 402 LYS B C 1
ATOM 7138 O O . LYS B 1 402 ? 4.355 -1.027 -9.977 1 79.94 402 LYS B O 1
ATOM 7143 N N . GLN B 1 403 ? 2.717 -0.564 -11.391 1 83.5 403 GLN B N 1
ATOM 7144 C CA . GLN B 1 403 ? 1.717 -1.114 -10.477 1 83.5 403 GLN B CA 1
ATOM 7145 C C . GLN B 1 403 ? 1.911 -2.615 -10.289 1 83.5 403 GLN B C 1
ATOM 7147 O O . GLN B 1 403 ? 1.736 -3.137 -9.188 1 83.5 403 GLN B O 1
ATOM 7152 N N . ARG B 1 404 ? 2.246 -3.252 -11.328 1 87.69 404 ARG B N 1
ATOM 7153 C CA . ARG B 1 404 ? 2.477 -4.691 -11.266 1 87.69 404 ARG B CA 1
ATOM 7154 C C . ARG B 1 404 ? 3.666 -5.02 -10.367 1 87.69 404 ARG B C 1
ATOM 7156 O O . ARG B 1 404 ? 3.582 -5.906 -9.516 1 87.69 404 ARG B O 1
ATOM 7163 N N . ILE B 1 405 ? 4.711 -4.293 -10.562 1 88.69 405 ILE B N 1
ATOM 7164 C CA . ILE B 1 405 ? 5.918 -4.543 -9.781 1 88.69 405 ILE B CA 1
ATOM 7165 C C . ILE B 1 405 ? 5.645 -4.27 -8.305 1 88.69 405 ILE B C 1
ATOM 7167 O O . ILE B 1 405 ? 6.086 -5.023 -7.434 1 88.69 405 ILE B O 1
ATOM 7171 N N . GLN B 1 406 ? 4.898 -3.232 -8.062 1 89.44 406 GLN B N 1
ATOM 7172 C CA . GLN B 1 406 ? 4.535 -2.91 -6.688 1 89.44 406 GLN B CA 1
ATOM 7173 C C . GLN B 1 406 ? 3.688 -4.02 -6.066 1 89.44 406 GLN B C 1
ATOM 7175 O O . GLN B 1 406 ? 3.85 -4.348 -4.891 1 89.44 406 GLN B O 1
ATOM 7180 N N . GLY B 1 407 ? 2.783 -4.512 -6.863 1 92.81 407 GLY B N 1
ATOM 7181 C CA . GLY B 1 407 ? 1.939 -5.594 -6.379 1 92.81 407 GLY B CA 1
ATOM 7182 C C . GLY B 1 407 ? 2.713 -6.867 -6.086 1 92.81 407 GLY B C 1
ATOM 7183 O O . GLY B 1 407 ? 2.473 -7.523 -5.07 1 92.81 407 GLY B O 1
ATOM 7184 N N . ILE B 1 408 ? 3.602 -7.195 -6.918 1 94.44 408 ILE B N 1
ATOM 7185 C CA . ILE B 1 408 ? 4.434 -8.383 -6.738 1 94.44 408 ILE B CA 1
ATOM 7186 C C . ILE B 1 408 ? 5.27 -8.234 -5.469 1 94.44 408 ILE B C 1
ATOM 7188 O O . ILE B 1 408 ? 5.375 -9.172 -4.676 1 94.44 408 ILE B O 1
ATOM 7192 N N . HIS B 1 409 ? 5.84 -7.047 -5.25 1 94.5 409 HIS B N 1
ATOM 7193 C CA . HIS B 1 409 ? 6.652 -6.809 -4.062 1 94.5 409 HIS B CA 1
ATOM 7194 C C . HIS B 1 409 ? 5.801 -6.824 -2.799 1 94.5 409 HIS B C 1
ATOM 7196 O O . HIS B 1 409 ? 6.281 -7.195 -1.725 1 94.5 409 HIS B O 1
ATOM 7202 N N . PHE B 1 410 ? 4.574 -6.371 -2.877 1 96.56 410 PHE B N 1
ATOM 7203 C CA . PHE B 1 410 ? 3.658 -6.398 -1.743 1 96.56 410 PHE B CA 1
ATOM 7204 C C . PHE B 1 410 ? 3.486 -7.82 -1.22 1 96.56 410 PHE B C 1
ATOM 7206 O O . PHE B 1 410 ? 3.654 -8.07 -0.024 1 96.56 410 PHE B O 1
ATOM 7213 N N . TRP B 1 411 ? 3.248 -8.758 -2.117 1 96.94 411 TRP B N 1
ATOM 7214 C CA . TRP B 1 411 ? 2.91 -10.117 -1.728 1 96.94 411 TRP B CA 1
ATOM 7215 C C . TRP B 1 411 ? 4.168 -10.945 -1.481 1 96.94 411 TRP B C 1
ATOM 7217 O O . TRP B 1 411 ? 4.207 -11.773 -0.566 1 96.94 411 TRP B O 1
ATOM 7227 N N . ASN B 1 412 ? 5.168 -10.75 -2.268 1 95.12 412 ASN B N 1
ATOM 7228 C CA . ASN B 1 412 ? 6.312 -11.656 -2.248 1 95.12 412 ASN B CA 1
ATOM 7229 C C . ASN B 1 412 ? 7.414 -11.148 -1.324 1 95.12 412 ASN B C 1
ATOM 7231 O O . ASN B 1 412 ? 8.305 -11.906 -0.936 1 95.12 412 ASN B O 1
ATOM 7235 N N . THR B 1 413 ? 7.383 -9.875 -0.969 1 94.12 413 THR B N 1
ATOM 7236 C CA . THR B 1 413 ? 8.484 -9.336 -0.18 1 94.12 413 THR B CA 1
ATOM 7237 C C . THR B 1 413 ? 7.961 -8.688 1.1 1 94.12 413 THR B C 1
ATOM 7239 O O . THR B 1 413 ? 8.344 -9.086 2.203 1 94.12 413 THR B O 1
ATOM 7242 N N . LEU B 1 414 ? 7.047 -7.762 0.961 1 95.69 414 LEU B N 1
ATOM 7243 C CA . LEU B 1 414 ? 6.617 -6.969 2.109 1 95.69 414 LEU B CA 1
ATOM 7244 C C . LEU B 1 414 ? 5.906 -7.844 3.137 1 95.69 414 LEU B C 1
ATOM 7246 O O . LEU B 1 414 ? 6.297 -7.879 4.305 1 95.69 414 LEU B O 1
ATOM 7250 N N . LEU B 1 415 ? 4.836 -8.508 2.734 1 96 415 LEU B N 1
ATOM 7251 C CA . LEU B 1 415 ? 4.004 -9.242 3.68 1 96 415 LEU B CA 1
ATOM 7252 C C . LEU B 1 415 ? 4.805 -10.352 4.359 1 96 415 LEU B C 1
ATOM 7254 O O . LEU B 1 415 ? 4.758 -10.492 5.586 1 96 415 LEU B O 1
ATOM 7258 N N . PRO B 1 416 ? 5.582 -11.148 3.588 1 93 416 PRO B N 1
ATOM 7259 C CA . PRO B 1 416 ? 6.406 -12.148 4.281 1 93 416 PRO B CA 1
ATOM 7260 C C . PRO B 1 416 ? 7.41 -11.516 5.242 1 93 416 PRO B C 1
ATOM 7262 O O . PRO B 1 416 ? 7.652 -12.055 6.324 1 93 416 PRO B O 1
ATOM 7265 N N . LYS B 1 417 ? 7.969 -10.406 4.855 1 92.44 417 LYS B N 1
ATOM 7266 C CA . LYS B 1 417 ? 8.945 -9.734 5.707 1 92.44 417 LYS B CA 1
ATOM 7267 C C . LYS B 1 417 ? 8.305 -9.242 7 1 92.44 417 LYS B C 1
ATOM 7269 O O . LYS B 1 417 ? 8.836 -9.477 8.086 1 92.44 417 LYS B O 1
ATOM 7274 N N . ILE B 1 418 ? 7.195 -8.562 6.891 1 92.44 418 ILE B N 1
ATOM 7275 C CA . ILE B 1 418 ? 6.516 -8.023 8.062 1 92.44 418 ILE B CA 1
ATOM 7276 C C . ILE B 1 418 ? 6.035 -9.164 8.953 1 92.44 418 ILE B C 1
ATOM 7278 O O . ILE B 1 418 ? 6.043 -9.047 10.188 1 92.44 418 ILE B O 1
ATOM 7282 N N . ASN B 1 419 ? 5.652 -10.242 8.344 1 90.94 419 ASN B N 1
ATOM 7283 C CA . ASN B 1 419 ? 5.191 -11.398 9.102 1 90.94 419 ASN B CA 1
ATOM 7284 C C . ASN B 1 419 ? 6.332 -12.062 9.867 1 90.94 419 ASN B C 1
ATOM 7286 O O . ASN B 1 419 ? 6.113 -12.672 10.922 1 90.94 419 ASN B O 1
ATOM 7290 N N . SER B 1 420 ? 7.52 -11.969 9.422 1 88.25 420 SER B N 1
ATOM 7291 C CA . SER B 1 420 ? 8.656 -12.672 10 1 88.25 420 SER B CA 1
ATOM 7292 C C . SER B 1 420 ? 9.336 -11.836 11.078 1 88.25 420 SER B C 1
ATOM 7294 O O . SER B 1 420 ? 10.094 -12.367 11.898 1 88.25 420 SER B O 1
ATOM 7296 N N . ILE B 1 421 ? 9.133 -10.531 11.031 1 82.25 421 ILE B N 1
ATOM 7297 C CA . ILE B 1 421 ? 9.773 -9.672 12.023 1 82.25 421 ILE B CA 1
ATOM 7298 C C . ILE B 1 421 ? 9.281 -10.047 13.422 1 82.25 421 ILE B C 1
ATOM 7300 O O . ILE B 1 421 ? 8.07 -10.094 13.672 1 82.25 421 ILE B O 1
ATOM 7304 N N . LYS B 1 422 ? 10.227 -10.672 14.273 1 65.94 422 LYS B N 1
ATOM 7305 C CA . LYS B 1 422 ? 9.906 -11.047 15.648 1 65.94 422 LYS B CA 1
ATOM 7306 C C . LYS B 1 422 ? 9.812 -9.812 16.547 1 65.94 422 LYS B C 1
ATOM 7308 O O . LYS B 1 422 ? 10.625 -8.898 16.438 1 65.94 422 LYS B O 1
ATOM 7313 N N . ASN B 1 423 ? 8.609 -9.352 16.797 1 56.59 423 ASN B N 1
ATOM 7314 C CA . ASN B 1 423 ? 8.461 -8.219 17.703 1 56.59 423 ASN B CA 1
ATOM 7315 C C . ASN B 1 423 ? 9.336 -8.375 18.938 1 56.59 423 ASN B C 1
ATOM 7317 O O . ASN B 1 423 ? 9.258 -9.391 19.641 1 56.59 423 ASN B O 1
ATOM 7321 N N . THR B 1 424 ? 10.586 -7.996 18.844 1 46.34 424 THR B N 1
ATOM 7322 C CA . THR B 1 424 ? 11.414 -8.008 20.047 1 46.34 424 THR B CA 1
ATOM 7323 C C . THR B 1 424 ? 10.688 -7.336 21.203 1 46.34 424 THR B C 1
ATOM 7325 O O . THR B 1 424 ? 10.43 -6.133 21.172 1 46.34 424 THR B O 1
ATOM 7328 N N . LEU B 1 425 ? 9.703 -7.785 21.641 1 43.31 425 LEU B N 1
ATOM 7329 C CA . LEU B 1 425 ? 9.453 -7.234 22.969 1 43.31 425 LEU B CA 1
ATOM 7330 C C . LEU B 1 425 ? 10.766 -6.938 23.688 1 43.31 425 LEU B C 1
ATOM 7332 O O . LEU B 1 425 ? 11.656 -7.793 23.734 1 43.31 425 LEU B O 1
ATOM 7336 N N . PRO B 1 426 ? 11.234 -5.672 23.578 1 38.56 426 PRO B N 1
ATOM 7337 C CA . PRO B 1 426 ? 12.344 -5.523 24.531 1 38.56 426 PRO B CA 1
ATOM 7338 C C . PRO B 1 426 ? 12.164 -6.371 25.781 1 38.56 426 PRO B C 1
ATOM 7340 O O . PRO B 1 426 ? 11.32 -6.059 26.625 1 38.56 426 PRO B O 1
ATOM 7343 N N . HIS B 1 427 ? 11.891 -7.48 25.734 1 36.75 427 HIS B N 1
ATOM 7344 C CA . HIS B 1 427 ? 12.078 -8.164 27.016 1 36.75 427 HIS B CA 1
ATOM 7345 C C . HIS B 1 427 ? 13.484 -7.934 27.562 1 36.75 427 HIS B C 1
ATOM 7347 O O . HIS B 1 427 ? 14.211 -8.891 27.828 1 36.75 427 HIS B O 1
ATOM 7353 N N . THR B 1 428 ? 14.234 -6.988 27.031 1 34.12 428 THR B N 1
ATOM 7354 C CA . THR B 1 428 ? 15.367 -6.848 27.953 1 34.12 428 THR B CA 1
ATOM 7355 C C . THR B 1 428 ? 14.898 -6.426 29.328 1 34.12 428 THR B C 1
ATOM 7357 O O . THR B 1 428 ? 14.414 -5.305 29.516 1 34.12 428 THR B O 1
ATOM 7360 N N . LEU B 1 429 ? 14.477 -7.297 30.188 1 34.09 429 LEU B N 1
ATOM 7361 C CA . LEU B 1 429 ? 14.703 -7.078 31.609 1 34.09 429 LEU B CA 1
ATOM 7362 C C . LEU B 1 429 ? 16.031 -6.352 31.844 1 34.09 429 LEU B C 1
ATOM 7364 O O . LEU B 1 429 ? 17.031 -6.66 31.203 1 34.09 429 LEU B O 1
ATOM 7368 N N . PRO B 1 430 ? 16.062 -5.148 32.281 1 31.38 430 PRO B N 1
ATOM 7369 C CA . PRO B 1 430 ? 17.391 -4.633 32.625 1 31.38 430 PRO B CA 1
ATOM 7370 C C . PRO B 1 430 ? 18.375 -5.742 33 1 31.38 430 PRO B C 1
ATOM 7372 O O . PRO B 1 430 ? 17.969 -6.77 33.531 1 31.38 430 PRO B O 1
ATOM 7375 N N . LYS B 1 431 ? 19.469 -5.789 32.344 1 35.62 431 LYS B N 1
ATOM 7376 C CA . LYS B 1 431 ? 20.453 -6.781 32.719 1 35.62 431 LYS B CA 1
ATOM 7377 C C . LYS B 1 431 ? 20.438 -7.02 34.25 1 35.62 431 LYS B C 1
ATOM 7379 O O . LYS B 1 431 ? 20.766 -8.109 34.719 1 35.62 431 LYS B O 1
ATOM 7384 N N . GLU B 1 432 ? 20.234 -5.965 34.969 1 32.97 432 GLU B N 1
ATOM 7385 C CA . GLU B 1 432 ? 20.125 -6.051 36.406 1 32.97 432 GLU B CA 1
ATOM 7386 C C . GLU B 1 432 ? 18.922 -6.895 36.812 1 32.97 432 GLU B C 1
ATOM 7388 O O . GLU B 1 432 ? 18.969 -7.574 37.844 1 32.97 432 GLU B O 1
ATOM 7393 N N . LEU B 1 433 ? 17.75 -6.684 36.031 1 33.47 433 LEU B N 1
ATOM 7394 C CA . LEU B 1 433 ? 16.641 -7.504 36.531 1 33.47 433 LEU B CA 1
ATOM 7395 C C . LEU B 1 433 ? 16.594 -8.844 35.781 1 33.47 433 LEU B C 1
ATOM 7397 O O . LEU B 1 433 ? 15.805 -9.719 36.125 1 33.47 433 LEU B O 1
ATOM 7401 N N . GLN B 1 434 ? 17.062 -8.953 34.719 1 32.69 434 GLN B N 1
ATOM 7402 C CA . GLN B 1 434 ? 17.188 -10.242 34.062 1 32.69 434 GLN B CA 1
ATOM 7403 C C . GLN B 1 434 ? 18.016 -11.219 34.906 1 32.69 434 GLN B C 1
ATOM 7405 O O . GLN B 1 434 ? 17.812 -12.438 34.812 1 32.69 434 GLN B O 1
ATOM 7410 N N . ASN B 1 435 ? 19.016 -10.711 35.281 1 32.69 435 ASN B N 1
ATOM 7411 C CA . ASN B 1 435 ? 19.734 -11.414 36.344 1 32.69 435 ASN B CA 1
ATOM 7412 C C . ASN B 1 435 ? 19 -11.328 37.656 1 32.69 435 ASN B C 1
ATOM 7414 O O . ASN B 1 435 ? 19.609 -11.242 38.719 1 32.69 435 ASN B O 1
ATOM 7418 N N . SER B 1 436 ? 17.828 -10.758 37.625 1 32.56 436 SER B N 1
ATOM 7419 C CA . SER B 1 436 ? 17.125 -10.914 38.906 1 32.56 436 SER B CA 1
ATOM 7420 C C . SER B 1 436 ? 16.891 -12.391 39.219 1 32.56 436 SER B C 1
ATOM 7422 O O . SER B 1 436 ? 16.422 -13.148 38.375 1 32.56 436 SER B O 1
ATOM 7424 N N . PRO B 1 437 ? 17.469 -12.844 40.125 1 35.22 437 PRO B N 1
ATOM 7425 C CA . PRO B 1 437 ? 17.312 -14.25 40.5 1 35.22 437 PRO B CA 1
ATOM 7426 C C . PRO B 1 437 ? 15.875 -14.742 40.406 1 35.22 437 PRO B C 1
ATOM 7428 O O . PRO B 1 437 ? 14.938 -13.938 40.5 1 35.22 437 PRO B O 1
ATOM 7431 N N . ASP B 1 438 ? 15.484 -15.734 39.719 1 39.78 438 ASP B N 1
ATOM 7432 C CA . ASP B 1 438 ? 14.219 -16.453 39.75 1 39.78 438 ASP B CA 1
ATOM 7433 C C . ASP B 1 438 ? 13.398 -16.031 40.969 1 39.78 438 ASP B C 1
ATOM 7435 O O . ASP B 1 438 ? 13.812 -16.281 42.125 1 39.78 438 ASP B O 1
ATOM 7439 N N . PRO B 1 439 ? 12.828 -14.93 40.812 1 42.06 439 PRO B N 1
ATOM 7440 C CA . PRO B 1 439 ? 12.242 -14.523 42.094 1 42.06 439 PRO B CA 1
ATOM 7441 C C . PRO B 1 439 ? 11.719 -15.703 42.906 1 42.06 439 PRO B C 1
ATOM 7443 O O . PRO B 1 439 ? 11.648 -15.625 44.125 1 42.06 439 PRO B O 1
ATOM 7446 N N . ALA B 1 440 ? 11.305 -16.594 42.125 1 43.28 440 ALA B N 1
ATOM 7447 C CA . ALA B 1 440 ? 10.938 -17.875 42.75 1 43.28 440 ALA B CA 1
ATOM 7448 C C . ALA B 1 440 ? 12.172 -18.656 43.125 1 43.28 440 ALA B C 1
ATOM 7450 O O . ALA B 1 440 ? 12.102 -19.547 44 1 43.28 440 ALA B O 1
ATOM 7451 N N . ALA B 1 441 ? 13.203 -18.391 42.438 1 48.5 441 ALA B N 1
ATOM 7452 C CA . ALA B 1 441 ? 14.469 -19.047 42.75 1 48.5 441 ALA B CA 1
ATOM 7453 C C . ALA B 1 441 ? 14.953 -18.641 44.156 1 48.5 441 ALA B C 1
ATOM 7455 O O . ALA B 1 441 ? 15.461 -19.469 44.906 1 48.5 441 ALA B O 1
ATOM 7456 N N . GLY B 1 442 ? 14.75 -17.391 44.406 1 50.31 442 GLY B N 1
ATOM 7457 C CA . GLY B 1 442 ? 14.984 -16.906 45.781 1 50.31 442 GLY B CA 1
ATOM 7458 C C . GLY B 1 442 ? 14.078 -17.531 46.812 1 50.31 442 GLY B C 1
ATOM 7459 O O . GLY B 1 442 ? 14.531 -17.969 47.875 1 50.31 442 GLY B O 1
ATOM 7460 N N . PHE B 1 443 ? 12.867 -17.609 46.406 1 55.97 443 PHE B N 1
ATOM 7461 C CA . PHE B 1 443 ? 11.914 -18.25 47.281 1 55.97 443 PHE B CA 1
ATOM 7462 C C . PHE B 1 443 ? 12.117 -19.766 47.312 1 55.97 443 PHE B C 1
ATOM 7464 O O . PHE B 1 443 ? 11.977 -20.406 48.344 1 55.97 443 PHE B O 1
ATOM 7471 N N . ARG B 1 444 ? 12.484 -20.266 46.25 1 60.19 444 ARG B N 1
ATOM 7472 C CA . ARG B 1 444 ? 12.797 -21.688 46.125 1 60.19 444 ARG B CA 1
ATOM 7473 C C . ARG B 1 444 ? 14.062 -22.031 46.938 1 60.19 444 ARG B C 1
ATOM 7475 O O . ARG B 1 444 ? 14.094 -23.016 47.656 1 60.19 444 ARG B O 1
ATOM 7482 N N . ASN B 1 445 ? 14.984 -21.203 46.781 1 63.53 445 ASN B N 1
ATOM 7483 C CA . ASN B 1 445 ? 16.203 -21.375 47.562 1 63.53 445 ASN B CA 1
ATOM 7484 C C . ASN B 1 445 ? 15.969 -21.109 49.031 1 63.53 445 ASN B C 1
ATOM 7486 O O . ASN B 1 445 ? 16.5 -21.812 49.875 1 63.53 445 ASN B O 1
ATOM 7490 N N . ALA B 1 446 ? 15.164 -20.141 49.281 1 65.62 446 ALA B N 1
ATOM 7491 C CA . ALA B 1 446 ? 14.766 -19.859 50.656 1 65.62 446 ALA B CA 1
ATOM 7492 C C . ALA B 1 446 ? 13.938 -21 51.25 1 65.62 446 ALA B C 1
ATOM 7494 O O . ALA B 1 446 ? 14.125 -21.391 52.406 1 65.62 446 ALA B O 1
ATOM 7495 N N . MET B 1 447 ? 13.195 -21.5 50.438 1 65.44 447 MET B N 1
ATOM 7496 C CA . MET B 1 447 ? 12.375 -22.656 50.812 1 65.44 447 MET B CA 1
ATOM 7497 C C . MET B 1 447 ? 13.242 -23.875 51.094 1 65.44 447 MET B C 1
ATOM 7499 O O . MET B 1 447 ? 13.055 -24.562 52.094 1 65.44 447 MET B O 1
ATOM 7503 N N . TYR B 1 448 ? 14.188 -24.047 50.25 1 73.75 448 TYR B N 1
ATOM 7504 C CA . TYR B 1 448 ? 15.07 -25.188 50.469 1 73.75 448 TYR B CA 1
ATOM 7505 C C . TYR B 1 448 ? 15.953 -24.969 51.688 1 73.75 448 TYR B C 1
ATOM 7507 O O . TYR B 1 448 ? 16.203 -25.891 52.469 1 73.75 448 TYR B O 1
ATOM 7515 N N . THR B 1 449 ? 16.344 -23.812 51.969 1 75.44 449 THR B N 1
ATOM 7516 C CA . THR B 1 449 ? 17.125 -23.469 53.156 1 75.44 449 THR B CA 1
ATOM 7517 C C . THR B 1 449 ? 16.266 -23.625 54.406 1 75.44 449 THR B C 1
ATOM 7519 O O . THR B 1 449 ? 16.75 -24.141 55.406 1 75.44 449 THR B O 1
ATOM 7522 N N . LEU B 1 450 ? 15.055 -23.25 54.188 1 74.81 450 LEU B N 1
ATOM 7523 C CA . LEU B 1 450 ? 14.141 -23.375 55.312 1 74.81 450 LEU B CA 1
ATOM 7524 C C . LEU B 1 450 ? 13.781 -24.828 55.562 1 74.81 450 LEU B C 1
ATOM 7526 O O . LEU B 1 450 ? 13.672 -25.266 56.719 1 74.81 450 LEU B O 1
ATOM 7530 N N . LEU B 1 451 ? 13.727 -25.531 54.562 1 77.88 451 LEU B N 1
ATOM 7531 C CA . LEU B 1 451 ? 13.5 -26.969 54.656 1 77.88 451 LEU B CA 1
ATOM 7532 C C . LEU B 1 451 ? 14.688 -27.656 55.344 1 77.88 451 LEU B C 1
ATOM 7534 O O . LEU B 1 451 ? 14.508 -28.531 56.188 1 77.88 451 LEU B O 1
ATOM 7538 N N . GLY B 1 452 ? 15.844 -27.266 55 1 76.44 452 GLY B N 1
ATOM 7539 C CA . GLY B 1 452 ? 17.031 -27.75 55.688 1 76.44 452 GLY B CA 1
ATOM 7540 C C . GLY B 1 452 ? 17.062 -27.422 57.156 1 76.44 452 GLY B C 1
ATOM 7541 O O . GLY B 1 452 ? 17.438 -28.25 58 1 76.44 452 GLY B O 1
ATOM 7542 N N . LEU B 1 453 ? 16.594 -26.25 57.438 1 79.88 453 LEU B N 1
ATOM 7543 C CA . LEU B 1 453 ? 16.531 -25.797 58.812 1 79.88 453 LEU B CA 1
ATOM 7544 C C . LEU B 1 453 ? 15.492 -26.578 59.594 1 79.88 453 LEU B C 1
ATOM 7546 O O . LEU B 1 453 ? 15.719 -26.938 60.75 1 79.88 453 LEU B O 1
ATOM 7550 N N . VAL B 1 454 ? 14.469 -26.844 59.031 1 78 454 VAL B N 1
ATOM 7551 C CA . VAL B 1 454 ? 13.406 -27.641 59.656 1 78 454 VAL B CA 1
ATOM 7552 C C . VAL B 1 454 ? 13.914 -29.047 59.969 1 78 454 VAL B C 1
ATOM 7554 O O . VAL B 1 454 ? 13.695 -29.578 61.031 1 78 454 VAL B O 1
ATOM 7557 N N . ILE B 1 455 ? 14.656 -29.578 59.094 1 78.69 455 ILE B N 1
ATOM 7558 C CA . ILE B 1 455 ? 15.211 -30.922 59.25 1 78.69 455 ILE B CA 1
ATOM 7559 C C . ILE B 1 455 ? 16.234 -30.906 60.406 1 78.69 455 ILE B C 1
ATOM 7561 O O . ILE B 1 455 ? 16.25 -31.781 61.25 1 78.69 455 ILE B O 1
ATOM 7565 N N . ALA B 1 456 ? 16.984 -29.922 60.5 1 80.56 456 ALA B N 1
ATOM 7566 C CA . ALA B 1 456 ? 18 -29.797 61.531 1 80.56 456 ALA B CA 1
ATOM 7567 C C . ALA B 1 456 ? 17.359 -29.625 62.906 1 80.56 456 ALA B C 1
ATOM 7569 O O . ALA B 1 456 ? 17.797 -30.234 63.875 1 80.56 456 ALA B O 1
ATOM 7570 N N . LEU B 1 457 ? 16.297 -28.922 62.875 1 81.44 457 LEU B N 1
ATOM 7571 C CA . LEU B 1 457 ? 15.625 -28.672 64.125 1 81.44 457 LEU B CA 1
ATOM 7572 C C . LEU B 1 457 ? 14.875 -29.906 64.625 1 81.44 457 LEU B C 1
ATOM 7574 O O . LEU B 1 457 ? 14.836 -30.203 65.812 1 81.44 457 LEU B O 1
ATOM 7578 N N . LEU B 1 458 ? 14.43 -30.672 63.75 1 80.44 458 LEU B N 1
ATOM 7579 C CA . LEU B 1 458 ? 13.766 -31.922 64.062 1 80.44 458 LEU B CA 1
ATOM 7580 C C . LEU B 1 458 ? 14.758 -32.938 64.625 1 80.44 458 LEU B C 1
ATOM 7582 O O . LEU B 1 458 ? 14.445 -33.656 65.562 1 80.44 458 LEU B O 1
ATOM 7586 N N . ILE B 1 459 ? 15.898 -32.906 64.125 1 80.44 459 ILE B N 1
ATOM 7587 C CA . ILE B 1 459 ? 16.953 -33.781 64.625 1 80.44 459 ILE B CA 1
ATOM 7588 C C . ILE B 1 459 ? 17.344 -33.375 66.062 1 80.44 459 ILE B C 1
ATOM 7590 O O . ILE B 1 459 ? 17.469 -34.219 66.938 1 80.44 459 ILE B O 1
ATOM 7594 N N . LEU B 1 460 ? 17.375 -32.156 66.25 1 82.38 460 LEU B N 1
ATOM 7595 C CA . LEU B 1 460 ? 17.734 -31.656 67.562 1 82.38 460 LEU B CA 1
ATOM 7596 C C . LEU B 1 460 ? 16.641 -31.953 68.625 1 82.38 460 LEU B C 1
ATOM 7598 O O . LEU B 1 460 ? 16.938 -32.312 69.75 1 82.38 460 LEU B O 1
ATOM 7602 N N . LEU B 1 461 ? 15.562 -31.812 68.188 1 80.69 461 LEU B N 1
ATOM 7603 C CA . LEU B 1 461 ? 14.43 -32.125 69.062 1 80.69 461 LEU B CA 1
ATOM 7604 C C . LEU B 1 461 ? 14.398 -33.594 69.375 1 80.69 461 LEU B C 1
ATOM 7606 O O . LEU B 1 461 ? 14.148 -33.938 70.562 1 80.69 461 LEU B O 1
ATOM 7610 N N . THR B 1 462 ? 14.719 -34.438 68.562 1 81.56 462 THR B N 1
ATOM 7611 C CA . THR B 1 462 ? 14.766 -35.875 68.812 1 81.56 462 THR B CA 1
ATOM 7612 C C . THR B 1 462 ? 15.875 -36.219 69.75 1 81.56 462 THR B C 1
ATOM 7614 O O . THR B 1 462 ? 15.703 -37.062 70.625 1 81.56 462 THR B O 1
ATOM 7617 N N . ILE B 1 463 ? 16.844 -35.5 69.688 1 81.94 463 ILE B N 1
ATOM 7618 C CA . ILE B 1 463 ? 17.969 -35.719 70.625 1 81.94 463 ILE B CA 1
ATOM 7619 C C . ILE B 1 463 ? 17.594 -35.25 72 1 81.94 463 ILE B C 1
ATOM 7621 O O . ILE B 1 463 ? 17.859 -35.969 73 1 81.94 463 ILE B O 1
ATOM 7625 N N . CYS B 1 464 ? 16.875 -34.25 72.062 1 80.75 464 CYS B N 1
ATOM 7626 C CA . CYS B 1 464 ? 16.453 -33.719 73.312 1 80.75 464 CYS B CA 1
ATOM 7627 C C . CYS B 1 464 ? 15.445 -34.625 74 1 80.75 464 CYS B C 1
ATOM 7629 O O . CYS B 1 464 ? 15.523 -34.875 75.188 1 80.75 464 CYS B O 1
ATOM 7631 N N . LEU B 1 465 ? 14.719 -35.188 73.25 1 81.75 465 LEU B N 1
ATOM 7632 C CA . LEU B 1 465 ? 13.719 -36.094 73.812 1 81.75 465 LEU B CA 1
ATOM 7633 C C . LEU B 1 465 ? 14.359 -37.406 74.25 1 81.75 465 LEU B C 1
ATOM 7635 O O . LEU B 1 465 ? 13.969 -37.969 75.25 1 81.75 465 LEU B O 1
ATOM 7639 N N . PHE B 1 466 ? 15.359 -37.719 73.625 1 82.81 466 PHE B N 1
ATOM 7640 C CA . PHE B 1 466 ? 16.109 -38.906 74 1 82.81 466 PHE B CA 1
ATOM 7641 C C . PHE B 1 466 ? 16.844 -38.688 75.312 1 82.81 466 PHE B C 1
ATOM 7643 O O . PHE B 1 466 ? 16.859 -39.562 76.188 1 82.81 466 PHE B O 1
ATOM 7650 N N . LEU B 1 467 ? 17.203 -37.594 75.562 1 81.75 467 LEU B N 1
ATOM 7651 C CA . LEU B 1 467 ? 17.922 -37.281 76.812 1 81.75 467 LEU B CA 1
ATOM 7652 C C . LEU B 1 467 ? 16.969 -37.125 77.938 1 81.75 467 LEU B C 1
ATOM 7654 O O . LEU B 1 467 ? 17.281 -37.562 79.062 1 81.75 467 LEU B O 1
ATOM 7658 N N . LEU B 1 468 ? 16.031 -36.688 77.625 1 81 468 LEU B N 1
ATOM 7659 C CA . LEU B 1 468 ? 15.031 -36.562 78.688 1 81 468 LEU B CA 1
ATOM 7660 C C . LEU B 1 468 ? 14.508 -37.938 79.062 1 81 468 LEU B C 1
ATOM 7662 O O . LEU B 1 468 ? 14.305 -38.188 80.25 1 81 468 LEU B O 1
ATOM 7666 N N . LYS B 1 469 ? 14.445 -38.75 78.188 1 80.06 469 LYS B N 1
ATOM 7667 C CA . LYS B 1 469 ? 13.977 -40.125 78.5 1 80.06 469 LYS B CA 1
ATOM 7668 C C . LYS B 1 469 ? 15.047 -40.906 79.25 1 80.06 469 LYS B C 1
ATOM 7670 O O . LYS B 1 469 ? 14.734 -41.656 80.188 1 80.06 469 LYS B O 1
ATOM 7675 N N . ARG B 1 470 ? 16.125 -40.688 79 1 78.5 470 ARG B N 1
ATOM 7676 C CA . ARG B 1 470 ? 17.203 -41.406 79.625 1 78.5 470 ARG B CA 1
ATOM 7677 C C . ARG B 1 470 ? 17.359 -40.938 81.062 1 78.5 470 ARG B C 1
ATOM 7679 O O . ARG B 1 470 ? 17.594 -41.75 82 1 78.5 470 ARG B O 1
ATOM 7686 N N . ARG B 1 471 ? 17.047 -39.812 81.375 1 73.25 471 ARG B N 1
ATOM 7687 C CA . ARG B 1 471 ? 17.156 -39.312 82.688 1 73.25 471 ARG B CA 1
ATOM 7688 C C . ARG B 1 471 ? 15.938 -39.688 83.562 1 73.25 471 ARG B C 1
ATOM 7690 O O . ARG B 1 471 ? 16.047 -39.875 84.75 1 73.25 471 ARG B O 1
ATOM 7697 N N . ALA B 1 472 ? 15.086 -39.812 83 1 69.19 472 ALA B N 1
ATOM 7698 C CA . ALA B 1 472 ? 13.898 -40.25 83.75 1 69.19 472 ALA B CA 1
ATOM 7699 C C . ALA B 1 472 ? 14.031 -41.719 84.188 1 69.19 472 ALA B C 1
ATOM 7701 O O . ALA B 1 472 ? 13.516 -42.094 85.188 1 69.19 472 ALA B O 1
ATOM 7702 N N . LYS B 1 473 ? 14.695 -42.406 83.375 1 60.34 473 LYS B N 1
ATOM 7703 C CA . LYS B 1 473 ? 14.852 -43.781 83.75 1 60.34 473 LYS B CA 1
ATOM 7704 C C . LYS B 1 473 ? 15.891 -43.969 84.875 1 60.34 473 LYS B C 1
ATOM 7706 O O . LYS B 1 473 ? 15.891 -44.969 85.625 1 60.34 473 LYS B O 1
ATOM 7711 N N . GLU B 1 474 ? 16.625 -43.094 85.062 1 56.69 474 GLU B N 1
ATOM 7712 C CA . GLU B 1 474 ? 17.594 -43.25 86.125 1 56.69 474 GLU B CA 1
ATOM 7713 C C . GLU B 1 474 ? 17 -42.812 87.5 1 56.69 474 GLU B C 1
ATOM 7715 O O . GLU B 1 474 ? 17.734 -42.594 88.438 1 56.69 474 GLU B O 1
ATOM 7720 N N . GLY B 1 475 ? 15.703 -42.844 87.5 1 49.94 475 GLY B N 1
ATOM 7721 C CA . GLY B 1 475 ? 15.141 -42.656 88.875 1 49.94 475 GLY B CA 1
ATOM 7722 C C . GLY B 1 475 ? 15.586 -43.719 89.812 1 49.94 475 GLY B C 1
ATOM 7723 O O . GLY B 1 475 ? 16.062 -44.781 89.438 1 49.94 475 GLY B O 1
ATOM 7724 N N . PRO B 1 476 ? 15.43 -43.375 91.062 1 45.25 476 PRO B N 1
ATOM 7725 C CA . PRO B 1 476 ? 15.93 -44.094 92.188 1 45.25 476 PRO B CA 1
ATOM 7726 C C . PRO B 1 476 ? 15.367 -45.5 92.312 1 45.25 476 PRO B C 1
ATOM 7728 O O . PRO B 1 476 ? 14.227 -45.75 91.938 1 45.25 476 PRO B O 1
ATOM 7731 N N . SER B 1 477 ? 16.141 -46.438 92.062 1 36.78 477 SER B N 1
ATOM 7732 C CA . SER B 1 477 ? 15.906 -47.75 92.625 1 36.78 477 SER B CA 1
ATOM 7733 C C . SER B 1 477 ? 15.508 -47.625 94.125 1 36.78 477 SER B C 1
ATOM 7735 O O . SER B 1 477 ? 16.266 -47.094 94.938 1 36.78 477 SER B O 1
ATOM 7737 N N . ARG B 1 478 ? 14.234 -47.375 94.375 1 36.91 478 ARG B N 1
ATOM 7738 C CA . ARG B 1 478 ? 13.68 -47.562 95.75 1 36.91 478 ARG B CA 1
ATOM 7739 C C . ARG B 1 478 ? 14.125 -48.906 96.312 1 36.91 478 ARG B C 1
ATOM 7741 O O . ARG B 1 478 ? 14.062 -49.938 95.625 1 36.91 478 ARG B O 1
ATOM 7748 N N . PHE B 1 479 ? 14.992 -48.938 97.312 1 31 479 PHE B N 1
ATOM 7749 C CA . PHE B 1 479 ? 15.312 -49.938 98.312 1 31 479 PHE B CA 1
ATOM 7750 C C . PHE B 1 479 ? 14.047 -50.531 98.875 1 31 479 PHE B C 1
ATOM 7752 O O . PHE B 1 479 ? 13.242 -49.812 99.5 1 31 479 PHE B O 1
ATOM 7759 N N . HIS B 1 480 ? 13.297 -51.344 98.25 1 32.81 480 HIS B N 1
ATOM 7760 C CA . HIS B 1 480 ? 12.367 -52.219 98.938 1 32.81 480 HIS B CA 1
ATOM 7761 C C . HIS B 1 480 ? 13.039 -52.875 100.125 1 32.81 480 HIS B C 1
ATOM 7763 O O . HIS B 1 480 ? 14.039 -53.562 100 1 32.81 480 HIS B O 1
ATOM 7769 N N . MET B 1 481 ? 13.062 -52.188 101.312 1 27.38 481 MET B N 1
ATOM 7770 C CA . MET B 1 481 ? 13.266 -52.75 102.625 1 27.38 481 MET B CA 1
ATOM 7771 C C . MET B 1 481 ? 12.32 -53.938 102.875 1 27.38 481 MET B C 1
ATOM 7773 O O . MET B 1 481 ? 11.109 -53.812 102.688 1 27.38 481 MET B O 1
ATOM 7777 N N . GLY B 1 482 ? 12.758 -55.188 102.562 1 31.33 482 GLY B N 1
ATOM 7778 C CA . GLY B 1 482 ? 12.266 -56.438 103.062 1 31.33 482 GLY B CA 1
ATOM 7779 C C . GLY B 1 482 ? 11.898 -56.406 104.562 1 31.33 482 GLY B C 1
ATOM 7780 O O . GLY B 1 482 ? 12.695 -55.969 105.375 1 31.33 482 GLY B O 1
ATOM 7781 N N . TYR B 1 483 ? 10.57 -56.031 104.875 1 24.48 483 TYR B N 1
ATOM 7782 C CA . TYR B 1 483 ? 10.141 -56.781 106.062 1 24.48 483 TYR B CA 1
ATOM 7783 C C . TYR B 1 483 ? 9.906 -58.25 105.688 1 24.48 483 TYR B C 1
ATOM 7785 O O . TYR B 1 483 ? 9.523 -58.562 104.562 1 24.48 483 TYR B O 1
#

InterPro domains:
  IPR002018 Carboxylesterase, type B [PF00135] (1-393)
  IPR029058 Alpha/Beta hydrolase fold [G3DSA:3.40.50.1820] (1-427)
  IPR029058 Alpha/Beta hydrolase fold [SSF53474] (1-401)
  IPR050309 Type-B Carboxylesterase/Lipase [PTHR11559] (1-418)

Organism: Brassicogethes aeneus (NCBI:txid1431903)

Nearest PDB structures (foldseek):
  3vkf-assembly2_A  TM=8.083E-01  e=5.047E-21  Rattus norvegicus
  3be8-assembly1_A  TM=7.627E-01  e=1.046E-20  Homo sapiens
  6h1a-assembly1_A  TM=7.800E-01  e=1.275E-19  Homo sapiens
  3bl8-assembly1_C  TM=7.835E-01  e=1.474E-18  Mus musculus
  7mp4-assembly8_H  TM=8.402E-01  e=1.600E-16  Epiphyas postvittana

Foldseek 3Di:
DAVLADDFPDDQDCVVLVVVPADDDDFDFHGFCRQAAADLDPVRQGRNRLVRVVVVLVVCLVCVVVVVDDQQQAEQEAEAVSLLSQLQLQQWPSCPRRHFEYEREQYFVQFLLQDDPDSNVLNQQLLVQQVLNPPHPDSVVSVVPDDPVSSVVSVVVSVPPLPDSHTRHGDQRCSDPPVPGGRPDRSLVCLLVVNGHAHQYEYEYEPQQQDLCLVVLVVQLVVHLVSNLCCCLVPVLSSLCSSNVLPDPCSVVVSVVLCVVQDDDPDSDSVSNSVSSRVSCCLRRGLLNRVSSVVSNQNRHDHFYFYAYEYCQPPPWSGSHTLLSCLQSDDVVVCVGHVDGDDPLSVVLSVLSSQQVVCCSVPVASCPPCPVPDGRDTDHPVRRDYHYDYSDPDPCPPVVVVVSVVSSCVNNPVSVVVSPPDPPPVPPPPPVCVPVQPVVNVVVVVVVVVVVVVVVVVVVVVVVVVVVVVVVVPDDDDPPPDD/DAVLADDFPDDQDCVVLVVVPADDDDFDFHGFCRQAAADLDPVRQGRRRLVRVVVVLVVCLVCVVVVVDDQQQAEQEAEAVSLLSQLQLQQWPSCPRRHFEYEREQYHVQFLLQDDPDSNVLNQQLLVLQVLNPPDPDSVVSVVPDDPVSSVVSVVVSVPPLPDSHTRHGDQRCSDPPVPGGRPDRSLVCLLVVNGHAHQYEYEYEPQQQDLCLVVLVVQLVVHLVSNLCCCLVPVLSSLCSSNVLPDPCSVVVSVVLCVVQDDDPDSDSVSNSVSSRVSCCLRRGLLNRVSSVVSNQNRHDHFYFYAYEYCQPPPFSGSHTLLSCLQSDDVVVCVGHVDGDDPLSVVLSVLSSQQVVCCSVPVASCPPVPPPDGRDTDHPVRRDYHYDYSDPDPCPPVVVVVSVVSSCVNNPVSVVVSPPDPPPVVPPPPVCVPVQPVVNVVVVVVVVVVVVVVVVVVVVVVVVVVVVVVVVPPDPPPPPDD

Solvent-accessible surface area (backbone atoms only — not comparable to full-atom values): 52682 Å² total; per-residue (Å²): 69,56,72,38,55,37,71,67,90,63,83,79,56,48,58,54,45,30,73,75,75,45,87,69,85,86,84,79,59,49,37,23,68,77,7,17,37,18,68,76,37,84,89,30,55,30,34,47,22,56,48,41,49,50,53,49,51,54,49,44,50,72,45,30,54,82,74,73,41,57,49,84,57,31,60,48,72,21,50,35,37,32,7,16,46,50,50,50,46,35,46,15,74,85,45,67,83,54,55,53,30,38,34,33,33,49,32,37,58,57,31,60,59,49,63,61,94,60,65,32,52,44,42,52,51,43,30,45,68,70,70,34,58,69,94,56,93,50,52,65,60,44,59,71,68,50,56,68,69,57,51,51,50,33,49,52,52,49,70,65,38,87,83,56,69,62,62,49,41,69,54,70,28,63,81,42,59,81,89,70,42,61,33,70,58,54,61,66,57,26,35,59,70,42,53,42,65,82,42,29,33,42,34,35,42,53,39,65,61,39,43,75,59,49,60,57,49,49,53,33,39,72,73,27,42,67,53,37,48,48,44,42,66,70,43,50,51,52,50,52,34,44,40,65,62,53,71,57,76,53,33,69,42,51,50,53,51,53,48,60,73,48,51,70,86,84,58,96,40,39,70,60,46,50,52,27,50,53,47,49,53,39,45,64,69,36,50,26,21,38,52,53,40,48,58,30,43,52,74,44,52,82,47,57,31,36,37,39,36,34,48,67,75,71,83,84,55,91,32,62,62,29,61,61,54,37,34,48,26,27,57,61,45,32,35,72,57,58,71,41,75,68,50,74,69,53,44,51,50,21,50,50,51,42,51,28,52,51,31,26,60,75,66,64,30,52,51,71,76,63,55,78,86,75,64,76,56,56,39,38,91,91,43,77,42,62,49,74,47,67,83,63,82,69,86,58,62,65,61,51,50,50,51,48,54,51,50,35,42,44,61,68,44,48,50,56,50,49,66,61,56,70,61,68,63,78,68,67,47,54,72,73,55,57,64,38,61,48,70,43,46,52,33,44,49,47,31,49,52,44,49,52,49,43,53,53,50,52,52,50,45,52,50,51,52,50,52,53,51,57,58,59,64,69,54,82,80,78,80,79,79,80,128,70,55,73,38,54,38,71,66,89,64,82,78,55,48,59,54,43,31,74,75,76,45,87,69,84,87,83,78,57,50,38,23,66,77,6,17,38,18,68,73,38,84,90,30,54,28,34,46,22,57,48,40,48,50,52,49,50,54,50,44,48,73,45,30,53,83,74,73,41,57,47,84,58,31,62,49,72,21,48,35,39,32,7,16,46,49,51,50,46,35,46,14,74,83,46,68,86,55,56,53,31,37,34,31,32,49,32,39,59,56,31,59,59,50,63,63,94,58,66,32,53,43,40,51,51,43,30,46,66,69,69,32,60,68,94,56,92,49,52,65,59,46,60,69,68,49,54,68,67,56,51,50,52,33,49,51,52,48,67,64,38,87,83,56,64,61,63,47,41,68,54,67,29,64,80,43,58,80,91,70,42,60,32,70,56,53,61,66,59,25,35,59,70,42,54,43,66,81,42,29,33,41,34,35,42,53,39,65,61,39,42,75,59,49,59,57,49,49,53,32,40,73,73,27,44,68,53,37,49,49,44,42,67,70,42,49,51,54,50,52,34,44,40,65,62,52,71,56,77,52,32,69,44,51,50,54,50,53,49,60,73,49,50,71,86,84,58,95,41,38,70,58,47,52,52,28,50,52,46,50,53,39,45,63,70,36,50,26,22,37,51,53,39,48,56,29,43,53,74,43,51,82,46,56,31,37,37,39,35,34,48,68,75,70,82,86,55,92,33,61,63,30,62,63,56,37,35,48,25,26,58,62,43,32,34,72,57,58,70,41,73,68,50,75,70,53,42,53,49,20,51,50,49,41,52,27,51,50,31,25,60,74,67,64,30,53,51,70,75,64,54,79,84,75,64,76,55,58,40,39,92,91,42,77,42,62,49,75,46,69,84,64,81,69,86,59,62,64,61,52,50,51,51,48,53,52,52,35,42,44,62,67,44,47,51,56,49,48,67,62,57,72,59,65,64,78,66,68,46,52,72,72,54,57,64,38,63,48,70,42,47,52,33,45,49,47,29,51,53,46,50,51,48,41,53,52,50,51,53,49,46,52,50,52,53,50,52,54,52,56,55,60,65,66,51,78,78,75,76,77,76,81,124

pLDDT: mean 82.89, std 16.24, range [24.48, 97.81]

Secondary structure (DSSP, 8-state):
-BTTTB--SS----HHHHTTT----------HHHHH-B-SSSTTBS-HHHHHHHHHHHHHHHHGGGGT--TTS-EEEEETHHHHHHHHHHH-GGGTTT-SEEEEES--TT-TTT--S-TTHHHHHHHHHTT-SSS-S-HHHHHHHS-HHHHHHHHHHHHH-TT----S-----TTS-GGG-S--S-HHHHHHHT-S----EEEEEESSPP-THHHHHHHHHHH-HHHHHHHIIIIIHHHHHHHTT--STTHHHHHHHHHHHTS-SS---HHHHHHHHHHHHHIIIIIHHHHHHHHHHHHH--S-EEEEEE-------S-S--HHHHHHSTTHHHHHHHS-PPPHHHHHHHHHHHHHHHHHHHHS-SSTT--SS---PPP-SS----EEE-SS--S-HHHHHHHHHHHHHIIIIIHHHHHH----------HHHHTS--HHHHHHHHHHHHHHHHHHHHHHHHHHHHHHHHHHHT---------/-BTTTB--SS----HHHHTTT----------HHHHH-B-SSSTTBS-HHHHHHHHHHHHHHHHGGGGT--TTS-EEEEETHHHHHHHHHHH-GGGTTT-SEEEEES--TT-TTT--S-TTHHHHHHHHHTT-SSS-S-HHHHHHHS-HHHHHHHHHHHHH-TT----S-----TTS-GGG-S--S-HHHHHHHT-S----EEEEEESSPP-THHHHHHHHHHH-HHHHHHHIIIIIHHHHHHHTT--STTHHHHHHHHHHHTS-SS---HHHHHHHHHHHHHIIIIIHHHHHHHHHHHHH--S-EEEEEE-------S-S--HHHHHHSTTHHHHHHHS-PPPHHHHHHHHHHHHHHHHHHHHS-SSTT--SS---PPP-SS----EEE-SS--S-HHHHHHHHHHHHHIIIIIHHHHHH----------HHHHTS--HHHHHHHHHHHHHHHHHHHHHHHHHHHHHHHHHHHT---------